Protein AF-0000000084851086 (afdb_homodimer)

Radius of gyration: 31.26 Å; Cα contacts (8 Å, |Δi|>4): 1502; chains: 2; bounding box: 83×79×75 Å

Secondary structure (DSSP, 8-state):
-EEESSSSS---B-HHHHHHHTTT-TT--EEEE-SSSEEEE-GGGGT--EE-SGGGSPPTT--PPPEEEEEEETTEEEEEEEE-SS-TGGGTEE-S-SSS--EEEEHHHHHHHHHHHHHH---HHHHHHHHHHHH-SS-GGGS---HHHHHHHHHHHHHHHHHHHHTGGGTHHHH-GGG-TTTTSPPPSSS--BTTTB-HHHHHT--GGGGGGGEEEEEEEEETTS-EE-----TT---TTTTSSSBPPHHHHHHHHHHHTT-----S-HHHHHHHHHHHHHTTTEEE-EEEEEEETTT-PEEEEEEEEESSS--HHHHHHHHHHHHTGGGGG-SEEEEEETTHHHHTTTHHHHHHHH-GGGGGGGGGEEEEB-HHHHTTS-HHHHHHTBTTTSTT-TT----HHHHHHHHHGGGHHHHTTS-HHHHHHHHHHHHHHHHHHHHHHHHHS-TTS----/-EEESSSSS---B-HHHHHHHTTT-TT--EEEE-SSSEEEE-GGGGT--EE-SGGGSPPTT--PPPEEEEEEETTEEEEEEEE-SS-TGGGTEE-S-SSS--EEEEHHHHHHHHHHHHHH---HHHHHHHHHHHH-SS-GGGS---HHHHHHHHHHHHHHHHHHHHTGGGTHHHH-GGG-TTTTSPPPSSS--BTTTB-HHHHHT--GGGGGGG-EEEEEEEETTS-EE-----TT---TTTTSSSBPPHHHHHHHHHHHTT-----S-HHHHHHHHHHHHHTTTEEE-EEEEEEETTT-PEEEEEEEEESSS--HHHHHHHHHHHHTGGGGG-S-EEEEETTHHHHTTTHHHHHHHH-GGGGGGGGGEEEEB-HHHHTTS-HHHHHHTBTTTSTT-TT----HHHHHHHHHGGGHHHHTTS-HHHHHHHHHHHHHHHHHHHHHHHHHS-TTS----

Structure (mmCIF, N/CA/C/O backbone):
data_AF-0000000084851086-model_v1
#
loop_
_entity.id
_entity.type
_entity.pdbx_description
1 polymer 'CxC2-like cysteine cluster KDZ transposase-associated domain-containing protein'
#
loop_
_atom_site.group_PDB
_atom_site.id
_atom_site.type_symbol
_atom_site.label_atom_id
_atom_site.label_alt_id
_atom_site.label_comp_id
_atom_site.label_asym_id
_atom_site.label_entity_id
_atom_site.label_seq_id
_atom_site.pdbx_PDB_ins_code
_atom_site.Cartn_x
_atom_site.Cartn_y
_atom_site.Cartn_z
_atom_site.occupancy
_atom_site.B_iso_or_equiv
_atom_site.auth_seq_id
_atom_site.auth_comp_id
_atom_site.auth_asym_id
_atom_site.auth_atom_id
_atom_site.pdbx_PDB_model_num
ATOM 1 N N . LEU A 1 1 ? -33.594 5.133 18.875 1 95.06 1 LEU A N 1
ATOM 2 C CA . LEU A 1 1 ? -33.5 5.367 17.453 1 95.06 1 LEU A CA 1
ATOM 3 C C . LEU A 1 1 ? -32.094 5.031 16.953 1 95.06 1 LEU A C 1
ATOM 5 O O . LEU A 1 1 ? -31.094 5.422 17.578 1 95.06 1 LEU A O 1
ATOM 9 N N . TYR A 1 2 ? -32.062 4.219 15.836 1 95.81 2 TYR A N 1
ATOM 10 C CA . TYR A 1 2 ? -30.797 3.732 15.297 1 95.81 2 TYR A CA 1
ATOM 11 C C . TYR A 1 2 ? -30.672 4.086 13.82 1 95.81 2 TYR A C 1
ATOM 13 O O . TYR A 1 2 ? -31.672 4.273 13.125 1 95.81 2 TYR A O 1
ATOM 21 N N . ARG A 1 3 ? -29.422 4.211 13.391 1 94.5 3 ARG A N 1
ATOM 22 C CA . ARG A 1 3 ? -29.156 4.391 11.969 1 94.5 3 ARG A CA 1
ATOM 23 C C . ARG A 1 3 ? -27.969 3.557 11.516 1 94.5 3 ARG A C 1
ATOM 25 O O . ARG A 1 3 ? -27.078 3.26 12.312 1 94.5 3 ARG A O 1
ATOM 32 N N . CYS A 1 4 ? -28.047 3.125 10.312 1 94.69 4 CYS A N 1
ATOM 33 C CA . CYS A 1 4 ? -26.953 2.369 9.711 1 94.69 4 CYS A CA 1
ATOM 34 C C . CYS A 1 4 ? -26.062 3.27 8.852 1 94.69 4 CYS A C 1
ATOM 36 O O . CYS A 1 4 ? -26.578 4.086 8.078 1 94.69 4 CYS A O 1
ATOM 38 N N . LEU A 1 5 ? -24.797 3.145 8.961 1 91.56 5 LEU A N 1
ATOM 39 C CA . LEU A 1 5 ? -23.859 3.998 8.25 1 91.56 5 LEU A CA 1
ATOM 40 C C . LEU A 1 5 ? -23.547 3.43 6.867 1 91.56 5 LEU A C 1
ATOM 42 O O . LEU A 1 5 ? -22.938 4.109 6.035 1 91.56 5 LEU A O 1
ATOM 46 N N . GLU A 1 6 ? -24.047 2.211 6.57 1 92.19 6 GLU A N 1
ATOM 47 C CA . GLU A 1 6 ? -23.625 1.535 5.348 1 92.19 6 GLU A CA 1
ATOM 48 C C . GLU A 1 6 ? -24.797 1.34 4.395 1 92.19 6 GLU A C 1
ATOM 50 O O . GLU A 1 6 ? -24.609 1.081 3.203 1 92.19 6 GLU A O 1
ATOM 55 N N . CYS A 1 7 ? -25.969 1.411 4.91 1 90.5 7 CYS A N 1
ATOM 56 C CA . CYS A 1 7 ? -27.141 1.343 4.035 1 90.5 7 CYS A CA 1
ATOM 57 C C . CYS A 1 7 ? -27.25 2.594 3.174 1 90.5 7 CYS A C 1
ATOM 59 O O . CYS A 1 7 ? -26.891 3.689 3.613 1 90.5 7 CYS A O 1
ATOM 61 N N . PHE A 1 8 ? -27.797 2.367 2.08 1 86.62 8 PHE A N 1
ATOM 62 C CA . PHE A 1 8 ? -27.859 3.459 1.114 1 86.62 8 PHE A CA 1
ATOM 63 C C . PHE A 1 8 ? -28.812 4.551 1.594 1 86.62 8 PHE A C 1
ATOM 65 O O . PHE A 1 8 ? -28.516 5.742 1.454 1 86.62 8 PHE A O 1
ATOM 72 N N . THR A 1 9 ? -29.984 4.016 2.109 1 80 9 THR A N 1
ATOM 73 C CA . THR A 1 9 ? -30.938 4.996 2.615 1 80 9 THR A CA 1
ATOM 74 C C . THR A 1 9 ? -30.781 5.18 4.121 1 80 9 THR A C 1
ATOM 76 O O . THR A 1 9 ? -30.5 4.219 4.844 1 80 9 THR A O 1
ATOM 79 N N . HIS A 1 10 ? -30.25 6.125 4.715 1 76.31 10 HIS A N 1
ATOM 80 C CA . HIS A 1 10 ? -29.984 6.445 6.109 1 76.31 10 HIS A CA 1
ATOM 81 C C . HIS A 1 10 ? -31.281 6.715 6.871 1 76.31 10 HIS A C 1
ATOM 83 O O . HIS A 1 10 ? -31.391 7.703 7.602 1 76.31 10 HIS A O 1
ATOM 89 N N . VAL A 1 11 ? -32.188 5.594 6.762 1 79.88 11 VAL A N 1
ATOM 90 C CA . VAL A 1 11 ? -33.438 5.801 7.445 1 79.88 11 VAL A CA 1
ATOM 91 C C . VAL A 1 11 ? -33.344 5.371 8.906 1 79.88 11 VAL A C 1
ATOM 93 O O . VAL A 1 11 ? -32.875 4.266 9.195 1 79.88 11 VAL A O 1
ATOM 96 N N . PRO A 1 12 ? -33.594 6.285 9.797 1 89.62 12 PRO A N 1
ATOM 97 C CA . PRO A 1 12 ? -33.594 5.879 11.203 1 89.62 12 PRO A CA 1
ATOM 98 C C . PRO A 1 12 ? -34.594 4.773 11.516 1 89.62 12 PRO A C 1
ATOM 100 O O . PRO A 1 12 ? -35.688 4.762 10.953 1 89.62 12 PRO A O 1
ATOM 103 N N . MET A 1 13 ? -34.188 3.869 12.367 1 93.75 13 MET A N 1
ATOM 104 C CA . MET A 1 13 ? -35 2.701 12.688 1 93.75 13 MET A CA 1
ATOM 105 C C . MET A 1 13 ? -35.062 2.469 14.195 1 93.75 13 MET A C 1
ATOM 107 O O . MET A 1 13 ? -34.156 2.908 14.922 1 93.75 13 MET A O 1
ATOM 111 N N . CYS A 1 14 ? -36.125 1.809 14.609 1 95.31 14 CYS A N 1
ATOM 112 C CA . CYS A 1 14 ? -36.188 1.35 15.992 1 95.31 14 CYS A CA 1
ATOM 113 C C . CYS A 1 14 ? -35.344 0.11 16.188 1 95.31 14 CYS A C 1
ATOM 115 O O . CYS A 1 14 ? -34.781 -0.434 15.227 1 95.31 14 CYS A O 1
ATOM 117 N N . SER A 1 15 ? -35.219 -0.323 17.375 1 94.81 15 SER A N 1
ATOM 118 C CA . SER A 1 15 ? -34.344 -1.437 17.734 1 94.81 15 SER A CA 1
ATOM 119 C C . SER A 1 15 ? -34.781 -2.719 17.031 1 94.81 15 SER A C 1
ATOM 121 O O . SER A 1 15 ? -33.938 -3.451 16.5 1 94.81 15 SER A O 1
ATOM 123 N N . ASP A 1 16 ? -36 -2.986 16.938 1 94.88 16 ASP A N 1
ATOM 124 C CA . ASP A 1 16 ? -36.5 -4.211 16.312 1 94.88 16 ASP A CA 1
ATOM 125 C C . ASP A 1 16 ? -36.312 -4.168 14.789 1 94.88 16 ASP A C 1
ATOM 127 O O . ASP A 1 16 ? -35.938 -5.164 14.18 1 94.88 16 ASP A O 1
ATOM 131 N N . CYS A 1 17 ? -36.531 -3.066 14.258 1 94.38 17 CYS A N 1
ATOM 132 C CA . CYS A 1 17 ? -36.469 -2.902 12.812 1 94.38 17 CYS A CA 1
ATOM 133 C C . CYS A 1 17 ? -35.031 -3.014 12.32 1 94.38 17 CYS A C 1
ATOM 135 O O . CYS A 1 17 ? -34.75 -3.615 11.273 1 94.38 17 CYS A O 1
ATOM 137 N N . ILE A 1 18 ? -34.125 -2.449 13.094 1 95.12 18 ILE A N 1
ATOM 138 C CA . ILE A 1 18 ? -32.75 -2.436 12.641 1 95.12 18 ILE A CA 1
ATOM 139 C C . ILE A 1 18 ? -32.188 -3.852 12.672 1 95.12 18 ILE A C 1
ATOM 141 O O . ILE A 1 18 ? -31.391 -4.23 11.805 1 95.12 18 ILE A O 1
ATOM 145 N N . ILE A 1 19 ? -32.562 -4.629 13.617 1 93.31 19 ILE A N 1
ATOM 146 C CA . ILE A 1 19 ? -32.156 -6.023 13.688 1 93.31 19 ILE A CA 1
ATOM 147 C C . ILE A 1 19 ? -32.719 -6.801 12.508 1 93.31 19 ILE A C 1
ATOM 149 O O . ILE A 1 19 ? -31.984 -7.52 11.82 1 93.31 19 ILE A O 1
ATOM 153 N N . LYS A 1 20 ? -33.938 -6.574 12.227 1 90 20 LYS A N 1
ATOM 154 C CA . LYS A 1 20 ? -34.625 -7.297 11.156 1 90 20 LYS A CA 1
ATOM 155 C C . LYS A 1 20 ? -34.031 -6.953 9.797 1 90 20 LYS A C 1
ATOM 157 O O . LYS A 1 20 ? -33.781 -7.84 8.969 1 90 20 LYS A O 1
ATOM 162 N N . CYS A 1 21 ? -33.719 -5.738 9.664 1 90.38 21 CYS A N 1
ATOM 163 C CA . CYS A 1 21 ? -33.219 -5.254 8.375 1 90.38 21 CYS A CA 1
ATOM 164 C C . CYS A 1 21 ? -31.781 -5.68 8.141 1 90.38 21 CYS A C 1
ATOM 166 O O . CYS A 1 21 ? -31.312 -5.688 7 1 90.38 21 CYS A O 1
ATOM 168 N N . HIS A 1 22 ? -31.094 -6.07 9.195 1 92.19 22 HIS A N 1
ATOM 169 C CA . HIS A 1 22 ? -29.656 -6.336 9.047 1 92.19 22 HIS A CA 1
ATOM 170 C C . HIS A 1 22 ? -29.328 -7.785 9.391 1 92.19 22 HIS A C 1
ATOM 172 O O . HIS A 1 22 ? -28.188 -8.102 9.727 1 92.19 22 HIS A O 1
ATOM 178 N N . ARG A 1 23 ? -30.297 -8.586 9.266 1 85.56 23 ARG A N 1
ATOM 179 C CA . ARG A 1 23 ? -30.078 -10.016 9.5 1 85.56 23 ARG A CA 1
ATOM 180 C C . ARG A 1 23 ? -29.031 -10.578 8.555 1 85.56 23 ARG A C 1
ATOM 182 O O . ARG A 1 23 ? -28.203 -11.391 8.961 1 85.56 23 ARG A O 1
ATOM 189 N N . ASP A 1 24 ? -29.062 -10.086 7.332 1 88.12 24 ASP A N 1
ATOM 190 C CA . ASP A 1 24 ? -28.125 -10.578 6.336 1 88.12 24 ASP A CA 1
ATOM 191 C C . ASP A 1 24 ? -26.922 -9.625 6.195 1 88.12 24 ASP A C 1
ATOM 193 O O . ASP A 1 24 ? -26.094 -9.805 5.309 1 88.12 24 ASP A O 1
ATOM 197 N N . GLN A 1 25 ? -26.922 -8.609 7.086 1 91.56 25 GLN A N 1
ATOM 198 C CA . GLN A 1 25 ? -25.812 -7.656 7.105 1 91.56 25 GLN A CA 1
ATOM 199 C C . GLN A 1 25 ? -25.328 -7.414 8.531 1 91.56 25 GLN A C 1
ATOM 201 O O . GLN A 1 25 ? -25.328 -6.281 9.008 1 91.56 25 GLN A O 1
ATOM 206 N N . PRO A 1 26 ? -24.859 -8.492 9.055 1 92.19 26 PRO A N 1
ATOM 207 C CA . PRO A 1 26 ? -24.531 -8.391 10.477 1 92.19 26 PRO A CA 1
ATOM 208 C C . PRO A 1 26 ? -23.312 -7.492 10.742 1 92.19 26 PRO A C 1
ATOM 210 O O . PRO A 1 26 ? -23.062 -7.102 11.883 1 92.19 26 PRO A O 1
ATOM 213 N N . PHE A 1 27 ? -22.609 -7.113 9.664 1 94.94 27 PHE A N 1
ATOM 214 C CA . PHE A 1 27 ? -21.375 -6.387 9.898 1 94.94 27 PHE A CA 1
ATOM 215 C C . PHE A 1 27 ? -21.516 -4.922 9.5 1 94.94 27 PHE A C 1
ATOM 217 O O . PHE A 1 27 ? -20.516 -4.219 9.328 1 94.94 27 PHE A O 1
ATOM 224 N N . HIS A 1 28 ? -22.703 -4.477 9.266 1 95.12 28 HIS A N 1
ATOM 225 C CA . HIS A 1 28 ? -22.922 -3.047 9.086 1 95.12 28 HIS A CA 1
ATOM 226 C C . HIS A 1 28 ? -22.703 -2.289 10.391 1 95.12 28 HIS A C 1
ATOM 228 O O . HIS A 1 28 ? -23.062 -2.779 11.469 1 95.12 28 HIS A O 1
ATOM 234 N N . ARG A 1 29 ? -22.172 -1.141 10.289 1 94.19 29 ARG A N 1
ATOM 235 C CA . ARG A 1 29 ? -21.984 -0.287 11.453 1 94.19 29 ARG A CA 1
ATOM 236 C C . ARG A 1 29 ? -23.219 0.562 11.727 1 94.19 29 ARG A C 1
ATOM 238 O O . ARG A 1 29 ? -23.734 1.229 10.828 1 94.19 29 ARG A O 1
ATOM 245 N N . ILE A 1 30 ? -23.609 0.5 13 1 95.19 30 ILE A N 1
ATOM 246 C CA . ILE A 1 30 ? -24.812 1.252 13.359 1 95.19 30 ILE A CA 1
ATOM 247 C C . ILE A 1 30 ? -24.484 2.229 14.484 1 95.19 30 ILE A C 1
ATOM 249 O O . ILE A 1 30 ? -23.438 2.121 15.133 1 95.19 30 ILE A O 1
ATOM 253 N N . GLN A 1 31 ? -25.328 3.215 14.609 1 95.19 31 GLN A N 1
ATOM 254 C CA . GLN A 1 31 ? -25.234 4.199 15.68 1 95.19 31 GLN A CA 1
ATOM 255 C C . GLN A 1 31 ? -26.578 4.379 16.375 1 95.19 31 GLN A C 1
ATOM 257 O O . GLN A 1 31 ? -27.641 4.137 15.789 1 95.19 31 GLN A O 1
ATOM 262 N N . ARG A 1 32 ? -26.516 4.754 17.609 1 96.5 32 ARG A N 1
ATOM 263 C CA . ARG A 1 32 ? -27.688 5.02 18.422 1 96.5 32 ARG A CA 1
ATOM 264 C C . ARG A 1 32 ? -27.797 6.5 18.766 1 96.5 32 ARG A C 1
ATOM 266 O O . ARG A 1 32 ? -26.812 7.133 19.141 1 96.5 32 ARG A O 1
ATOM 273 N N . TRP A 1 33 ? -28.984 7 18.594 1 95.81 33 TRP A N 1
ATOM 274 C CA . TRP A 1 33 ? -29.234 8.375 19 1 95.81 33 TRP A CA 1
ATOM 275 C C . TRP A 1 33 ? -29.375 8.484 20.516 1 95.81 33 TRP A C 1
ATOM 277 O O . TRP A 1 33 ? -30.219 7.82 21.109 1 95.81 33 TRP A O 1
ATOM 287 N N . THR A 1 34 ? -28.578 9.352 21.125 1 94.94 34 THR A N 1
ATOM 288 C CA . THR A 1 34 ? -28.594 9.492 22.562 1 94.94 34 THR A CA 1
ATOM 289 C C . THR A 1 34 ? -29.547 10.594 23 1 94.94 34 THR A C 1
ATOM 291 O O . THR A 1 34 ? -29.844 10.742 24.188 1 94.94 34 THR A O 1
ATOM 294 N N . GLY A 1 35 ? -30.062 11.258 22.125 1 93.88 35 GLY A N 1
ATOM 295 C CA . GLY A 1 35 ? -30.797 12.484 22.406 1 93.88 35 GLY A CA 1
ATOM 296 C C . GLY A 1 35 ? -30.016 13.734 22.047 1 93.88 35 GLY A C 1
ATOM 297 O O . GLY A 1 35 ? -30.625 14.797 21.812 1 93.88 35 GLY A O 1
ATOM 298 N N . ARG A 1 36 ? -28.703 13.68 21.922 1 93.81 36 ARG A N 1
ATOM 299 C CA . ARG A 1 36 ? -27.859 14.828 21.609 1 93.81 36 ARG A CA 1
ATOM 300 C C . ARG A 1 36 ? -26.969 14.539 20.406 1 93.81 36 ARG A C 1
ATOM 302 O O . ARG A 1 36 ? -26.719 15.422 19.578 1 93.81 36 ARG A O 1
ATOM 309 N N . PHE A 1 37 ? -26.422 13.359 20.344 1 93.12 37 PHE A N 1
ATOM 310 C CA . PHE A 1 37 ? -25.547 12.961 19.25 1 93.12 37 PHE A CA 1
ATOM 311 C C . PHE A 1 37 ? -25.641 11.461 19 1 93.12 37 PHE A C 1
ATOM 313 O O . PHE A 1 37 ? -26.266 10.734 19.781 1 93.12 37 PHE A O 1
ATOM 320 N N . PHE A 1 38 ? -25.047 11.031 17.875 1 93 38 PHE A N 1
ATOM 321 C CA . PHE A 1 38 ? -25.016 9.609 17.547 1 93 38 PHE A CA 1
ATOM 322 C C . PHE A 1 38 ? -23.766 8.961 18.141 1 93 38 PHE A C 1
ATOM 324 O O . PHE A 1 38 ? -22.672 9.531 18.094 1 93 38 PHE A O 1
ATOM 331 N N . GLU A 1 39 ? -24.016 7.809 18.734 1 93.62 39 GLU A N 1
ATOM 332 C CA . GLU A 1 39 ? -22.891 7.043 19.266 1 93.62 39 GLU A CA 1
ATOM 333 C C . GLU A 1 39 ? -22.828 5.652 18.641 1 93.62 39 GLU A C 1
ATOM 335 O O . GLU A 1 39 ? -23.828 5.137 18.156 1 93.62 39 GLU A O 1
ATOM 340 N N . LYS A 1 40 ? -21.688 5.141 18.766 1 91.62 40 LYS A N 1
ATOM 341 C CA . LYS A 1 40 ? -21.469 3.805 18.219 1 91.62 40 LYS A CA 1
ATOM 342 C C . LYS A 1 40 ? -22.312 2.77 18.953 1 91.62 40 LYS A C 1
ATOM 344 O O . LYS A 1 40 ? -22.453 2.83 20.172 1 91.62 40 LYS A O 1
ATOM 349 N N . ALA A 1 41 ? -22.875 1.83 18.172 1 93.38 41 ALA A N 1
ATOM 350 C CA . ALA A 1 41 ? -23.641 0.709 18.703 1 93.38 41 ALA A CA 1
ATOM 351 C C . ALA A 1 41 ? -23.375 -0.567 17.906 1 93.38 41 ALA A C 1
ATOM 353 O O . ALA A 1 41 ? -22.844 -0.516 16.797 1 93.38 41 ALA A O 1
ATOM 354 N N . ALA A 1 42 ? -23.609 -1.671 18.547 1 92.75 42 ALA A N 1
ATOM 355 C CA . ALA A 1 42 ? -23.469 -2.965 17.875 1 92.75 42 ALA A CA 1
ATOM 356 C C . ALA A 1 42 ? -24.812 -3.707 17.859 1 92.75 42 ALA A C 1
ATOM 358 O O . ALA A 1 42 ? -25.609 -3.588 18.797 1 92.75 42 ALA A O 1
ATOM 359 N N . LEU A 1 43 ? -24.984 -4.48 16.812 1 94.69 43 LEU A N 1
ATOM 360 C CA . LEU A 1 43 ? -26.203 -5.281 16.719 1 94.69 43 LEU A CA 1
ATOM 361 C C . LEU A 1 43 ? -26.266 -6.297 17.859 1 94.69 43 LEU A C 1
ATOM 363 O O . LEU A 1 43 ? -27.359 -6.602 18.359 1 94.69 43 LEU A O 1
ATOM 367 N N . SER A 1 44 ? -25.141 -6.727 18.297 1 92.38 44 SER A N 1
ATOM 368 C CA . SER A 1 44 ? -25.078 -7.707 19.375 1 92.38 44 SER A CA 1
ATOM 369 C C . SER A 1 44 ? -25.609 -7.125 20.672 1 92.38 44 SER A C 1
ATOM 371 O O . SER A 1 44 ? -26.188 -7.84 21.5 1 92.38 44 SER A O 1
ATOM 373 N N . ASP A 1 45 ? -25.375 -5.859 20.891 1 91.38 45 ASP A N 1
ATOM 374 C CA . ASP A 1 45 ? -25.875 -5.184 22.078 1 91.38 45 ASP A CA 1
ATOM 375 C C . ASP A 1 45 ? -27.406 -5.16 22.094 1 91.38 45 ASP A C 1
ATOM 377 O O . ASP A 1 45 ? -28.016 -5.039 23.156 1 91.38 45 ASP A O 1
ATOM 381 N N . LEU A 1 46 ? -28.016 -5.297 20.922 1 94 46 LEU A N 1
ATOM 382 C CA . LEU A 1 46 ? -29.453 -5.254 20.781 1 94 46 LEU A CA 1
ATOM 383 C C . LEU A 1 46 ? -30.047 -6.664 20.797 1 94 46 LEU A C 1
ATOM 385 O O . LEU A 1 46 ? -31.25 -6.84 20.594 1 94 46 LEU A O 1
ATOM 389 N N . GLY A 1 47 ? -29.141 -7.625 20.953 1 90.06 47 GLY A N 1
ATOM 390 C CA . GLY A 1 47 ? -29.625 -8.992 21.094 1 90.06 47 GLY A CA 1
ATOM 391 C C . GLY A 1 47 ? -29.5 -9.797 19.812 1 90.06 47 GLY A C 1
ATOM 392 O O . GLY A 1 47 ? -29.953 -10.945 19.766 1 90.06 47 GLY A O 1
ATOM 393 N N . HIS A 1 48 ? -28.875 -9.234 18.812 1 92.62 48 HIS A N 1
ATOM 394 C CA . HIS A 1 48 ? -28.719 -9.984 17.562 1 92.62 48 HIS A CA 1
ATOM 395 C C . HIS A 1 48 ? -27.734 -11.133 17.75 1 92.62 48 HIS A C 1
ATOM 397 O O . HIS A 1 48 ? -26.656 -10.953 18.312 1 92.62 48 HIS A O 1
ATOM 403 N N . VAL A 1 49 ? -28.094 -12.32 17.281 1 90.12 49 VAL A N 1
ATOM 404 C CA . VAL A 1 49 ? -27.266 -13.516 17.328 1 90.12 49 VAL A CA 1
ATOM 405 C C . VAL A 1 49 ? -27.156 -14.125 15.938 1 90.12 49 VAL A C 1
ATOM 407 O O . VAL A 1 49 ? -28.156 -14.242 15.219 1 90.12 49 VAL A O 1
ATOM 410 N N . LEU A 1 50 ? -25.953 -14.438 15.531 1 88.44 50 LEU A N 1
ATOM 411 C CA . LEU A 1 50 ? -25.734 -15.102 14.25 1 88.44 50 LEU A CA 1
ATOM 412 C C . LEU A 1 50 ? -25.922 -16.609 14.383 1 88.44 50 LEU A C 1
ATOM 414 O O . LEU A 1 50 ? -25.297 -17.25 15.227 1 88.44 50 LEU A O 1
ATOM 418 N N . PHE A 1 51 ? -26.734 -17.094 13.43 1 82.94 51 PHE A N 1
ATOM 419 C CA . PHE A 1 51 ? -27 -18.516 13.383 1 82.94 51 PHE A CA 1
ATOM 420 C C . PHE A 1 51 ? -26.484 -19.125 12.078 1 82.94 51 PHE A C 1
ATOM 422 O O . PHE A 1 51 ? -26.609 -18.516 11.016 1 82.94 51 PHE A O 1
ATOM 429 N N . PHE A 1 52 ? -25.781 -20.266 12 1 78.56 52 PHE A N 1
ATOM 430 C CA . PHE A 1 52 ? -25.203 -20.875 10.805 1 78.56 52 PHE A CA 1
ATOM 431 C C . PHE A 1 52 ? -26.078 -22.016 10.297 1 78.56 52 PHE A C 1
ATOM 433 O O . PHE A 1 52 ? -25.984 -22.406 9.133 1 78.56 52 PHE A O 1
ATOM 440 N N . GLY A 1 53 ? -27.078 -22.344 10.961 1 69.06 53 GLY A N 1
ATOM 441 C CA . GLY A 1 53 ? -27.969 -23.422 10.531 1 69.06 53 GLY A CA 1
ATOM 442 C C . GLY A 1 53 ? -29.375 -22.969 10.234 1 69.06 53 GLY A C 1
ATOM 443 O O . GLY A 1 53 ? -29.719 -21.812 10.492 1 69.06 53 GLY A O 1
ATOM 444 N N . HIS A 1 54 ? -29.969 -23.719 9.438 1 71.62 54 HIS A N 1
ATOM 445 C CA . HIS A 1 54 ? -31.391 -23.5 9.18 1 71.62 54 HIS A CA 1
ATOM 446 C C . HIS A 1 54 ? -31.609 -22.156 8.5 1 71.62 54 HIS A C 1
ATOM 448 O O . HIS A 1 54 ? -32.469 -21.359 8.938 1 71.62 54 HIS A O 1
ATOM 454 N N . GLN A 1 55 ? -30.797 -21.797 7.566 1 65.94 55 GLN A N 1
ATOM 455 C CA . GLN A 1 55 ? -30.906 -20.562 6.777 1 65.94 55 GLN A CA 1
ATOM 456 C C . GLN A 1 55 ? -30.797 -19.328 7.664 1 65.94 55 GLN A C 1
ATOM 458 O O . GLN A 1 55 ? -31.562 -18.375 7.496 1 65.94 55 GLN A O 1
ATOM 463 N N . GLY A 1 56 ? -30.031 -19.391 8.711 1 68.69 56 GLY A N 1
ATOM 464 C CA . GLY A 1 56 ? -29.781 -18.234 9.562 1 68.69 56 GLY A CA 1
ATOM 465 C C . GLY A 1 56 ? -30.719 -18.172 10.75 1 68.69 56 GLY A C 1
ATOM 466 O O . GLY A 1 56 ? -30.688 -17.219 11.523 1 68.69 56 GLY A O 1
ATOM 467 N N . HIS A 1 57 ? -31.516 -19.266 10.844 1 71.75 57 HIS A N 1
ATOM 468 C CA . HIS A 1 57 ? -32.438 -19.297 11.984 1 71.75 57 HIS A CA 1
ATOM 469 C C . HIS A 1 57 ? -31.906 -20.188 13.094 1 71.75 57 HIS A C 1
ATOM 471 O O . HIS A 1 57 ? -31.047 -21.047 12.844 1 71.75 57 HIS A O 1
ATOM 477 N N . ARG A 1 58 ? -32.469 -19.938 14.219 1 76.44 58 ARG A N 1
ATOM 478 C CA . ARG A 1 58 ? -32.062 -20.734 15.367 1 76.44 58 ARG A CA 1
ATOM 479 C C . ARG A 1 58 ? -32.562 -22.172 15.242 1 76.44 58 ARG A C 1
ATOM 481 O O . ARG A 1 58 ? -33.688 -22.422 14.836 1 76.44 58 ARG A O 1
ATOM 488 N N . CYS A 1 59 ? -31.578 -23.047 15.469 1 75.44 59 CYS A N 1
ATOM 489 C CA . CYS A 1 59 ? -32 -24.438 15.602 1 75.44 59 CYS A CA 1
ATOM 490 C C . CYS A 1 59 ? -32.875 -24.625 16.828 1 75.44 59 CYS A C 1
ATOM 492 O O . CYS A 1 59 ? -32.469 -24.281 17.953 1 75.44 59 CYS A O 1
ATOM 494 N N . PRO A 1 60 ? -34.031 -25.109 16.641 1 76.5 60 PRO A N 1
ATOM 495 C CA . PRO A 1 60 ? -34.938 -25.266 17.766 1 76.5 60 PRO A CA 1
ATOM 496 C C . PRO A 1 60 ? -34.406 -26.188 18.844 1 76.5 60 PRO A C 1
ATOM 498 O O . PRO A 1 60 ? -34.781 -26.062 20.016 1 76.5 60 PRO A O 1
ATOM 501 N N . ASN A 1 61 ? -33.469 -27.016 18.5 1 77.31 61 ASN A N 1
ATOM 502 C CA . ASN A 1 61 ? -32.969 -28.031 19.438 1 77.31 61 ASN A CA 1
ATOM 503 C C . ASN A 1 61 ? -31.703 -27.562 20.141 1 77.31 61 ASN A C 1
ATOM 505 O O . ASN A 1 61 ? -31.219 -28.219 21.062 1 77.31 61 ASN A O 1
ATOM 509 N N . ASN A 1 62 ? -31.219 -26.469 19.656 1 74.25 62 ASN A N 1
ATOM 510 C CA . ASN A 1 62 ? -29.984 -26 20.25 1 74.25 62 ASN A CA 1
ATOM 511 C C . ASN A 1 62 ? -30.234 -25.188 21.516 1 74.25 62 ASN A C 1
ATOM 513 O O . ASN A 1 62 ? -30.859 -24.109 21.453 1 74.25 62 ASN A O 1
ATOM 517 N N . LYS A 1 63 ? -29.812 -25.734 22.672 1 76.25 63 LYS A N 1
ATOM 518 C CA . LYS A 1 63 ? -30.031 -25.062 23.953 1 76.25 63 LYS A CA 1
ATOM 519 C C . LYS A 1 63 ? -28.781 -24.328 24.422 1 76.25 63 LYS A C 1
ATOM 521 O O . LYS A 1 63 ? -28.75 -23.75 25.5 1 76.25 63 LYS A O 1
ATOM 526 N N . ASP A 1 64 ? -27.797 -24.297 23.531 1 78.12 64 ASP A N 1
ATOM 527 C CA . ASP A 1 64 ? -26.547 -23.672 23.953 1 78.12 64 ASP A CA 1
ATOM 528 C C . ASP A 1 64 ? -26.641 -22.156 23.938 1 78.12 64 ASP A C 1
ATOM 530 O O . ASP A 1 64 ? -27.531 -21.594 23.312 1 78.12 64 ASP A O 1
ATOM 534 N N . SER A 1 65 ? -25.812 -21.578 24.812 1 84.5 65 SER A N 1
ATOM 535 C CA . SER A 1 65 ? -25.703 -20.125 24.812 1 84.5 65 SER A CA 1
ATOM 536 C C . SER A 1 65 ? -24.75 -19.641 23.734 1 84.5 65 SER A C 1
ATOM 538 O O . SER A 1 65 ? -23.766 -20.312 23.422 1 84.5 65 SER A O 1
ATOM 540 N N . PRO A 1 66 ? -25.109 -18.5 23.156 1 87.56 66 PRO A N 1
ATOM 541 C CA . PRO A 1 66 ? -24.203 -17.953 22.141 1 87.56 66 PRO A CA 1
ATOM 542 C C . PRO A 1 66 ? -22.844 -17.562 22.719 1 87.56 66 PRO A C 1
ATOM 544 O O . PRO A 1 66 ? -22.75 -17.156 23.875 1 87.56 66 PRO A O 1
ATOM 547 N N . ASN A 1 67 ? -21.812 -17.75 21.891 1 87.19 67 ASN A N 1
ATOM 548 C CA . ASN A 1 67 ? -20.453 -17.344 22.266 1 87.19 67 ASN A CA 1
ATOM 549 C C . ASN A 1 67 ? -20.109 -15.969 21.703 1 87.19 67 ASN A C 1
ATOM 551 O O . ASN A 1 67 ? -20.594 -15.586 20.641 1 87.19 67 ASN A O 1
ATOM 555 N N . ASN A 1 68 ? -19.266 -15.32 22.469 1 90 68 ASN A N 1
ATOM 556 C CA . ASN A 1 68 ? -18.781 -14.031 22 1 90 68 ASN A CA 1
ATOM 557 C C . ASN A 1 68 ? -17.609 -14.195 21.031 1 90 68 ASN A C 1
ATOM 559 O O . ASN A 1 68 ? -16.688 -14.969 21.297 1 90 68 ASN A O 1
ATOM 563 N N . PHE A 1 69 ? -17.75 -13.539 19.891 1 91.94 69 PHE A N 1
ATOM 564 C CA . PHE A 1 69 ? -16.703 -13.578 18.875 1 91.94 69 PHE A CA 1
ATOM 565 C C . PHE A 1 69 ? -16.281 -12.172 18.484 1 91.94 69 PHE A C 1
ATOM 567 O O . PHE A 1 69 ? -17.094 -11.25 18.469 1 91.94 69 PHE A O 1
ATOM 574 N N . VAL A 1 70 ? -15.047 -12.062 18.188 1 94.75 70 VAL A N 1
ATOM 575 C CA . VAL A 1 70 ? -14.562 -10.906 17.453 1 94.75 70 VAL A CA 1
ATOM 576 C C . VAL A 1 70 ? -14.477 -11.242 15.961 1 94.75 70 VAL A C 1
ATOM 578 O O . VAL A 1 70 ? -13.734 -12.141 15.562 1 94.75 70 VAL A O 1
ATOM 581 N N . VAL A 1 71 ? -15.289 -10.578 15.18 1 95.88 71 VAL A N 1
ATOM 582 C CA . VAL A 1 71 ? -15.281 -10.797 13.734 1 95.88 71 VAL A CA 1
ATOM 583 C C . VAL A 1 71 ? -14.562 -9.648 13.039 1 95.88 71 VAL A C 1
ATOM 585 O O . VAL A 1 71 ? -14.898 -8.477 13.25 1 95.88 71 VAL A O 1
ATOM 588 N N . VAL A 1 72 ? -13.562 -9.969 12.273 1 97.69 72 VAL A N 1
ATOM 589 C CA . VAL A 1 72 ? -12.836 -8.961 11.508 1 97.69 72 VAL A CA 1
ATOM 590 C C . VAL A 1 72 ? -13.375 -8.914 10.078 1 97.69 72 VAL A C 1
ATOM 592 O O . VAL A 1 72 ? -13.367 -9.93 9.367 1 97.69 72 VAL A O 1
ATOM 595 N N . HIS A 1 73 ? -13.883 -7.793 9.688 1 97.5 73 HIS A N 1
ATOM 596 C CA . HIS A 1 73 ? -14.422 -7.523 8.359 1 97.5 73 HIS A CA 1
ATOM 597 C C . HIS A 1 73 ? -13.742 -6.316 7.719 1 97.5 73 HIS A C 1
ATOM 599 O O . HIS A 1 73 ? -12.852 -5.711 8.32 1 97.5 73 HIS A O 1
ATOM 605 N N . THR A 1 74 ? -14.047 -5.996 6.496 1 96.62 74 THR A N 1
ATOM 606 C CA . THR A 1 74 ? -13.352 -4.965 5.738 1 96.62 74 THR A CA 1
ATOM 607 C C . THR A 1 74 ? -13.562 -3.594 6.379 1 96.62 74 THR A C 1
ATOM 609 O O . THR A 1 74 ? -12.742 -2.689 6.199 1 96.62 74 THR A O 1
ATOM 612 N N . ASN A 1 75 ? -14.664 -3.441 7.109 1 95.94 75 ASN A N 1
ATOM 613 C CA . ASN A 1 75 ? -14.938 -2.156 7.746 1 95.94 75 ASN A CA 1
ATOM 614 C C . ASN A 1 75 ? -14.523 -2.162 9.211 1 95.94 75 ASN A C 1
ATOM 616 O O . ASN A 1 75 ? -15.039 -1.376 10.008 1 95.94 75 ASN A O 1
ATOM 620 N N . GLY A 1 76 ? -13.672 -3.105 9.602 1 96.19 76 GLY A N 1
ATOM 621 C CA . GLY A 1 76 ? -13.117 -3.119 10.945 1 96.19 76 GLY A CA 1
ATOM 622 C C . GLY A 1 76 ? -13.516 -4.348 11.742 1 96.19 76 GLY A C 1
ATOM 623 O O . GLY A 1 76 ? -13.828 -5.391 11.172 1 96.19 76 GLY A O 1
ATOM 624 N N . THR A 1 77 ? -13.445 -4.23 13.07 1 96.5 77 THR A N 1
ATOM 625 C CA . THR A 1 77 ? -13.742 -5.344 13.969 1 96.5 77 THR A CA 1
ATOM 626 C C . THR A 1 77 ? -15.141 -5.195 14.57 1 96.5 77 THR A C 1
ATOM 628 O O . THR A 1 77 ? -15.578 -4.082 14.867 1 96.5 77 THR A O 1
ATOM 631 N N . HIS A 1 78 ? -15.789 -6.32 14.703 1 95.88 78 HIS A N 1
ATOM 632 C CA . HIS A 1 78 ? -17.141 -6.367 15.25 1 95.88 78 HIS A CA 1
ATOM 633 C C . HIS A 1 78 ? -17.25 -7.363 16.406 1 95.88 78 HIS A C 1
ATOM 635 O O . HIS A 1 78 ? -16.719 -8.477 16.312 1 95.88 78 HIS A O 1
ATOM 641 N N . ASP A 1 79 ? -17.891 -6.91 17.438 1 93.88 79 ASP A N 1
ATOM 642 C CA . ASP A 1 79 ? -18.297 -7.848 18.484 1 93.88 79 ASP A CA 1
ATOM 643 C C . ASP A 1 79 ? -19.609 -8.539 18.125 1 93.88 79 ASP A C 1
ATOM 645 O O . ASP A 1 79 ? -20.641 -7.879 17.938 1 93.88 79 ASP A O 1
ATOM 649 N N . CYS A 1 80 ? -19.547 -9.875 18.016 1 93.19 80 CYS A N 1
ATOM 650 C CA . CYS A 1 80 ? -20.719 -10.625 17.594 1 93.19 80 CYS A CA 1
ATOM 651 C C . CYS A 1 80 ? -20.984 -11.789 18.547 1 93.19 80 CYS A C 1
ATOM 653 O O . CYS A 1 80 ? -20.078 -12.25 19.234 1 93.19 80 CYS A O 1
ATOM 655 N N . LYS A 1 81 ? -22.219 -12.141 18.609 1 91.38 81 LYS A N 1
ATOM 656 C CA . LYS A 1 81 ? -22.625 -13.375 19.266 1 91.38 81 LYS A CA 1
ATOM 657 C C . LYS A 1 81 ? -22.984 -14.453 18.234 1 91.38 81 LYS A C 1
ATOM 659 O O . LYS A 1 81 ? -23.781 -14.219 17.328 1 91.38 81 LYS A O 1
ATOM 664 N N . ILE A 1 82 ? -22.266 -15.523 18.375 1 88 82 ILE A N 1
ATOM 665 C CA . ILE A 1 82 ? -22.453 -16.594 17.406 1 88 82 ILE A CA 1
ATOM 666 C C . ILE A 1 82 ? -22.844 -17.891 18.125 1 88 82 ILE A C 1
ATOM 668 O O . ILE A 1 82 ? -22.281 -18.219 19.156 1 88 82 ILE A O 1
ATOM 672 N N . LEU A 1 83 ? -23.875 -18.438 17.703 1 82.06 83 LEU A N 1
ATOM 673 C CA . LEU A 1 83 ? -24.219 -19.797 18.141 1 82.06 83 LEU A CA 1
ATOM 674 C C . LEU A 1 83 ? -23.859 -20.812 17.078 1 82.06 83 LEU A C 1
ATOM 676 O O . LEU A 1 83 ? -24.516 -20.891 16.031 1 82.06 83 LEU A O 1
ATOM 680 N N . TYR A 1 84 ? -22.422 -21.188 17.203 1 62.5 84 TYR A N 1
ATOM 681 C CA . TYR A 1 84 ? -21.922 -22 16.094 1 62.5 84 TYR A CA 1
ATOM 682 C C . TYR A 1 84 ? -21.656 -23.438 16.562 1 62.5 84 TYR A C 1
ATOM 684 O O . TYR A 1 84 ? -21.406 -23.672 17.75 1 62.5 84 TYR A O 1
ATOM 692 N N . SER A 1 85 ? -22.016 -24.453 15.945 1 58.53 85 SER A N 1
ATOM 693 C CA . SER A 1 85 ? -21.344 -25.734 16.141 1 58.53 85 SER A CA 1
ATOM 694 C C . SER A 1 85 ? -20.141 -25.859 15.234 1 58.53 85 SER A C 1
ATOM 696 O O . SER A 1 85 ? -19 -25.609 15.656 1 58.53 85 SER A O 1
ATOM 698 N N . LEU A 1 86 ? -20.078 -26.609 14.102 1 58.28 86 LEU A N 1
ATOM 699 C CA . LEU A 1 86 ? -19 -27.219 13.32 1 58.28 86 LEU A CA 1
ATOM 700 C C . LEU A 1 86 ? -18.875 -26.547 11.961 1 58.28 86 LEU A C 1
ATOM 702 O O . LEU A 1 86 ? -18.078 -26.984 11.117 1 58.28 86 LEU A O 1
ATOM 706 N N . GLN A 1 87 ? -19.234 -24.938 11.797 1 80.31 87 GLN A N 1
ATOM 707 C CA . GLN A 1 87 ? -19.312 -24.656 10.359 1 80.31 87 GLN A CA 1
ATOM 708 C C . GLN A 1 87 ? -18.875 -23.234 10.055 1 80.31 87 GLN A C 1
ATOM 710 O O . GLN A 1 87 ? -19.469 -22.578 9.195 1 80.31 87 GLN A O 1
ATOM 715 N N . LEU A 1 88 ? -17.797 -22.781 10.695 1 86.19 88 LEU A N 1
ATOM 716 C CA . LEU A 1 88 ? -17.391 -21.391 10.5 1 86.19 88 LEU A CA 1
ATOM 717 C C . LEU A 1 88 ? -16.938 -21.141 9.07 1 86.19 88 LEU A C 1
ATOM 719 O O . LEU A 1 88 ? -17.391 -20.203 8.422 1 86.19 88 LEU A O 1
ATOM 723 N N . ILE A 1 89 ? -16.219 -22.047 8.508 1 87.88 89 ILE A N 1
ATOM 724 C CA . ILE A 1 89 ? -15.625 -21.875 7.188 1 87.88 89 ILE A CA 1
ATOM 725 C C . ILE A 1 89 ? -16.719 -21.906 6.125 1 87.88 89 ILE A C 1
ATOM 727 O O . ILE A 1 89 ? -16.672 -21.188 5.133 1 87.88 89 ILE A O 1
ATOM 731 N N . ARG A 1 90 ? -17.703 -22.703 6.359 1 85.06 90 ARG A N 1
ATOM 732 C CA . ARG A 1 90 ? -18.828 -22.781 5.422 1 85.06 90 ARG A CA 1
ATOM 733 C C . ARG A 1 90 ? -19.562 -21.453 5.324 1 85.06 90 ARG A C 1
ATOM 735 O O . ARG A 1 90 ? -20.156 -21.141 4.293 1 85.06 90 ARG A O 1
ATOM 742 N N . HIS A 1 91 ? -19.469 -20.781 6.395 1 86.62 91 HIS A N 1
ATOM 743 C CA . HIS A 1 91 ? -20.141 -19.484 6.422 1 86.62 91 HIS A CA 1
ATOM 744 C C . HIS A 1 91 ? -19.156 -18.344 6.137 1 86.62 91 HIS A C 1
ATOM 746 O O . HIS A 1 91 ? -19.391 -17.203 6.512 1 86.62 91 HIS A O 1
ATOM 752 N N . GLN A 1 92 ? -18 -18.734 5.656 1 91.19 92 GLN A N 1
ATOM 753 C CA . GLN A 1 92 ? -16.984 -17.812 5.152 1 91.19 92 GLN A CA 1
ATOM 754 C C . GLN A 1 92 ? -16.344 -17.031 6.289 1 91.19 92 GLN A C 1
ATOM 756 O O . GLN A 1 92 ? -16.078 -15.836 6.148 1 91.19 92 GLN A O 1
ATOM 761 N N . LEU A 1 93 ? -16.297 -17.734 7.441 1 93.12 93 LEU A N 1
ATOM 762 C CA . LEU A 1 93 ? -15.562 -17.219 8.594 1 93.12 93 LEU A CA 1
ATOM 763 C C . LEU A 1 93 ? -14.336 -18.094 8.875 1 93.12 93 LEU A C 1
ATOM 765 O O . LEU A 1 93 ? -14.461 -19.297 9.117 1 93.12 93 LEU A O 1
ATOM 769 N N . PHE A 1 94 ? -13.188 -17.516 8.789 1 95.44 94 PHE A N 1
ATOM 770 C CA . PHE A 1 94 ? -11.922 -18.234 8.906 1 95.44 94 PHE A CA 1
ATOM 771 C C . PHE A 1 94 ? -11.305 -18.016 10.281 1 95.44 94 PHE A C 1
ATOM 773 O O . PHE A 1 94 ? -10.836 -16.922 10.594 1 95.44 94 PHE A O 1
ATOM 780 N N . PRO A 1 95 ? -11.258 -19.031 11.094 1 94 95 PRO A N 1
ATOM 781 C CA . PRO A 1 95 ? -10.609 -18.906 12.406 1 94 95 PRO A CA 1
ATOM 782 C C . PRO A 1 95 ? -9.117 -19.188 12.359 1 94 95 PRO A C 1
ATOM 784 O O . PRO A 1 95 ? -8.656 -19.953 11.5 1 94 95 PRO A O 1
ATOM 787 N N . PRO A 1 96 ? -8.305 -18.547 13.156 1 92.44 96 PRO A N 1
ATOM 788 C CA . PRO A 1 96 ? -6.875 -18.844 13.219 1 92.44 96 PRO A CA 1
ATOM 789 C C . PRO A 1 96 ? -6.582 -20.203 13.852 1 92.44 96 PRO A C 1
ATOM 791 O O . PRO A 1 96 ? -5.508 -20.781 13.633 1 92.44 96 PRO A O 1
ATOM 794 N N . SER A 1 97 ? -7.473 -20.562 14.727 1 85.81 97 SER A N 1
ATOM 795 C CA . SER A 1 97 ? -7.359 -21.875 15.375 1 85.81 97 SER A CA 1
ATOM 796 C C . SER A 1 97 ? -8.711 -22.578 15.445 1 85.81 97 SER A C 1
ATOM 798 O O . SER A 1 97 ? -9.758 -21.922 15.484 1 85.81 97 SER A O 1
ATOM 800 N N . LEU A 1 98 ? -8.555 -23.844 15.414 1 78.38 98 LEU A N 1
ATOM 801 C CA . LEU A 1 98 ? -9.789 -24.625 15.461 1 78.38 98 LEU A CA 1
ATOM 802 C C . LEU A 1 98 ? -10.164 -24.953 16.906 1 78.38 98 LEU A C 1
ATOM 804 O O . LEU A 1 98 ? -11.305 -25.328 17.188 1 78.38 98 LEU A O 1
ATOM 808 N N . ASP A 1 99 ? -9.094 -24.625 17.672 1 79.75 99 ASP A N 1
ATOM 809 C CA . ASP A 1 99 ? -9.336 -24.922 19.078 1 79.75 99 ASP A CA 1
ATOM 810 C C . ASP A 1 99 ? -10 -23.734 19.781 1 79.75 99 ASP A C 1
ATOM 812 O O . ASP A 1 99 ? -9.352 -22.734 20.062 1 79.75 99 ASP A O 1
ATOM 816 N N . LEU A 1 100 ? -11.289 -23.688 19.969 1 79 100 LEU A N 1
ATOM 817 C CA . LEU A 1 100 ? -12.102 -22.688 20.656 1 79 100 LEU A CA 1
ATOM 818 C C . LEU A 1 100 ? -11.914 -21.312 20.031 1 79 100 LEU A C 1
ATOM 820 O O . LEU A 1 100 ? -11.352 -20.406 20.656 1 79 100 LEU A O 1
ATOM 824 N N . PRO A 1 101 ? -12.281 -21.156 18.875 1 86.06 101 PRO A N 1
ATOM 825 C CA . PRO A 1 101 ? -12.086 -19.875 18.203 1 86.06 101 PRO A CA 1
ATOM 826 C C . PRO A 1 101 ? -12.852 -18.734 18.859 1 86.06 101 PRO A C 1
ATOM 828 O O . PRO A 1 101 ? -14 -18.922 19.281 1 86.06 101 PRO A O 1
ATOM 831 N N . GLN A 1 102 ? -12.156 -17.641 19.156 1 89.25 102 GLN A N 1
ATOM 832 C CA . GLN A 1 102 ? -12.789 -16.438 19.688 1 89.25 102 GLN A CA 1
ATOM 833 C C . GLN A 1 102 ? -12.672 -15.281 18.688 1 89.25 102 GLN A C 1
ATOM 835 O O . GLN A 1 102 ? -13.258 -14.219 18.906 1 89.25 102 GLN A O 1
ATOM 840 N N . THR A 1 103 ? -11.953 -15.5 17.656 1 93.44 103 THR A N 1
ATOM 841 C CA . THR A 1 103 ? -11.773 -14.531 16.578 1 93.44 103 THR A CA 1
ATOM 842 C C . THR A 1 103 ? -11.961 -15.195 15.219 1 93.44 103 THR A C 1
ATOM 844 O O . THR A 1 103 ? -11.523 -16.328 15.008 1 93.44 103 THR A O 1
ATOM 847 N N . VAL A 1 104 ? -12.664 -14.523 14.383 1 95.12 104 VAL A N 1
ATOM 848 C CA . VAL A 1 104 ? -12.797 -15.039 13.023 1 95.12 104 VAL A CA 1
ATOM 849 C C . VAL A 1 104 ? -12.633 -13.906 12.016 1 95.12 104 VAL A C 1
ATOM 851 O O . VAL A 1 104 ? -12.93 -12.75 12.32 1 95.12 104 VAL A O 1
ATOM 854 N N . PHE A 1 105 ? -12.141 -14.25 10.875 1 97 105 PHE A N 1
ATOM 855 C CA . PHE A 1 105 ? -11.984 -13.32 9.766 1 97 105 PHE A CA 1
ATOM 856 C C . PHE A 1 105 ? -12.93 -13.688 8.625 1 97 105 PHE A C 1
ATOM 858 O O . PHE A 1 105 ? -13.031 -14.852 8.242 1 97 105 PHE A O 1
ATOM 865 N N . THR A 1 106 ? -13.648 -12.711 8.148 1 96.44 106 THR A N 1
ATOM 866 C CA . THR A 1 106 ? -14.508 -13 7.008 1 96.44 106 THR A CA 1
ATOM 867 C C . THR A 1 106 ? -13.672 -13.289 5.762 1 96.44 106 THR A C 1
ATOM 869 O O . THR A 1 106 ? -12.578 -12.734 5.602 1 96.44 106 THR A O 1
ATOM 872 N N . PHE A 1 107 ? -14.148 -14.062 4.812 1 96.31 107 PHE A N 1
ATOM 873 C CA . PHE A 1 107 ? -13.477 -14.273 3.537 1 96.31 107 PHE A CA 1
ATOM 874 C C . PHE A 1 107 ? -13.305 -12.953 2.795 1 96.31 107 PHE A C 1
ATOM 876 O O . PHE A 1 107 ? -12.305 -12.75 2.102 1 96.31 107 PHE A O 1
ATOM 883 N N . THR A 1 108 ? -14.242 -12.078 3.057 1 96.56 108 THR A N 1
ATOM 884 C CA . THR A 1 108 ? -14.234 -10.789 2.367 1 96.56 108 THR A CA 1
ATOM 885 C C . THR A 1 108 ? -13 -9.984 2.752 1 96.56 108 THR A C 1
ATOM 887 O O . THR A 1 108 ? -12.344 -9.391 1.89 1 96.56 108 THR A O 1
ATOM 890 N N . VAL A 1 109 ? -12.656 -9.969 4.023 1 98.06 109 VAL A N 1
ATOM 891 C CA . VAL A 1 109 ? -11.508 -9.18 4.473 1 98.06 109 VAL A CA 1
ATOM 892 C C . VAL A 1 109 ? -10.211 -9.82 3.98 1 98.06 109 VAL A C 1
ATOM 894 O O . VAL A 1 109 ? -9.266 -9.125 3.629 1 98.06 109 VAL A O 1
ATOM 897 N N . LEU A 1 110 ? -10.188 -11.125 3.941 1 98.12 110 LEU A N 1
ATOM 898 C CA . LEU A 1 110 ? -8.992 -11.828 3.482 1 98.12 110 LEU A CA 1
ATOM 899 C C . LEU A 1 110 ? -8.766 -11.586 1.995 1 98.12 110 LEU A C 1
ATOM 901 O O . LEU A 1 110 ? -7.637 -11.328 1.572 1 98.12 110 LEU A O 1
ATOM 905 N N . LYS A 1 111 ? -9.82 -11.625 1.27 1 96.81 111 LYS A N 1
ATOM 906 C CA . LYS A 1 111 ? -9.742 -11.328 -0.159 1 96.81 111 LYS A CA 1
ATOM 907 C C . LYS A 1 111 ? -9.328 -9.883 -0.401 1 96.81 111 LYS A C 1
ATOM 909 O O . LYS A 1 111 ? -8.5 -9.602 -1.27 1 96.81 111 LYS A O 1
ATOM 914 N N . ASP A 1 112 ? -9.906 -9.039 0.36 1 97.31 112 ASP A N 1
ATOM 915 C CA . ASP A 1 112 ? -9.633 -7.617 0.217 1 97.31 112 ASP A CA 1
ATOM 916 C C . ASP A 1 112 ? -8.164 -7.305 0.498 1 97.31 112 ASP A C 1
ATOM 918 O O . ASP A 1 112 ? -7.504 -6.637 -0.299 1 97.31 112 ASP A O 1
ATOM 922 N N . PHE A 1 113 ? -7.656 -7.844 1.572 1 98.19 113 PHE A N 1
ATOM 923 C CA . PHE A 1 113 ? -6.254 -7.613 1.894 1 98.19 113 PHE A CA 1
ATOM 924 C C . PHE A 1 113 ? -5.348 -8.203 0.82 1 98.19 113 PHE A C 1
ATOM 926 O O . PHE A 1 113 ? -4.379 -7.57 0.4 1 98.19 113 PHE A O 1
ATOM 933 N N . ASP A 1 114 ? -5.645 -9.383 0.491 1 97.62 114 ASP A N 1
ATOM 934 C CA . ASP A 1 114 ? -4.801 -10.031 -0.508 1 97.62 114 ASP A CA 1
ATOM 935 C C . ASP A 1 114 ? -4.719 -9.195 -1.783 1 97.62 114 ASP A C 1
ATOM 937 O O . ASP A 1 114 ? -3.633 -8.984 -2.326 1 97.62 114 ASP A O 1
ATOM 941 N N . ARG A 1 115 ? -5.793 -8.656 -2.209 1 95.88 115 ARG A N 1
ATOM 942 C CA . ARG A 1 115 ? -5.816 -7.855 -3.43 1 95.88 115 ARG A CA 1
ATOM 943 C C . ARG A 1 115 ? -5.012 -6.574 -3.258 1 95.88 115 ARG A C 1
ATOM 945 O O . ARG A 1 115 ? -4.266 -6.176 -4.156 1 95.88 115 ARG A O 1
ATOM 952 N N . HIS A 1 116 ? -5.18 -5.961 -2.107 1 96.44 116 HIS A N 1
ATOM 953 C CA . HIS A 1 116 ? -4.41 -4.75 -1.842 1 96.44 116 HIS A CA 1
ATOM 954 C C . HIS A 1 116 ? -2.92 -5.059 -1.736 1 96.44 116 HIS A C 1
ATOM 956 O O . HIS A 1 116 ? -2.086 -4.281 -2.207 1 96.44 116 HIS A O 1
ATOM 962 N N . SER A 1 117 ? -2.641 -6.133 -1.146 1 96.88 117 SER A N 1
ATOM 963 C CA . SER A 1 117 ? -1.249 -6.551 -1.011 1 96.88 117 SER A CA 1
ATOM 964 C C . SER A 1 117 ? -0.638 -6.883 -2.367 1 96.88 117 SER A C 1
ATOM 966 O O . SER A 1 117 ? 0.516 -6.543 -2.635 1 96.88 117 SER A O 1
ATOM 968 N N . LEU A 1 118 ? -1.366 -7.508 -3.209 1 96.5 118 LEU A N 1
ATOM 969 C CA . LEU A 1 118 ? -0.884 -7.93 -4.52 1 96.5 118 LEU A CA 1
ATOM 970 C C . LEU A 1 118 ? -0.659 -6.723 -5.43 1 96.5 118 LEU A C 1
ATOM 972 O O . LEU A 1 118 ? 0.326 -6.676 -6.168 1 96.5 118 LEU A O 1
ATOM 976 N N . ASN A 1 119 ? -1.497 -5.77 -5.328 1 93.69 119 ASN A N 1
ATOM 977 C CA . ASN A 1 119 ? -1.452 -4.656 -6.27 1 93.69 119 ASN A CA 1
ATOM 978 C C . ASN A 1 119 ? -0.651 -3.484 -5.711 1 93.69 119 ASN A C 1
ATOM 980 O O . ASN A 1 119 ? 0.132 -2.863 -6.434 1 93.69 119 ASN A O 1
ATOM 984 N N . ALA A 1 120 ? -0.816 -3.217 -4.43 1 93.19 120 ALA A N 1
ATOM 985 C CA . ALA A 1 120 ? -0.173 -2.047 -3.84 1 93.19 120 ALA A CA 1
ATOM 986 C C . ALA A 1 120 ? 0.958 -2.459 -2.902 1 93.19 120 ALA A C 1
ATOM 988 O O . ALA A 1 120 ? 1.625 -1.604 -2.312 1 93.19 120 ALA A O 1
ATOM 989 N N . LYS A 1 121 ? 1.182 -3.732 -2.729 1 94.19 121 LYS A N 1
ATOM 990 C CA . LYS A 1 121 ? 2.203 -4.266 -1.831 1 94.19 121 LYS A CA 1
ATOM 991 C C . LYS A 1 121 ? 2.021 -3.73 -0.413 1 94.19 121 LYS A C 1
ATOM 993 O O . LYS A 1 121 ? 2.992 -3.334 0.236 1 94.19 121 LYS A O 1
ATOM 998 N N . SER A 1 122 ? 0.752 -3.744 -0.042 1 94.5 122 SER A N 1
ATOM 999 C CA . SER A 1 122 ? 0.426 -3.391 1.336 1 94.5 122 SER A CA 1
ATOM 1000 C C . SER A 1 122 ? 0.837 -4.496 2.303 1 94.5 122 SER A C 1
ATOM 1002 O O . SER A 1 122 ? 0.623 -5.68 2.027 1 94.5 122 SER A O 1
ATOM 1004 N N . SER A 1 123 ? 1.406 -4.07 3.385 1 95.31 123 SER A N 1
ATOM 1005 C CA . SER A 1 123 ? 1.805 -5.051 4.391 1 95.31 123 SER A CA 1
ATOM 1006 C C . SER A 1 123 ? 0.624 -5.457 5.266 1 95.31 123 SER A C 1
ATOM 1008 O O . SER A 1 123 ? -0.392 -4.758 5.309 1 95.31 123 SER A O 1
ATOM 1010 N N . ASN A 1 124 ? 0.824 -6.57 5.98 1 96.56 124 ASN A N 1
ATOM 1011 C CA . ASN A 1 124 ? -0.169 -7 6.961 1 96.56 124 ASN A CA 1
ATOM 1012 C C . ASN A 1 124 ? -0.397 -5.938 8.031 1 96.56 124 ASN A C 1
ATOM 1014 O O . ASN A 1 124 ? -1.535 -5.691 8.438 1 96.56 124 ASN A O 1
ATOM 1018 N N . TYR A 1 125 ? 0.642 -5.359 8.367 1 95.44 125 TYR A N 1
ATOM 1019 C CA . TYR A 1 125 ? 0.58 -4.387 9.445 1 95.44 125 TYR A CA 1
ATOM 1020 C C . TYR A 1 125 ? -0.195 -3.145 9.023 1 95.44 125 TYR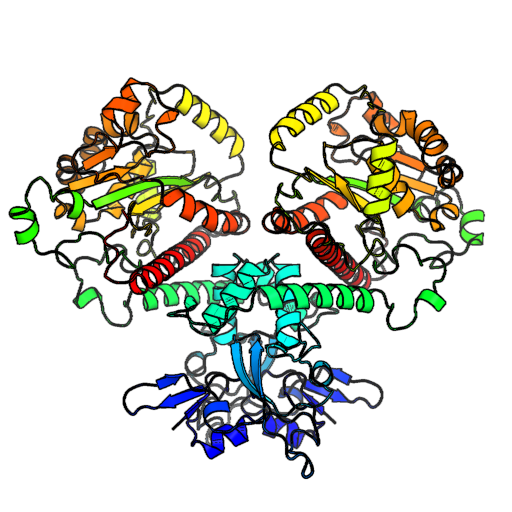 A C 1
ATOM 1022 O O . TYR A 1 125 ? -1.067 -2.67 9.75 1 95.44 125 TYR A O 1
ATOM 1030 N N . ASP A 1 126 ? 0.141 -2.645 7.879 1 95.25 126 ASP A N 1
ATOM 1031 C CA . ASP A 1 126 ? -0.529 -1.443 7.395 1 95.25 126 ASP A CA 1
ATOM 1032 C C . ASP A 1 126 ? -2.023 -1.688 7.199 1 95.25 126 ASP A C 1
ATOM 1034 O O . ASP A 1 126 ? -2.846 -0.822 7.508 1 95.25 126 ASP A O 1
ATOM 1038 N N . TYR A 1 127 ? -2.361 -2.832 6.652 1 97.5 127 TYR A N 1
ATOM 1039 C CA . TYR A 1 127 ? -3.771 -3.158 6.473 1 97.5 127 TYR A CA 1
ATOM 1040 C C . TYR A 1 127 ? -4.477 -3.289 7.816 1 97.5 127 TYR A C 1
ATOM 1042 O O . TYR A 1 127 ? -5.602 -2.809 7.984 1 97.5 127 TYR A O 1
ATOM 1050 N N . HIS A 1 128 ? -3.826 -3.949 8.742 1 97.38 128 HIS A N 1
ATOM 1051 C CA . HIS A 1 128 ? -4.395 -4.094 10.078 1 97.38 128 HIS A CA 1
ATOM 1052 C C . HIS A 1 128 ? -4.605 -2.734 10.742 1 97.38 128 HIS A C 1
ATOM 1054 O O . HIS A 1 128 ? -5.621 -2.514 11.398 1 97.38 128 HIS A O 1
ATOM 1060 N N . LYS A 1 129 ? -3.691 -1.878 10.539 1 95.12 129 LYS A N 1
ATOM 1061 C CA . LYS A 1 129 ? -3.83 -0.515 11.047 1 95.12 129 LYS A CA 1
ATOM 1062 C C . LYS A 1 129 ? -5.051 0.174 10.445 1 95.12 129 LYS A C 1
ATOM 1064 O O . LYS A 1 129 ? -5.777 0.887 11.141 1 95.12 129 LYS A O 1
ATOM 1069 N N . THR A 1 130 ? -5.23 -0.045 9.195 1 96.69 130 THR A N 1
ATOM 1070 C CA . THR A 1 130 ? -6.391 0.508 8.508 1 96.69 130 THR A CA 1
ATOM 1071 C C . THR A 1 130 ? -7.684 -0.021 9.117 1 96.69 130 THR A C 1
ATOM 1073 O O . THR A 1 130 ? -8.633 0.736 9.328 1 96.69 130 THR A O 1
ATOM 1076 N N . LEU A 1 131 ? -7.699 -1.282 9.461 1 97.06 131 LEU A N 1
ATOM 1077 C CA . LEU A 1 131 ? -8.875 -1.888 10.07 1 97.06 131 LEU A CA 1
ATOM 1078 C C . LEU A 1 131 ? -9.156 -1.274 11.438 1 97.06 131 LEU A C 1
ATOM 1080 O O . LEU A 1 131 ? -10.32 -1.047 11.789 1 97.06 131 LEU A O 1
ATOM 1084 N N . LYS A 1 132 ? -8.086 -1.015 12.133 1 95.88 132 LYS A N 1
ATOM 1085 C CA . LYS A 1 132 ? -8.25 -0.383 13.438 1 95.88 132 LYS A CA 1
ATOM 1086 C C . LYS A 1 132 ? -8.867 1.009 13.305 1 95.88 132 LYS A C 1
ATOM 1088 O O . LYS A 1 132 ? -9.742 1.385 14.078 1 95.88 132 LYS A O 1
ATOM 1093 N N . GLU A 1 133 ? -8.445 1.7 12.32 1 93.94 133 GLU A N 1
ATOM 1094 C CA . GLU A 1 133 ? -8.969 3.043 12.094 1 93.94 133 GLU A CA 1
ATOM 1095 C C . GLU A 1 133 ? -10.43 2.998 11.641 1 93.94 133 GLU A C 1
AT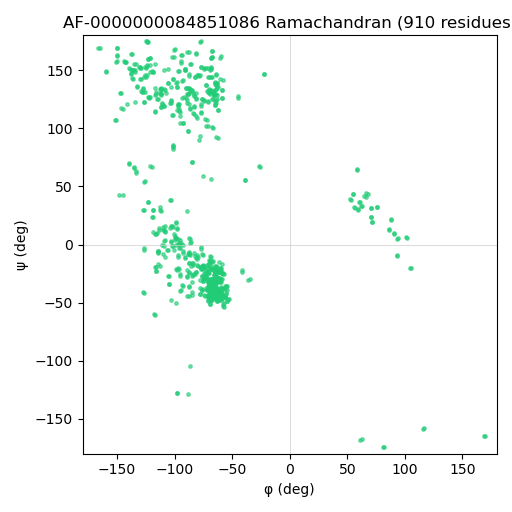OM 1097 O O . GLU A 1 133 ? -11.211 3.889 11.977 1 93.94 133 GLU A O 1
ATOM 1102 N N . TYR A 1 134 ? -10.773 1.949 10.891 1 94.44 134 TYR A N 1
ATOM 1103 C CA . TYR A 1 134 ? -12.172 1.759 10.523 1 94.44 134 TYR A CA 1
ATOM 1104 C C . TYR A 1 134 ? -13.031 1.513 11.75 1 94.44 134 TYR A C 1
ATOM 1106 O O . TYR A 1 134 ? -14.18 1.962 11.82 1 94.44 134 TYR A O 1
ATOM 1114 N N . THR A 1 135 ? -12.453 0.815 12.656 1 94.19 135 THR A N 1
ATOM 1115 C CA . THR A 1 135 ? -13.188 0.464 13.867 1 94.19 135 THR A CA 1
ATOM 1116 C C . THR A 1 135 ? -13.391 1.692 14.75 1 94.19 135 THR A C 1
ATOM 1118 O O . THR A 1 135 ?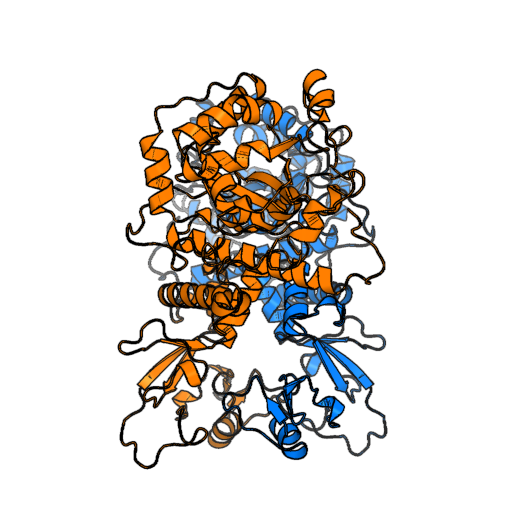 -14.5 1.935 15.234 1 94.19 135 THR A O 1
ATOM 1121 N N . ASP A 1 136 ? -12.289 2.395 14.93 1 92.06 136 ASP A N 1
ATOM 1122 C CA . ASP A 1 136 ? -12.297 3.633 15.703 1 92.06 136 ASP A CA 1
ATOM 1123 C C . ASP A 1 136 ? -11.203 4.586 15.227 1 92.06 136 ASP A C 1
ATOM 1125 O O . ASP A 1 136 ? -10.031 4.41 15.562 1 92.06 136 ASP A O 1
ATOM 1129 N N . ALA A 1 137 ? -11.641 5.621 14.555 1 87.19 137 ALA A N 1
ATOM 1130 C CA . ALA A 1 137 ? -10.68 6.555 13.977 1 87.19 137 ALA A CA 1
ATOM 1131 C C . ALA A 1 137 ? -10.07 7.449 15.055 1 87.19 137 ALA A C 1
ATOM 1133 O O . ALA A 1 137 ? -8.93 7.898 14.922 1 87.19 137 ALA A O 1
ATOM 1134 N N . ALA A 1 138 ? -10.82 7.746 16.078 1 86.38 138 ALA A N 1
ATOM 1135 C CA . ALA A 1 138 ? -10.375 8.648 17.141 1 86.38 138 ALA A CA 1
ATOM 1136 C C . ALA A 1 138 ? -9.398 7.949 18.078 1 86.38 138 ALA A C 1
ATOM 1138 O O . ALA A 1 138 ? -8.383 8.531 18.469 1 86.38 138 ALA A O 1
ATOM 1139 N N . PHE A 1 139 ? -9.727 6.629 18.328 1 88.19 139 PHE A N 1
ATOM 1140 C CA . PHE A 1 139 ? -8.891 5.902 19.266 1 88.19 139 PHE A CA 1
ATOM 1141 C C . PHE A 1 139 ? -8.633 4.48 18.797 1 88.19 139 PHE A C 1
ATOM 1143 O O . PHE A 1 139 ? -9.039 3.516 19.438 1 88.19 139 PHE A O 1
ATOM 1150 N N . PRO A 1 140 ? -7.879 4.359 17.781 1 88.81 140 PRO A N 1
ATOM 1151 C CA . PRO A 1 140 ? -7.609 3.027 17.234 1 88.81 140 PRO A CA 1
ATOM 1152 C C . PRO A 1 140 ? -6.91 2.109 18.234 1 88.81 140 PRO A C 1
ATOM 1154 O O . PRO A 1 140 ? -7.043 0.885 18.156 1 88.81 140 PRO A O 1
ATOM 1157 N N . GLY A 1 141 ? -6.254 2.693 19.188 1 85 141 GLY A N 1
ATOM 1158 C CA . GLY A 1 141 ? -5.543 1.915 20.188 1 85 141 GLY A CA 1
ATOM 1159 C C . GLY A 1 141 ? -6.465 1.166 21.141 1 85 141 GLY A C 1
ATOM 1160 O O . GLY A 1 141 ? -6.055 0.197 21.781 1 85 141 GLY A O 1
ATOM 1161 N N . LYS A 1 142 ? -7.668 1.54 21.172 1 86.25 142 LYS A N 1
ATOM 1162 C CA . LYS A 1 142 ? -8.617 0.938 22.109 1 86.25 142 LYS A CA 1
ATOM 1163 C C . LYS A 1 142 ? -9.383 -0.208 21.453 1 86.25 142 LYS A C 1
ATOM 1165 O O . LYS A 1 142 ? -10.211 -0.859 22.094 1 86.25 142 LYS A O 1
ATOM 1170 N N . THR A 1 143 ? -9.078 -0.472 20.234 1 91.19 143 THR A N 1
ATOM 1171 C CA . THR A 1 143 ? -9.766 -1.538 19.516 1 91.19 143 THR A CA 1
ATOM 1172 C C . THR A 1 143 ? -9.047 -2.871 19.703 1 91.19 143 THR A C 1
ATOM 1174 O O . THR A 1 143 ? -7.926 -2.91 20.203 1 91.19 143 THR A O 1
ATOM 1177 N N . HIS A 1 144 ? -9.719 -3.982 19.344 1 90.81 144 HIS A N 1
ATOM 1178 C CA . HIS A 1 144 ? -9.109 -5.309 19.438 1 90.81 144 HIS A CA 1
ATOM 1179 C C . HIS A 1 144 ? -7.848 -5.395 18.594 1 90.81 144 HIS A C 1
ATOM 1181 O O . HIS A 1 144 ? -7.836 -4.961 17.438 1 90.81 144 HIS A O 1
ATOM 1187 N N . HIS A 1 145 ? -6.82 -5.797 19.266 1 92.44 145 HIS A N 1
ATOM 1188 C CA . HIS A 1 145 ? -5.582 -6.039 18.531 1 92.44 145 HIS A CA 1
ATOM 1189 C C . HIS A 1 145 ? -5.477 -7.496 18.094 1 92.44 145 HIS A C 1
ATOM 1191 O O . HIS A 1 145 ? -5.176 -8.375 18.906 1 92.44 145 HIS A O 1
ATOM 1197 N N . ARG A 1 146 ? -5.699 -7.762 16.828 1 95.31 146 ARG A N 1
ATOM 1198 C CA . ARG A 1 146 ? -5.75 -9.125 16.312 1 95.31 146 ARG A CA 1
ATOM 1199 C C . ARG A 1 146 ? -4.738 -9.328 15.195 1 95.31 146 ARG A C 1
ATOM 1201 O O . ARG A 1 146 ? -5.012 -10.039 14.227 1 95.31 146 ARG A O 1
ATOM 1208 N N . TYR A 1 147 ? -3.6 -8.703 15.336 1 95.88 147 TYR A N 1
ATOM 1209 C CA . TYR A 1 147 ? -2.586 -8.742 14.289 1 95.88 147 TYR A CA 1
ATOM 1210 C C . TYR A 1 147 ? -1.967 -10.133 14.18 1 95.88 147 TYR A C 1
ATOM 1212 O O . TYR A 1 147 ? -1.743 -10.633 13.07 1 95.88 147 TYR A O 1
ATOM 1220 N N . LYS A 1 148 ? -1.675 -10.758 15.281 1 94.69 148 LYS A N 1
ATOM 1221 C CA . LYS A 1 148 ? -1.078 -12.094 15.266 1 94.69 148 LYS A CA 1
ATOM 1222 C C . LYS A 1 148 ? -1.998 -13.102 14.586 1 94.69 148 LYS A C 1
ATOM 1224 O O . LYS A 1 148 ? -1.556 -13.875 13.742 1 94.69 148 LYS A O 1
ATOM 1229 N N . GLU A 1 149 ? -3.246 -13.07 14.961 1 95.81 149 GLU A N 1
ATOM 1230 C CA . GLU A 1 149 ? -4.246 -13.945 14.352 1 95.81 149 GLU A CA 1
ATOM 1231 C C . GLU A 1 149 ? -4.383 -13.68 12.859 1 95.81 149 GLU A C 1
ATOM 1233 O O . GLU A 1 149 ? -4.508 -14.617 12.07 1 95.81 149 GLU A O 1
ATOM 1238 N N . PHE A 1 150 ? -4.305 -12.438 12.57 1 97.31 150 PHE A N 1
ATOM 1239 C CA . PHE A 1 150 ? -4.414 -12.031 11.172 1 97.31 150 PHE A CA 1
ATOM 1240 C C . PHE A 1 150 ? -3.277 -12.625 10.352 1 97.31 150 PHE A C 1
ATOM 1242 O O . PHE A 1 150 ? -3.502 -13.125 9.242 1 97.31 150 PHE A O 1
ATOM 1249 N N . ASN A 1 151 ? -2.127 -12.602 10.867 1 96 151 ASN A N 1
ATOM 1250 C CA . ASN A 1 151 ? -0.963 -13.148 10.188 1 96 151 ASN A CA 1
ATOM 1251 C C . ASN A 1 151 ? -1.113 -14.648 9.945 1 96 151 ASN A C 1
ATOM 1253 O O . ASN A 1 151 ? -0.819 -15.141 8.852 1 96 151 ASN A O 1
ATOM 1257 N N . ILE A 1 152 ? -1.592 -15.305 10.891 1 95.31 152 ILE A N 1
ATOM 1258 C CA . ILE A 1 152 ? -1.757 -16.75 10.797 1 95.31 152 ILE A CA 1
ATOM 1259 C C . ILE A 1 152 ? -2.748 -17.094 9.688 1 95.31 152 ILE A C 1
ATOM 1261 O O . ILE A 1 152 ? -2.457 -17.906 8.82 1 95.31 152 ILE A O 1
ATOM 1265 N N . VAL A 1 153 ? -3.846 -16.438 9.711 1 97.19 153 VAL A N 1
ATOM 1266 C CA . VAL A 1 153 ? -4.918 -16.75 8.766 1 97.19 153 VAL A CA 1
ATOM 1267 C C . VAL A 1 153 ? -4.488 -16.375 7.352 1 97.19 153 VAL A C 1
ATOM 1269 O O . VAL A 1 153 ? -4.785 -17.094 6.395 1 97.19 153 VAL A O 1
ATOM 1272 N N . MET A 1 154 ? -3.754 -15.297 7.215 1 97.44 154 MET A N 1
ATOM 1273 C CA . MET A 1 154 ? -3.344 -14.852 5.887 1 97.44 154 MET A CA 1
ATOM 1274 C C . MET A 1 154 ? -2.332 -15.812 5.277 1 97.44 154 MET A C 1
ATOM 1276 O O . MET A 1 154 ? -2.322 -16.031 4.062 1 97.44 154 MET A O 1
ATOM 1280 N N . ARG A 1 155 ? -1.471 -16.391 6.121 1 96.88 155 ARG A N 1
ATOM 1281 C CA . ARG A 1 155 ? -0.55 -17.391 5.617 1 96.88 155 ARG A CA 1
ATOM 1282 C C . ARG A 1 155 ? -1.309 -18.578 5.031 1 96.88 155 ARG A C 1
ATOM 1284 O O . ARG A 1 155 ? -1 -19.047 3.93 1 96.88 155 ARG A O 1
ATOM 1291 N N . LEU A 1 156 ? -2.301 -18.984 5.746 1 96.81 156 LEU A N 1
ATOM 1292 C CA . LEU A 1 156 ? -3.123 -20.094 5.277 1 96.81 156 LEU A CA 1
ATOM 1293 C C . LEU A 1 156 ? -3.898 -19.703 4.023 1 96.81 156 LEU A C 1
ATOM 1295 O O . LEU A 1 156 ? -3.975 -20.484 3.068 1 96.81 156 LEU A O 1
ATOM 1299 N N . TRP A 1 157 ? -4.414 -18.516 4.035 1 97.5 157 TRP A N 1
ATOM 1300 C CA . TRP A 1 157 ? -5.199 -18.016 2.908 1 97.5 157 TRP A CA 1
ATOM 1301 C C . TRP A 1 157 ? -4.371 -18 1.63 1 97.5 157 TRP A C 1
ATOM 1303 O O . TRP A 1 157 ? -4.832 -18.453 0.578 1 97.5 157 TRP A O 1
ATOM 1313 N N . ARG A 1 158 ? -3.158 -17.547 1.686 1 97.38 158 ARG A N 1
ATOM 1314 C CA . ARG A 1 158 ? -2.277 -17.453 0.525 1 97.38 158 ARG A CA 1
ATOM 1315 C C . ARG A 1 158 ? -1.893 -18.844 0.013 1 97.38 158 ARG A C 1
ATOM 1317 O O . ARG A 1 158 ? -1.818 -19.062 -1.197 1 97.38 158 ARG A O 1
ATOM 1324 N N . HIS A 1 159 ? -1.658 -19.719 0.957 1 97 159 HIS A N 1
ATOM 1325 C CA . HIS A 1 159 ? -1.386 -21.094 0.566 1 97 159 HIS A CA 1
ATOM 1326 C C . HIS A 1 159 ? -2.562 -21.688 -0.196 1 97 159 HIS A C 1
ATOM 1328 O O . HIS A 1 159 ? -2.381 -22.281 -1.262 1 97 159 HIS A O 1
ATOM 1334 N N . LEU A 1 160 ? -3.719 -21.469 0.323 1 95.31 160 LEU A N 1
ATOM 1335 C CA . LEU A 1 160 ? -4.922 -21.984 -0.312 1 95.31 160 LEU A CA 1
ATOM 1336 C C . LEU A 1 160 ? -5.148 -21.328 -1.673 1 95.31 160 LEU A C 1
ATOM 1338 O O . LEU A 1 160 ? -5.629 -21.984 -2.605 1 95.31 160 LEU A O 1
ATOM 1342 N N . THR A 1 161 ? -4.805 -20.109 -1.77 1 94.81 161 THR A N 1
ATOM 1343 C CA . THR A 1 161 ? -4.941 -19.391 -3.035 1 94.81 161 THR A CA 1
ATOM 1344 C C . THR A 1 161 ? -4.031 -20 -4.098 1 94.81 161 THR A C 1
ATOM 1346 O O . THR A 1 161 ? -4.449 -20.188 -5.246 1 94.81 161 THR A O 1
ATOM 1349 N N . LEU A 1 162 ? -2.822 -20.344 -3.738 1 95.69 162 LEU A N 1
ATOM 1350 C CA . LEU A 1 162 ? -1.906 -20.984 -4.676 1 95.69 162 LEU A CA 1
ATOM 1351 C C . LEU A 1 162 ? -2.439 -22.344 -5.105 1 95.69 162 LEU A C 1
ATOM 1353 O O . LEU A 1 162 ? -2.363 -22.703 -6.285 1 95.69 162 LEU A O 1
ATOM 1357 N N . ARG A 1 163 ? -3.023 -23.016 -4.164 1 94.38 163 ARG A N 1
ATOM 1358 C CA . ARG A 1 163 ? -3.59 -24.328 -4.469 1 94.38 163 ARG A CA 1
ATOM 1359 C C . ARG A 1 163 ? -4.75 -24.203 -5.449 1 94.38 163 ARG A C 1
ATOM 1361 O O . ARG A 1 163 ? -4.867 -25 -6.387 1 94.38 163 ARG A O 1
ATOM 1368 N N . ARG A 1 164 ? -5.5 -23.234 -5.223 1 92.38 164 ARG A N 1
ATOM 1369 C CA . ARG A 1 164 ? -6.648 -23.016 -6.094 1 92.38 164 ARG A CA 1
ATOM 1370 C C . ARG A 1 164 ? -6.199 -22.625 -7.5 1 92.38 164 ARG A C 1
ATOM 1372 O O . ARG A 1 164 ? -6.676 -23.188 -8.484 1 92.38 164 ARG A O 1
ATOM 1379 N N . ARG A 1 165 ? -5.27 -21.797 -7.648 1 90.56 165 ARG A N 1
ATOM 1380 C CA . ARG A 1 165 ? -4.824 -21.266 -8.938 1 90.56 165 ARG A CA 1
ATOM 1381 C C . ARG A 1 165 ? -4.094 -22.344 -9.734 1 90.56 165 ARG A C 1
ATOM 1383 O O . ARG A 1 165 ? -4.168 -22.359 -10.969 1 90.56 165 ARG A O 1
ATOM 1390 N N . SER A 1 166 ? -3.453 -23.219 -9.016 1 92.31 166 SER A N 1
ATOM 1391 C CA . SER A 1 166 ? -2.68 -24.25 -9.695 1 92.31 166 SER A CA 1
ATOM 1392 C C . SER A 1 166 ? -3.562 -25.422 -10.086 1 92.31 166 SER A C 1
ATOM 1394 O O . SER A 1 166 ? -3.133 -26.297 -10.844 1 92.31 166 SER A O 1
ATOM 1396 N N . GLY A 1 167 ? -4.75 -25.516 -9.508 1 90 167 GLY A N 1
ATOM 1397 C CA . GLY A 1 167 ? -5.668 -26.594 -9.828 1 90 167 GLY A CA 1
ATOM 1398 C C . GLY A 1 167 ? -5.496 -27.812 -8.945 1 90 167 GLY A C 1
ATOM 1399 O O . GLY A 1 167 ? -6.102 -28.859 -9.195 1 90 167 GLY A O 1
ATOM 1400 N N . GLN A 1 168 ? -4.73 -27.672 -7.926 1 88 168 GLN A N 1
ATOM 1401 C CA . GLN A 1 168 ? -4.449 -28.812 -7.055 1 88 168 GLN A CA 1
ATOM 1402 C C . GLN A 1 168 ? -5.73 -29.344 -6.41 1 88 168 GLN A C 1
ATOM 1404 O O . GLN A 1 168 ? -5.859 -30.547 -6.164 1 88 168 GLN A O 1
ATOM 1409 N N . ASP A 1 169 ? -6.621 -28.469 -6.23 1 83.88 169 ASP A N 1
ATOM 1410 C CA . ASP A 1 169 ? -7.863 -28.859 -5.574 1 83.88 169 ASP A CA 1
ATOM 1411 C C . ASP A 1 169 ? -8.766 -29.641 -6.531 1 83.88 169 ASP A C 1
ATOM 1413 O O . ASP A 1 169 ? -9.742 -30.25 -6.109 1 83.88 169 ASP A O 1
ATOM 1417 N N . PHE A 1 170 ? -8.398 -29.688 -7.723 1 85.5 170 PHE A N 1
ATOM 1418 C CA . PHE A 1 170 ? -9.156 -30.422 -8.727 1 85.5 170 PHE A CA 1
ATOM 1419 C C . PHE A 1 170 ? -8.359 -31.625 -9.234 1 85.5 170 PHE A C 1
ATOM 1421 O O . PHE A 1 170 ? -8.586 -32.094 -10.344 1 85.5 170 PHE A O 1
ATOM 1428 N N . ASN A 1 171 ? -7.34 -31.984 -8.617 1 82.94 171 ASN A N 1
ATOM 1429 C CA . ASN A 1 171 ? -6.52 -33.156 -8.883 1 82.94 171 ASN A CA 1
ATOM 1430 C C . ASN A 1 171 ? -5.785 -33.031 -10.219 1 82.94 171 ASN A C 1
ATOM 1432 O O . ASN A 1 171 ? -5.758 -33.969 -11.008 1 82.94 171 ASN A O 1
ATOM 1436 N N . ILE A 1 172 ? -5.277 -31.969 -10.461 1 84.25 172 ILE A N 1
ATOM 1437 C CA . ILE A 1 172 ? -4.574 -31.672 -11.703 1 84.25 172 ILE A CA 1
ATOM 1438 C C . ILE A 1 172 ? -3.367 -32.594 -11.844 1 84.25 172 ILE A C 1
ATOM 1440 O O . ILE A 1 172 ? -2.943 -32.906 -12.953 1 84.25 172 ILE A O 1
ATOM 1444 N N . ASP A 1 173 ? -2.885 -33.094 -10.773 1 80.88 173 ASP A N 1
ATOM 1445 C CA . ASP A 1 173 ? -1.709 -33.969 -10.773 1 80.88 173 ASP A CA 1
ATOM 1446 C C . ASP A 1 173 ? -1.995 -35.281 -11.508 1 80.88 173 ASP A C 1
ATOM 1448 O O . ASP A 1 173 ? -1.082 -35.906 -12.055 1 80.88 173 ASP A O 1
ATOM 1452 N N . SER A 1 174 ? -3.184 -35.656 -11.438 1 80.5 174 SER A N 1
ATOM 1453 C CA . SER A 1 174 ? -3.549 -36.875 -12.164 1 80.5 174 SER A CA 1
ATOM 1454 C C . SER A 1 174 ? -3.447 -36.656 -13.672 1 80.5 174 SER A C 1
ATOM 1456 O O . SER A 1 174 ? -3.119 -37.594 -14.414 1 80.5 174 SER A O 1
ATOM 1458 N N . LEU A 1 175 ? -3.691 -35.469 -14.07 1 80 175 LEU A N 1
ATOM 1459 C CA . LEU A 1 175 ? -3.633 -35.156 -15.492 1 80 175 LEU A CA 1
ATOM 1460 C C . LEU A 1 175 ? -2.211 -34.781 -15.906 1 80 175 LEU A C 1
ATOM 1462 O O . LEU A 1 175 ? -1.778 -35.125 -17.016 1 80 175 LEU A O 1
ATOM 1466 N N . LEU A 1 176 ? -1.539 -34.094 -15.016 1 81 176 LEU A N 1
ATOM 1467 C CA . LEU A 1 176 ? -0.185 -33.625 -15.305 1 81 176 LEU A CA 1
ATOM 1468 C C . LEU A 1 176 ? 0.812 -34.219 -14.305 1 81 176 LEU A C 1
ATOM 1470 O O . LEU A 1 176 ? 1.44 -33.469 -13.547 1 81 176 LEU A O 1
ATOM 1474 N N . SER A 1 177 ? 0.995 -35.469 -14.359 1 78.69 177 SER A N 1
ATOM 1475 C CA . SER A 1 177 ? 1.779 -36.219 -13.383 1 78.69 177 SER A CA 1
ATOM 1476 C C . SER A 1 177 ? 3.252 -35.812 -13.438 1 78.69 177 SER A C 1
ATOM 1478 O O . SER A 1 177 ? 3.98 -35.969 -12.461 1 78.69 177 SER A O 1
ATOM 1480 N N . HIS A 1 178 ? 3.67 -35.281 -14.492 1 75.06 178 HIS A N 1
ATOM 1481 C CA . HIS A 1 178 ? 5.074 -34.906 -14.648 1 75.06 178 HIS A CA 1
ATOM 1482 C C . HIS A 1 178 ? 5.383 -33.594 -13.953 1 75.06 178 HIS A C 1
ATOM 1484 O O . HIS A 1 178 ? 6.551 -33.219 -13.797 1 75.06 178 HIS A O 1
ATOM 1490 N N . ARG A 1 179 ? 4.348 -32.844 -13.492 1 78.44 179 ARG A N 1
ATOM 1491 C CA . ARG A 1 179 ? 4.516 -31.531 -12.883 1 78.44 179 ARG A CA 1
ATOM 1492 C C . ARG A 1 179 ? 4.383 -31.625 -11.367 1 78.44 179 ARG A C 1
ATOM 1494 O O . ARG A 1 179 ? 3.896 -30.688 -10.734 1 78.44 179 ARG A O 1
ATOM 1501 N N . ARG A 1 180 ? 4.844 -32.594 -10.773 1 78.25 180 ARG A N 1
ATOM 1502 C CA . ARG A 1 180 ? 4.641 -32.781 -9.336 1 78.25 180 ARG A CA 1
ATOM 1503 C C . ARG A 1 180 ? 5.535 -31.859 -8.531 1 78.25 180 ARG A C 1
ATOM 1505 O O . ARG A 1 180 ? 5.105 -31.297 -7.52 1 78.25 180 ARG A O 1
ATOM 1512 N N . SER A 1 181 ? 6.73 -31.688 -8.984 1 83.25 181 SER A N 1
ATOM 1513 C CA . SER A 1 181 ? 7.613 -30.719 -8.328 1 83.25 181 SER A CA 1
ATOM 1514 C C . SER A 1 181 ? 7.219 -29.297 -8.664 1 83.25 181 SER A C 1
ATOM 1516 O O . SER A 1 181 ? 7.035 -28.953 -9.836 1 83.25 181 SER A O 1
ATOM 1518 N N . GLY A 1 182 ? 6.977 -28.531 -7.648 1 91.69 182 GLY A N 1
ATOM 1519 C CA . GLY A 1 182 ? 6.551 -27.156 -7.895 1 91.69 182 GLY A CA 1
ATOM 1520 C C . GLY A 1 182 ? 5.102 -27.062 -8.336 1 91.69 182 GLY A C 1
ATOM 1521 O O . GLY A 1 182 ? 4.754 -26.188 -9.133 1 91.69 182 GLY A O 1
ATOM 1522 N N . CYS A 1 183 ? 4.289 -27.922 -7.875 1 93.06 183 CYS A N 1
ATOM 1523 C CA . CYS A 1 183 ? 2.938 -28.109 -8.383 1 93.06 183 CYS A CA 1
ATOM 1524 C C . CYS A 1 183 ? 2.053 -26.922 -8.031 1 93.06 183 CYS A C 1
ATOM 1526 O O . CYS A 1 183 ? 0.985 -26.75 -8.625 1 93.06 183 CYS A O 1
ATOM 1528 N N . LEU A 1 184 ? 2.494 -26.094 -7.141 1 95.75 184 LEU A N 1
ATOM 1529 C CA . LEU A 1 184 ? 1.679 -24.953 -6.746 1 95.75 184 LEU A CA 1
ATOM 1530 C C . LEU A 1 184 ? 1.924 -23.766 -7.672 1 95.75 184 LEU A C 1
ATOM 1532 O O . LEU A 1 184 ? 1.181 -22.781 -7.637 1 95.75 184 LEU A O 1
ATOM 1536 N N . ALA A 1 185 ? 2.883 -23.875 -8.5 1 95.94 185 ALA A N 1
ATOM 1537 C CA . ALA A 1 185 ? 3.236 -22.75 -9.375 1 95.94 185 ALA A CA 1
ATOM 1538 C C . ALA A 1 185 ? 2.428 -22.797 -10.672 1 95.94 185 ALA A C 1
ATOM 1540 O O . ALA A 1 185 ? 2.197 -23.859 -11.234 1 95.94 185 ALA A O 1
ATOM 1541 N N . LEU A 1 186 ? 1.927 -21.672 -11.023 1 94.56 186 LEU A N 1
ATOM 1542 C CA . LEU A 1 186 ? 1.306 -21.516 -12.336 1 94.56 186 LEU A CA 1
ATOM 1543 C C . LEU A 1 186 ? 2.365 -21.391 -13.422 1 94.56 186 LEU A C 1
ATOM 1545 O O . LEU A 1 186 ? 3.164 -20.438 -13.414 1 94.56 186 LEU A O 1
ATOM 1549 N N . ARG A 1 187 ? 2.344 -22.281 -14.359 1 92.5 187 ARG A N 1
ATOM 1550 C CA . ARG A 1 187 ? 3.367 -22.328 -15.398 1 92.5 187 ARG A CA 1
ATOM 1551 C C . ARG A 1 187 ? 2.926 -21.562 -16.641 1 92.5 187 ARG A C 1
ATOM 1553 O O . ARG A 1 187 ? 1.73 -21.344 -16.844 1 92.5 187 ARG A O 1
ATOM 1560 N N . CYS A 1 188 ? 3.934 -21.188 -17.375 1 93.88 188 CYS A N 1
ATOM 1561 C CA . CYS A 1 188 ? 3.658 -20.531 -18.656 1 93.88 188 CYS A CA 1
ATOM 1562 C C . CYS A 1 188 ? 3.023 -21.516 -19.625 1 93.88 188 CYS A C 1
ATOM 1564 O O . CYS A 1 188 ? 3.602 -22.562 -19.938 1 93.88 188 CYS A O 1
ATOM 1566 N N . PRO A 1 189 ? 1.898 -21.172 -20.156 1 91.31 189 PRO A N 1
ATOM 1567 C CA . PRO A 1 189 ? 1.258 -22.094 -21.109 1 91.31 189 PRO A CA 1
ATOM 1568 C C . PRO A 1 189 ? 1.852 -21.984 -22.516 1 91.31 189 PRO A C 1
ATOM 1570 O O . PRO A 1 189 ? 1.605 -22.859 -23.359 1 91.31 189 PRO A O 1
ATOM 1573 N N . ALA A 1 190 ? 2.613 -20.984 -22.719 1 92 190 ALA A N 1
ATOM 1574 C CA . ALA A 1 190 ? 3.084 -20.719 -24.062 1 92 190 ALA A CA 1
ATOM 1575 C C . ALA A 1 190 ? 4.477 -21.297 -24.297 1 92 190 ALA A C 1
ATOM 1577 O O . ALA A 1 190 ? 4.898 -21.484 -25.438 1 92 190 ALA A O 1
ATOM 1578 N N . CYS A 1 191 ? 5.234 -21.562 -23.266 1 91.69 191 CYS A N 1
ATOM 1579 C CA . CYS A 1 191 ? 6.562 -22.141 -23.422 1 91.69 191 CYS A CA 1
ATOM 1580 C C . CYS A 1 191 ? 6.477 -23.594 -23.891 1 91.69 191 CYS A C 1
ATOM 1582 O O . CYS A 1 191 ? 5.59 -24.344 -23.453 1 91.69 191 CYS A O 1
ATOM 1584 N N . PRO A 1 192 ? 7.414 -23.953 -24.703 1 89.56 192 PRO A N 1
ATOM 1585 C CA . PRO A 1 192 ? 7.371 -25.328 -25.188 1 89.56 192 PRO A CA 1
ATOM 1586 C C . PRO A 1 192 ? 7.598 -26.359 -24.078 1 89.56 192 PRO A C 1
ATOM 1588 O O . PRO A 1 192 ? 8.586 -26.266 -23.344 1 89.56 192 PRO A O 1
ATOM 1591 N N . GLU A 1 193 ? 6.688 -27.297 -24.016 1 87.81 193 GLU A N 1
ATOM 1592 C CA . GLU A 1 193 ? 6.754 -28.375 -23.031 1 87.81 193 GLU A CA 1
ATOM 1593 C C . GLU A 1 193 ? 6.215 -29.688 -23.609 1 87.81 193 GLU A C 1
ATOM 1595 O O . GLU A 1 193 ? 5.023 -29.797 -23.906 1 87.81 193 GLU A O 1
ATOM 1600 N N . VAL A 1 194 ? 7.141 -30.547 -23.641 1 83.31 194 VAL A N 1
ATOM 1601 C CA . VAL A 1 194 ? 6.75 -31.859 -24.156 1 83.31 194 VAL A CA 1
ATOM 1602 C C . VAL A 1 194 ? 5.746 -32.5 -23.203 1 83.31 194 VAL A C 1
ATOM 1604 O O . VAL A 1 194 ? 5.953 -32.5 -21.984 1 83.31 194 VAL A O 1
ATOM 1607 N N . GLY A 1 195 ? 4.621 -33.031 -23.75 1 77.44 195 GLY A N 1
ATOM 1608 C CA . GLY A 1 195 ? 3.604 -33.688 -22.938 1 77.44 195 GLY A CA 1
ATOM 1609 C C . GLY A 1 195 ? 2.494 -32.719 -22.516 1 77.44 195 GLY A C 1
ATOM 1610 O O . GLY A 1 195 ? 1.48 -33.156 -21.969 1 77.44 195 GLY A O 1
ATOM 1611 N N . PHE A 1 196 ? 2.734 -31.484 -22.781 1 86.12 196 PHE A N 1
ATOM 1612 C CA . PHE A 1 196 ? 1.708 -30.5 -22.453 1 86.12 196 PHE A CA 1
ATOM 1613 C C . PHE A 1 196 ? 1.204 -29.797 -23.719 1 86.12 196 PHE A C 1
ATOM 1615 O O . PHE A 1 196 ? 0.144 -30.156 -24.234 1 86.12 196 PHE A O 1
ATOM 1622 N N . ASN A 1 197 ? 2.129 -29.125 -24.422 1 86.56 197 ASN A N 1
ATOM 1623 C CA . ASN A 1 197 ? 1.634 -28.406 -25.578 1 86.56 197 ASN A CA 1
ATOM 1624 C C . ASN A 1 197 ? 2.408 -28.797 -26.844 1 86.56 197 ASN A C 1
ATOM 1626 O O . ASN A 1 197 ? 2.096 -28.312 -27.938 1 86.56 197 ASN A O 1
ATOM 1630 N N . ILE A 1 198 ? 3.438 -29.641 -26.625 1 86.38 198 ILE A N 1
ATOM 1631 C CA . ILE A 1 198 ? 4.188 -30.125 -27.781 1 86.38 198 ILE A CA 1
ATOM 1632 C C . ILE A 1 198 ? 4.305 -31.656 -27.719 1 86.38 198 ILE A C 1
ATOM 1634 O O . ILE A 1 198 ? 4.52 -32.219 -26.641 1 86.38 198 ILE A O 1
ATOM 1638 N N . GLU A 1 199 ? 4.219 -32.188 -28.875 1 86.69 199 GLU A N 1
ATOM 1639 C CA . GLU A 1 199 ? 4.461 -33.625 -28.984 1 86.69 199 GLU A CA 1
ATOM 1640 C C . GLU A 1 199 ? 5.93 -33.906 -29.266 1 86.69 199 GLU A C 1
ATOM 1642 O O . GLU A 1 199 ? 6.609 -33.125 -29.922 1 86.69 199 GLU A O 1
ATOM 1647 N N . GLU A 1 200 ? 6.367 -35 -28.812 1 82.94 200 GLU A N 1
ATOM 1648 C CA . GLU A 1 200 ? 7.77 -35.375 -28.953 1 82.94 200 GLU A CA 1
ATOM 1649 C C . GLU A 1 200 ? 8.188 -35.438 -30.422 1 82.94 200 GLU A C 1
ATOM 1651 O O . GLU A 1 200 ? 9.281 -35 -30.781 1 82.94 200 GLU A O 1
ATOM 1656 N N . TRP A 1 201 ? 7.332 -35.906 -31.266 1 86.19 201 TRP A N 1
ATOM 1657 C CA . TRP A 1 201 ? 7.672 -36.125 -32.656 1 86.19 201 TRP A CA 1
ATOM 1658 C C . TRP A 1 201 ? 7.816 -34.781 -33.375 1 86.19 201 TRP A C 1
ATOM 1660 O O . TRP A 1 201 ? 8.547 -34.656 -34.375 1 86.19 201 TRP A O 1
ATOM 1670 N N . VAL A 1 202 ? 7.215 -33.75 -32.906 1 85.69 202 VAL A N 1
ATOM 1671 C CA . VAL A 1 202 ? 7.285 -32.438 -33.5 1 85.69 202 VAL A CA 1
ATOM 1672 C C . VAL A 1 202 ? 8.695 -31.875 -33.344 1 85.69 202 VAL A C 1
ATOM 1674 O O . VAL A 1 202 ? 9.219 -31.234 -34.281 1 85.69 202 VAL A O 1
ATOM 1677 N N . ILE A 1 203 ? 9.297 -32.125 -32.25 1 80.19 203 ILE A N 1
ATOM 1678 C CA . ILE A 1 203 ? 10.648 -31.641 -31.984 1 80.19 203 ILE A CA 1
ATOM 1679 C C . ILE A 1 203 ? 11.656 -32.406 -32.844 1 80.19 203 ILE A C 1
ATOM 1681 O O . ILE A 1 203 ? 12.602 -31.812 -33.375 1 80.19 203 ILE A O 1
ATOM 1685 N N . GLU A 1 204 ? 11.406 -33.625 -33.125 1 81.06 204 GLU A N 1
ATOM 1686 C CA . GLU A 1 204 ? 12.305 -34.469 -33.906 1 81.06 204 GLU A CA 1
ATOM 1687 C C . GLU A 1 204 ? 12.305 -34.094 -35.375 1 81.06 204 GLU A C 1
ATOM 1689 O O . GLU A 1 204 ? 13.336 -34.156 -36.062 1 81.06 204 GLU A O 1
ATOM 1694 N N . LEU A 1 205 ? 11.203 -33.562 -35.781 1 84.69 205 LEU A N 1
ATOM 1695 C CA . LEU A 1 205 ? 11.055 -33.281 -37.188 1 84.69 205 LEU A CA 1
ATOM 1696 C C . LEU A 1 205 ? 11.242 -31.781 -37.469 1 84.69 205 LEU A C 1
ATOM 1698 O O . LEU A 1 205 ? 11.156 -31.344 -38.625 1 84.69 205 LEU A O 1
ATOM 1702 N N . ALA A 1 206 ? 11.547 -31.094 -36.375 1 84.25 206 ALA A N 1
ATOM 1703 C CA . ALA A 1 206 ? 11.602 -29.641 -36.531 1 84.25 206 ALA A CA 1
ATOM 1704 C C . ALA A 1 206 ? 12.773 -29.234 -37.406 1 84.25 206 ALA A C 1
ATOM 1706 O O . ALA A 1 206 ? 13.875 -29.766 -37.281 1 84.25 206 ALA A O 1
ATOM 1707 N N . ARG A 1 207 ? 12.445 -28.281 -38.438 1 84.38 207 ARG A N 1
ATOM 1708 C CA . ARG A 1 207 ? 13.477 -27.703 -39.312 1 84.38 207 ARG A CA 1
ATOM 1709 C C . ARG A 1 207 ? 14.352 -26.734 -38.531 1 84.38 207 ARG A C 1
ATOM 1711 O O . ARG A 1 207 ? 13.898 -26.125 -37.562 1 84.38 207 ARG A O 1
ATOM 1718 N N . ASP A 1 208 ? 15.516 -26.594 -38.938 1 80.81 208 ASP A N 1
ATOM 1719 C CA . ASP A 1 208 ? 16.5 -25.766 -38.25 1 80.81 208 ASP A CA 1
ATOM 1720 C C . ASP A 1 208 ? 15.984 -24.344 -38.094 1 80.81 208 ASP A C 1
ATOM 1722 O O . ASP A 1 208 ? 16.188 -23.734 -37.031 1 80.81 208 ASP A O 1
ATOM 1726 N N . ASN A 1 209 ? 15.32 -23.875 -39.062 1 81.44 209 ASN A N 1
ATOM 1727 C CA . ASN A 1 209 ? 14.875 -22.484 -39.031 1 81.44 209 ASN A CA 1
ATOM 1728 C C . ASN A 1 209 ? 13.672 -22.297 -38.125 1 81.44 209 ASN A C 1
ATOM 1730 O O . ASN A 1 209 ? 13.25 -21.172 -37.875 1 81.44 209 ASN A O 1
ATOM 1734 N N . HIS A 1 210 ? 13.172 -23.406 -37.531 1 83.81 210 HIS A N 1
ATOM 1735 C CA . HIS A 1 210 ? 12.016 -23.297 -36.656 1 83.81 210 HIS A CA 1
ATOM 1736 C C . HIS A 1 210 ? 12.375 -23.688 -35.219 1 83.81 210 HIS A C 1
ATOM 1738 O O . HIS A 1 210 ? 11.508 -23.703 -34.344 1 83.81 210 HIS A O 1
ATOM 1744 N N . LEU A 1 211 ? 13.609 -23.859 -34.969 1 83.62 211 LEU A N 1
ATOM 1745 C CA . LEU A 1 211 ? 14.031 -24.375 -33.688 1 83.62 211 LEU A CA 1
ATOM 1746 C C . LEU A 1 211 ? 13.805 -23.344 -32.594 1 83.62 211 LEU A C 1
ATOM 1748 O O . LEU A 1 211 ? 13.609 -23.703 -31.422 1 83.62 211 LEU A O 1
ATOM 1752 N N . HIS A 1 212 ? 13.773 -22.109 -32.969 1 84.81 212 HIS A N 1
ATOM 1753 C CA . HIS A 1 212 ? 13.531 -21.047 -32 1 84.81 212 HIS A CA 1
ATOM 1754 C C . HIS A 1 212 ? 12.141 -21.172 -31.391 1 84.81 212 HIS A C 1
ATOM 1756 O O . HIS A 1 212 ? 11.914 -20.719 -30.266 1 84.81 212 HIS A O 1
ATOM 1762 N N . LYS A 1 213 ? 11.219 -21.891 -32.031 1 85.88 213 LYS A N 1
ATOM 1763 C CA . LYS A 1 213 ? 9.852 -22.062 -31.562 1 85.88 213 LYS A CA 1
ATOM 1764 C C . LYS A 1 213 ? 9.773 -23.141 -30.484 1 85.88 213 LYS A C 1
ATOM 1766 O O . LYS A 1 213 ? 8.844 -23.156 -29.688 1 85.88 213 LYS A O 1
ATOM 1771 N N . TYR A 1 214 ? 10.867 -23.891 -30.516 1 87.88 214 TYR A N 1
ATOM 1772 C CA . TYR A 1 214 ? 10.828 -25.031 -29.609 1 87.88 214 TYR A CA 1
ATOM 1773 C C . TYR A 1 214 ? 11.93 -24.953 -28.578 1 87.88 214 TYR A C 1
ATOM 1775 O O . TYR A 1 214 ? 12.188 -25.906 -27.844 1 87.88 214 TYR A O 1
ATOM 1783 N N . THR A 1 215 ? 12.555 -23.781 -28.562 1 89.88 215 THR A N 1
ATOM 1784 C CA . THR A 1 215 ? 13.586 -23.531 -27.562 1 89.88 215 THR A CA 1
ATOM 1785 C C . THR A 1 215 ? 12.969 -22.938 -26.297 1 89.88 215 THR A C 1
ATOM 1787 O O . THR A 1 215 ? 12.133 -22.031 -26.375 1 89.88 215 THR A O 1
ATOM 1790 N N . LEU A 1 216 ? 13.336 -23.562 -25.172 1 92 216 LEU A N 1
ATOM 1791 C CA . LEU A 1 216 ? 12.961 -22.969 -23.906 1 92 216 LEU A CA 1
ATOM 1792 C C . LEU A 1 216 ? 13.93 -21.844 -23.516 1 92 216 LEU A C 1
ATOM 1794 O O . LEU A 1 216 ? 15.109 -22.094 -23.266 1 92 216 LEU A O 1
ATOM 1798 N N . PHE A 1 217 ? 13.445 -20.641 -23.547 1 93.38 217 PHE A N 1
ATOM 1799 C CA . PHE A 1 217 ? 14.258 -19.5 -23.172 1 93.38 217 PHE A CA 1
ATOM 1800 C C . PHE A 1 217 ? 14.055 -19.156 -21.688 1 93.38 217 PHE A C 1
ATOM 1802 O O . PHE A 1 217 ? 12.922 -18.984 -21.234 1 93.38 217 PHE A O 1
ATOM 1809 N N . LEU A 1 218 ? 15.141 -19.094 -20.984 1 94.75 218 LEU A N 1
ATOM 1810 C CA . LEU A 1 218 ? 15.109 -18.781 -19.562 1 94.75 218 LEU A CA 1
ATOM 1811 C C . LEU A 1 218 ? 15.898 -17.5 -19.266 1 94.75 218 LEU A C 1
ATOM 1813 O O . LEU A 1 218 ? 16.797 -17.141 -20.031 1 94.75 218 LEU A O 1
ATOM 1817 N N . SER A 1 219 ? 15.445 -16.828 -18.266 1 96.06 219 SER A N 1
ATOM 1818 C CA . SER A 1 219 ? 16.188 -15.672 -17.75 1 96.06 219 SER A CA 1
ATOM 1819 C C . SER A 1 219 ? 16.531 -15.852 -16.281 1 96.06 219 SER A C 1
ATOM 1821 O O . SER A 1 219 ? 15.664 -16.172 -15.469 1 96.06 219 SER A O 1
ATOM 1823 N N . ALA A 1 220 ? 17.781 -15.711 -16.016 1 95.31 220 ALA A N 1
ATOM 1824 C CA . ALA A 1 220 ? 18.281 -15.766 -14.633 1 95.31 220 ALA A CA 1
ATOM 1825 C C . ALA A 1 220 ? 18.781 -14.398 -14.18 1 95.31 220 ALA A C 1
ATOM 1827 O O . ALA A 1 220 ? 19.438 -13.688 -14.945 1 95.31 220 ALA A O 1
ATOM 1828 N N . ASP A 1 221 ? 18.375 -14.039 -12.984 1 94.06 221 ASP A N 1
ATOM 1829 C CA . ASP A 1 221 ? 18.844 -12.766 -12.445 1 94.06 221 ASP A CA 1
ATOM 1830 C C . ASP A 1 221 ? 18.719 -12.727 -10.93 1 94.06 221 ASP A C 1
ATOM 1832 O O . ASP A 1 221 ? 17.859 -13.414 -10.352 1 94.06 221 ASP A O 1
ATOM 1836 N N . GLY A 1 222 ? 19.656 -11.992 -10.352 1 92.62 222 GLY A N 1
ATOM 1837 C CA . GLY A 1 222 ? 19.578 -11.742 -8.922 1 92.62 222 GLY A CA 1
ATOM 1838 C C . GLY A 1 222 ? 18.969 -10.391 -8.586 1 92.62 222 GLY A C 1
ATOM 1839 O O . GLY A 1 222 ? 19.172 -9.414 -9.305 1 92.62 222 GLY A O 1
ATOM 1840 N N . ASN A 1 223 ? 18.156 -10.391 -7.555 1 93.31 223 ASN A N 1
ATOM 1841 C CA . ASN A 1 223 ? 17.562 -9.156 -7.031 1 93.31 223 ASN A CA 1
ATOM 1842 C C . ASN A 1 223 ? 18.016 -8.891 -5.598 1 93.31 223 ASN A C 1
ATOM 1844 O O . ASN A 1 223 ? 17.547 -9.539 -4.664 1 93.31 223 ASN A O 1
ATOM 1848 N N . PHE A 1 224 ? 18.75 -7.848 -5.402 1 91.44 224 PHE A N 1
ATOM 1849 C CA . PHE A 1 224 ? 19.359 -7.602 -4.105 1 91.44 224 PHE A CA 1
ATOM 1850 C C . PHE A 1 224 ? 18.562 -6.59 -3.303 1 91.44 224 PHE A C 1
ATOM 1852 O O . PHE A 1 224 ? 18.969 -6.188 -2.211 1 91.44 224 PHE A O 1
ATOM 1859 N N . ARG A 1 225 ? 17.438 -6.219 -3.854 1 91.19 225 ARG A N 1
ATOM 1860 C CA . ARG A 1 225 ? 16.531 -5.379 -3.092 1 91.19 225 ARG A CA 1
ATOM 1861 C C . ARG A 1 225 ? 15.648 -6.215 -2.168 1 91.19 225 ARG A C 1
ATOM 1863 O O . ARG A 1 225 ? 15.227 -5.746 -1.108 1 91.19 225 ARG A O 1
ATOM 1870 N N . LEU A 1 226 ? 15.461 -7.41 -2.525 1 94.75 226 LEU A N 1
ATOM 1871 C CA . LEU A 1 226 ? 14.633 -8.312 -1.729 1 94.75 226 LEU A CA 1
ATOM 1872 C C . LEU A 1 226 ? 15.453 -8.961 -0.619 1 94.75 226 LEU A C 1
ATOM 1874 O O . LEU A 1 226 ? 15.633 -10.18 -0.605 1 94.75 226 LEU A O 1
ATOM 1878 N N . GLN A 1 227 ? 15.781 -8.156 0.327 1 94.06 227 GLN A N 1
ATOM 1879 C CA . GLN A 1 227 ? 16.594 -8.578 1.46 1 94.06 227 GLN A CA 1
ATOM 1880 C C . GLN A 1 227 ? 15.727 -9 2.641 1 94.06 227 GLN A C 1
ATOM 1882 O O . GLN A 1 227 ? 14.523 -8.727 2.656 1 94.06 227 GLN A O 1
ATOM 1887 N N . ARG A 1 228 ? 16.359 -9.703 3.523 1 95.06 228 ARG A N 1
ATOM 1888 C CA . ARG A 1 228 ? 15.758 -9.977 4.824 1 95.06 228 ARG A CA 1
ATOM 1889 C C . ARG A 1 228 ? 16.703 -9.609 5.957 1 95.06 228 ARG A C 1
ATOM 1891 O O . ARG A 1 228 ? 17.875 -10.031 5.969 1 95.06 228 ARG A O 1
ATOM 1898 N N . LYS A 1 229 ? 16.234 -8.906 6.895 1 93.56 229 LYS A N 1
ATOM 1899 C CA . LYS A 1 229 ? 17.047 -8.461 8.023 1 93.56 229 LYS A CA 1
ATOM 1900 C C . LYS A 1 229 ? 17.328 -9.617 8.984 1 93.56 229 LYS A C 1
ATOM 1902 O O . LYS A 1 229 ? 16.516 -10.531 9.117 1 93.56 229 LYS A O 1
ATOM 1907 N N . ARG A 1 230 ? 18.453 -9.398 9.586 1 91.12 230 ARG A N 1
ATOM 1908 C CA . ARG A 1 230 ? 18.797 -10.352 10.641 1 91.12 230 ARG A CA 1
ATOM 1909 C C . ARG A 1 230 ? 18 -10.078 11.906 1 91.12 230 ARG A C 1
ATOM 1911 O O . ARG A 1 230 ? 18.094 -8.992 12.484 1 91.12 230 ARG A O 1
ATOM 1918 N N . LYS A 1 231 ? 17.172 -11.016 12.203 1 87.75 231 LYS A N 1
ATOM 1919 C CA . LYS A 1 231 ? 16.375 -10.906 13.414 1 87.75 231 LYS A CA 1
ATOM 1920 C C . LYS A 1 231 ? 16.172 -12.273 14.07 1 87.75 231 LYS A C 1
ATOM 1922 O O . LYS A 1 231 ? 16.312 -13.305 13.414 1 87.75 231 LYS A O 1
ATOM 1927 N N . ILE A 1 232 ? 15.898 -12.094 15.305 1 86.19 232 ILE A N 1
ATOM 1928 C CA . ILE A 1 232 ? 15.523 -13.312 16 1 86.19 232 ILE A CA 1
ATOM 1929 C C . ILE A 1 232 ? 14.148 -13.781 15.531 1 86.19 232 ILE A C 1
ATOM 1931 O O . ILE A 1 232 ? 13.219 -12.977 15.43 1 86.19 232 ILE A O 1
ATOM 1935 N N . HIS A 1 233 ? 14.203 -15.055 15.055 1 84.94 233 HIS A N 1
ATOM 1936 C CA . HIS A 1 233 ? 12.93 -15.57 14.57 1 84.94 233 HIS A CA 1
ATOM 1937 C C . HIS A 1 233 ? 12.711 -17.016 15.016 1 84.94 233 HIS A C 1
ATOM 1939 O O . HIS A 1 233 ? 13.633 -17.656 15.531 1 84.94 233 HIS A O 1
ATOM 1945 N N . ASP A 1 234 ? 11.516 -17.344 14.883 1 82.44 234 ASP A N 1
ATOM 1946 C CA . ASP A 1 234 ? 11.156 -18.734 15.18 1 82.44 234 ASP A CA 1
ATOM 1947 C C . ASP A 1 234 ? 11.82 -19.703 14.203 1 82.44 234 ASP A C 1
ATOM 1949 O O . ASP A 1 234 ? 11.539 -19.656 13 1 82.44 234 ASP A O 1
ATOM 1953 N N . ARG A 1 235 ? 12.609 -20.578 14.742 1 80.81 235 ARG A N 1
ATOM 1954 C CA . ARG A 1 235 ? 13.352 -21.531 13.922 1 80.81 235 ARG A CA 1
ATOM 1955 C C . ARG A 1 235 ? 12.406 -22.516 13.242 1 80.81 235 ARG A C 1
ATOM 1957 O O . ARG A 1 235 ? 12.773 -23.141 12.242 1 80.81 235 ARG A O 1
ATOM 1964 N N . LEU A 1 236 ? 11.219 -22.5 13.773 1 84.44 236 LEU A N 1
ATOM 1965 C CA . LEU A 1 236 ? 10.258 -23.453 13.234 1 84.44 236 LEU A CA 1
ATOM 1966 C C . LEU A 1 236 ? 9.383 -22.812 12.164 1 84.44 236 LEU A C 1
ATOM 1968 O O . LEU A 1 236 ? 8.531 -23.469 11.57 1 84.44 236 LEU A O 1
ATOM 1972 N N . ASP A 1 237 ? 9.68 -21.609 11.875 1 91.31 237 ASP A N 1
ATOM 1973 C CA . ASP A 1 237 ? 8.891 -20.938 10.844 1 91.31 237 ASP A CA 1
ATOM 1974 C C . ASP A 1 237 ? 9.32 -21.391 9.453 1 91.31 237 ASP A C 1
ATOM 1976 O O . ASP A 1 237 ? 10.227 -20.797 8.859 1 91.31 237 ASP A O 1
ATOM 1980 N N . LYS A 1 238 ? 8.617 -22.406 8.969 1 92.38 238 LYS A N 1
ATOM 1981 C CA . LYS A 1 238 ? 8.836 -22.938 7.629 1 92.38 238 LYS A CA 1
ATOM 1982 C C . LYS A 1 238 ? 7.676 -22.594 6.703 1 92.38 238 LYS A C 1
ATOM 1984 O O . LYS A 1 238 ? 6.547 -22.406 7.16 1 92.38 238 LYS A O 1
ATOM 1989 N N . SER A 1 239 ? 8.055 -22.484 5.496 1 95.62 239 SER A N 1
ATOM 1990 C CA . SER A 1 239 ? 7.02 -22.172 4.523 1 95.62 239 SER A CA 1
ATOM 1991 C C . SER A 1 239 ? 5.992 -23.297 4.418 1 95.62 239 SER A C 1
ATOM 1993 O O . SER A 1 239 ? 6.352 -24.469 4.367 1 95.62 239 SER A O 1
ATOM 1995 N N . LEU A 1 240 ? 4.738 -22.969 4.352 1 95.44 240 LEU A N 1
ATOM 1996 C CA . LEU A 1 240 ? 3.66 -23.922 4.145 1 95.44 240 LEU A CA 1
ATOM 1997 C C . LEU A 1 240 ? 3.75 -24.547 2.76 1 95.44 240 LEU A C 1
ATOM 1999 O O . LEU A 1 240 ? 3.215 -25.641 2.529 1 95.44 240 LEU A O 1
ATOM 2003 N N . ASN A 1 241 ? 4.434 -23.891 1.84 1 96.25 241 ASN A N 1
ATOM 2004 C CA . ASN A 1 241 ? 4.531 -2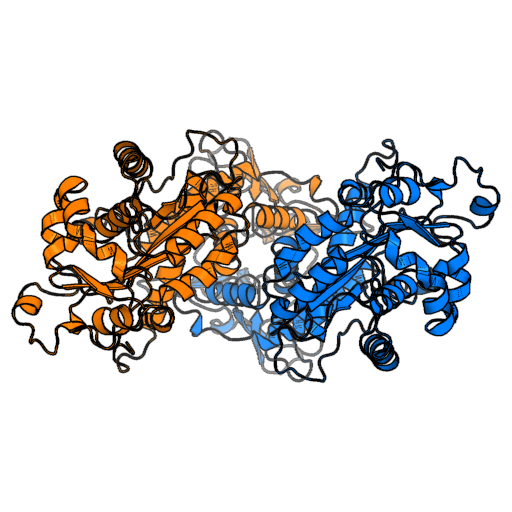4.375 0.469 1 96.25 241 ASN A CA 1
ATOM 2005 C C . ASN A 1 241 ? 5.613 -25.453 0.332 1 96.25 241 ASN A C 1
ATOM 2007 O O . ASN A 1 241 ? 5.633 -26.203 -0.648 1 96.25 241 ASN A O 1
ATOM 2011 N N . ALA A 1 242 ? 6.539 -25.5 1.157 1 93.62 242 ALA A N 1
ATOM 2012 C CA . ALA A 1 242 ? 7.531 -26.562 1.303 1 93.62 242 ALA A CA 1
ATOM 2013 C C . ALA A 1 242 ? 8.219 -26.844 -0.028 1 93.62 242 ALA A C 1
ATOM 2015 O O . ALA A 1 242 ? 8.336 -28.016 -0.43 1 93.62 242 ALA A O 1
ATOM 2016 N N . GLY A 1 243 ? 8.477 -25.828 -0.763 1 95.06 243 GLY A N 1
ATOM 2017 C CA . GLY A 1 243 ? 9.219 -25.984 -1.999 1 95.06 243 GLY A CA 1
ATOM 2018 C C . GLY A 1 243 ? 8.344 -26.344 -3.186 1 95.06 243 GLY A C 1
ATOM 2019 O O . GLY A 1 243 ? 8.844 -26.672 -4.262 1 95.06 243 GLY A O 1
ATOM 2020 N N . ASN A 1 244 ? 7.102 -26.219 -3.076 1 95.12 244 ASN A N 1
ATOM 2021 C CA . ASN A 1 244 ? 6.207 -26.594 -4.168 1 95.12 244 ASN A CA 1
ATOM 2022 C C . ASN A 1 244 ? 5.711 -25.375 -4.93 1 95.12 244 ASN A C 1
ATOM 2024 O O . ASN A 1 244 ? 4.969 -25.5 -5.906 1 95.12 244 ASN A O 1
ATOM 2028 N N . GLY A 1 245 ? 6.137 -24.219 -4.473 1 96.88 245 GLY A N 1
ATOM 2029 C CA . GLY A 1 245 ? 5.832 -23 -5.188 1 96.88 245 GLY A CA 1
ATOM 2030 C C . GLY A 1 245 ? 6.957 -22.531 -6.094 1 96.88 245 GLY A C 1
ATOM 2031 O O . GLY A 1 245 ? 7.461 -23.312 -6.91 1 96.88 245 GLY A O 1
ATOM 2032 N N . TYR A 1 246 ? 7.301 -21.359 -5.918 1 98 246 TYR A N 1
ATOM 2033 C CA . TYR A 1 246 ? 8.336 -20.781 -6.77 1 98 246 TYR A CA 1
ATOM 2034 C C . TYR A 1 246 ? 9.703 -20.891 -6.102 1 98 246 TYR A C 1
ATOM 2036 O O . TYR A 1 246 ? 10.727 -20.969 -6.781 1 98 246 TYR A O 1
ATOM 2044 N N . PHE A 1 247 ? 9.68 -20.922 -4.793 1 98.19 247 PHE A N 1
ATOM 2045 C CA . PHE A 1 247 ? 10.922 -21.141 -4.066 1 98.19 247 PHE A CA 1
ATOM 2046 C C . PHE A 1 247 ? 11.297 -22.609 -4.055 1 98.19 247 PHE A C 1
ATOM 2048 O O . PHE A 1 247 ? 10.43 -23.484 -3.975 1 98.19 247 PHE A O 1
ATOM 2055 N N . VAL A 1 248 ? 12.562 -22.797 -4.094 1 97.31 248 VAL A N 1
ATOM 2056 C CA . VAL A 1 248 ? 13.062 -24.141 -3.844 1 97.31 248 VAL A CA 1
ATOM 2057 C C . VAL A 1 248 ? 12.82 -24.531 -2.385 1 97.31 248 VAL A C 1
ATOM 2059 O O . VAL A 1 248 ? 12.539 -23.656 -1.549 1 97.31 248 VAL A O 1
ATOM 2062 N N . GLU A 1 249 ? 12.852 -25.859 -2.125 1 95.69 249 GLU A N 1
ATOM 2063 C CA . GLU A 1 249 ? 12.758 -26.312 -0.739 1 95.69 249 GLU A CA 1
ATOM 2064 C C . GLU A 1 249 ? 13.945 -25.812 0.083 1 95.69 249 GLU A C 1
ATOM 2066 O O . GLU A 1 249 ? 15.094 -26.141 -0.23 1 95.69 249 GLU A O 1
ATOM 2071 N N . ASP A 1 250 ? 13.664 -25.172 1.11 1 93.19 250 ASP A N 1
ATOM 2072 C CA . ASP A 1 250 ? 14.672 -24.391 1.841 1 93.19 250 ASP A CA 1
ATOM 2073 C C . ASP A 1 250 ? 15.695 -25.312 2.5 1 93.19 250 ASP A C 1
ATOM 2075 O O . ASP A 1 250 ? 16.891 -25.062 2.424 1 93.19 250 ASP A O 1
ATOM 207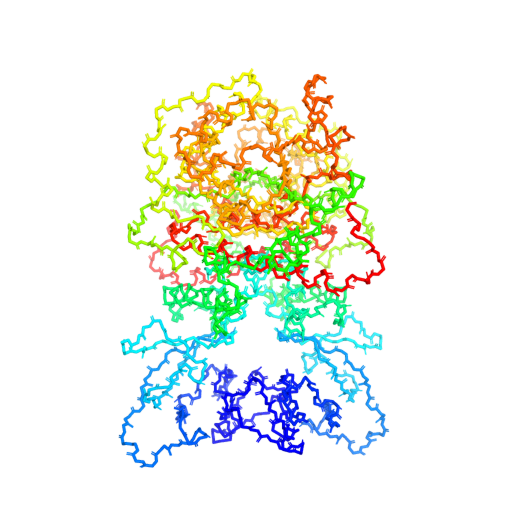9 N N . SER A 1 251 ? 15.266 -26.312 3.166 1 92.12 251 SER A N 1
ATOM 2080 C CA . SER A 1 251 ? 16.172 -27.188 3.906 1 92.12 251 SER A CA 1
ATOM 2081 C C . SER A 1 251 ? 17.141 -27.891 2.973 1 92.12 251 SER A C 1
ATOM 2083 O O . SER A 1 251 ? 18.344 -27.984 3.271 1 92.12 251 SER A O 1
ATOM 2085 N N . LYS A 1 252 ? 16.703 -28.375 1.85 1 94.5 252 LYS A N 1
ATOM 2086 C CA . LYS A 1 252 ? 17.562 -29.031 0.876 1 94.5 252 LYS A CA 1
ATOM 2087 C C . LYS A 1 252 ? 18.547 -28.047 0.245 1 94.5 252 LYS A C 1
ATOM 2089 O O . LYS A 1 252 ? 19.719 -28.375 0.032 1 94.5 252 LYS A O 1
ATOM 2094 N N . TYR A 1 253 ? 18.094 -26.922 0.016 1 95.38 253 TYR A N 1
ATOM 2095 C CA . TYR A 1 253 ? 18.922 -25.875 -0.568 1 95.38 253 TYR A CA 1
ATOM 2096 C C . TYR A 1 253 ? 20.047 -25.484 0.381 1 95.38 253 TYR A C 1
ATOM 2098 O O . TYR A 1 253 ? 21.203 -25.406 -0.024 1 95.38 253 TYR A O 1
ATOM 2106 N N . ARG A 1 254 ? 19.656 -25.312 1.599 1 91.69 254 ARG A N 1
ATOM 2107 C CA . ARG A 1 254 ? 20.656 -24.938 2.592 1 91.69 254 ARG A CA 1
ATOM 2108 C C . ARG A 1 254 ? 21.688 -26.047 2.775 1 91.69 254 ARG A C 1
ATOM 2110 O O . ARG A 1 254 ? 22.875 -25.766 2.938 1 91.69 254 ARG A O 1
ATOM 2117 N N . HIS A 1 255 ? 21.25 -27.188 2.764 1 93.94 255 HIS A N 1
ATOM 2118 C CA . HIS A 1 255 ? 22.156 -28.328 2.873 1 93.94 255 HIS A CA 1
ATOM 2119 C C . HIS A 1 255 ? 23.125 -28.375 1.692 1 93.94 255 HIS A C 1
ATOM 2121 O O . HIS A 1 255 ? 24.328 -28.625 1.871 1 93.94 255 HIS A O 1
ATOM 2127 N N . TYR A 1 256 ? 22.594 -28.109 0.569 1 94.19 256 TYR A N 1
ATOM 2128 C CA . TYR A 1 256 ? 23.406 -28.078 -0.645 1 94.19 256 TYR A CA 1
ATOM 2129 C C . TYR A 1 256 ? 24.484 -27.016 -0.553 1 94.19 256 TYR A C 1
ATOM 2131 O O . TYR A 1 256 ? 25.656 -27.281 -0.828 1 94.19 256 TYR A O 1
ATOM 2139 N N . ILE A 1 257 ? 24.125 -25.859 -0.158 1 91.88 257 ILE A N 1
ATOM 2140 C CA . ILE A 1 257 ? 25.047 -24.75 -0.076 1 91.88 257 ILE A CA 1
ATOM 2141 C C . ILE A 1 257 ? 26.109 -25.031 0.984 1 91.88 257 ILE A C 1
ATOM 2143 O O . ILE A 1 257 ? 27.297 -24.766 0.776 1 91.88 257 ILE A O 1
ATOM 2147 N N . LYS A 1 258 ? 25.719 -25.562 2.07 1 89.06 258 LYS A N 1
ATOM 2148 C CA . LYS A 1 258 ? 26.641 -25.875 3.16 1 89.06 258 LYS A CA 1
ATOM 2149 C C . LYS A 1 258 ? 27.641 -26.938 2.744 1 89.06 258 LYS A C 1
ATOM 2151 O O . LYS A 1 258 ? 28.812 -26.891 3.162 1 89.06 258 LYS A O 1
ATOM 2156 N N . SER A 1 259 ? 27.234 -27.75 1.986 1 89.88 259 SER A N 1
ATOM 2157 C CA . SER A 1 259 ? 28.094 -28.859 1.573 1 89.88 259 SER A CA 1
ATOM 2158 C C . SER A 1 259 ? 29.156 -28.391 0.594 1 89.88 259 SER A C 1
ATOM 2160 O O . SER A 1 259 ? 30.203 -29.031 0.433 1 89.88 259 SER A O 1
ATOM 2162 N N . LEU A 1 260 ? 28.953 -27.25 -0.016 1 85.31 260 LEU A N 1
ATOM 2163 C CA . LEU A 1 260 ? 29.875 -26.797 -1.067 1 85.31 260 LEU A CA 1
ATOM 2164 C C . LEU A 1 260 ? 30.625 -25.547 -0.645 1 85.31 260 LEU A C 1
ATOM 2166 O O . LEU A 1 260 ? 31.312 -24.922 -1.455 1 85.31 260 LEU A O 1
ATOM 2170 N N . ARG A 1 261 ? 30.375 -24.922 0.447 1 65.94 261 ARG A N 1
ATOM 2171 C CA . ARG A 1 261 ? 30.859 -23.641 0.937 1 65.94 261 ARG A CA 1
ATOM 2172 C C . ARG A 1 261 ? 32.344 -23.469 0.653 1 65.94 261 ARG A C 1
ATOM 2174 O O . ARG A 1 261 ? 32.812 -22.344 0.427 1 65.94 261 ARG A O 1
ATOM 2181 N N . ASN A 1 262 ? 33.031 -24.422 0.493 1 59.22 262 ASN A N 1
ATOM 2182 C CA . ASN A 1 262 ? 34.469 -24.25 0.323 1 59.22 262 ASN A CA 1
ATOM 2183 C C . ASN A 1 262 ? 34.844 -24 -1.139 1 59.22 262 ASN A C 1
ATOM 2185 O O . ASN A 1 262 ? 36 -23.812 -1.465 1 59.22 262 ASN A O 1
ATOM 2189 N N . GLU A 1 263 ? 33.906 -23.891 -1.913 1 55.25 263 GLU A N 1
ATOM 2190 C CA . GLU A 1 263 ? 34.281 -23.75 -3.316 1 55.25 263 GLU A CA 1
ATOM 2191 C C . GLU A 1 263 ? 34.188 -22.297 -3.758 1 55.25 263 GLU A C 1
ATOM 2193 O O . GLU A 1 263 ? 33.125 -21.688 -3.719 1 55.25 263 GLU A O 1
ATOM 2198 N N . VAL A 1 264 ? 35.281 -21.5 -3.531 1 54.59 264 VAL A N 1
ATOM 2199 C CA . VAL A 1 264 ? 35.406 -20.094 -3.887 1 54.59 264 VAL A CA 1
ATOM 2200 C C . VAL A 1 264 ? 35.438 -19.938 -5.406 1 54.59 264 VAL A C 1
ATOM 2202 O O . VAL A 1 264 ? 36.312 -20.516 -6.074 1 54.59 264 VAL A O 1
ATOM 2205 N N . ASP A 1 265 ? 34.281 -19.547 -6.031 1 56.31 265 ASP A N 1
ATOM 2206 C CA . ASP A 1 265 ? 34.312 -19.297 -7.469 1 56.31 265 ASP A CA 1
ATOM 2207 C C . ASP A 1 265 ? 35.094 -18 -7.781 1 56.31 265 ASP A C 1
ATOM 2209 O O . ASP A 1 265 ? 34.781 -16.953 -7.223 1 56.31 265 ASP A O 1
ATOM 2213 N N . THR A 1 266 ? 36.25 -18.125 -8.203 1 57.12 266 THR A N 1
ATOM 2214 C CA . THR A 1 266 ? 37.062 -16.984 -8.594 1 57.12 266 THR A CA 1
ATOM 2215 C C . THR A 1 266 ? 36.594 -16.406 -9.93 1 57.12 266 THR A C 1
ATOM 2217 O O . THR A 1 266 ? 36.438 -17.156 -10.906 1 57.12 266 THR A O 1
ATOM 2220 N N . SER A 1 267 ? 36 -15.305 -9.875 1 60.38 267 SER A N 1
ATOM 2221 C CA . SER A 1 267 ? 35.625 -14.625 -11.109 1 60.38 267 SER A CA 1
ATOM 2222 C C . SER A 1 267 ? 36.844 -14.086 -11.844 1 60.38 267 SER A C 1
ATOM 2224 O O . SER A 1 267 ? 37.781 -13.617 -11.211 1 60.38 267 SER A O 1
ATOM 2226 N N . LEU A 1 268 ? 36.781 -14.367 -13.086 1 60.81 268 LEU A N 1
ATOM 2227 C CA . LEU A 1 268 ? 37.844 -13.805 -13.93 1 60.81 268 LEU A CA 1
ATOM 2228 C C . LEU A 1 268 ? 37.5 -12.367 -14.328 1 60.81 268 LEU A C 1
ATOM 2230 O O . LEU A 1 268 ? 38.375 -11.656 -14.852 1 60.81 268 LEU A O 1
ATOM 2234 N N . CYS A 1 269 ? 36.344 -11.938 -14.023 1 62 269 CYS A N 1
ATOM 2235 C CA . CYS A 1 269 ? 35.938 -10.586 -14.391 1 62 269 CYS A CA 1
ATOM 2236 C C . CYS A 1 269 ? 36.125 -9.625 -13.219 1 62 269 CYS A C 1
ATOM 2238 O O . CYS A 1 269 ? 35.5 -9.797 -12.164 1 62 269 CYS A O 1
ATOM 2240 N N . ALA A 1 270 ? 37.031 -8.633 -13.391 1 55.47 270 ALA A N 1
ATOM 2241 C CA . ALA A 1 270 ? 37.406 -7.668 -12.352 1 55.47 270 ALA A CA 1
ATOM 2242 C C . ALA A 1 270 ? 36.188 -6.859 -11.891 1 55.47 270 ALA A C 1
ATOM 2244 O O . ALA A 1 270 ? 36.031 -6.59 -10.695 1 55.47 270 ALA A O 1
ATOM 2245 N N . LYS A 1 271 ? 35.406 -6.523 -12.836 1 58.03 271 LYS A N 1
ATOM 2246 C CA . LYS A 1 271 ? 34.281 -5.68 -12.516 1 58.03 271 LYS A CA 1
ATOM 2247 C C . LYS A 1 271 ? 33.281 -6.418 -11.633 1 58.03 271 LYS A C 1
ATOM 2249 O O . LYS A 1 271 ? 32.75 -5.848 -10.68 1 58.03 271 LYS A O 1
ATOM 2254 N N . LEU A 1 272 ? 33.156 -7.621 -11.992 1 62.72 272 LEU A N 1
ATOM 2255 C CA . LEU A 1 272 ? 32.25 -8.43 -11.203 1 62.72 272 LEU A CA 1
ATOM 2256 C C . LEU A 1 272 ? 32.75 -8.617 -9.781 1 62.72 272 LEU A C 1
ATOM 2258 O O . LEU A 1 272 ? 31.969 -8.609 -8.828 1 62.72 272 LEU A O 1
ATOM 2262 N N . LYS A 1 273 ? 34 -8.727 -9.688 1 59.75 273 LYS A N 1
ATOM 2263 C CA . LYS A 1 273 ? 34.625 -8.875 -8.375 1 59.75 273 LYS A CA 1
ATOM 2264 C C . LYS A 1 273 ? 34.406 -7.629 -7.52 1 59.75 273 LYS A C 1
ATOM 2266 O O . LYS A 1 273 ? 34.125 -7.73 -6.324 1 59.75 273 LYS A O 1
ATOM 2271 N N . ALA A 1 274 ? 34.531 -6.543 -8.18 1 56.72 274 ALA A N 1
ATOM 2272 C CA . ALA A 1 274 ? 34.375 -5.277 -7.473 1 56.72 274 ALA A CA 1
ATOM 2273 C C . ALA A 1 274 ? 32.938 -5.094 -6.98 1 56.72 274 ALA A C 1
ATOM 2275 O O . ALA A 1 274 ? 32.719 -4.652 -5.848 1 56.72 274 ALA A O 1
ATOM 2276 N N . VAL A 1 275 ? 32.062 -5.465 -7.777 1 58.62 275 VAL A N 1
ATOM 2277 C CA . VAL A 1 275 ? 30.641 -5.336 -7.426 1 58.62 275 VAL A CA 1
ATOM 2278 C C . VAL A 1 275 ? 30.312 -6.262 -6.258 1 58.62 275 VAL A C 1
ATOM 2280 O O . VAL A 1 275 ? 29.625 -5.863 -5.316 1 58.62 275 VAL A O 1
ATOM 2283 N N . ARG A 1 276 ? 30.938 -7.305 -6.199 1 62.47 276 ARG A N 1
ATOM 2284 C CA . ARG A 1 276 ? 30.688 -8.289 -5.148 1 62.47 276 ARG A CA 1
ATOM 2285 C C . ARG A 1 276 ? 31.234 -7.793 -3.807 1 62.47 276 ARG A C 1
ATOM 2287 O O . ARG A 1 276 ? 30.609 -8.016 -2.764 1 62.47 276 ARG A O 1
ATOM 2294 N N . GLN A 1 277 ? 32.281 -7.184 -3.924 1 59.94 277 GLN A N 1
ATOM 2295 C CA . GLN A 1 277 ? 32.906 -6.664 -2.703 1 59.94 277 GLN A CA 1
ATOM 2296 C C . GLN A 1 277 ? 32.062 -5.531 -2.111 1 59.94 277 GLN A C 1
ATOM 2298 O O . GLN A 1 277 ? 31.891 -5.445 -0.893 1 59.94 277 GLN A O 1
ATOM 2303 N N . GLN A 1 278 ? 31.641 -4.742 -2.918 1 57.28 278 GLN A N 1
ATOM 2304 C CA . GLN A 1 278 ? 30.812 -3.629 -2.473 1 57.28 278 GLN A CA 1
ATOM 2305 C C . GLN A 1 278 ? 29.5 -4.133 -1.866 1 57.28 278 GLN A C 1
ATOM 2307 O O . GLN A 1 278 ? 29.031 -3.582 -0.874 1 57.28 278 GLN A O 1
ATOM 2312 N N . ASP A 1 279 ? 29.062 -5.129 -2.32 1 61.88 279 ASP A N 1
ATOM 2313 C CA . ASP A 1 279 ? 27.797 -5.691 -1.867 1 61.88 279 ASP A CA 1
ATOM 2314 C C . ASP A 1 279 ? 27.922 -6.289 -0.469 1 61.88 279 ASP A C 1
ATOM 2316 O O . ASP A 1 279 ? 26.984 -6.242 0.323 1 61.88 279 ASP A O 1
ATOM 2320 N N . ARG A 1 280 ? 29.062 -6.727 -0.182 1 60.53 280 ARG A N 1
ATOM 2321 C CA . ARG A 1 280 ? 29.281 -7.348 1.12 1 60.53 280 ARG A CA 1
ATOM 2322 C C . ARG A 1 280 ? 29.125 -6.332 2.246 1 60.53 280 ARG A C 1
ATOM 2324 O O . ARG A 1 280 ? 28.547 -6.641 3.295 1 60.53 280 ARG A O 1
ATOM 2331 N N . SER A 1 281 ? 29.594 -5.199 2.031 1 63.31 281 SER A N 1
ATOM 2332 C CA . SER A 1 281 ? 29.5 -4.168 3.061 1 63.31 281 SER A CA 1
ATOM 2333 C C . SER A 1 281 ? 28.078 -3.627 3.168 1 63.31 281 SER A C 1
ATOM 2335 O O . SER A 1 281 ? 27.594 -3.346 4.27 1 63.31 281 SER A O 1
ATOM 2337 N N . LYS A 1 282 ? 27.469 -3.67 2.189 1 68.06 282 LYS A N 1
ATOM 2338 C CA . LYS A 1 282 ? 26.141 -3.092 2.119 1 68.06 282 LYS A CA 1
ATOM 2339 C C . LYS A 1 282 ? 25.109 -3.975 2.838 1 68.06 282 LYS A C 1
ATOM 2341 O O . LYS A 1 282 ? 24.094 -3.484 3.336 1 68.06 282 LYS A O 1
ATOM 2346 N N . PHE A 1 283 ? 25.531 -5.27 2.996 1 78.25 283 PHE A N 1
ATOM 2347 C CA . PHE A 1 283 ? 24.531 -6.207 3.482 1 78.25 283 PHE A CA 1
ATOM 2348 C C . PHE A 1 283 ? 24.875 -6.695 4.883 1 78.25 283 PHE A C 1
ATOM 2350 O O . PHE A 1 283 ? 24.484 -7.797 5.277 1 78.25 283 PHE A O 1
ATOM 2357 N N . LYS A 1 284 ? 25.531 -5.891 5.625 1 76.56 284 LYS A N 1
ATOM 2358 C CA . LYS A 1 284 ? 26.016 -6.309 6.938 1 76.56 284 LYS A CA 1
ATOM 2359 C C . LYS A 1 284 ? 24.859 -6.68 7.859 1 76.56 284 LYS A C 1
ATOM 2361 O O . LYS A 1 284 ? 24.953 -7.652 8.617 1 76.56 284 LYS A O 1
ATOM 2366 N N . ASP A 1 285 ? 23.797 -6.113 7.719 1 82.56 285 ASP A N 1
ATOM 2367 C CA . ASP A 1 285 ? 22.688 -6.324 8.641 1 82.56 285 ASP A CA 1
ATOM 2368 C C . ASP A 1 285 ? 21.625 -7.242 8.023 1 82.56 285 ASP A C 1
ATOM 2370 O O . ASP A 1 285 ? 20.578 -7.48 8.625 1 82.56 285 ASP A O 1
ATOM 2374 N N . ALA A 1 286 ? 22.062 -7.941 6.91 1 89.62 286 ALA A N 1
ATOM 2375 C CA . ALA A 1 286 ? 21.094 -8.773 6.211 1 89.62 286 ALA A CA 1
ATOM 2376 C C . ALA A 1 286 ? 21.422 -10.25 6.355 1 89.62 286 ALA A C 1
ATOM 2378 O O . ALA A 1 286 ? 22.578 -10.648 6.254 1 89.62 286 ALA A O 1
ATOM 2379 N N . GLU A 1 287 ? 20.453 -11.055 6.762 1 91.5 287 GLU A N 1
ATOM 2380 C CA . GLU A 1 287 ? 20.594 -12.508 6.715 1 91.5 287 GLU A CA 1
ATOM 2381 C C . GLU A 1 287 ? 20.484 -13.023 5.285 1 91.5 287 GLU A C 1
ATOM 2383 O O . GLU A 1 287 ? 21.188 -13.953 4.898 1 91.5 287 GLU A O 1
ATOM 2388 N N . VAL A 1 288 ? 19.516 -12.5 4.59 1 93.5 288 VAL A N 1
ATOM 2389 C CA . VAL A 1 288 ? 19.344 -12.734 3.162 1 93.5 288 VAL A CA 1
ATOM 2390 C C . VAL A 1 288 ? 19.641 -11.461 2.385 1 93.5 288 VAL A C 1
ATOM 2392 O O . VAL A 1 288 ? 19.031 -10.414 2.629 1 93.5 288 VAL A O 1
ATOM 2395 N N . SER A 1 289 ? 20.562 -11.516 1.519 1 92.62 289 SER A N 1
ATOM 2396 C CA . SER A 1 289 ? 21 -10.328 0.798 1 92.62 289 SER A CA 1
ATOM 2397 C C . SER A 1 289 ? 20.156 -10.094 -0.451 1 92.62 289 SER A C 1
ATOM 2399 O O . SER A 1 289 ? 20.203 -9.016 -1.042 1 92.62 289 SER A O 1
ATOM 2401 N N . GLY A 1 290 ? 19.422 -11.07 -0.876 1 94.25 290 GLY A N 1
ATOM 2402 C CA . GLY A 1 290 ? 18.578 -10.992 -2.059 1 94.25 290 GLY A CA 1
ATOM 2403 C C . GLY A 1 290 ? 18.031 -12.336 -2.49 1 94.25 290 GLY A C 1
ATOM 2404 O O . GLY A 1 290 ? 18 -13.289 -1.702 1 94.25 290 GLY A O 1
ATOM 2405 N N . VAL A 1 291 ? 17.531 -12.352 -3.729 1 96.44 291 VAL A N 1
ATOM 2406 C CA . VAL A 1 291 ? 17.016 -13.594 -4.277 1 96.44 291 VAL A CA 1
ATOM 2407 C C . VAL A 1 291 ? 17.531 -13.789 -5.703 1 96.44 291 VAL A C 1
ATOM 2409 O O . VAL A 1 291 ? 17.891 -12.82 -6.375 1 96.44 291 VAL A O 1
ATOM 2412 N N . ILE A 1 292 ? 17.672 -14.984 -6.055 1 96.25 292 ILE A N 1
ATOM 2413 C CA . ILE A 1 292 ? 17.875 -15.359 -7.453 1 96.25 292 ILE A CA 1
ATOM 2414 C C . ILE A 1 292 ? 16.609 -15.984 -8.016 1 96.25 292 ILE A C 1
ATOM 2416 O O . ILE A 1 292 ? 15.891 -16.703 -7.305 1 96.25 292 ILE A O 1
ATOM 2420 N N . ALA A 1 293 ? 16.281 -15.641 -9.219 1 97.38 293 ALA A N 1
ATOM 2421 C CA . ALA A 1 293 ? 15.062 -16.188 -9.82 1 97.38 293 ALA A CA 1
ATOM 2422 C C . ALA A 1 293 ? 15.281 -16.547 -11.281 1 97.38 293 ALA A C 1
ATOM 2424 O O . ALA A 1 293 ? 16.172 -16 -11.938 1 97.38 293 ALA A O 1
ATOM 2425 N N . ILE A 1 294 ? 14.555 -17.484 -11.719 1 97.19 294 ILE A N 1
ATOM 2426 C CA . ILE A 1 294 ? 14.508 -17.906 -13.109 1 97.19 294 ILE A CA 1
ATOM 2427 C C . ILE A 1 294 ? 13.102 -17.672 -13.672 1 97.19 294 ILE A C 1
ATOM 2429 O O . ILE A 1 294 ? 12.109 -18.078 -13.055 1 97.19 294 ILE A O 1
ATOM 2433 N N . GLN A 1 295 ? 13.023 -17.031 -14.773 1 96.81 295 GLN A N 1
ATOM 2434 C CA . GLN A 1 295 ? 11.781 -16.812 -15.5 1 96.81 295 GLN A CA 1
ATOM 2435 C C . GLN A 1 295 ? 11.875 -17.328 -16.938 1 96.81 295 GLN A C 1
ATOM 2437 O O . GLN A 1 295 ? 12.977 -17.547 -17.438 1 96.81 295 GLN A O 1
ATOM 2442 N N . CYS A 1 296 ? 10.766 -17.641 -17.438 1 94 296 CYS A N 1
ATOM 2443 C CA . CYS A 1 296 ? 10.828 -17.766 -18.891 1 94 296 CYS A CA 1
ATOM 2444 C C . CYS A 1 296 ? 11.125 -16.422 -19.547 1 94 296 CYS A C 1
ATOM 2446 O O . CYS A 1 296 ? 10.438 -15.438 -19.281 1 94 296 CYS A O 1
ATOM 2448 N N . ALA A 1 297 ? 12.023 -16.344 -20.359 1 92.19 297 ALA A N 1
ATOM 2449 C CA . ALA A 1 297 ? 12.586 -15.109 -20.875 1 92.19 297 ALA A CA 1
ATOM 2450 C C . ALA A 1 297 ? 11.641 -14.445 -21.875 1 92.19 297 ALA A C 1
ATOM 2452 O O . ALA A 1 297 ? 11.648 -13.219 -22.031 1 92.19 297 ALA A O 1
ATOM 2453 N N . ARG A 1 298 ? 10.828 -15.164 -22.469 1 89.5 298 ARG A N 1
ATOM 2454 C CA . ARG A 1 298 ? 10.008 -14.625 -23.562 1 89.5 298 ARG A CA 1
ATOM 2455 C C . ARG A 1 298 ? 8.664 -14.133 -23.031 1 89.5 298 ARG A C 1
ATOM 2457 O O . ARG A 1 298 ? 8.109 -13.164 -23.547 1 89.5 298 ARG A O 1
ATOM 2464 N N . HIS A 1 299 ? 8.188 -14.859 -22.031 1 92.25 299 HIS A N 1
ATOM 2465 C CA . HIS A 1 299 ? 6.836 -14.531 -21.609 1 92.25 299 HIS A CA 1
ATOM 2466 C C . HIS A 1 299 ? 6.828 -13.961 -20.188 1 92.25 299 HIS A C 1
ATOM 2468 O O . HIS A 1 299 ? 5.816 -13.414 -19.75 1 92.25 299 HIS A O 1
ATOM 2474 N N . GLY A 1 300 ? 7.867 -14.141 -19.438 1 94.25 300 GLY A N 1
ATOM 2475 C CA . GLY A 1 300 ? 8.055 -13.445 -18.188 1 94.25 300 GLY A CA 1
ATOM 2476 C C . GLY A 1 300 ? 7.418 -14.164 -17 1 94.25 300 GLY A C 1
ATOM 2477 O O . GLY A 1 300 ? 7.109 -13.547 -15.984 1 94.25 300 GLY A O 1
ATOM 2478 N N . PHE A 1 301 ? 7.164 -15.492 -17.125 1 96.44 301 PHE A N 1
ATOM 2479 C CA . PHE A 1 301 ? 6.609 -16.266 -16.016 1 96.44 301 PHE A CA 1
ATOM 2480 C C . PHE A 1 301 ? 7.715 -16.734 -15.078 1 96.44 301 PHE A C 1
ATOM 2482 O O . PHE A 1 301 ? 8.742 -17.25 -15.531 1 96.44 301 PHE A O 1
ATOM 2489 N N . TYR A 1 302 ? 7.477 -16.516 -13.797 1 97.5 302 TYR A N 1
ATOM 2490 C CA . TYR A 1 302 ? 8.344 -17.188 -12.844 1 97.5 302 TYR A CA 1
ATOM 2491 C C . TYR A 1 302 ? 8.203 -18.703 -12.953 1 97.5 302 TYR A C 1
ATOM 2493 O O . TYR A 1 302 ? 7.094 -19.219 -13.117 1 97.5 302 TYR A O 1
ATOM 2501 N N . LEU A 1 303 ? 9.273 -19.375 -12.875 1 96.88 303 LEU A N 1
ATOM 2502 C CA . LEU A 1 303 ? 9.227 -20.828 -12.992 1 96.88 303 LEU A CA 1
ATOM 2503 C C . LEU A 1 303 ? 9.062 -21.484 -11.625 1 96.88 303 LEU A C 1
ATOM 2505 O O . LEU A 1 303 ? 9.492 -20.922 -10.609 1 96.88 303 LEU A O 1
ATOM 2509 N N . PRO A 1 304 ? 8.398 -22.703 -11.609 1 96.5 304 PRO A N 1
ATOM 2510 C CA . PRO A 1 304 ? 8.359 -23.453 -10.359 1 96.5 304 PRO A CA 1
ATOM 2511 C C . PRO A 1 304 ? 9.75 -23.797 -9.828 1 96.5 304 PRO A C 1
ATOM 2513 O O . PRO A 1 304 ? 10.633 -24.172 -10.609 1 96.5 304 PRO A O 1
ATOM 2516 N N . GLN A 1 305 ? 10 -23.562 -8.539 1 97.19 305 GLN A N 1
ATOM 2517 C CA . GLN A 1 305 ? 11.273 -23.828 -7.887 1 97.19 305 GLN A CA 1
ATOM 2518 C C . GLN A 1 305 ? 12.406 -23.047 -8.539 1 97.19 305 GLN A C 1
ATOM 2520 O O . GLN A 1 305 ? 13.539 -23.516 -8.609 1 97.19 305 GLN A O 1
ATOM 2525 N N . GLY A 1 306 ? 12.062 -21.922 -9.055 1 97.44 306 GLY A N 1
ATOM 2526 C CA . GLY A 1 306 ? 13.016 -21.078 -9.766 1 97.44 306 GLY A CA 1
ATOM 2527 C C . GLY A 1 306 ? 13.508 -19.906 -8.938 1 97.44 306 GLY A C 1
ATOM 2528 O O . GLY A 1 306 ? 14.016 -18.922 -9.484 1 97.44 306 GLY A O 1
ATOM 2529 N N . MET A 1 307 ? 13.281 -20 -7.648 1 97.88 307 MET A N 1
ATOM 2530 C CA . MET A 1 307 ? 13.711 -18.891 -6.793 1 97.88 307 MET A CA 1
ATOM 2531 C C . MET A 1 307 ? 14.375 -19.422 -5.523 1 97.88 307 MET A C 1
ATOM 2533 O O . MET A 1 307 ? 13.945 -20.438 -4.973 1 97.88 307 MET A O 1
ATOM 2537 N N . ALA A 1 308 ? 15.43 -18.688 -5.074 1 97.5 308 ALA A N 1
ATOM 2538 C CA . ALA A 1 308 ? 16.109 -19.031 -3.822 1 97.5 308 ALA A CA 1
ATOM 2539 C C . ALA A 1 308 ? 16.703 -17.781 -3.174 1 97.5 308 ALA A C 1
ATOM 2541 O O . ALA A 1 308 ? 16.969 -16.781 -3.854 1 97.5 308 ALA A O 1
ATOM 2542 N N . ASP A 1 309 ? 16.891 -17.891 -1.883 1 95.5 309 ASP A N 1
ATOM 2543 C CA . ASP A 1 309 ? 17.516 -16.812 -1.124 1 95.5 309 ASP A CA 1
ATOM 2544 C C . ASP A 1 309 ? 19.031 -16.812 -1.318 1 95.5 309 ASP A C 1
ATOM 2546 O O . ASP A 1 309 ? 19.641 -17.891 -1.425 1 95.5 309 ASP A O 1
ATOM 2550 N N . LEU A 1 310 ? 19.531 -15.578 -1.311 1 92.81 310 LEU A N 1
ATOM 2551 C CA . LEU A 1 310 ? 20.984 -15.391 -1.365 1 92.81 310 LEU A CA 1
ATOM 2552 C C . LEU A 1 310 ? 21.516 -14.914 -0.02 1 92.81 310 LEU A C 1
ATOM 2554 O O . LEU A 1 310 ? 20.906 -14.078 0.638 1 92.81 310 LEU A O 1
ATOM 2558 N N . ASP A 1 311 ? 22.531 -15.344 0.644 1 83.25 311 ASP A N 1
ATOM 2559 C CA . ASP A 1 311 ? 23.078 -14.906 1.925 1 83.25 311 ASP A CA 1
ATOM 2560 C C . ASP A 1 311 ? 24.328 -14.055 1.726 1 83.25 311 ASP A C 1
ATOM 2562 O O . ASP A 1 311 ? 24.656 -13.203 2.557 1 83.25 311 ASP A O 1
ATOM 2566 N N . LYS A 1 312 ? 25.219 -14.398 0.996 1 73.69 312 LYS A N 1
ATOM 2567 C CA . LYS A 1 312 ? 26.469 -13.656 0.824 1 73.69 312 LYS A CA 1
ATOM 2568 C C . LYS A 1 312 ? 26.734 -13.359 -0.65 1 73.69 312 LYS A C 1
ATOM 2570 O O . LYS A 1 312 ? 27.828 -13.625 -1.154 1 73.69 312 LYS A O 1
ATOM 2575 N N . GLY A 1 313 ? 25.719 -12.773 -1.172 1 66.19 313 GLY A N 1
ATOM 2576 C CA . GLY A 1 313 ? 25.922 -12.383 -2.561 1 66.19 313 GLY A CA 1
ATOM 2577 C C . GLY A 1 313 ? 25.703 -13.523 -3.535 1 66.19 313 GLY A C 1
ATOM 2578 O O . GLY A 1 313 ? 25.375 -14.641 -3.131 1 66.19 313 GLY A O 1
ATOM 2579 N N . GLU A 1 314 ? 25.984 -13.258 -4.75 1 66.5 314 GLU A N 1
ATOM 2580 C CA . GLU A 1 314 ? 25.766 -14.219 -5.824 1 66.5 314 GLU A CA 1
ATOM 2581 C C . GLU A 1 314 ? 26.906 -15.227 -5.906 1 66.5 314 GLU A C 1
ATOM 2583 O O . GLU A 1 314 ? 28.078 -14.859 -5.75 1 66.5 314 GLU A O 1
ATOM 2588 N N . ALA A 1 315 ? 26.594 -16.453 -5.848 1 81.19 315 ALA A N 1
ATOM 2589 C CA . ALA A 1 315 ? 27.5 -17.562 -6.102 1 81.19 315 ALA A CA 1
ATOM 2590 C C . ALA A 1 315 ? 26.953 -18.484 -7.188 1 81.19 315 ALA A C 1
ATOM 2592 O O . ALA A 1 315 ? 25.75 -18.75 -7.234 1 81.19 315 ALA A O 1
ATOM 2593 N N . TYR A 1 316 ? 27.844 -19.031 -8.008 1 89.75 316 TYR A N 1
ATOM 2594 C CA . TYR A 1 316 ? 27.438 -19.844 -9.141 1 89.75 316 TYR A CA 1
ATOM 2595 C C . TYR A 1 316 ? 26.672 -21.078 -8.672 1 89.75 316 TYR A C 1
ATOM 2597 O O . TYR A 1 316 ? 25.719 -21.5 -9.328 1 89.75 316 TYR A O 1
ATOM 2605 N N . ILE A 1 317 ? 27.016 -21.547 -7.535 1 92.19 317 ILE A N 1
ATOM 2606 C CA . ILE A 1 317 ? 26.422 -22.781 -7.059 1 92.19 317 ILE A CA 1
ATOM 2607 C C . ILE A 1 317 ? 24.953 -22.562 -6.73 1 92.19 317 ILE A C 1
ATOM 2609 O O . ILE A 1 317 ? 24.125 -23.469 -6.859 1 92.19 317 ILE A O 1
ATOM 2613 N N . LYS A 1 318 ? 24.625 -21.391 -6.312 1 93.81 318 LYS A N 1
ATOM 2614 C CA . LYS A 1 318 ? 23.234 -21.078 -6.008 1 93.81 318 LYS A CA 1
ATOM 2615 C C . LYS A 1 318 ? 22.391 -20.984 -7.277 1 93.81 318 LYS A C 1
ATOM 2617 O O . LYS A 1 318 ? 21.297 -21.531 -7.336 1 93.81 318 LYS A O 1
ATOM 2622 N N . THR A 1 319 ? 22.984 -20.328 -8.242 1 94.75 319 THR A N 1
ATOM 2623 C CA . THR A 1 319 ? 22.312 -20.25 -9.531 1 94.75 319 THR A CA 1
ATOM 2624 C C . THR A 1 319 ? 22.172 -21.641 -10.148 1 94.75 319 THR A C 1
ATOM 2626 O O . THR A 1 319 ? 21.125 -21.953 -10.734 1 94.75 319 THR A O 1
ATOM 2629 N N . ASP A 1 320 ? 23.266 -22.484 -10 1 95.88 320 ASP A N 1
ATOM 2630 C CA . ASP A 1 320 ? 23.203 -23.859 -10.484 1 95.88 320 ASP A CA 1
ATOM 2631 C C . ASP A 1 320 ? 21.984 -24.594 -9.922 1 95.88 320 ASP A C 1
ATOM 2633 O O . ASP A 1 320 ? 21.234 -25.203 -10.672 1 95.88 320 ASP A O 1
ATOM 2637 N N . TYR A 1 321 ? 21.859 -24.406 -8.656 1 96.25 321 TYR A N 1
ATOM 2638 C CA . TYR A 1 321 ? 20.797 -25.125 -7.957 1 96.25 321 TYR A CA 1
ATOM 2639 C C . TYR A 1 321 ? 19.422 -24.703 -8.453 1 96.25 321 TYR A C 1
ATOM 2641 O O . TYR A 1 321 ? 18.578 -25.531 -8.766 1 96.25 321 TYR A O 1
ATOM 2649 N N . VAL A 1 322 ? 19.203 -23.469 -8.562 1 96.75 322 VAL A N 1
ATOM 2650 C CA . VAL A 1 322 ? 17.906 -22.906 -8.922 1 96.75 322 VAL A CA 1
ATOM 2651 C C . VAL A 1 322 ? 17.609 -23.219 -10.391 1 96.75 322 VAL A C 1
ATOM 2653 O O . VAL A 1 322 ? 16.484 -23.578 -10.734 1 96.75 322 VAL A O 1
ATOM 2656 N N . LEU A 1 323 ? 18.562 -23.047 -11.219 1 96.31 323 LEU A N 1
ATOM 2657 C CA . LEU A 1 323 ? 18.391 -23.312 -12.648 1 96.31 323 LEU A CA 1
ATOM 2658 C C . LEU A 1 323 ? 17.984 -24.766 -12.883 1 96.31 323 LEU A C 1
ATOM 2660 O O . LEU A 1 323 ? 17.016 -25.031 -13.609 1 96.31 323 LEU A O 1
ATOM 2664 N N . MET A 1 324 ? 18.688 -25.703 -12.219 1 95.56 324 MET A N 1
ATOM 2665 C CA . MET A 1 324 ? 18.422 -27.125 -12.406 1 95.56 324 MET A CA 1
ATOM 2666 C C . MET A 1 324 ? 17.062 -27.484 -11.852 1 95.56 324 MET A C 1
ATOM 2668 O O . MET A 1 324 ? 16.312 -28.25 -12.477 1 95.56 324 MET A O 1
ATOM 2672 N N . HIS A 1 325 ? 16.719 -26.922 -10.773 1 95.38 325 HIS A N 1
ATOM 2673 C CA . HIS A 1 325 ? 15.43 -27.25 -10.172 1 95.38 325 HIS A CA 1
ATOM 2674 C C . HIS A 1 325 ? 14.281 -26.578 -10.93 1 95.38 325 HIS A C 1
ATOM 2676 O O . HIS A 1 325 ? 13.172 -27.125 -10.992 1 95.38 325 HIS A O 1
ATOM 2682 N N . ALA A 1 326 ? 14.531 -25.438 -11.477 1 95.06 326 ALA A N 1
ATOM 2683 C CA . ALA A 1 326 ? 13.531 -24.797 -12.328 1 95.06 326 ALA A CA 1
ATOM 2684 C C . ALA A 1 326 ? 13.227 -25.641 -13.555 1 95.06 326 ALA A C 1
ATOM 2686 O O . ALA A 1 326 ? 12.07 -25.719 -13.992 1 95.06 326 ALA A O 1
ATOM 2687 N N . LEU A 1 327 ? 14.227 -26.234 -14.102 1 92 327 LEU A N 1
ATOM 2688 C CA . LEU A 1 327 ? 14.039 -27.125 -15.242 1 92 327 LEU A CA 1
ATOM 2689 C C . LEU A 1 327 ? 13.32 -28.406 -14.828 1 92 327 LEU A C 1
ATOM 2691 O O . LEU A 1 327 ? 12.453 -28.906 -15.547 1 92 327 LEU A O 1
ATOM 2695 N N . GLY A 1 328 ? 13.664 -28.859 -13.664 1 87.12 328 GLY A N 1
ATOM 2696 C CA . GLY A 1 328 ? 13.008 -30.047 -13.141 1 87.12 328 GLY A CA 1
ATOM 2697 C C . GLY A 1 328 ? 13.219 -31.266 -14 1 87.12 328 GLY A C 1
ATOM 2698 O O . GLY A 1 328 ? 14.07 -31.281 -14.891 1 87.12 328 GLY A O 1
ATOM 2699 N N . PRO A 1 329 ? 12.461 -32.25 -13.688 1 77.81 329 PRO A N 1
ATOM 2700 C CA . PRO A 1 329 ? 12.578 -33.5 -14.477 1 77.81 329 PRO A CA 1
ATOM 2701 C C . PRO A 1 329 ? 12.141 -33.312 -15.93 1 77.81 329 PRO A C 1
ATOM 2703 O O . PRO A 1 329 ? 12.617 -34.031 -16.812 1 77.81 329 PRO A O 1
ATOM 2706 N N . GLU A 1 330 ? 11.391 -32.344 -16.141 1 75.38 330 GLU A N 1
ATOM 2707 C CA . GLU A 1 330 ? 10.891 -32.062 -17.484 1 75.38 330 GLU A CA 1
ATOM 2708 C C . GLU A 1 330 ? 12 -31.516 -18.391 1 75.38 330 GLU A C 1
ATOM 2710 O O . GLU A 1 330 ? 11.891 -31.578 -19.609 1 75.38 330 GLU A O 1
ATOM 2715 N N . GLY A 1 331 ? 12.977 -31.031 -17.719 1 73.62 331 GLY A N 1
ATOM 2716 C CA . GLY A 1 331 ? 14.094 -30.5 -18.484 1 73.62 331 GLY A CA 1
ATOM 2717 C C . GLY A 1 331 ? 14.773 -31.547 -19.359 1 73.62 331 GLY A C 1
ATOM 2718 O O . GLY A 1 331 ? 15.344 -31.219 -20.391 1 73.62 331 GLY A O 1
ATOM 2719 N N . ALA A 1 332 ? 14.578 -32.719 -18.922 1 68.38 332 ALA A N 1
ATOM 2720 C CA . ALA A 1 332 ? 15.195 -33.812 -19.672 1 68.38 332 ALA A CA 1
ATOM 2721 C C . ALA A 1 332 ? 14.555 -33.969 -21.031 1 68.38 332 ALA A C 1
ATOM 2723 O O . ALA A 1 332 ? 15.188 -34.438 -21.984 1 68.38 332 ALA A O 1
ATOM 2724 N N . ASN A 1 333 ? 13.398 -33.469 -21.109 1 73.69 333 ASN A N 1
ATOM 2725 C CA . ASN A 1 333 ? 12.664 -33.625 -22.359 1 73.69 333 ASN A CA 1
ATOM 2726 C C . ASN A 1 333 ? 12.812 -32.406 -23.25 1 73.69 333 ASN A C 1
ATOM 2728 O O . ASN A 1 333 ? 12.305 -32.375 -24.375 1 73.69 333 ASN A O 1
ATOM 2732 N N . GLN A 1 334 ? 13.578 -31.484 -22.703 1 79.88 334 GLN A N 1
ATOM 2733 C CA . GLN A 1 334 ? 13.789 -30.266 -23.484 1 79.88 334 GLN A CA 1
ATOM 2734 C C . GLN A 1 334 ? 15.008 -30.406 -24.391 1 79.88 334 GLN A C 1
ATOM 2736 O O . GLN A 1 334 ? 16.078 -30.844 -23.953 1 79.88 334 GLN A O 1
ATOM 2741 N N . ARG A 1 335 ? 14.844 -30.203 -25.641 1 75.69 335 ARG A N 1
ATOM 2742 C CA . ARG A 1 335 ? 15.953 -30.391 -26.562 1 75.69 335 ARG A CA 1
ATOM 2743 C C . ARG A 1 335 ? 16.812 -29.125 -26.641 1 75.69 335 ARG A C 1
ATOM 2745 O O . ARG A 1 335 ? 18.031 -29.219 -26.812 1 75.69 335 ARG A O 1
ATOM 2752 N N . TRP A 1 336 ? 16.156 -27.984 -26.484 1 85.44 336 TRP A N 1
ATOM 2753 C CA . TRP A 1 336 ? 16.922 -26.734 -26.594 1 85.44 336 TRP A CA 1
ATOM 2754 C C . TRP A 1 336 ? 16.562 -25.781 -25.469 1 85.44 336 TRP A C 1
ATOM 2756 O O . TRP A 1 336 ? 15.391 -25.422 -25.297 1 85.44 336 TRP A O 1
ATOM 2766 N N . ILE A 1 337 ? 17.625 -25.406 -24.719 1 91.94 337 ILE A N 1
ATOM 2767 C CA . ILE A 1 337 ? 17.453 -24.469 -23.609 1 91.94 337 ILE A CA 1
ATOM 2768 C C . ILE A 1 337 ? 18.438 -23.312 -23.781 1 91.94 337 ILE A C 1
ATOM 2770 O O . ILE A 1 337 ? 19.625 -23.516 -24 1 91.94 337 ILE A O 1
ATOM 2774 N N . SER A 1 338 ? 17.906 -22.125 -23.828 1 93.38 338 SER A N 1
ATOM 2775 C CA . SER A 1 338 ? 18.75 -20.922 -23.875 1 93.38 338 SER A CA 1
ATOM 2776 C C . SER A 1 338 ? 18.562 -20.062 -22.625 1 93.38 338 SER A C 1
ATOM 2778 O O . SER A 1 338 ? 17.453 -19.656 -22.297 1 93.38 338 SER A O 1
ATOM 2780 N N . VAL A 1 339 ? 19.672 -19.781 -21.969 1 94.69 339 VAL A N 1
ATOM 2781 C CA . VAL A 1 339 ? 19.625 -19.047 -20.703 1 94.69 339 VAL A CA 1
ATOM 2782 C C . VAL A 1 339 ? 20.172 -17.641 -20.906 1 94.69 339 VAL A C 1
ATOM 2784 O O . VAL A 1 339 ? 21.297 -17.453 -21.359 1 94.69 339 VAL A O 1
ATOM 2787 N N . SER A 1 340 ? 19.297 -16.703 -20.641 1 94.56 340 SER A N 1
ATOM 2788 C CA . SER A 1 340 ? 19.719 -15.297 -20.547 1 94.56 340 SER A CA 1
ATOM 2789 C C . SER A 1 340 ? 20.203 -14.961 -19.141 1 94.56 340 SER A C 1
ATOM 2791 O O . SER A 1 340 ? 19.453 -15.07 -18.172 1 94.56 340 SER A O 1
ATOM 2793 N N . TYR A 1 341 ? 21.453 -14.609 -19.047 1 93.56 341 TYR A N 1
ATOM 2794 C CA . TYR A 1 341 ? 22.078 -14.297 -17.766 1 93.56 341 TYR A CA 1
ATOM 2795 C C . TYR A 1 341 ? 23.141 -13.219 -17.938 1 93.56 341 TYR A C 1
ATOM 2797 O O . TYR A 1 341 ? 24.016 -13.32 -18.797 1 93.56 341 TYR A O 1
ATOM 2805 N N . ASP A 1 342 ? 23.062 -12.164 -17.078 1 89 342 ASP A N 1
ATOM 2806 C CA . ASP A 1 342 ? 23.922 -10.984 -17.25 1 89 342 ASP A CA 1
ATOM 2807 C C . ASP A 1 342 ? 25.391 -11.367 -17.188 1 89 342 ASP A C 1
ATOM 2809 O O . ASP A 1 342 ? 26.234 -10.68 -17.766 1 89 342 ASP A O 1
ATOM 2813 N N . ILE A 1 343 ? 25.734 -12.461 -16.531 1 88.75 343 ILE A N 1
ATOM 2814 C CA . ILE A 1 343 ? 27.141 -12.852 -16.422 1 88.75 343 ILE A CA 1
ATOM 2815 C C . ILE A 1 343 ? 27.359 -14.211 -17.078 1 88.75 343 ILE A C 1
ATOM 2817 O O . ILE A 1 343 ? 28.156 -15.016 -16.609 1 88.75 343 ILE A O 1
ATOM 2821 N N . TRP A 1 344 ? 26.562 -14.5 -18.078 1 91.56 344 TRP A N 1
ATOM 2822 C CA . TRP A 1 344 ? 26.656 -15.797 -18.75 1 91.56 344 TRP A CA 1
ATOM 2823 C C . TRP A 1 344 ? 28.078 -16.047 -19.25 1 91.56 344 TRP A C 1
ATOM 2825 O O . TRP A 1 344 ? 28.562 -17.188 -19.219 1 91.56 344 TRP A O 1
ATOM 2835 N N . CYS A 1 345 ? 28.797 -14.969 -19.734 1 89.06 345 CYS A N 1
ATOM 2836 C CA . CYS A 1 345 ? 30.125 -15.086 -20.328 1 89.06 345 CYS A CA 1
ATOM 2837 C C . CYS A 1 345 ? 31.094 -15.734 -19.359 1 89.06 345 CYS A C 1
ATOM 2839 O O . CYS A 1 345 ? 32.062 -16.375 -19.766 1 89.06 345 CYS A O 1
ATOM 2841 N N . GLN A 1 346 ? 30.828 -15.625 -18.062 1 87.81 346 GLN A N 1
ATOM 2842 C CA . GLN A 1 346 ? 31.672 -16.219 -17.047 1 87.81 346 GLN A CA 1
ATOM 2843 C C . GLN A 1 346 ? 31.031 -17.469 -16.453 1 87.81 346 GLN A C 1
ATOM 2845 O O . GLN A 1 346 ? 31.719 -18.453 -16.172 1 87.81 346 GLN A O 1
ATOM 2850 N N . TYR A 1 347 ? 29.812 -17.453 -16.359 1 91.56 347 TYR A N 1
ATOM 2851 C CA . TYR A 1 347 ? 29.047 -18.484 -15.672 1 91.56 347 TYR A CA 1
ATOM 2852 C C . TYR A 1 347 ? 29.141 -19.812 -16.391 1 91.56 347 TYR A C 1
ATOM 2854 O O . TYR A 1 347 ? 29.297 -20.859 -15.758 1 91.56 347 TYR A O 1
ATOM 2862 N N . HIS A 1 348 ? 29.156 -19.812 -17.703 1 92.69 348 HIS A N 1
ATOM 2863 C CA . HIS A 1 348 ? 29.031 -21.031 -18.484 1 92.69 348 HIS A CA 1
ATOM 2864 C C . HIS A 1 348 ? 30.344 -21.812 -18.5 1 92.69 348 HIS A C 1
ATOM 2866 O O . HIS A 1 348 ? 30.359 -23.016 -18.781 1 92.69 348 HIS A O 1
ATOM 2872 N N . ILE A 1 349 ? 31.391 -21.156 -18.234 1 91.25 349 ILE A N 1
ATOM 2873 C CA . ILE A 1 349 ? 32.719 -21.719 -18.422 1 91.25 349 ILE A CA 1
ATOM 2874 C C . ILE A 1 349 ? 32.844 -23 -17.594 1 91.25 349 ILE A C 1
ATOM 2876 O O . ILE A 1 349 ? 33.25 -24.047 -18.125 1 91.25 349 ILE A O 1
ATOM 2880 N N . ASN A 1 350 ? 32.531 -22.984 -16.375 1 91.81 350 ASN A N 1
ATOM 2881 C CA . ASN A 1 350 ? 32.688 -24.156 -15.516 1 91.81 350 ASN A CA 1
ATOM 2882 C C . ASN A 1 350 ? 31.344 -24.781 -15.141 1 91.81 350 ASN A C 1
ATOM 2884 O O . ASN A 1 350 ? 31.266 -25.547 -14.18 1 91.81 350 ASN A O 1
ATOM 2888 N N . LEU A 1 351 ? 30.344 -24.422 -15.859 1 94.25 351 LEU A N 1
ATOM 2889 C CA . LEU A 1 351 ? 29.016 -24.922 -15.57 1 94.25 351 LEU A CA 1
ATOM 2890 C C . LEU A 1 351 ? 28.953 -26.438 -15.695 1 94.25 351 LEU A C 1
ATOM 2892 O O . LEU A 1 351 ? 28.484 -27.125 -14.789 1 94.25 351 LEU A O 1
ATOM 2896 N N . PRO A 1 352 ? 29.547 -27.016 -16.781 1 95.06 352 PRO A N 1
ATOM 2897 C CA . PRO A 1 352 ? 29.469 -28.469 -16.906 1 95.06 352 PRO A CA 1
ATOM 2898 C C . PRO A 1 352 ? 30.172 -29.203 -15.75 1 95.06 352 PRO A C 1
ATOM 2900 O O . PRO A 1 352 ? 29.656 -30.188 -15.234 1 95.06 352 PRO A O 1
ATOM 2903 N N . LYS A 1 353 ? 31.25 -28.672 -15.375 1 94.25 353 LYS A N 1
ATOM 2904 C CA . LYS A 1 353 ? 32 -29.281 -14.281 1 94.25 353 LYS A CA 1
ATOM 2905 C C . LYS A 1 353 ? 31.25 -29.188 -12.969 1 94.25 353 LYS A C 1
ATOM 2907 O O . LYS A 1 353 ? 31.156 -30.156 -12.219 1 94.25 353 LYS A O 1
ATOM 2912 N N . ARG A 1 354 ? 30.672 -28.078 -12.664 1 93.88 354 ARG A N 1
ATOM 2913 C CA . ARG A 1 354 ? 29.953 -27.859 -11.414 1 93.88 354 ARG A CA 1
ATOM 2914 C C . ARG A 1 354 ? 28.719 -28.75 -11.328 1 93.88 354 ARG A C 1
ATOM 2916 O O . ARG A 1 354 ? 28.484 -29.391 -10.305 1 93.88 354 ARG A O 1
ATOM 2923 N N . ILE A 1 355 ? 28 -28.859 -12.406 1 95.06 355 ILE A N 1
ATOM 2924 C CA . ILE A 1 355 ? 26.766 -29.625 -12.406 1 95.06 355 ILE A CA 1
ATOM 2925 C C . ILE A 1 355 ? 27.078 -31.109 -12.297 1 95.06 355 ILE A C 1
ATOM 2927 O O . ILE A 1 355 ? 26.438 -31.828 -11.516 1 95.06 355 ILE A O 1
ATOM 2931 N N . THR A 1 356 ? 28.031 -31.547 -13.055 1 95.75 356 THR A N 1
ATOM 2932 C CA . THR A 1 356 ? 28.391 -32.969 -13.031 1 95.75 356 THR A CA 1
ATOM 2933 C C . THR A 1 356 ? 28.859 -33.375 -11.633 1 95.75 356 THR A C 1
ATOM 2935 O O . THR A 1 356 ? 28.547 -34.469 -11.18 1 95.75 356 THR A O 1
ATOM 2938 N N . ALA A 1 357 ? 29.453 -32.5 -10.945 1 94.62 357 ALA A N 1
ATOM 2939 C CA . ALA A 1 357 ? 30.016 -32.812 -9.633 1 94.62 357 ALA A CA 1
ATOM 2940 C C . ALA A 1 357 ? 28.969 -32.688 -8.539 1 94.62 357 ALA A C 1
ATOM 2942 O O . ALA A 1 357 ? 28.891 -33.531 -7.645 1 94.62 357 ALA A O 1
ATOM 2943 N N . ASN A 1 358 ? 28.156 -31.688 -8.609 1 93.81 358 ASN A N 1
ATOM 2944 C CA . ASN A 1 358 ? 27.328 -31.328 -7.461 1 93.81 358 ASN A CA 1
ATOM 2945 C C . ASN A 1 358 ? 25.875 -31.734 -7.66 1 93.81 358 ASN A C 1
ATOM 2947 O O . ASN A 1 358 ? 25.141 -31.906 -6.691 1 93.81 358 ASN A O 1
ATOM 2951 N N . LEU A 1 359 ? 25.453 -31.797 -8.914 1 94.62 359 LEU A N 1
ATOM 2952 C CA . LEU A 1 359 ? 24.078 -32.156 -9.266 1 94.62 359 LEU A CA 1
ATOM 2953 C C . LEU A 1 359 ? 24.047 -33.156 -10.406 1 94.62 359 LEU A C 1
ATOM 2955 O O . LEU A 1 359 ? 23.453 -32.906 -11.453 1 94.62 359 LEU A O 1
ATOM 2959 N N . PRO A 1 360 ? 24.516 -34.281 -10.156 1 94.06 360 PRO A N 1
ATOM 2960 C CA . PRO A 1 360 ? 24.766 -35.25 -11.242 1 94.06 360 PRO A CA 1
ATOM 2961 C C . PRO A 1 360 ? 23.484 -35.656 -11.961 1 94.06 360 PRO A C 1
ATOM 2963 O O . PRO A 1 360 ? 23.516 -35.969 -13.156 1 94.06 360 PRO A O 1
ATOM 2966 N N . ASP A 1 361 ? 22.391 -35.688 -11.297 1 90.81 361 ASP A N 1
ATOM 2967 C CA . ASP A 1 361 ? 21.125 -36.062 -11.898 1 90.81 361 ASP A CA 1
ATOM 2968 C C . ASP A 1 361 ? 20.75 -35.156 -13.062 1 90.81 361 ASP A C 1
ATOM 2970 O O . ASP A 1 361 ? 19.969 -35.531 -13.938 1 90.81 361 ASP A O 1
ATOM 2974 N N . PHE A 1 362 ? 21.438 -33.969 -13.109 1 92.19 362 PHE A N 1
ATOM 2975 C CA . PHE A 1 362 ? 21.078 -33 -14.125 1 92.19 362 PHE A CA 1
ATOM 2976 C C . PHE A 1 362 ? 22.156 -32.906 -15.203 1 92.19 362 PHE A C 1
ATOM 2978 O O . PHE A 1 362 ? 22.031 -32.156 -16.156 1 92.19 362 PHE A O 1
ATOM 2985 N N . ALA A 1 363 ? 23.125 -33.656 -15.156 1 91.69 363 ALA A N 1
ATOM 2986 C CA . ALA A 1 363 ? 24.25 -33.625 -16.094 1 91.69 363 ALA A CA 1
ATOM 2987 C C . ALA A 1 363 ? 23.781 -33.844 -17.516 1 91.69 363 ALA A C 1
ATOM 2989 O O . ALA A 1 363 ? 24.297 -33.219 -18.453 1 91.69 363 ALA A O 1
ATOM 2990 N N . PRO A 1 364 ? 22.844 -34.688 -17.734 1 87.75 364 PRO A N 1
ATOM 2991 C CA . PRO A 1 364 ? 22.391 -34.938 -19.094 1 87.75 364 PRO A CA 1
ATOM 2992 C C . PRO A 1 364 ? 21.781 -33.688 -19.75 1 87.75 364 PRO A C 1
ATOM 2994 O O . PRO A 1 364 ? 21.688 -33.594 -20.969 1 87.75 364 PRO A O 1
ATOM 2997 N N . TYR A 1 365 ? 21.375 -32.688 -18.969 1 87.12 365 TYR A N 1
ATOM 2998 C CA . TYR A 1 365 ? 20.75 -31.484 -19.484 1 87.12 365 TYR A CA 1
ATOM 2999 C C . TYR A 1 365 ? 21.766 -30.562 -20.125 1 87.12 365 TYR A C 1
ATOM 3001 O O . TYR A 1 365 ? 21.422 -29.688 -20.922 1 87.12 365 TYR A O 1
ATOM 3009 N N . LEU A 1 366 ? 22.969 -30.75 -19.797 1 90 366 LEU A N 1
ATOM 3010 C CA . LEU A 1 366 ? 24.016 -29.781 -20.109 1 90 366 LEU A CA 1
ATOM 3011 C C . LEU A 1 366 ? 24.219 -29.656 -21.609 1 90 366 LEU A C 1
ATOM 3013 O O . LEU A 1 366 ? 24.516 -28.578 -22.125 1 90 366 LEU A O 1
ATOM 3017 N N . LYS A 1 367 ? 24.016 -30.734 -22.281 1 86.56 367 LYS A N 1
ATOM 3018 C CA . LYS A 1 367 ? 24.25 -30.734 -23.719 1 86.56 367 LYS A CA 1
ATOM 3019 C C . LYS A 1 367 ? 23.234 -29.859 -24.453 1 86.56 367 LYS A C 1
ATOM 3021 O O . LYS A 1 367 ? 23.469 -29.453 -25.594 1 86.56 367 LYS A O 1
ATOM 3026 N N . TYR A 1 368 ? 22.25 -29.547 -23.766 1 86.06 368 TYR A N 1
ATOM 3027 C CA . TYR A 1 368 ? 21.172 -28.781 -24.406 1 86.06 368 TYR A CA 1
ATOM 3028 C C . TYR A 1 368 ? 21.188 -27.328 -23.969 1 86.06 368 TYR A C 1
ATOM 3030 O O . TYR A 1 368 ? 20.406 -26.516 -24.453 1 86.06 368 TYR A O 1
ATOM 3038 N N . ILE A 1 369 ? 22.062 -26.969 -23.047 1 91.62 369 ILE A N 1
ATOM 3039 C CA . ILE A 1 369 ? 22.031 -25.641 -22.438 1 91.62 369 ILE A CA 1
ATOM 3040 C C . ILE A 1 369 ? 23.016 -24.719 -23.141 1 91.62 369 ILE A C 1
ATOM 3042 O O . ILE A 1 369 ? 24.203 -25.062 -23.266 1 91.62 369 ILE A O 1
ATOM 3046 N N . ARG A 1 370 ? 22.5 -23.672 -23.672 1 91.5 370 ARG A N 1
ATOM 3047 C CA . ARG A 1 370 ? 23.281 -22.531 -24.172 1 91.5 370 ARG A CA 1
ATOM 3048 C C . ARG A 1 370 ? 22.844 -21.234 -23.5 1 91.5 370 ARG A C 1
ATOM 3050 O O . ARG A 1 370 ? 21.922 -21.234 -22.672 1 91.5 370 ARG A O 1
ATOM 3057 N N . GLY A 1 371 ? 23.578 -20.172 -23.812 1 93 371 GLY A N 1
ATOM 3058 C CA . GLY A 1 371 ? 23.141 -18.938 -23.172 1 93 371 GLY A CA 1
ATOM 3059 C C . GLY A 1 371 ? 23.766 -17.688 -23.781 1 93 371 GLY A C 1
ATOM 3060 O O . GLY A 1 371 ? 24.578 -17.797 -24.703 1 93 371 GLY A O 1
ATOM 3061 N N . SER A 1 372 ? 23.188 -16.578 -23.344 1 92.75 372 SER A N 1
ATOM 3062 C CA . SER A 1 372 ? 23.625 -15.273 -23.828 1 92.75 372 SER A CA 1
ATOM 3063 C C . SER A 1 372 ? 23.422 -14.203 -22.75 1 92.75 372 SER A C 1
ATOM 3065 O O . SER A 1 372 ? 22.719 -14.438 -21.766 1 92.75 372 SER A O 1
ATOM 3067 N N . VAL A 1 373 ? 24.094 -13.141 -22.984 1 91.5 373 VAL A N 1
ATOM 3068 C CA . VAL A 1 373 ? 23.891 -11.953 -22.172 1 91.5 373 VAL A CA 1
ATOM 3069 C C . VAL A 1 373 ? 22.75 -11.109 -22.734 1 91.5 373 VAL A C 1
ATOM 3071 O O . VAL A 1 373 ? 22.688 -10.898 -23.953 1 91.5 373 VAL A O 1
ATOM 3074 N N . PRO A 1 374 ? 21.875 -10.672 -21.875 1 90.12 374 PRO A N 1
ATOM 3075 C CA . PRO A 1 374 ? 20.719 -9.906 -22.375 1 90.12 374 PRO A CA 1
ATOM 3076 C C . PRO A 1 374 ? 21.141 -8.633 -23.109 1 90.12 374 PRO A C 1
ATOM 3078 O O . PRO A 1 374 ? 22.188 -8.07 -22.828 1 90.12 374 PRO A O 1
ATOM 3081 N N . LYS A 1 375 ? 20.297 -8.086 -23.906 1 84.75 375 LYS A N 1
ATOM 3082 C CA . LYS A 1 375 ? 20.594 -7.047 -24.891 1 84.75 375 LYS A CA 1
ATOM 3083 C C . LYS A 1 375 ? 20.969 -5.738 -24.203 1 84.75 375 LYS A C 1
ATOM 3085 O O . LYS A 1 375 ? 21.859 -5.016 -24.672 1 84.75 375 LYS A O 1
ATOM 3090 N N . MET A 1 376 ? 20.328 -5.418 -23.125 1 82.88 376 MET A N 1
ATOM 3091 C CA . MET A 1 376 ? 20.594 -4.133 -22.5 1 82.88 376 MET A CA 1
ATOM 3092 C C . MET A 1 376 ? 21.891 -4.176 -21.703 1 82.88 376 MET A C 1
ATOM 3094 O O . MET A 1 376 ? 22.5 -3.135 -21.422 1 82.88 376 MET A O 1
ATOM 3098 N N . HIS A 1 377 ? 22.344 -5.344 -21.375 1 83.56 377 HIS A N 1
ATOM 3099 C CA . HIS A 1 377 ? 23.531 -5.488 -20.531 1 83.56 377 HIS A CA 1
ATOM 3100 C C . HIS A 1 377 ? 24.781 -5.758 -21.359 1 83.56 377 HIS A C 1
ATOM 3102 O O . HIS A 1 377 ? 25.891 -5.445 -20.938 1 83.56 377 HIS A O 1
ATOM 3108 N N . ILE A 1 378 ? 24.609 -6.219 -22.516 1 85.12 378 ILE A N 1
ATOM 3109 C CA . ILE A 1 378 ? 25.719 -6.727 -23.328 1 85.12 378 ILE A CA 1
ATOM 3110 C C . ILE A 1 378 ? 26.625 -5.574 -23.719 1 85.12 378 ILE A C 1
ATOM 3112 O O . ILE A 1 378 ? 27.844 -5.758 -23.875 1 85.12 378 ILE A O 1
ATOM 3116 N N . HIS A 1 379 ? 26.062 -4.434 -23.844 1 82.12 379 HIS A N 1
ATOM 3117 C CA . HIS A 1 379 ? 26.844 -3.279 -24.297 1 82.12 379 HIS A CA 1
ATOM 3118 C C . HIS A 1 379 ? 27.875 -2.865 -23.25 1 82.12 379 HIS A C 1
ATOM 3120 O O . HIS A 1 379 ? 28.859 -2.209 -23.578 1 82.12 379 HIS A O 1
ATOM 3126 N N . GLY A 1 380 ? 27.641 -3.281 -22 1 78.38 380 GLY A N 1
ATOM 3127 C CA . GLY A 1 380 ? 28.594 -2.977 -20.953 1 78.38 380 GLY A CA 1
ATOM 3128 C C . GLY A 1 380 ? 29.719 -3.986 -20.844 1 78.38 380 GLY A C 1
ATOM 3129 O O . GLY A 1 380 ? 30.672 -3.799 -20.078 1 78.38 380 GLY A O 1
ATOM 3130 N N . HIS A 1 381 ? 29.734 -4.973 -21.703 1 85 381 HIS A N 1
ATOM 3131 C CA . HIS A 1 381 ? 30.75 -6.027 -21.688 1 85 381 HIS A CA 1
ATOM 3132 C C . HIS A 1 381 ? 31.828 -5.773 -22.734 1 85 381 HIS A C 1
ATOM 3134 O O . HIS A 1 381 ? 31.703 -4.867 -23.547 1 85 381 HIS A O 1
ATOM 3140 N N . ASN A 1 382 ? 32.906 -6.527 -22.625 1 83.12 382 ASN A N 1
ATOM 3141 C CA . ASN A 1 382 ? 34 -6.398 -23.609 1 83.12 382 ASN A CA 1
ATOM 3142 C C . ASN A 1 382 ? 33.562 -6.891 -24.984 1 83.12 382 ASN A C 1
ATOM 3144 O O . ASN A 1 382 ? 32.531 -7.539 -25.125 1 83.12 382 ASN A O 1
ATOM 3148 N N . VAL A 1 383 ? 34.312 -6.578 -25.938 1 85.06 383 VAL A N 1
ATOM 3149 C CA . VAL A 1 383 ? 33.969 -6.816 -27.328 1 85.06 383 VAL A CA 1
ATOM 3150 C C . VAL A 1 383 ? 33.844 -8.32 -27.578 1 85.06 383 VAL A C 1
ATOM 3152 O O . VAL A 1 383 ? 32.969 -8.758 -28.312 1 85.06 383 VAL A O 1
ATOM 3155 N N . ASP A 1 384 ? 34.688 -9.07 -27.094 1 85.25 384 ASP A N 1
ATOM 3156 C CA . ASP A 1 384 ? 34.656 -10.523 -27.266 1 85.25 384 ASP A CA 1
ATOM 3157 C C . ASP A 1 384 ? 33.312 -11.094 -26.766 1 85.25 384 ASP A C 1
ATOM 3159 O O . ASP A 1 384 ? 32.719 -11.938 -27.438 1 85.25 384 ASP A O 1
ATOM 3163 N N . CYS A 1 385 ? 32.938 -10.633 -25.656 1 87 385 CYS A N 1
ATOM 3164 C CA . CYS A 1 385 ? 31.672 -11.07 -25.094 1 87 385 CYS A CA 1
ATOM 3165 C C . CYS A 1 385 ? 30.5 -10.609 -25.953 1 87 385 CYS A C 1
ATOM 3167 O O . CYS A 1 385 ? 29.547 -11.352 -26.172 1 87 385 CYS A O 1
ATOM 3169 N N . GLN A 1 386 ? 30.578 -9.414 -26.484 1 87.25 386 GLN A N 1
ATOM 3170 C CA . GLN A 1 386 ? 29.516 -8.852 -27.312 1 87.25 386 GLN A CA 1
ATOM 3171 C C . GLN A 1 386 ? 29.312 -9.68 -28.578 1 87.25 386 GLN A C 1
ATOM 3173 O O . GLN A 1 386 ? 28.203 -9.797 -29.094 1 87.25 386 GLN A O 1
ATOM 3178 N N . ILE A 1 387 ? 30.312 -10.281 -28.984 1 86.69 387 ILE A N 1
ATOM 3179 C CA . ILE A 1 387 ? 30.234 -11.062 -30.219 1 86.69 387 ILE A CA 1
ATOM 3180 C C . ILE A 1 387 ? 29.797 -12.492 -29.891 1 86.69 387 ILE A C 1
ATOM 3182 O O . ILE A 1 387 ? 28.875 -13.016 -30.531 1 86.69 387 ILE A O 1
ATOM 3186 N N . ASN A 1 388 ? 30.297 -13.07 -28.938 1 88.75 388 ASN A N 1
ATOM 3187 C CA . ASN A 1 388 ? 30.141 -14.5 -28.688 1 88.75 388 ASN A CA 1
ATOM 3188 C C . ASN A 1 388 ? 28.875 -14.805 -27.875 1 88.75 388 ASN A C 1
ATOM 3190 O O . ASN A 1 388 ? 28.359 -15.922 -27.922 1 88.75 388 ASN A O 1
ATOM 3194 N N . HIS A 1 389 ? 28.453 -13.82 -27.141 1 90.94 389 HIS A N 1
ATOM 3195 C CA . HIS A 1 389 ? 27.375 -14.109 -26.219 1 90.94 389 HIS A CA 1
ATOM 3196 C C . HIS A 1 389 ? 26.203 -13.141 -26.406 1 90.94 389 HIS A C 1
ATOM 3198 O O . HIS A 1 389 ? 25.531 -12.781 -25.438 1 90.94 389 HIS A O 1
ATOM 3204 N N . SER A 1 390 ? 26.031 -12.672 -27.594 1 88.38 390 SER A N 1
ATOM 3205 C CA . SER A 1 390 ? 24.891 -11.828 -27.938 1 88.38 390 SER A CA 1
ATOM 3206 C C . SER A 1 390 ? 23.734 -12.664 -28.5 1 88.38 390 SER A C 1
ATOM 3208 O O . SER A 1 390 ? 23.969 -13.609 -29.25 1 88.38 390 SER A O 1
ATOM 3210 N N . PHE A 1 391 ? 22.547 -12.289 -28.109 1 87.12 391 PHE A N 1
ATOM 3211 C CA . PHE A 1 391 ? 21.359 -12.938 -28.641 1 87.12 391 PHE A CA 1
ATOM 3212 C C . PHE A 1 391 ? 21.219 -12.664 -30.141 1 87.12 391 PHE A C 1
ATOM 3214 O O . PHE A 1 391 ? 20.547 -13.414 -30.859 1 87.12 391 PHE A O 1
ATOM 3221 N N . VAL A 1 392 ? 21.828 -11.625 -30.578 1 81.69 392 VAL A N 1
ATOM 3222 C CA . VAL A 1 392 ? 21.766 -11.25 -31.984 1 81.69 392 VAL A CA 1
ATOM 3223 C C . VAL A 1 392 ? 22.453 -12.32 -32.844 1 81.69 392 VAL A C 1
ATOM 3225 O O . VAL A 1 392 ? 22 -12.648 -33.938 1 81.69 392 VAL A O 1
ATOM 3228 N N . TYR A 1 393 ? 23.453 -12.922 -32.281 1 82.75 393 TYR A N 1
ATOM 3229 C CA . TYR A 1 393 ? 24.266 -13.844 -33.062 1 82.75 393 TYR A CA 1
ATOM 3230 C C . TYR A 1 393 ? 24.031 -15.281 -32.656 1 82.75 393 TYR A C 1
ATOM 3232 O O . TYR A 1 393 ? 24.5 -16.219 -33.312 1 82.75 393 TYR A O 1
ATOM 3240 N N . GLU A 1 394 ? 23.344 -15.438 -31.578 1 82.94 394 GLU A N 1
ATOM 3241 C CA . GLU A 1 394 ? 23.094 -16.797 -31.109 1 82.94 394 GLU A CA 1
ATOM 3242 C C . GLU A 1 394 ? 22.109 -17.531 -32 1 82.94 394 GLU A C 1
ATOM 3244 O O . GLU A 1 394 ? 21.016 -17.031 -32.281 1 82.94 394 GLU A O 1
ATOM 3249 N N . ARG A 1 395 ? 22.516 -18.641 -32.312 1 79.62 395 ARG A N 1
ATOM 3250 C CA . ARG A 1 395 ? 21.672 -19.453 -33.188 1 79.62 395 ARG A CA 1
ATOM 3251 C C . ARG A 1 395 ? 20.359 -19.797 -32.5 1 79.62 395 ARG A C 1
ATOM 3253 O O . ARG A 1 395 ? 20.312 -20.094 -31.297 1 79.62 395 ARG A O 1
ATOM 3260 N N . HIS A 1 396 ? 19.297 -19.641 -33.219 1 77.38 396 HIS A N 1
ATOM 3261 C CA . HIS A 1 396 ? 17.953 -20.062 -32.812 1 77.38 396 HIS A CA 1
ATOM 3262 C C . HIS A 1 396 ? 17.422 -19.188 -31.688 1 77.38 396 HIS A C 1
ATOM 3264 O O . HIS A 1 396 ? 16.578 -19.625 -30.906 1 77.38 396 HIS A O 1
ATOM 3270 N N . SER A 1 397 ? 17.938 -17.984 -31.578 1 83.25 397 SER A N 1
ATOM 3271 C CA . SER A 1 397 ? 17.5 -17.109 -30.484 1 83.25 397 SER A CA 1
ATOM 3272 C C . SER A 1 397 ? 16.234 -16.344 -30.859 1 83.25 397 SER A C 1
ATOM 3274 O O . SER A 1 397 ? 15.539 -15.828 -29.984 1 83.25 397 SER A O 1
ATOM 3276 N N . GLY A 1 398 ? 15.859 -16.219 -32.156 1 73.62 398 GLY A N 1
ATOM 3277 C CA . GLY A 1 398 ? 14.68 -15.484 -32.594 1 73.62 398 GLY A CA 1
ATOM 3278 C C . GLY A 1 398 ? 14.68 -14.039 -32.125 1 73.62 398 GLY A C 1
ATOM 3279 O O . GLY A 1 398 ? 13.633 -13.5 -31.75 1 73.62 398 GLY A O 1
ATOM 3280 N N . MET A 1 399 ? 15.734 -13.422 -31.984 1 75.75 399 MET A N 1
ATOM 3281 C CA . MET A 1 399 ? 15.906 -12.031 -31.578 1 75.75 399 MET A CA 1
ATOM 3282 C C . MET A 1 399 ? 15.32 -11.789 -30.188 1 75.75 399 MET A C 1
ATOM 3284 O O . MET A 1 399 ? 14.703 -10.75 -29.953 1 75.75 399 MET A O 1
ATOM 3288 N N . THR A 1 400 ? 15.453 -12.719 -29.359 1 82.5 400 THR A N 1
ATOM 3289 C CA . THR A 1 400 ? 15.023 -12.602 -27.969 1 82.5 400 THR A CA 1
ATOM 3290 C C . THR A 1 400 ? 15.797 -11.508 -27.25 1 82.5 400 THR A C 1
ATOM 3292 O O . THR A 1 400 ? 17.016 -11.367 -27.438 1 82.5 400 THR A O 1
ATOM 3295 N N . HIS A 1 401 ? 15.078 -10.656 -26.453 1 81.31 401 HIS A N 1
ATOM 3296 C CA . HIS A 1 401 ? 15.766 -9.57 -25.781 1 81.31 401 HIS A CA 1
ATOM 3297 C C . HIS A 1 401 ? 16.281 -10.016 -24.422 1 81.31 401 HIS A C 1
ATOM 3299 O O . HIS A 1 401 ? 17.297 -9.492 -23.922 1 81.31 401 HIS A O 1
ATOM 3305 N N . GLY A 1 402 ? 15.672 -10.938 -23.812 1 79.81 402 GLY A N 1
ATOM 3306 C CA . GLY A 1 402 ? 16.156 -11.539 -22.578 1 79.81 402 GLY A CA 1
ATOM 3307 C C . GLY A 1 402 ? 16.047 -10.625 -21.375 1 79.81 402 GLY A C 1
ATOM 3308 O O . GLY A 1 402 ? 16.766 -10.797 -20.391 1 79.81 402 GLY A O 1
ATOM 3309 N N . GLU A 1 403 ? 15.172 -9.5 -21.391 1 80.38 403 GLU A N 1
ATOM 3310 C CA . GLU A 1 403 ? 15.109 -8.5 -20.344 1 80.38 403 GLU A CA 1
ATOM 3311 C C . GLU A 1 403 ? 13.82 -8.625 -19.531 1 80.38 403 GLU A C 1
ATOM 3313 O O . GLU A 1 403 ? 13.516 -7.766 -18.703 1 80.38 403 GLU A O 1
ATOM 3318 N N . ALA A 1 404 ? 13.039 -9.617 -19.625 1 82.88 404 ALA A N 1
ATOM 3319 C CA . ALA A 1 404 ? 11.711 -9.734 -19.031 1 82.88 404 ALA A CA 1
ATOM 3320 C C . ALA A 1 404 ? 11.789 -9.695 -17.516 1 82.88 404 ALA A C 1
ATOM 3322 O O . ALA A 1 404 ? 10.922 -9.117 -16.859 1 82.88 404 ALA A O 1
ATOM 3323 N N . ILE A 1 405 ? 12.82 -10.172 -16.984 1 89.5 405 ILE A N 1
ATOM 3324 C CA . ILE A 1 405 ? 12.898 -10.344 -15.547 1 89.5 405 ILE A CA 1
ATOM 3325 C C . ILE A 1 405 ? 13.047 -8.977 -14.875 1 89.5 405 ILE A C 1
ATOM 3327 O O . ILE A 1 405 ? 12.633 -8.797 -13.727 1 89.5 405 ILE A O 1
ATOM 3331 N N . GLU A 1 406 ? 13.562 -7.977 -15.539 1 86.56 406 GLU A N 1
ATOM 3332 C CA . GLU A 1 406 ? 13.711 -6.629 -14.992 1 86.56 406 GLU A CA 1
ATOM 3333 C C . GLU A 1 406 ? 12.352 -6 -14.703 1 86.56 406 GLU A C 1
ATOM 3335 O O . GLU A 1 406 ? 12.188 -5.293 -13.711 1 86.56 406 GLU A O 1
ATOM 3340 N N . SER A 1 407 ? 11.438 -6.27 -15.57 1 85.81 407 SER A N 1
ATOM 3341 C CA . SER A 1 407 ? 10.086 -5.766 -15.352 1 85.81 407 SER A CA 1
ATOM 3342 C C . SER A 1 407 ? 9.438 -6.414 -14.133 1 85.81 407 SER A C 1
ATOM 3344 O O . SER A 1 407 ? 8.758 -5.742 -13.359 1 85.81 407 SER A O 1
ATOM 3346 N N . ALA A 1 408 ? 9.68 -7.633 -13.984 1 91.75 408 ALA A N 1
ATOM 3347 C CA . ALA A 1 408 ? 9.133 -8.352 -12.836 1 91.75 408 ALA A CA 1
ATOM 3348 C C . ALA A 1 408 ? 9.734 -7.828 -11.531 1 91.75 408 ALA A C 1
ATOM 3350 O O . ALA A 1 408 ? 9.023 -7.656 -10.539 1 91.75 408 ALA A O 1
ATOM 3351 N N . TRP A 1 409 ? 11.031 -7.535 -11.609 1 92.31 409 TRP A N 1
ATOM 3352 C CA . TRP A 1 409 ? 11.703 -7.012 -10.43 1 92.31 409 TRP A CA 1
ATOM 3353 C C . TRP A 1 409 ? 11.141 -5.645 -10.047 1 92.31 409 TRP A C 1
ATOM 3355 O O . TRP A 1 409 ? 10.961 -5.355 -8.859 1 92.31 409 TRP A O 1
ATOM 3365 N N . SER A 1 410 ? 10.906 -4.824 -11.016 1 87.69 410 SER A N 1
ATOM 3366 C CA . SER A 1 410 ? 10.383 -3.488 -10.75 1 87.69 410 SER A CA 1
ATOM 3367 C C . SER A 1 410 ? 9.094 -3.555 -9.93 1 87.69 410 SER A C 1
ATOM 3369 O O . SER A 1 410 ? 8.898 -2.752 -9.016 1 87.69 410 SER A O 1
ATOM 3371 N N . GLU A 1 411 ? 8.344 -4.504 -10.164 1 88.5 411 GLU A N 1
ATOM 3372 C CA . GLU A 1 411 ? 7.098 -4.684 -9.43 1 88.5 411 GLU A CA 1
ATOM 3373 C C . GLU A 1 411 ? 7.352 -5.27 -8.047 1 88.5 411 GLU A C 1
ATOM 3375 O O . GLU A 1 411 ? 6.789 -4.801 -7.055 1 88.5 411 GLU A O 1
ATOM 3380 N N . GLN A 1 412 ? 8.195 -6.184 -8.016 1 92.56 412 GLN A N 1
ATOM 3381 C CA . GLN A 1 412 ? 8.414 -6.922 -6.781 1 92.56 412 GLN A CA 1
ATOM 3382 C C . GLN A 1 412 ? 9.195 -6.082 -5.77 1 92.56 412 GLN A C 1
ATOM 3384 O O . GLN A 1 412 ? 9.055 -6.273 -4.559 1 92.56 412 GLN A O 1
ATOM 3389 N N . ASN A 1 413 ? 9.977 -5.215 -6.285 1 91.94 413 ASN A N 1
ATOM 3390 C CA . ASN A 1 413 ? 10.82 -4.391 -5.422 1 91.94 413 ASN A CA 1
ATOM 3391 C C . ASN A 1 413 ? 9.984 -3.557 -4.457 1 91.94 413 ASN A C 1
ATOM 3393 O O . ASN A 1 413 ? 10.453 -3.199 -3.375 1 91.94 413 ASN A O 1
ATOM 3397 N N . HIS A 1 414 ? 8.797 -3.355 -4.781 1 89.31 414 HIS A N 1
ATOM 3398 C CA . HIS A 1 414 ? 7.922 -2.576 -3.91 1 89.31 414 HIS A CA 1
ATOM 3399 C C . HIS A 1 414 ? 7.574 -3.354 -2.645 1 89.31 414 HIS A C 1
ATOM 3401 O O . HIS A 1 414 ? 7.16 -2.764 -1.645 1 89.31 414 HIS A O 1
ATOM 3407 N N . ALA A 1 415 ? 7.77 -4.621 -2.654 1 92.75 415 ALA A N 1
ATOM 3408 C CA . ALA A 1 415 ? 7.453 -5.461 -1.503 1 92.75 415 ALA A CA 1
ATOM 3409 C C . ALA A 1 415 ? 8.625 -5.527 -0.533 1 92.75 415 ALA A C 1
ATOM 3411 O O . ALA A 1 415 ? 8.484 -6.016 0.59 1 92.75 415 ALA A O 1
ATOM 3412 N N . ALA A 1 416 ? 9.734 -4.984 -0.962 1 92.44 416 ALA A N 1
ATOM 3413 C CA . ALA A 1 416 ? 10.969 -5.133 -0.196 1 92.44 416 ALA A CA 1
ATOM 3414 C C . ALA A 1 416 ? 10.836 -4.492 1.185 1 92.44 416 ALA A C 1
ATOM 3416 O O . ALA A 1 416 ? 11.367 -5.016 2.17 1 92.44 416 ALA A O 1
ATOM 3417 N N . SER A 1 417 ? 10.078 -3.461 1.27 1 87.5 417 SER A N 1
ATOM 3418 C CA . SER A 1 417 ? 10.008 -2.678 2.498 1 87.5 417 SER A CA 1
ATOM 3419 C C . SER A 1 417 ? 9.391 -3.486 3.635 1 87.5 417 SER A C 1
ATOM 3421 O O . SER A 1 417 ? 9.742 -3.297 4.801 1 87.5 417 SER A O 1
ATOM 3423 N N . PHE A 1 418 ? 8.578 -4.453 3.283 1 91.38 418 PHE A N 1
ATOM 3424 C CA . PHE A 1 418 ? 7.938 -5.148 4.395 1 91.38 418 PHE A CA 1
ATOM 3425 C C . PHE A 1 418 ? 8.367 -6.609 4.438 1 91.38 418 PHE A C 1
ATOM 3427 O O . PHE A 1 418 ? 8.344 -7.238 5.496 1 91.38 418 PHE A O 1
ATOM 3434 N N . THR A 1 419 ? 8.812 -7.16 3.336 1 95.12 419 THR A N 1
ATOM 3435 C CA . THR A 1 419 ? 9.25 -8.555 3.355 1 95.12 419 THR A CA 1
ATOM 3436 C C . THR A 1 419 ? 10.57 -8.688 4.109 1 95.12 419 THR A C 1
ATOM 3438 O O . THR A 1 419 ? 10.867 -9.75 4.66 1 95.12 419 THR A O 1
ATOM 3441 N N . LYS A 1 420 ? 11.297 -7.613 4.164 1 94.31 420 LYS A N 1
ATOM 3442 C CA . LYS A 1 420 ? 12.594 -7.637 4.84 1 94.31 420 LYS A CA 1
ATOM 3443 C C . LYS A 1 420 ? 12.43 -7.902 6.336 1 94.31 420 LYS A C 1
ATOM 3445 O O . LYS A 1 420 ? 13.352 -8.391 6.992 1 94.31 420 LYS A O 1
ATOM 3450 N N . GLU A 1 421 ? 11.211 -7.574 6.863 1 92.62 421 GLU A N 1
ATOM 3451 C CA . GLU A 1 421 ? 10.961 -7.699 8.297 1 92.62 421 GLU A CA 1
ATOM 3452 C C . GLU A 1 421 ? 10.289 -9.031 8.625 1 92.62 421 GLU A C 1
ATOM 3454 O O . GLU A 1 421 ? 10.133 -9.375 9.797 1 92.62 421 GLU A O 1
ATOM 3459 N N . GLN A 1 422 ? 9.961 -9.844 7.645 1 94.19 422 GLN A N 1
ATOM 3460 C CA . GLN A 1 422 ? 9.203 -11.07 7.863 1 94.19 422 GLN A CA 1
ATOM 3461 C C . GLN A 1 422 ? 10.125 -12.227 8.242 1 94.19 422 GLN A C 1
ATOM 3463 O O . GLN A 1 422 ? 11.305 -12.227 7.891 1 94.19 422 GLN A O 1
ATOM 3468 N N . ASN A 1 423 ? 9.508 -13.18 8.945 1 94.5 423 ASN A N 1
ATOM 3469 C CA . ASN A 1 423 ? 10.219 -14.43 9.195 1 94.5 423 ASN A CA 1
ATOM 3470 C C . ASN A 1 423 ? 10.43 -15.227 7.914 1 94.5 423 ASN A C 1
ATOM 3472 O O . ASN A 1 423 ? 9.758 -14.984 6.91 1 94.5 423 ASN A O 1
ATOM 3476 N N . PRO A 1 424 ? 11.367 -16.172 7.914 1 93.94 424 PRO A N 1
ATOM 3477 C CA . PRO A 1 424 ? 11.773 -16.844 6.672 1 93.94 424 PRO A CA 1
ATOM 3478 C C . PRO A 1 424 ? 10.602 -17.516 5.969 1 93.94 424 PRO A C 1
ATOM 3480 O O . PRO A 1 424 ? 10.391 -17.312 4.77 1 93.94 424 PRO A O 1
ATOM 3483 N N . GLY A 1 425 ? 9.898 -18.344 6.688 1 95.62 425 GLY A N 1
ATOM 3484 C CA . GLY A 1 425 ? 8.789 -19.047 6.066 1 95.62 425 GLY A CA 1
ATOM 3485 C C . GLY A 1 425 ? 7.711 -18.109 5.547 1 95.62 425 GLY A C 1
ATOM 3486 O O . GLY A 1 425 ? 7.246 -18.25 4.414 1 95.62 425 GLY A O 1
ATOM 3487 N N . HIS A 1 426 ? 7.352 -17.156 6.324 1 95.69 426 HIS A N 1
ATOM 3488 C CA . HIS A 1 426 ? 6.34 -16.172 5.961 1 95.69 426 HIS A CA 1
ATOM 3489 C C . HIS A 1 426 ? 6.766 -15.367 4.738 1 95.69 426 HIS A C 1
ATOM 3491 O O . HIS A 1 426 ? 5.953 -15.102 3.848 1 95.69 426 HIS A O 1
ATOM 3497 N N . ARG A 1 427 ? 8 -15.008 4.707 1 96.38 427 ARG A N 1
ATOM 3498 C CA . ARG A 1 427 ? 8.547 -14.227 3.602 1 96.38 427 ARG A CA 1
ATOM 3499 C C . ARG A 1 427 ? 8.453 -14.992 2.287 1 96.38 427 ARG A C 1
ATOM 3501 O O . ARG A 1 427 ? 8.023 -14.445 1.271 1 96.38 427 ARG A O 1
ATOM 3508 N N . GLN A 1 428 ? 8.781 -16.25 2.342 1 96.69 428 GLN A N 1
ATOM 3509 C CA . GLN A 1 428 ? 8.719 -17.078 1.141 1 96.69 428 GLN A CA 1
ATOM 3510 C C . GLN A 1 428 ? 7.277 -17.219 0.654 1 96.69 428 GLN A C 1
ATOM 3512 O O . GLN A 1 428 ? 7.012 -17.156 -0.548 1 96.69 428 GLN A O 1
ATOM 3517 N N . GLU A 1 429 ? 6.438 -17.406 1.593 1 97.69 429 GLU A N 1
ATOM 3518 C CA . GLU A 1 429 ? 5.027 -17.531 1.243 1 97.69 429 GLU A CA 1
ATOM 3519 C C . GLU A 1 429 ? 4.492 -16.266 0.595 1 97.69 429 GLU A C 1
ATOM 3521 O O . GLU A 1 429 ? 3.738 -16.328 -0.377 1 97.69 429 GLU A O 1
ATOM 3526 N N . THR A 1 430 ? 4.871 -15.156 1.139 1 97.62 430 THR A N 1
ATOM 3527 C CA . THR A 1 430 ? 4.453 -13.867 0.596 1 97.62 430 THR A CA 1
ATOM 3528 C C . THR A 1 430 ? 4.973 -13.688 -0.827 1 97.62 430 THR A C 1
ATOM 3530 O O . THR A 1 430 ? 4.211 -13.344 -1.732 1 97.62 430 THR A O 1
ATOM 3533 N N . LEU A 1 431 ? 6.203 -14 -1.031 1 97.75 431 LEU A N 1
ATOM 3534 C CA . LEU A 1 431 ? 6.809 -13.844 -2.348 1 97.75 431 LEU A CA 1
ATOM 3535 C C . LEU A 1 431 ? 6.234 -14.852 -3.336 1 97.75 431 LEU A C 1
ATOM 3537 O O . LEU A 1 431 ? 6.02 -14.531 -4.508 1 97.75 431 LEU A O 1
ATOM 3541 N N . ASP A 1 432 ? 5.992 -16.031 -2.824 1 98.19 432 ASP A N 1
ATOM 3542 C CA . ASP A 1 432 ? 5.324 -17.016 -3.664 1 98.19 432 ASP A CA 1
ATOM 3543 C C . ASP A 1 432 ? 3.959 -16.516 -4.125 1 98.19 432 ASP A C 1
ATOM 3545 O O . ASP A 1 432 ? 3.57 -16.719 -5.277 1 98.19 432 ASP A O 1
ATOM 3549 N N . ASN A 1 433 ? 3.277 -15.93 -3.215 1 98.12 433 ASN A N 1
ATOM 3550 C CA . ASN A 1 433 ? 1.97 -15.383 -3.553 1 98.12 433 ASN A CA 1
ATOM 3551 C C . ASN A 1 433 ? 2.08 -14.289 -4.609 1 98.12 433 ASN A C 1
ATOM 3553 O O . ASN A 1 433 ? 1.281 -14.242 -5.547 1 98.12 433 ASN A O 1
ATOM 3557 N N . PHE A 1 434 ? 3.049 -13.438 -4.484 1 97.81 434 PHE A N 1
ATOM 3558 C CA . PHE A 1 434 ? 3.277 -12.367 -5.453 1 97.81 434 PHE A CA 1
ATOM 3559 C C . PHE A 1 434 ? 3.643 -12.945 -6.816 1 97.81 434 PHE A C 1
ATOM 3561 O O . PHE A 1 434 ? 3.107 -12.516 -7.84 1 97.81 434 PHE A O 1
ATOM 3568 N N . ASN A 1 435 ? 4.492 -13.914 -6.805 1 97.62 435 ASN A N 1
ATOM 3569 C CA . ASN A 1 435 ? 4.895 -14.555 -8.055 1 97.62 435 ASN A CA 1
ATOM 3570 C C . ASN A 1 435 ? 3.717 -15.25 -8.734 1 97.62 435 ASN A C 1
ATOM 3572 O O . ASN A 1 435 ? 3.553 -15.148 -9.953 1 97.62 435 ASN A O 1
ATOM 3576 N N . GLY A 1 436 ? 2.973 -15.938 -7.902 1 97.06 436 GLY A N 1
ATOM 3577 C CA . GLY A 1 436 ? 1.788 -16.578 -8.438 1 97.06 436 GLY A CA 1
ATOM 3578 C C . GLY A 1 436 ? 0.808 -15.617 -9.07 1 97.06 436 GLY A C 1
ATOM 3579 O O . GLY A 1 436 ? 0.255 -15.891 -10.141 1 97.06 436 GLY A O 1
ATOM 3580 N N . HIS A 1 437 ? 0.627 -14.547 -8.422 1 96.44 437 HIS A N 1
ATOM 3581 C CA . HIS A 1 437 ? -0.271 -13.539 -8.961 1 96.44 437 HIS A CA 1
ATOM 3582 C C . HIS A 1 437 ? 0.302 -12.914 -10.227 1 96.44 437 HIS A C 1
ATOM 3584 O O . HIS A 1 437 ? -0.432 -12.656 -11.188 1 96.44 437 HIS A O 1
ATOM 3590 N N . TYR A 1 438 ? 1.553 -12.625 -10.211 1 96.19 438 TYR A N 1
ATOM 3591 C CA . TYR A 1 438 ? 2.215 -12.102 -11.398 1 96.19 438 TYR A CA 1
ATOM 3592 C C . TYR A 1 438 ? 2.004 -13.023 -12.594 1 96.19 438 TYR A C 1
ATOM 3594 O O . TYR A 1 438 ? 1.61 -12.57 -13.672 1 96.19 438 TYR A O 1
ATOM 3602 N N . ASN A 1 439 ? 2.244 -14.32 -12.375 1 96.62 439 ASN A N 1
ATOM 3603 C CA . ASN A 1 439 ? 2.023 -15.312 -13.414 1 96.62 439 ASN A CA 1
ATOM 3604 C C . ASN A 1 439 ? 0.567 -15.336 -13.875 1 96.62 439 ASN A C 1
ATOM 3606 O O . ASN A 1 439 ? 0.287 -15.461 -15.07 1 96.62 439 ASN A O 1
ATOM 3610 N N . PHE A 1 440 ? -0.301 -15.195 -12.93 1 95.19 440 PHE A N 1
ATOM 3611 C CA . PHE A 1 440 ? -1.724 -15.203 -13.25 1 95.19 440 PHE A CA 1
ATOM 3612 C C . PHE A 1 440 ? -2.084 -14.016 -14.133 1 95.19 440 PHE A C 1
ATOM 3614 O O . PHE A 1 440 ? -2.844 -14.156 -15.094 1 95.19 440 PHE A O 1
ATOM 3621 N N . CYS A 1 441 ? -1.588 -12.867 -13.797 1 93.12 441 CYS A N 1
ATOM 3622 C CA . CYS A 1 441 ? -1.826 -11.68 -14.609 1 93.12 441 CYS A CA 1
ATOM 3623 C C . CYS A 1 441 ? -1.273 -11.867 -16.016 1 93.12 441 CYS A C 1
ATOM 3625 O O . CYS A 1 441 ? -1.921 -11.484 -17 1 93.12 441 CYS A O 1
ATOM 3627 N N . LYS A 1 442 ? -0.153 -12.453 -16.109 1 92.56 442 LYS A N 1
ATOM 3628 C CA . LYS A 1 442 ? 0.44 -12.727 -17.422 1 92.56 442 LYS A CA 1
ATOM 3629 C C . LYS A 1 442 ? -0.418 -13.703 -18.219 1 92.56 442 LYS A C 1
ATOM 3631 O O . LYS A 1 442 ? -0.585 -13.547 -19.438 1 92.56 442 LYS A O 1
ATOM 3636 N N . LEU A 1 443 ? -0.842 -14.664 -17.562 1 93 443 LEU A N 1
ATOM 3637 C CA . LEU A 1 443 ? -1.717 -15.641 -18.203 1 93 443 LEU A CA 1
ATOM 3638 C C . LEU A 1 443 ? -2.947 -14.961 -18.797 1 93 443 LEU A C 1
ATOM 3640 O O . LEU A 1 443 ? -3.311 -15.211 -19.938 1 93 443 LEU A O 1
ATOM 3644 N N . ARG A 1 444 ? -3.51 -14.125 -18.062 1 90.06 444 ARG A N 1
ATOM 3645 C CA . ARG A 1 444 ? -4.688 -13.391 -18.516 1 90.06 444 ARG A CA 1
ATOM 3646 C C . ARG A 1 444 ? -4.371 -12.539 -19.734 1 90.06 444 ARG A C 1
ATOM 3648 O O . ARG A 1 444 ? -5.164 -12.477 -20.672 1 90.06 444 ARG A O 1
ATOM 3655 N N . GLN A 1 445 ? -3.287 -11.914 -19.688 1 87.19 445 GLN A N 1
ATOM 3656 C CA . GLN A 1 445 ? -2.871 -11.039 -20.781 1 87.19 445 GLN A CA 1
ATOM 3657 C C . GLN A 1 445 ? -2.629 -11.844 -22.062 1 87.19 445 GLN A C 1
ATOM 3659 O O . GLN A 1 445 ? -2.951 -11.383 -23.156 1 87.19 445 GLN A O 1
ATOM 3664 N N . LEU A 1 446 ? -2.062 -13 -21.906 1 87.25 446 LEU A N 1
ATOM 3665 C CA . LEU A 1 446 ? -1.82 -13.875 -23.047 1 87.25 446 LEU A CA 1
ATOM 3666 C C . LEU A 1 446 ? -3.135 -14.297 -23.703 1 87.25 446 LEU A C 1
ATOM 3668 O O . LEU A 1 446 ? -3.209 -14.43 -24.922 1 87.25 446 LEU A O 1
ATOM 3672 N N . CYS A 1 447 ? -4.141 -14.398 -22.938 1 80.69 447 CYS A N 1
ATOM 3673 C CA . CYS A 1 447 ? -5.445 -14.82 -23.438 1 80.69 447 CYS A CA 1
ATOM 3674 C C . CYS A 1 447 ? -6.141 -13.688 -24.188 1 80.69 447 CYS A C 1
ATOM 3676 O O . CYS A 1 447 ? -7.004 -13.922 -25.031 1 80.69 447 CYS A O 1
ATOM 3678 N N . GLU A 1 448 ? -5.848 -12.477 -23.875 1 76.75 448 GLU A N 1
ATOM 3679 C CA . GLU A 1 448 ? -6.484 -11.32 -24.5 1 76.75 448 GLU A CA 1
ATOM 3680 C C . GLU A 1 448 ? -5.789 -10.953 -25.797 1 76.75 448 GLU A C 1
ATOM 3682 O O . GLU A 1 448 ? -6.352 -10.227 -26.625 1 76.75 448 GLU A O 1
ATOM 3687 N N . LEU A 1 449 ? -4.547 -11.242 -25.953 1 63.59 449 LEU A N 1
ATOM 3688 C CA . LEU A 1 449 ? -3.836 -10.93 -27.188 1 63.59 449 LEU A CA 1
ATOM 3689 C C . LEU A 1 449 ? -4.449 -11.672 -28.375 1 63.59 449 LEU A C 1
ATOM 3691 O O . LEU A 1 449 ? -4.777 -12.852 -28.266 1 63.59 449 LEU A O 1
ATOM 3695 N N . PRO A 1 450 ? -5.043 -10.75 -29.375 1 53.5 450 PRO A N 1
ATOM 3696 C CA . PRO A 1 450 ? -5.574 -11.398 -30.578 1 53.5 450 PRO A CA 1
ATOM 3697 C C . PRO A 1 450 ? -4.629 -12.461 -31.141 1 53.5 450 PRO A C 1
ATOM 3699 O O . PRO A 1 450 ? -3.41 -12.352 -30.984 1 53.5 450 PRO A O 1
ATOM 3702 N N . HIS A 1 451 ? -5.246 -13.648 -31.328 1 46.91 451 HIS A N 1
ATOM 3703 C CA . HIS A 1 451 ? -4.551 -14.773 -31.938 1 46.91 451 HIS A CA 1
ATOM 3704 C C . HIS A 1 451 ? -3.596 -14.297 -33.031 1 46.91 451 HIS A C 1
ATOM 3706 O O . HIS A 1 451 ? -2.814 -15.086 -33.562 1 46.91 451 HIS A O 1
ATOM 3712 N N . HIS A 1 452 ? -3.951 -13.188 -33.688 1 39.75 452 HIS A N 1
ATOM 3713 C CA . HIS A 1 452 ? -3.156 -12.93 -34.875 1 39.75 452 HIS A CA 1
ATOM 3714 C C . HIS A 1 452 ? -1.729 -12.539 -34.5 1 39.75 452 HIS A C 1
ATOM 3716 O O . HIS A 1 452 ? -0.873 -12.414 -35.375 1 39.75 452 HIS A O 1
ATOM 3722 N N . HIS A 1 453 ? -1.652 -11.555 -33.594 1 38.25 453 HIS A N 1
ATOM 3723 C CA . HIS A 1 453 ? -0.262 -11.125 -33.5 1 38.25 453 HIS A CA 1
ATOM 3724 C C . HIS A 1 453 ? 0.626 -12.25 -32.969 1 38.25 453 HIS A C 1
ATOM 3726 O O . HIS A 1 453 ? 0.299 -12.891 -31.969 1 38.25 453 HIS A O 1
ATOM 3732 N N . GLY A 1 454 ? 1.184 -13.008 -33.719 1 33.12 454 GLY A N 1
ATOM 3733 C CA . GLY A 1 454 ? 2.316 -13.867 -33.406 1 33.12 454 GLY A CA 1
ATOM 3734 C C . GLY A 1 454 ? 3.105 -13.383 -32.219 1 33.12 454 GLY A C 1
ATOM 3735 O O . GLY A 1 454 ? 2.943 -12.25 -31.766 1 33.12 454 GLY A O 1
ATOM 3736 N N . PRO A 1 455 ? 3.709 -14.211 -31.359 1 33.47 455 PRO A N 1
ATOM 3737 C CA . PRO A 1 455 ? 4.598 -13.859 -30.25 1 33.47 455 PRO A CA 1
ATOM 3738 C C . PRO A 1 455 ? 5.328 -12.539 -30.469 1 33.47 455 PRO A C 1
ATOM 3740 O O . PRO A 1 455 ? 6.023 -12.375 -31.484 1 33.47 455 PRO A O 1
ATOM 3743 N N . SER A 1 456 ? 4.648 -11.383 -30.484 1 31.67 456 SER A N 1
ATOM 3744 C CA . SER A 1 456 ? 5.629 -10.297 -30.469 1 31.67 456 SER A CA 1
ATOM 3745 C C . SER A 1 456 ? 6.805 -10.625 -29.562 1 31.67 456 SER A C 1
ATOM 3747 O O . SER A 1 456 ? 6.672 -10.609 -28.328 1 31.67 456 SER A O 1
ATOM 3749 N N . TYR A 1 457 ? 7.488 -11.641 -29.688 1 26.67 457 TYR A N 1
ATOM 3750 C CA . TYR A 1 457 ? 8.828 -11.898 -29.172 1 26.67 457 TYR A CA 1
ATOM 3751 C C . TYR A 1 457 ? 9.742 -10.695 -29.391 1 26.67 457 TYR A C 1
ATOM 3753 O O . TYR A 1 457 ? 9.664 -10.039 -30.438 1 26.67 457 TYR A O 1
ATOM 3761 N N . LEU B 1 1 ? -33.25 -17.562 -11.109 1 94.94 1 LEU B N 1
ATOM 3762 C CA . LEU B 1 1 ? -32.719 -17.672 -9.758 1 94.94 1 LEU B CA 1
ATOM 3763 C C . LEU B 1 1 ? -31.453 -16.859 -9.594 1 94.94 1 LEU B C 1
ATOM 3765 O O . LEU B 1 1 ? -30.562 -16.906 -10.453 1 94.94 1 LEU B O 1
ATOM 3769 N N . TYR B 1 2 ? -31.453 -16.031 -8.477 1 95.88 2 TYR B N 1
ATOM 3770 C CA . TYR B 1 2 ? -30.344 -15.109 -8.234 1 95.88 2 TYR B CA 1
ATOM 3771 C C . TYR B 1 2 ? -29.75 -15.328 -6.855 1 95.88 2 TYR B C 1
ATOM 3773 O O . TYR B 1 2 ? -30.422 -15.805 -5.945 1 95.88 2 TYR B O 1
ATOM 3781 N N . ARG B 1 3 ? -28.453 -15 -6.75 1 94.5 3 ARG B N 1
ATOM 3782 C CA . ARG B 1 3 ? -27.812 -15.016 -5.438 1 94.5 3 ARG B CA 1
ATOM 3783 C C . ARG B 1 3 ? -26.906 -13.805 -5.25 1 94.5 3 ARG B C 1
ATOM 3785 O O . ARG B 1 3 ? -26.391 -13.25 -6.223 1 94.5 3 ARG B O 1
ATOM 3792 N N . CYS B 1 4 ? -26.844 -13.375 -4.043 1 94.62 4 CYS B N 1
ATOM 3793 C CA . CYS B 1 4 ? -25.984 -12.258 -3.684 1 94.62 4 CYS B CA 1
ATOM 3794 C C . CYS B 1 4 ? -24.656 -12.758 -3.104 1 94.62 4 CYS B C 1
ATOM 3796 O O . CYS B 1 4 ? -24.656 -13.664 -2.27 1 94.62 4 CYS B O 1
ATOM 3798 N N . LEU B 1 5 ? -23.594 -12.211 -3.504 1 91.5 5 LEU B N 1
ATOM 3799 C CA . LEU B 1 5 ? -22.266 -12.648 -3.078 1 91.5 5 LEU B CA 1
ATOM 3800 C C . LEU B 1 5 ? -21.844 -11.953 -1.787 1 91.5 5 LEU B C 1
ATOM 3802 O O . LEU B 1 5 ? -20.859 -12.344 -1.155 1 91.5 5 LEU B O 1
ATOM 3806 N N . GLU B 1 6 ? -22.656 -10.969 -1.327 1 92.19 6 GLU B N 1
ATOM 3807 C CA . GLU B 1 6 ? -22.203 -10.141 -0.211 1 92.19 6 GLU B CA 1
ATOM 3808 C C . GLU B 1 6 ? -23.109 -10.312 1.002 1 92.19 6 GLU B C 1
ATOM 3810 O O . GLU B 1 6 ? -22.75 -9.953 2.119 1 92.19 6 GLU B O 1
ATOM 3815 N N . CYS B 1 7 ? -24.266 -10.797 0.779 1 90.56 7 CYS B N 1
ATOM 3816 C CA . CYS B 1 7 ? -25.141 -11.094 1.91 1 90.56 7 CYS B CA 1
ATOM 3817 C C . CYS B 1 7 ? -24.594 -12.266 2.721 1 90.56 7 CYS B C 1
ATOM 3819 O O . CYS B 1 7 ? -24 -13.188 2.166 1 90.56 7 CYS B O 1
ATOM 3821 N N . PHE B 1 8 ? -24.906 -12.211 3.926 1 86.75 8 PHE B N 1
ATOM 3822 C CA . PHE B 1 8 ? -24.359 -13.211 4.832 1 86.75 8 PHE B CA 1
ATOM 3823 C C . PHE B 1 8 ? -24.953 -14.586 4.543 1 86.75 8 PHE B C 1
ATOM 3825 O O . PHE B 1 8 ? -24.25 -15.594 4.559 1 86.75 8 PHE B O 1
ATOM 3832 N N . THR B 1 9 ? -26.312 -14.508 4.352 1 80.19 9 THR B N 1
ATOM 3833 C CA . THR B 1 9 ? -26.953 -15.781 4.031 1 80.19 9 THR B CA 1
ATOM 3834 C C . THR B 1 9 ? -27.109 -15.945 2.521 1 80.19 9 THR B C 1
ATOM 3836 O O . THR B 1 9 ? -27.391 -14.969 1.812 1 80.19 9 THR B O 1
ATOM 3839 N N . HIS B 1 10 ? -26.516 -16.734 1.814 1 76.25 10 HIS B N 1
ATOM 3840 C CA . HIS B 1 10 ? -26.516 -16.984 0.378 1 76.25 10 HIS B CA 1
ATOM 3841 C C . HIS B 1 10 ? -27.781 -17.719 -0.059 1 76.25 10 HIS B C 1
ATOM 3843 O O . HIS B 1 10 ? -27.703 -18.719 -0.786 1 76.25 10 HIS B O 1
ATOM 3849 N N . VAL B 1 11 ? -28.922 -16.969 0.277 1 80.06 11 VAL B N 1
ATOM 3850 C CA . VAL B 1 11 ? -30.172 -17.625 -0.093 1 80.06 11 VAL B CA 1
ATOM 3851 C C . VAL B 1 11 ? -30.562 -17.234 -1.521 1 80.06 11 VAL B C 1
ATOM 3853 O O . VAL B 1 11 ? -30.578 -16.062 -1.868 1 80.06 11 VAL B O 1
ATOM 3856 N N . PRO B 1 12 ? -30.703 -18.234 -2.363 1 89.69 12 PRO B N 1
ATOM 3857 C CA . PRO B 1 12 ? -31.156 -17.906 -3.715 1 89.69 12 PRO B CA 1
ATOM 3858 C C . PRO B 1 12 ? -32.531 -17.234 -3.723 1 89.69 12 PRO B C 1
ATOM 3860 O O . PRO B 1 12 ? -33.406 -17.578 -2.914 1 89.69 12 PRO B O 1
ATOM 3863 N N . MET B 1 13 ? -32.688 -16.281 -4.617 1 93.81 13 MET B N 1
ATOM 3864 C CA . MET B 1 13 ? -33.906 -15.477 -4.676 1 93.81 13 MET B CA 1
ATOM 3865 C C . MET B 1 13 ? -34.375 -15.328 -6.113 1 93.81 13 MET B C 1
ATOM 3867 O O . MET B 1 13 ? -33.594 -15.477 -7.055 1 93.81 13 MET B O 1
ATOM 3871 N N . CYS B 1 14 ? -35.688 -15.094 -6.227 1 95.31 14 CYS B N 1
ATOM 3872 C CA . CYS B 1 14 ? -36.219 -14.742 -7.531 1 95.31 14 CYS B CA 1
ATOM 3873 C C . CYS B 1 14 ? -35.906 -13.289 -7.875 1 95.31 14 CYS B C 1
ATOM 3875 O O . CYS B 1 14 ? -35.375 -12.555 -7.043 1 95.31 14 CYS B O 1
ATOM 3877 N N . SER B 1 15 ? -36.25 -12.906 -9.039 1 94.81 15 SER B N 1
ATOM 3878 C CA . SER B 1 15 ? -35.938 -11.57 -9.539 1 94.81 15 SER B CA 1
ATOM 3879 C C . SER B 1 15 ? -36.594 -10.484 -8.695 1 94.81 15 SER B C 1
ATOM 3881 O O . SER B 1 15 ? -35.938 -9.492 -8.344 1 94.81 15 SER B O 1
ATOM 3883 N N . ASP B 1 16 ? -37.781 -10.656 -8.289 1 94.88 16 ASP B N 1
ATOM 3884 C CA . ASP B 1 16 ? -38.5 -9.656 -7.508 1 94.88 16 ASP B CA 1
ATOM 3885 C C . ASP B 1 16 ? -37.938 -9.57 -6.086 1 94.88 16 ASP B C 1
ATOM 3887 O O . ASP B 1 16 ? -37.781 -8.477 -5.539 1 94.88 16 ASP B O 1
ATOM 3891 N N . CYS B 1 17 ? -37.625 -10.656 -5.578 1 94.38 17 CYS B N 1
ATOM 3892 C CA . CYS B 1 17 ? -37.156 -10.719 -4.199 1 94.38 17 CYS B CA 1
ATOM 3893 C C . CYS B 1 17 ? -35.781 -10.102 -4.062 1 94.38 17 CYS B C 1
ATOM 3895 O O . CYS B 1 17 ? -35.5 -9.406 -3.082 1 94.38 17 CYS B O 1
ATOM 3897 N N . ILE B 1 18 ? -34.969 -10.359 -5.035 1 95 18 ILE B N 1
ATOM 3898 C CA . ILE B 1 18 ? -33.594 -9.875 -4.93 1 95 18 ILE B CA 1
ATOM 3899 C C . ILE B 1 18 ? -33.562 -8.352 -5.035 1 95 18 ILE B C 1
ATOM 3901 O O . ILE B 1 18 ? -32.781 -7.684 -4.355 1 95 18 ILE B O 1
ATOM 3905 N N . ILE B 1 19 ? -34.406 -7.797 -5.832 1 93.25 19 ILE B N 1
ATOM 3906 C CA . ILE B 1 19 ? -34.531 -6.344 -5.945 1 93.25 19 ILE B CA 1
ATOM 3907 C C . ILE B 1 19 ? -35.031 -5.762 -4.625 1 93.25 19 ILE B C 1
ATOM 3909 O O . ILE B 1 19 ? -34.438 -4.805 -4.105 1 93.25 19 ILE B O 1
ATOM 3913 N N . LYS B 1 20 ? -36 -6.371 -4.062 1 89.94 20 LYS B N 1
ATOM 3914 C CA . LYS B 1 20 ? -36.594 -5.887 -2.83 1 89.94 20 LYS B CA 1
ATOM 3915 C C . LYS B 1 20 ? -35.625 -5.949 -1.667 1 89.94 20 LYS B C 1
ATOM 3917 O O . LYS B 1 20 ? -35.5 -5.004 -0.882 1 89.94 20 LYS B O 1
ATOM 3922 N N . CYS B 1 21 ? -34.875 -6.98 -1.669 1 90.31 21 CYS B N 1
ATOM 3923 C CA . CYS B 1 21 ? -33.969 -7.219 -0.56 1 90.31 21 CYS B CA 1
ATOM 3924 C C . CYS B 1 21 ? -32.75 -6.305 -0.653 1 90.31 21 CYS B C 1
ATOM 3926 O O . CYS B 1 21 ? -32.062 -6.082 0.343 1 90.31 21 CYS B O 1
ATOM 3928 N N . HIS B 1 22 ? -32.5 -5.75 -1.83 1 92.12 22 HIS B N 1
ATOM 3929 C CA . HIS B 1 22 ? -31.281 -4.996 -2.018 1 92.12 22 HIS B CA 1
ATOM 3930 C C . HIS B 1 22 ? -31.562 -3.541 -2.371 1 92.12 22 HIS B C 1
ATOM 3932 O O . HIS B 1 22 ? -30.719 -2.861 -2.959 1 92.12 22 HIS B O 1
ATOM 3938 N N . ARG B 1 23 ? -32.688 -3.117 -1.989 1 85.5 23 ARG B N 1
ATOM 3939 C CA . ARG B 1 23 ? -33.062 -1.722 -2.211 1 85.5 23 ARG B CA 1
ATOM 3940 C C . ARG B 1 23 ? -32.062 -0.781 -1.528 1 85.5 23 ARG B C 1
ATOM 3942 O O . ARG B 1 23 ? -31.688 0.249 -2.092 1 85.5 23 ARG B O 1
ATOM 3949 N N . ASP B 1 24 ? -31.625 -1.198 -0.349 1 87.94 24 ASP B N 1
ATOM 3950 C CA . ASP B 1 24 ? -30.703 -0.36 0.409 1 87.94 24 ASP B CA 1
ATOM 3951 C C . ASP B 1 24 ? -29.266 -0.824 0.224 1 87.94 24 ASP B C 1
ATOM 3953 O O . ASP B 1 24 ? -28.359 -0.324 0.89 1 87.94 24 ASP B O 1
ATOM 3957 N N . GLN B 1 25 ? -29.109 -1.817 -0.674 1 91.44 25 GLN B N 1
ATOM 3958 C CA . GLN B 1 25 ? -27.781 -2.328 -0.996 1 91.44 25 GLN B CA 1
ATOM 3959 C C . GLN B 1 25 ? -27.594 -2.451 -2.506 1 91.44 25 GLN B C 1
ATOM 3961 O O . GLN B 1 25 ? -27.312 -3.539 -3.014 1 91.44 25 GLN B O 1
ATOM 3966 N N . PRO B 1 26 ? -27.688 -1.3 -3.092 1 92.19 26 PRO B N 1
ATOM 3967 C CA . PRO B 1 26 ? -27.688 -1.353 -4.555 1 92.19 26 PRO B CA 1
ATOM 3968 C C . PRO B 1 26 ? -26.344 -1.783 -5.133 1 92.19 26 PRO B C 1
ATOM 3970 O O . PRO B 1 26 ? -26.25 -2.115 -6.316 1 92.19 26 PRO B O 1
ATOM 3973 N N . PHE B 1 27 ? -25.312 -1.842 -4.281 1 94.81 27 PHE B N 1
ATOM 3974 C CA . PHE B 1 27 ? -23.984 -2.1 -4.836 1 94.81 27 PHE B CA 1
ATOM 3975 C C . PHE B 1 27 ? -23.516 -3.508 -4.484 1 94.81 27 PHE B C 1
ATOM 3977 O O . PHE B 1 27 ? -22.328 -3.824 -4.613 1 94.81 27 PHE B O 1
ATOM 3984 N N . HIS B 1 28 ? -24.375 -4.324 -3.971 1 95.12 28 HIS B N 1
ATOM 3985 C CA . HIS B 1 28 ? -24.047 -5.734 -3.807 1 95.12 28 HIS B CA 1
ATOM 3986 C C . HIS B 1 28 ? -23.906 -6.43 -5.16 1 95.12 28 HIS B C 1
ATOM 3988 O O . HIS B 1 28 ? -24.656 -6.137 -6.09 1 95.12 28 HIS B O 1
ATOM 3994 N N . ARG B 1 29 ? -23.016 -7.32 -5.242 1 94.19 29 ARG B N 1
ATOM 3995 C CA . ARG B 1 29 ? -22.812 -8.102 -6.457 1 94.19 29 ARG B CA 1
ATOM 3996 C C . ARG B 1 29 ? -23.703 -9.344 -6.461 1 94.19 29 ARG B C 1
ATOM 3998 O O . ARG B 1 29 ? -23.719 -10.102 -5.492 1 94.19 29 ARG B O 1
ATOM 4005 N N . ILE B 1 30 ? -24.391 -9.477 -7.598 1 95.19 30 ILE B N 1
ATOM 4006 C CA . ILE B 1 30 ? -25.297 -10.617 -7.691 1 95.19 30 ILE B CA 1
ATOM 4007 C C . ILE B 1 30 ? -24.938 -11.469 -8.906 1 95.19 30 ILE B C 1
ATOM 4009 O O . ILE B 1 30 ? -24.172 -11.031 -9.773 1 95.19 30 ILE B O 1
ATOM 4013 N N . GLN B 1 31 ? -25.391 -12.703 -8.859 1 95.19 31 GLN B N 1
ATOM 4014 C CA . GLN B 1 31 ? -25.219 -13.633 -9.969 1 95.19 31 GLN B CA 1
ATOM 4015 C C . GLN B 1 31 ? -26.547 -14.305 -10.328 1 95.19 31 GLN B C 1
ATOM 4017 O O . GLN B 1 31 ? -27.438 -14.422 -9.492 1 95.19 31 GLN B O 1
ATOM 4022 N N . ARG B 1 32 ? -26.641 -14.672 -11.562 1 96.5 32 ARG B N 1
ATOM 4023 C CA . ARG B 1 32 ? -27.812 -15.367 -12.078 1 96.5 32 ARG B CA 1
ATOM 4024 C C . ARG B 1 32 ? -27.484 -16.812 -12.445 1 96.5 32 ARG B C 1
ATOM 4026 O O . ARG B 1 32 ? -26.469 -17.078 -13.078 1 96.5 32 ARG B O 1
ATOM 4033 N N . TRP B 1 33 ? -28.344 -17.672 -12.016 1 95.88 33 TRP B N 1
ATOM 4034 C CA . TRP B 1 33 ? -28.188 -19.078 -12.406 1 95.88 33 TRP B CA 1
ATOM 4035 C C . TRP B 1 33 ? -28.641 -19.297 -13.852 1 95.88 33 TRP B C 1
ATOM 4037 O O . TRP B 1 33 ? -29.781 -18.984 -14.211 1 95.88 33 TRP B O 1
ATOM 4047 N N . THR B 1 34 ? -27.766 -19.859 -14.656 1 94.75 34 THR B N 1
ATOM 4048 C CA . THR B 1 34 ? -28.062 -20.062 -16.062 1 94.75 34 THR B CA 1
ATOM 4049 C C . THR B 1 34 ? -28.656 -21.438 -16.297 1 94.75 34 THR B C 1
ATOM 4051 O O . THR B 1 34 ? -29.141 -21.734 -17.391 1 94.75 34 THR B O 1
ATOM 4054 N N . GLY B 1 35 ? -28.672 -22.203 -15.359 1 93.75 35 GLY B N 1
ATOM 4055 C CA . GLY B 1 35 ? -28.984 -23.625 -15.5 1 93.75 35 GLY B CA 1
ATOM 4056 C C . GLY B 1 35 ? -27.766 -24.516 -15.383 1 93.75 35 GLY B C 1
ATOM 4057 O O . GLY B 1 35 ? -27.875 -25.703 -15.078 1 93.75 35 GLY B O 1
ATOM 4058 N N . ARG B 1 36 ? -26.547 -23.984 -15.578 1 93.69 36 ARG B N 1
ATOM 4059 C CA . ARG B 1 36 ? -25.312 -24.766 -15.523 1 93.69 36 ARG B CA 1
ATOM 4060 C C . ARG B 1 36 ? -24.312 -24.125 -14.555 1 93.69 36 ARG B C 1
ATOM 4062 O O . ARG B 1 36 ? -23.594 -24.844 -13.852 1 93.69 36 ARG B O 1
ATOM 4069 N N . PHE B 1 37 ? -24.219 -22.844 -14.586 1 93.12 37 PHE B N 1
ATOM 4070 C CA . PHE B 1 37 ? -23.297 -22.109 -13.719 1 93.12 37 PHE B CA 1
ATOM 4071 C C . PHE B 1 37 ? -23.844 -20.719 -13.391 1 93.12 37 PHE B C 1
ATOM 4073 O O . PHE B 1 37 ? -24.859 -20.297 -13.969 1 93.12 37 PHE B O 1
ATOM 4080 N N . PHE B 1 38 ? -23.203 -20.062 -12.438 1 93 38 PHE B N 1
ATOM 4081 C CA . PHE B 1 38 ? -23.594 -18.703 -12.07 1 93 38 PHE B CA 1
ATOM 4082 C C . PHE B 1 38 ? -22.828 -17.688 -12.906 1 93 38 PHE B C 1
ATOM 4084 O O . PHE B 1 38 ? -21.625 -17.844 -13.133 1 93 38 PHE B O 1
ATOM 4091 N N . GLU B 1 39 ? -23.578 -16.734 -13.375 1 93.62 39 GLU B N 1
ATOM 4092 C CA . GLU B 1 39 ? -22.953 -15.641 -14.125 1 93.62 39 GLU B CA 1
ATOM 4093 C C . GLU B 1 39 ? -23.234 -14.289 -13.477 1 93.62 39 GLU B C 1
ATOM 4095 O O . GLU B 1 39 ? -24.203 -14.133 -12.75 1 93.62 39 GLU B O 1
ATOM 4100 N N . LYS B 1 40 ? -22.406 -13.406 -13.844 1 91.69 40 LYS B N 1
ATOM 4101 C CA . LYS B 1 40 ? -22.547 -12.062 -13.305 1 91.69 40 LYS B CA 1
ATOM 4102 C C . LYS B 1 40 ? -23.844 -11.414 -13.773 1 91.69 40 LYS B C 1
ATOM 4104 O O . LYS B 1 40 ? -24.234 -11.57 -14.922 1 91.69 40 LYS B O 1
ATOM 4109 N N . ALA B 1 41 ? -24.484 -10.688 -12.844 1 93.19 41 ALA B N 1
ATOM 4110 C CA . ALA B 1 41 ? -25.688 -9.93 -13.133 1 93.19 41 ALA B CA 1
ATOM 4111 C C . ALA B 1 41 ? -25.703 -8.609 -12.367 1 93.19 41 ALA B C 1
ATOM 4113 O O . ALA B 1 41 ? -24.953 -8.43 -11.406 1 93.19 41 ALA B O 1
ATOM 4114 N N . ALA B 1 42 ? -26.453 -7.684 -12.875 1 92.5 42 ALA B N 1
ATOM 4115 C CA . ALA B 1 42 ? -26.625 -6.402 -12.203 1 92.5 42 ALA B CA 1
ATOM 4116 C C . ALA B 1 42 ? -28.078 -6.164 -11.828 1 92.5 42 ALA B C 1
ATOM 4118 O O . ALA B 1 42 ? -28.984 -6.594 -12.547 1 92.5 42 ALA B O 1
ATOM 4119 N N . LEU B 1 43 ? -28.266 -5.453 -10.727 1 94.44 43 LEU B N 1
ATOM 4120 C CA . LEU B 1 43 ? -29.625 -5.121 -10.312 1 94.44 43 LEU B CA 1
ATOM 4121 C C . LEU B 1 43 ? -30.312 -4.242 -11.352 1 94.44 43 LEU B C 1
ATOM 4123 O O . LEU B 1 43 ? -31.516 -4.352 -11.555 1 94.44 43 LEU B O 1
ATOM 4127 N N . SER B 1 44 ? -29.531 -3.467 -12.031 1 91.94 44 SER B N 1
ATOM 4128 C CA . SER B 1 44 ? -30.078 -2.572 -13.047 1 91.94 44 SER B CA 1
ATOM 4129 C C . SER B 1 44 ? -30.672 -3.357 -14.211 1 91.94 44 SER B C 1
ATOM 4131 O O . SER B 1 44 ? -31.641 -2.92 -14.828 1 91.94 44 SER B O 1
ATOM 4133 N N . ASP B 1 45 ? -30.078 -4.473 -14.523 1 91.12 45 ASP B N 1
ATOM 4134 C CA . ASP B 1 45 ? -30.594 -5.328 -15.594 1 91.12 45 ASP B CA 1
ATOM 4135 C C . ASP B 1 45 ? -31.969 -5.879 -15.242 1 91.12 45 ASP B C 1
ATOM 4137 O O . ASP B 1 45 ? -32.75 -6.246 -16.125 1 91.12 45 ASP B O 1
ATOM 4141 N N . LEU B 1 46 ? -32.281 -5.906 -13.969 1 93.88 46 LEU B N 1
ATOM 4142 C CA . LEU B 1 46 ? -33.531 -6.445 -13.484 1 93.88 46 LEU B CA 1
ATOM 4143 C C . LEU B 1 46 ? -34.562 -5.332 -13.281 1 93.88 46 LEU B C 1
ATOM 4145 O O . LEU B 1 46 ? -35.656 -5.578 -12.789 1 93.88 46 LEU B O 1
ATOM 4149 N N . GLY B 1 47 ? -34.125 -4.105 -13.609 1 89.81 47 GLY B N 1
ATOM 4150 C CA . GLY B 1 47 ? -35.062 -2.996 -13.562 1 89.81 47 GLY B CA 1
ATOM 4151 C C . GLY B 1 47 ? -34.906 -2.143 -12.32 1 89.81 47 GLY B C 1
ATOM 4152 O O . GLY B 1 47 ? -35.719 -1.226 -12.094 1 89.81 47 GLY B O 1
ATOM 4153 N N . HIS B 1 48 ? -33.906 -2.424 -11.516 1 92.38 48 HIS B N 1
ATOM 4154 C CA . HIS B 1 48 ? -33.719 -1.614 -10.32 1 92.38 48 HIS B CA 1
ATOM 4155 C C . HIS B 1 48 ? -33.25 -0.2 -10.68 1 92.38 48 HIS B C 1
ATOM 4157 O O . HIS B 1 48 ? -32.375 -0.019 -11.5 1 92.38 48 HIS B O 1
ATOM 4163 N N . VAL B 1 49 ? -33.906 0.818 -10.102 1 89.88 49 VAL B N 1
ATOM 4164 C CA . VAL B 1 49 ? -33.562 2.227 -10.305 1 89.88 49 VAL B CA 1
ATOM 4165 C C . VAL B 1 49 ? -33.344 2.9 -8.953 1 89.88 49 VAL B C 1
ATOM 4167 O O . VAL B 1 49 ? -34.125 2.693 -8.008 1 89.88 49 VAL B O 1
ATOM 4170 N N . LEU B 1 50 ? -32.25 3.609 -8.82 1 88.19 50 LEU B N 1
ATOM 4171 C CA . LEU B 1 50 ? -31.984 4.371 -7.609 1 88.19 50 LEU B CA 1
ATOM 4172 C C . LEU B 1 50 ? -32.719 5.711 -7.629 1 88.19 50 LEU B C 1
ATOM 4174 O O . LEU B 1 50 ? -32.562 6.488 -8.578 1 88.19 50 LEU B O 1
ATOM 4178 N N . PHE B 1 51 ? -33.406 5.926 -6.496 1 82.69 51 PHE B N 1
ATOM 4179 C CA . PHE B 1 51 ? -34.156 7.176 -6.336 1 82.69 51 PHE B CA 1
ATOM 4180 C C . PHE B 1 51 ? -33.594 7.992 -5.184 1 82.69 51 PHE B C 1
ATOM 4182 O O . PHE B 1 51 ? -33.25 7.441 -4.133 1 82.69 51 PHE B O 1
ATOM 4189 N N . PHE B 1 52 ? -33.281 9.328 -5.25 1 78.06 52 PHE B N 1
ATOM 4190 C CA . PHE B 1 52 ? -32.688 10.156 -4.211 1 78.06 52 PHE B CA 1
ATOM 4191 C C . PHE B 1 52 ? -33.75 10.961 -3.479 1 78.06 52 PHE B C 1
ATOM 4193 O O . PHE B 1 52 ? -33.531 11.453 -2.375 1 78.06 52 PHE B O 1
ATOM 4200 N N . GLY B 1 53 ? -34.969 10.828 -3.84 1 68.06 53 GLY B N 1
ATOM 4201 C CA . GLY B 1 53 ? -36.031 11.555 -3.176 1 68.06 53 GLY B CA 1
ATOM 4202 C C . GLY B 1 53 ? -37.094 10.648 -2.559 1 68.06 53 GLY B C 1
ATOM 4203 O O . GLY B 1 53 ? -37.062 9.43 -2.762 1 68.06 53 GLY B O 1
ATOM 4204 N N . HIS B 1 54 ? -37.656 11.195 -1.621 1 70.81 54 HIS B N 1
ATOM 4205 C CA . HIS B 1 54 ? -38.812 10.508 -1.042 1 70.81 54 HIS B CA 1
ATOM 4206 C C . HIS B 1 54 ? -38.406 9.203 -0.374 1 70.81 54 HIS B C 1
ATOM 4208 O O . HIS B 1 54 ? -39 8.156 -0.622 1 70.81 54 HIS B O 1
ATOM 4214 N N . GLN B 1 55 ? -37.312 9.203 0.317 1 65.31 55 GLN B N 1
ATOM 4215 C CA . GLN B 1 55 ? -36.812 8.055 1.066 1 65.31 55 GLN B CA 1
ATOM 4216 C C . GLN B 1 55 ? -36.5 6.887 0.14 1 65.31 55 GLN B C 1
ATOM 4218 O O . GLN B 1 55 ? -36.812 5.738 0.451 1 65.31 55 GLN B O 1
ATOM 4223 N N . GLY B 1 56 ? -36.062 7.148 -1.046 1 67.56 56 GLY B N 1
ATOM 4224 C CA . GLY B 1 56 ? -35.656 6.105 -1.969 1 67.56 56 GLY B CA 1
ATOM 4225 C C . GLY B 1 56 ? -36.75 5.656 -2.902 1 67.56 56 GLY B C 1
ATOM 4226 O O . GLY B 1 56 ? -36.594 4.711 -3.672 1 67.56 56 GLY B O 1
ATOM 4227 N N . HIS B 1 57 ? -37.875 6.402 -2.758 1 71 57 HIS B N 1
ATOM 4228 C CA . HIS B 1 57 ? -38.969 6.062 -3.637 1 71 57 HIS B CA 1
ATOM 4229 C C . HIS B 1 57 ? -39.094 7.047 -4.797 1 71 57 HIS B C 1
ATOM 4231 O O . HIS B 1 57 ? -38.531 8.156 -4.727 1 71 57 HIS B O 1
ATOM 4237 N N . ARG B 1 58 ? -39.781 6.543 -5.754 1 75.38 58 ARG B N 1
ATOM 4238 C CA . ARG B 1 58 ? -39.969 7.379 -6.934 1 75.38 58 ARG B CA 1
ATOM 4239 C C . ARG B 1 58 ? -40.875 8.562 -6.629 1 75.38 58 ARG B C 1
ATOM 4241 O O . ARG B 1 58 ? -41.906 8.406 -5.949 1 75.38 58 ARG B O 1
ATOM 4248 N N . CYS B 1 59 ? -40.344 9.734 -7.027 1 74.88 59 CYS B N 1
ATOM 4249 C CA . CYS B 1 59 ? -41.25 10.875 -6.988 1 74.88 59 CYS B CA 1
ATOM 4250 C C . CYS B 1 59 ? -42.406 10.703 -7.969 1 74.88 59 CYS B C 1
ATOM 4252 O O . CYS B 1 59 ? -42.188 10.484 -9.164 1 74.88 59 CYS B O 1
ATOM 4254 N N . PRO B 1 60 ? -43.562 10.742 -7.469 1 75.81 60 PRO B N 1
ATOM 4255 C CA . PRO B 1 60 ? -44.719 10.523 -8.344 1 75.81 60 PRO B CA 1
ATOM 4256 C C . PRO B 1 60 ? -44.812 11.547 -9.477 1 75.81 60 PRO B C 1
ATOM 4258 O O . PRO B 1 60 ? -45.375 11.258 -10.531 1 75.81 60 PRO B O 1
ATOM 4261 N N . ASN B 1 61 ? -44.156 12.664 -9.312 1 76.38 61 ASN B N 1
ATOM 4262 C CA . ASN B 1 61 ? -44.281 13.75 -10.289 1 76.38 61 ASN B CA 1
ATOM 4263 C C . ASN B 1 61 ? -43.125 13.727 -11.289 1 76.38 61 ASN B C 1
ATOM 4265 O O . ASN B 1 61 ? -43.156 14.469 -12.273 1 76.38 61 ASN B O 1
ATOM 4269 N N . ASN B 1 62 ? -42.188 12.938 -10.977 1 72.62 62 ASN B N 1
ATOM 4270 C CA . ASN B 1 62 ? -41.031 12.898 -11.883 1 72.62 62 ASN B CA 1
ATOM 4271 C C . ASN B 1 62 ? -41.281 11.969 -13.062 1 72.62 62 ASN B C 1
ATOM 4273 O O . ASN B 1 62 ? -41.438 10.758 -12.891 1 72.62 62 ASN B O 1
ATOM 4277 N N . LYS B 1 63 ? -41.375 12.594 -14.266 1 73.94 63 LYS B N 1
ATOM 4278 C CA . LYS B 1 63 ? -41.656 11.812 -15.469 1 73.94 63 LYS B CA 1
ATOM 4279 C C . LYS B 1 63 ? -40.375 11.547 -16.266 1 73.94 63 LYS B C 1
ATOM 4281 O O . LYS B 1 63 ? -40.438 10.969 -17.344 1 73.94 63 LYS B O 1
ATOM 4286 N N . ASP B 1 64 ? -39.281 11.883 -15.648 1 77.25 64 ASP B N 1
ATOM 4287 C CA . ASP B 1 64 ? -38.031 11.727 -16.391 1 77.25 64 ASP B CA 1
ATOM 4288 C C . ASP B 1 64 ? -37.594 10.266 -16.438 1 77.25 64 ASP B C 1
ATOM 4290 O O . ASP B 1 64 ? -38.062 9.445 -15.641 1 77.25 64 ASP B O 1
ATOM 4294 N N . SER B 1 65 ? -36.844 9.977 -17.531 1 84.06 65 SER B N 1
ATOM 4295 C CA . SER B 1 65 ? -36.25 8.648 -17.625 1 84.06 65 SER B CA 1
ATOM 4296 C C . SER B 1 65 ? -34.969 8.57 -16.828 1 84.06 65 SER B C 1
ATOM 4298 O O . SER B 1 65 ? -34.219 9.547 -16.719 1 84.06 65 SER B O 1
ATOM 4300 N N . PRO B 1 66 ? -34.75 7.406 -16.234 1 87.12 66 PRO B N 1
ATOM 4301 C CA . PRO B 1 66 ? -33.5 7.246 -15.492 1 87.12 66 PRO B CA 1
ATOM 4302 C C . PRO B 1 66 ? -32.281 7.332 -16.391 1 87.12 66 PRO B C 1
ATOM 4304 O O . PRO B 1 66 ? -32.312 6.93 -17.562 1 87.12 66 PRO B O 1
ATOM 4307 N N . ASN B 1 67 ? -31.203 7.875 -15.828 1 86.88 67 ASN B N 1
ATOM 4308 C CA . ASN B 1 67 ? -29.922 7.957 -16.531 1 86.88 67 ASN B CA 1
ATOM 4309 C C . ASN B 1 67 ? -29 6.809 -16.141 1 86.88 67 ASN B C 1
ATOM 4311 O O . ASN B 1 67 ? -29.047 6.316 -15.016 1 86.88 67 ASN B O 1
ATOM 4315 N N . ASN B 1 68 ? -28.188 6.461 -17.125 1 89.88 68 ASN B N 1
ATOM 4316 C CA . ASN B 1 68 ? -27.188 5.445 -16.844 1 89.88 68 ASN B CA 1
ATOM 4317 C C . ASN B 1 68 ? -25.953 6.043 -16.188 1 89.88 68 ASN B C 1
ATOM 4319 O O . ASN B 1 68 ? -25.438 7.07 -16.625 1 89.88 68 ASN B O 1
ATOM 4323 N N . PHE B 1 69 ? -25.578 5.438 -15.062 1 91.94 69 PHE B N 1
ATOM 4324 C CA . PHE B 1 69 ? -24.406 5.879 -14.328 1 91.94 69 PHE B CA 1
ATOM 4325 C C . PHE B 1 69 ? -23.422 4.727 -14.125 1 91.94 69 PHE B C 1
ATOM 4327 O O . PHE B 1 69 ? -23.844 3.576 -13.961 1 91.94 69 PHE B O 1
ATOM 4334 N N . VAL B 1 70 ? -22.203 5.066 -14.148 1 94.81 70 VAL B N 1
ATOM 4335 C CA . VAL B 1 70 ? -21.188 4.188 -13.594 1 94.81 70 VAL B CA 1
ATOM 4336 C C . VAL B 1 70 ? -20.875 4.594 -12.156 1 94.81 70 VAL B C 1
ATOM 4338 O O . VAL B 1 70 ? -20.422 5.711 -11.906 1 94.81 70 VAL B O 1
ATOM 4341 N N . VAL B 1 71 ? -21.203 3.723 -11.227 1 95.94 71 VAL B N 1
ATOM 4342 C CA . VAL B 1 71 ? -20.938 3.994 -9.82 1 95.94 71 VAL B CA 1
ATOM 4343 C C . VAL B 1 71 ? -19.719 3.197 -9.359 1 95.94 71 VAL B C 1
ATOM 4345 O O . VAL B 1 71 ? -19.656 1.977 -9.531 1 95.94 71 VAL B O 1
ATOM 4348 N N . VAL B 1 72 ? -18.734 3.883 -8.844 1 97.81 72 VAL B N 1
ATOM 4349 C CA . VAL B 1 72 ? -17.547 3.225 -8.32 1 97.81 72 VAL B CA 1
ATOM 4350 C C . VAL B 1 72 ? -17.672 3.055 -6.805 1 97.81 72 VAL B C 1
ATOM 4352 O O . VAL B 1 72 ? -17.859 4.031 -6.078 1 97.81 72 VAL B O 1
ATOM 4355 N N . HIS B 1 73 ? -17.641 1.838 -6.359 1 97.5 73 HIS B N 1
ATOM 4356 C CA . HIS B 1 73 ? -17.734 1.451 -4.953 1 97.5 73 HIS B CA 1
ATOM 4357 C C . HIS B 1 73 ? -16.531 0.593 -4.551 1 97.5 73 HIS B C 1
ATOM 4359 O O . HIS B 1 73 ? -15.664 0.306 -5.375 1 97.5 73 HIS B O 1
ATOM 4365 N N . THR B 1 74 ? -16.406 0.24 -3.309 1 96.62 74 THR B N 1
ATOM 4366 C CA . THR B 1 74 ? -15.234 -0.454 -2.787 1 96.62 74 THR B CA 1
ATOM 4367 C C . THR B 1 74 ? -15.102 -1.837 -3.418 1 96.62 74 THR B C 1
ATOM 4369 O O . THR B 1 74 ? -14 -2.396 -3.471 1 96.62 74 THR B O 1
ATOM 4372 N N . ASN B 1 75 ? -16.219 -2.398 -3.869 1 95.94 75 ASN B N 1
ATOM 4373 C CA . ASN B 1 75 ? -16.172 -3.723 -4.48 1 95.94 75 ASN B CA 1
ATOM 4374 C C . ASN B 1 75 ? -16.156 -3.637 -6.004 1 95.94 75 ASN B C 1
ATOM 4376 O O . ASN B 1 75 ? -16.531 -4.586 -6.688 1 95.94 75 ASN B O 1
ATOM 4380 N N . GLY B 1 76 ? -15.797 -2.471 -6.539 1 96.19 76 GLY B N 1
ATOM 4381 C CA . GLY B 1 76 ? -15.625 -2.32 -7.977 1 96.19 76 GLY B CA 1
ATOM 4382 C C . GLY B 1 76 ? -16.609 -1.349 -8.602 1 96.19 76 GLY B C 1
ATOM 4383 O O . GLY B 1 76 ? -17.125 -0.456 -7.922 1 96.19 76 GLY B O 1
ATOM 4384 N N . THR B 1 77 ? -16.812 -1.49 -9.906 1 96.5 77 THR B N 1
ATOM 4385 C CA . THR B 1 77 ? -17.688 -0.59 -10.656 1 96.5 77 THR B CA 1
ATOM 4386 C C . THR B 1 77 ? -19.031 -1.241 -10.914 1 96.5 77 THR B C 1
ATOM 4388 O O . THR B 1 77 ? -19.125 -2.449 -11.148 1 96.5 77 THR B O 1
ATOM 4391 N N . HIS B 1 78 ? -20.062 -0.416 -10.844 1 95.75 78 HIS B N 1
ATOM 4392 C CA . HIS B 1 78 ? -21.422 -0.867 -11.047 1 95.75 78 HIS B CA 1
ATOM 4393 C C . HIS B 1 78 ? -22.141 -0.019 -12.094 1 95.75 78 HIS B C 1
ATOM 4395 O O . HIS B 1 78 ? -22.031 1.209 -12.086 1 95.75 78 HIS B O 1
ATOM 4401 N N . ASP B 1 79 ? -22.812 -0.716 -12.977 1 93.75 79 ASP B N 1
ATOM 4402 C CA . ASP B 1 79 ? -23.75 -0.021 -13.852 1 93.75 79 ASP B CA 1
ATOM 4403 C C . ASP B 1 79 ? -25.094 0.184 -13.156 1 93.75 79 ASP B C 1
ATOM 4405 O O . ASP B 1 79 ? -25.75 -0.783 -12.758 1 93.75 79 ASP B O 1
ATOM 4409 N N . CYS B 1 80 ? -25.469 1.46 -12.984 1 93.06 80 CYS B N 1
ATOM 4410 C CA . CYS B 1 80 ? -26.703 1.769 -12.266 1 93.06 80 CYS B CA 1
ATOM 4411 C C . CYS B 1 80 ? -27.578 2.734 -13.062 1 93.06 80 CYS B C 1
ATOM 4413 O O . CYS B 1 80 ? -27.078 3.461 -13.922 1 93.06 80 CYS B O 1
ATOM 4415 N N . LYS B 1 81 ? -28.828 2.619 -12.82 1 91.12 81 LYS B N 1
ATOM 4416 C CA . LYS B 1 81 ? -29.797 3.609 -13.305 1 91.12 81 LYS B CA 1
ATOM 4417 C C . LYS B 1 81 ? -30.234 4.543 -12.18 1 91.12 81 LYS B C 1
ATOM 4419 O O . LYS B 1 81 ? -30.641 4.09 -11.109 1 91.12 81 LYS B O 1
ATOM 4424 N N . ILE B 1 82 ? -30 5.785 -12.43 1 87.75 82 ILE B N 1
ATOM 4425 C CA . ILE B 1 82 ? -30.312 6.762 -11.391 1 87.75 82 ILE B CA 1
ATOM 4426 C C . ILE B 1 82 ? -31.281 7.805 -11.93 1 87.75 82 ILE B C 1
ATOM 4428 O O . ILE B 1 82 ? -31.109 8.297 -13.047 1 87.75 82 ILE B O 1
ATOM 4432 N N . LEU B 1 83 ? -32.281 7.965 -11.25 1 81.5 83 LEU B N 1
ATOM 4433 C CA . LEU B 1 83 ? -33.156 9.102 -11.516 1 81.5 83 LEU B CA 1
ATOM 4434 C C . LEU B 1 83 ? -32.938 10.227 -10.523 1 81.5 83 LEU B C 1
ATOM 4436 O O . LEU B 1 83 ? -33.281 10.102 -9.344 1 81.5 83 LEU B O 1
ATOM 4440 N N . TYR B 1 84 ? -31.797 11 -10.938 1 62.47 84 TYR B N 1
ATOM 4441 C CA . TYR B 1 84 ? -31.359 11.992 -9.961 1 62.47 84 TYR B CA 1
ATOM 4442 C C . TYR B 1 84 ? -31.797 13.391 -10.367 1 62.47 84 TYR B C 1
ATOM 4444 O O . TYR B 1 84 ? -32.031 13.656 -11.547 1 62.47 84 TYR B O 1
ATOM 4452 N N . SER B 1 85 ? -32.281 14.141 -9.5 1 59.69 85 SER B N 1
ATOM 4453 C CA . SER B 1 85 ? -32.188 15.586 -9.688 1 59.69 85 SER B CA 1
ATOM 4454 C C . SER B 1 85 ? -30.891 16.141 -9.117 1 59.69 85 SER B C 1
ATOM 4456 O O . SER B 1 85 ? -29.859 15.469 -9.148 1 59.69 85 SER B O 1
ATOM 4458 N N . LEU B 1 86 ? -30.812 17.203 -8.25 1 58.28 86 LEU B N 1
ATOM 4459 C CA . LEU B 1 86 ? -29.812 18.141 -7.758 1 58.28 86 LEU B CA 1
ATOM 4460 C C . LEU B 1 86 ? -29.109 17.609 -6.52 1 58.28 86 LEU B C 1
ATOM 4462 O O . LEU B 1 86 ? -28.297 18.312 -5.906 1 58.28 86 LEU B O 1
ATOM 4466 N N . GLN B 1 87 ? -28.969 15.977 -6.324 1 80.25 87 GLN B N 1
ATOM 4467 C CA . GLN B 1 87 ? -28.562 15.773 -4.938 1 80.25 87 GLN B CA 1
ATOM 4468 C C . GLN B 1 87 ? -27.609 14.586 -4.805 1 80.25 87 GLN B C 1
ATOM 4470 O O . GLN B 1 87 ? -27.719 13.812 -3.854 1 80.25 87 GLN B O 1
ATOM 4475 N N . LEU B 1 88 ? -26.656 14.469 -5.723 1 86.25 88 LEU B N 1
ATOM 4476 C CA . LEU B 1 88 ? -25.766 13.312 -5.691 1 86.25 88 LEU B CA 1
ATOM 4477 C C . LEU B 1 88 ? -24.922 13.305 -4.418 1 86.25 88 LEU B C 1
ATOM 4479 O O . LEU B 1 88 ? -24.844 12.289 -3.725 1 86.25 88 LEU B O 1
ATOM 4483 N N . ILE B 1 89 ? -24.438 14.414 -4.012 1 88 89 ILE B N 1
ATOM 4484 C CA . ILE B 1 89 ? -23.531 14.516 -2.873 1 88 89 ILE B CA 1
ATOM 4485 C C . ILE B 1 89 ? -24.281 14.219 -1.582 1 88 89 ILE B C 1
ATOM 4487 O O . ILE B 1 89 ? -23.734 13.594 -0.665 1 88 89 ILE B O 1
ATOM 4491 N N . ARG B 1 90 ? -25.5 14.602 -1.548 1 85.06 90 ARG B N 1
ATOM 4492 C CA . ARG B 1 90 ? -26.312 14.328 -0.37 1 85.06 90 ARG B CA 1
ATOM 4493 C C . ARG B 1 90 ? -26.5 12.836 -0.16 1 85.06 90 ARG B C 1
ATOM 4495 O O . ARG B 1 90 ? -26.703 12.375 0.969 1 85.06 90 ARG B O 1
ATOM 4502 N N . HIS B 1 91 ? -26.438 12.188 -1.256 1 86.62 91 HIS B N 1
ATOM 4503 C CA . HIS B 1 91 ? -26.594 10.742 -1.179 1 86.62 91 HIS B CA 1
ATOM 4504 C C . HIS B 1 91 ? -25.25 10.039 -1.19 1 86.62 91 HIS B C 1
ATOM 4506 O O . HIS B 1 91 ? -25.156 8.859 -1.547 1 86.62 91 HIS B O 1
ATOM 4512 N N . GLN B 1 92 ? -24.234 10.812 -0.975 1 91.19 92 GLN B N 1
ATOM 4513 C CA . GLN B 1 92 ? -22.875 10.328 -0.772 1 91.19 92 GLN B CA 1
ATOM 4514 C C . GLN B 1 92 ? -22.281 9.766 -2.066 1 91.19 92 GLN B C 1
ATOM 4516 O O . GLN B 1 92 ? -21.594 8.742 -2.049 1 91.19 92 GLN B O 1
ATOM 4521 N N . LEU B 1 93 ? -22.766 10.398 -3.152 1 93.19 93 LEU B N 1
ATOM 4522 C CA . LEU B 1 93 ? -22.188 10.133 -4.469 1 93.19 93 LEU B CA 1
ATOM 4523 C C . LEU B 1 93 ? -21.453 11.359 -4.996 1 93.19 93 LEU B C 1
ATOM 4525 O O . LEU B 1 93 ? -22.047 12.43 -5.156 1 93.19 93 LEU B O 1
ATOM 4529 N N . PHE B 1 94 ? -20.172 11.219 -5.203 1 95.56 94 PHE B N 1
ATOM 4530 C CA . PHE B 1 94 ? -19.312 12.328 -5.582 1 95.56 94 PHE B CA 1
ATOM 4531 C C . PHE B 1 94 ? -19.016 12.297 -7.074 1 95.56 94 PHE B C 1
ATOM 4533 O O . PHE B 1 94 ? -18.281 11.414 -7.543 1 95.56 94 PHE B O 1
ATOM 4540 N N . PRO B 1 95 ? -19.516 13.219 -7.824 1 94.06 95 PRO B N 1
ATOM 4541 C CA . PRO B 1 95 ? -19.203 13.281 -9.25 1 94.06 95 PRO B CA 1
ATOM 4542 C C . PRO B 1 95 ? -17.938 14.07 -9.555 1 94.06 95 PRO B C 1
ATOM 4544 O O . PRO B 1 95 ? -17.578 14.977 -8.797 1 94.06 95 PRO B O 1
ATOM 4547 N N . PRO B 1 96 ? -17.172 13.703 -10.539 1 92.31 96 PRO B N 1
ATOM 4548 C CA . PRO B 1 96 ? -15.984 14.477 -10.93 1 92.31 96 PRO B CA 1
ATOM 4549 C C . PRO B 1 96 ? -16.344 15.828 -11.547 1 92.31 96 PRO B C 1
ATOM 4551 O O . PRO B 1 96 ? -15.508 16.75 -11.555 1 92.31 96 PRO B O 1
ATOM 4554 N N . SER B 1 97 ? -17.484 15.828 -12.172 1 85.62 97 SER B N 1
ATOM 4555 C CA . SER B 1 97 ? -17.984 17.062 -12.766 1 85.62 97 SER B CA 1
ATOM 4556 C C . SER B 1 97 ? -19.469 17.25 -12.492 1 85.62 97 SER B C 1
ATOM 4558 O O . SER B 1 97 ? -20.203 16.266 -12.32 1 85.62 97 SER B O 1
ATOM 4560 N N . LEU B 1 98 ? -19.766 18.484 -12.445 1 78.5 98 LEU B N 1
ATOM 4561 C CA . LEU B 1 98 ? -21.172 18.781 -12.164 1 78.5 98 LEU B CA 1
ATOM 4562 C C . LEU B 1 98 ? -21.969 18.906 -13.461 1 78.5 98 LEU B C 1
ATOM 4564 O O . LEU B 1 98 ? -23.203 18.844 -13.445 1 78.5 98 LEU B O 1
ATOM 4568 N N . ASP B 1 99 ? -21.062 18.938 -14.461 1 80.06 99 ASP B N 1
ATOM 4569 C CA . ASP B 1 99 ? -21.734 19.078 -15.75 1 80.06 99 ASP B CA 1
ATOM 4570 C C . ASP B 1 99 ? -22.109 17.703 -16.328 1 80.06 99 ASP B C 1
ATOM 4572 O O . ASP B 1 99 ? -21.25 16.984 -16.828 1 80.06 99 ASP B O 1
ATOM 4576 N N . LEU B 1 100 ? -23.297 17.188 -16.203 1 79.25 100 LEU B N 1
ATOM 4577 C CA . LEU B 1 100 ? -23.859 15.945 -16.719 1 79.25 100 LEU B CA 1
ATOM 4578 C C . LEU B 1 100 ? -23.047 14.75 -16.234 1 79.25 100 LEU B C 1
ATOM 4580 O O . LEU B 1 100 ? -22.406 14.07 -17.031 1 79.25 100 LEU B O 1
ATOM 4584 N N . PRO B 1 101 ? -23.047 14.523 -15.031 1 86.12 101 PRO B N 1
ATOM 4585 C CA . PRO B 1 101 ? -22.25 13.414 -14.492 1 86.12 101 PRO B CA 1
ATOM 4586 C C . PRO B 1 101 ? -22.719 12.055 -15 1 86.12 101 PRO B C 1
ATOM 4588 O O . PRO B 1 101 ? -23.922 11.805 -15.109 1 86.12 101 PRO B O 1
ATOM 4591 N N . GLN B 1 102 ? -21.781 11.258 -15.5 1 89.25 102 GLN B N 1
ATOM 4592 C CA . GLN B 1 102 ? -22.047 9.891 -15.914 1 89.25 102 GLN B CA 1
ATOM 4593 C C . GLN B 1 102 ? -21.312 8.883 -15.039 1 89.25 102 GLN B C 1
ATOM 4595 O O . GLN B 1 102 ? -21.5 7.676 -15.164 1 89.25 102 GLN B O 1
ATOM 4600 N N . THR B 1 103 ? -20.484 9.398 -14.195 1 93.56 103 THR B N 1
ATOM 4601 C CA . THR B 1 103 ? -19.719 8.602 -13.242 1 93.56 103 THR B CA 1
ATOM 4602 C C . THR B 1 103 ? -19.797 9.211 -11.844 1 93.56 103 THR B C 1
ATOM 4604 O O . THR B 1 103 ? -19.766 10.43 -11.688 1 93.56 103 THR B O 1
ATOM 4607 N N . VAL B 1 104 ? -20 8.367 -10.898 1 95.25 104 VAL B N 1
ATOM 4608 C CA . VAL B 1 104 ? -19.984 8.859 -9.523 1 95.25 104 VAL B CA 1
ATOM 4609 C C . VAL B 1 104 ? -19.188 7.895 -8.641 1 95.25 104 VAL B C 1
ATOM 4611 O O . VAL B 1 104 ? -19.141 6.695 -8.914 1 95.25 104 VAL B O 1
ATOM 4614 N N . PHE B 1 105 ? -18.594 8.438 -7.637 1 97.06 105 PHE B N 1
ATOM 4615 C CA . PHE B 1 105 ? -17.859 7.676 -6.633 1 97.06 105 PHE B CA 1
ATOM 4616 C C . PHE B 1 105 ? -18.578 7.73 -5.289 1 97.06 105 PHE B C 1
ATOM 4618 O O . PHE B 1 105 ? -18.984 8.805 -4.84 1 97.06 105 PHE B O 1
ATOM 4625 N N . THR B 1 106 ? -18.766 6.586 -4.703 1 96.5 106 THR B N 1
ATOM 4626 C CA . THR B 1 106 ? -19.375 6.605 -3.377 1 96.5 106 THR B CA 1
ATOM 4627 C C . THR B 1 106 ? -18.422 7.215 -2.354 1 96.5 106 THR B C 1
ATOM 4629 O O . THR B 1 106 ? -17.203 7.09 -2.482 1 96.5 106 THR B O 1
ATOM 4632 N N . PHE B 1 107 ? -18.906 7.824 -1.286 1 96.25 107 PHE B N 1
ATOM 4633 C CA . PHE B 1 107 ? -18.062 8.305 -0.199 1 96.25 107 PHE B CA 1
ATOM 4634 C C . PHE B 1 107 ? -17.266 7.16 0.419 1 96.25 107 PHE B C 1
ATOM 4636 O O . PHE B 1 107 ? -16.125 7.348 0.84 1 96.25 107 PHE B O 1
ATOM 4643 N N . THR B 1 108 ? -17.875 6.008 0.351 1 96.56 108 THR B N 1
ATOM 4644 C CA . THR B 1 108 ? -17.266 4.832 0.957 1 96.56 108 THR B CA 1
ATOM 4645 C C . THR B 1 108 ? -15.945 4.492 0.256 1 96.56 108 THR B C 1
ATOM 4647 O O . THR B 1 108 ? -14.945 4.203 0.912 1 96.56 108 THR B O 1
ATOM 4650 N N . VAL B 1 109 ? -15.93 4.543 -1.056 1 98.06 109 VAL B N 1
ATOM 4651 C CA . VAL B 1 109 ? -14.727 4.191 -1.798 1 98.06 109 VAL B CA 1
ATOM 4652 C C . VAL B 1 109 ? -13.656 5.266 -1.596 1 98.06 109 VAL B C 1
ATOM 4654 O O . VAL B 1 109 ? -12.469 4.957 -1.508 1 98.06 109 VAL B O 1
ATOM 4657 N N . LEU B 1 110 ? -14.078 6.492 -1.512 1 98.19 110 LEU B N 1
ATOM 4658 C CA . LEU B 1 110 ? -13.141 7.59 -1.316 1 98.19 110 LEU B CA 1
ATOM 4659 C C . LEU B 1 110 ? -12.492 7.516 0.064 1 98.19 110 LEU B C 1
ATOM 4661 O O . LEU B 1 110 ? -11.281 7.684 0.197 1 98.19 110 LEU B O 1
ATOM 4665 N N . LYS B 1 111 ? -13.289 7.199 1.01 1 96.94 111 LYS B N 1
ATOM 4666 C CA . LYS B 1 111 ? -12.781 7.016 2.365 1 96.94 111 LYS B CA 1
ATOM 4667 C C . LYS B 1 111 ? -11.844 5.816 2.441 1 96.94 111 LYS B C 1
ATOM 4669 O O . LYS B 1 111 ? -10.789 5.883 3.082 1 96.94 111 LYS B O 1
ATOM 4674 N N . ASP B 1 112 ? -12.258 4.793 1.807 1 97.38 112 ASP B N 1
ATOM 4675 C CA . ASP B 1 112 ? -11.477 3.559 1.82 1 97.38 112 ASP B CA 1
ATOM 4676 C C . ASP B 1 112 ? -10.109 3.77 1.184 1 97.38 112 ASP B C 1
ATOM 4678 O O . ASP B 1 112 ? -9.086 3.41 1.77 1 97.38 112 ASP B O 1
ATOM 4682 N N . PHE B 1 113 ? -10.078 4.402 0.034 1 98.19 113 PHE B N 1
ATOM 4683 C CA . PHE B 1 113 ? -8.805 4.664 -0.621 1 98.19 113 PHE B CA 1
ATOM 4684 C C . PHE B 1 113 ? -7.934 5.578 0.231 1 98.19 113 PHE B C 1
ATOM 4686 O O . PHE B 1 113 ? -6.734 5.348 0.375 1 98.19 113 PHE B O 1
ATOM 4693 N N . ASP B 1 114 ? -8.539 6.598 0.679 1 97.62 114 ASP B N 1
ATOM 4694 C CA . ASP B 1 114 ? -7.77 7.543 1.479 1 97.62 114 ASP B CA 1
ATOM 4695 C C . ASP B 1 114 ? -7.098 6.848 2.658 1 97.62 114 ASP B C 1
ATOM 4697 O O . ASP B 1 114 ? -5.91 7.055 2.916 1 97.62 114 ASP B O 1
ATOM 4701 N N . ARG B 1 115 ? -7.785 5.984 3.309 1 95.88 115 ARG B N 1
ATOM 4702 C CA . ARG B 1 115 ? -7.234 5.285 4.461 1 95.88 115 ARG B CA 1
ATOM 4703 C C . ARG B 1 115 ? -6.102 4.352 4.047 1 95.88 115 ARG B C 1
ATOM 4705 O O . ARG B 1 115 ? -5.07 4.281 4.719 1 95.88 115 ARG B O 1
ATOM 4712 N N . HIS B 1 116 ? -6.32 3.676 2.941 1 96.56 116 HIS B N 1
ATOM 4713 C CA . HIS B 1 116 ? -5.266 2.801 2.445 1 96.56 116 HIS B CA 1
ATOM 4714 C C . HIS B 1 116 ? -4.043 3.604 2.006 1 96.56 116 HIS B C 1
ATOM 4716 O O . HIS B 1 116 ? -2.906 3.184 2.23 1 96.56 116 HIS B O 1
ATOM 4722 N N . SER B 1 117 ? -4.305 4.68 1.409 1 96.94 117 SER B N 1
ATOM 4723 C CA . SER B 1 117 ? -3.219 5.547 0.964 1 96.94 117 SER B CA 1
ATOM 4724 C C . SER B 1 117 ? -2.459 6.133 2.15 1 96.94 117 SER B C 1
ATOM 4726 O O . SER B 1 117 ? -1.23 6.23 2.117 1 96.94 117 SER B O 1
ATOM 4728 N N . LEU B 1 118 ? -3.137 6.5 3.166 1 96.44 118 LEU B N 1
ATOM 4729 C CA . LEU B 1 118 ? -2.533 7.117 4.344 1 96.44 118 LEU B CA 1
ATOM 4730 C C . LEU B 1 118 ? -1.694 6.105 5.117 1 96.44 118 LEU B C 1
ATOM 4732 O O . LEU B 1 118 ? -0.602 6.43 5.586 1 96.44 118 LEU B O 1
ATOM 4736 N N . ASN B 1 119 ? -2.16 4.922 5.188 1 93.81 119 ASN B N 1
ATOM 4737 C CA . ASN B 1 119 ? -1.511 3.936 6.043 1 93.81 119 ASN B CA 1
ATOM 4738 C C . ASN B 1 119 ? -0.511 3.088 5.262 1 93.81 119 ASN B C 1
ATOM 4740 O O . ASN B 1 119 ? 0.579 2.793 5.754 1 93.81 119 ASN B O 1
ATOM 4744 N N . ALA B 1 120 ? -0.865 2.74 4.035 1 93.38 120 ALA B N 1
ATOM 4745 C CA . ALA B 1 120 ? -0.019 1.836 3.262 1 93.38 120 ALA B CA 1
ATOM 4746 C C . ALA B 1 120 ? 0.641 2.564 2.096 1 93.38 120 ALA B C 1
ATOM 4748 O O . ALA B 1 120 ? 1.396 1.965 1.326 1 93.38 120 ALA B O 1
ATOM 4749 N N . LYS B 1 121 ? 0.369 3.836 1.931 1 94.31 121 LYS B N 1
ATOM 4750 C CA . LYS B 1 121 ? 0.899 4.648 0.839 1 94.31 121 LYS B CA 1
ATOM 4751 C C . LYS B 1 121 ? 0.583 4.02 -0.516 1 94.31 121 LYS B C 1
ATOM 4753 O O . LYS B 1 121 ? 1.447 3.955 -1.393 1 94.31 121 LYS B O 1
ATOM 4758 N N . SER B 1 122 ? -0.659 3.572 -0.572 1 94.5 122 SER B N 1
ATOM 4759 C CA . SER B 1 122 ? -1.156 3.07 -1.85 1 94.5 122 SER B CA 1
ATOM 4760 C C . SER B 1 122 ? -1.396 4.211 -2.834 1 94.5 122 SER B C 1
ATOM 4762 O O . SER B 1 122 ? -1.94 5.25 -2.467 1 94.5 122 SER B O 1
ATOM 4764 N N . SER B 1 123 ? -0.986 3.98 -4.043 1 95.38 123 SER B N 1
ATOM 4765 C CA . SER B 1 123 ? -1.205 4.992 -5.07 1 95.38 123 SER B CA 1
ATOM 4766 C C . SER B 1 123 ? -2.625 4.922 -5.621 1 95.38 123 SER B C 1
ATOM 4768 O O . SER B 1 123 ? -3.312 3.912 -5.453 1 95.38 123 SER B O 1
ATOM 4770 N N . ASN B 1 124 ? -3.012 6 -6.309 1 96.62 124 ASN B N 1
ATOM 4771 C CA . ASN B 1 124 ? -4.297 6.008 -7 1 96.62 124 ASN B CA 1
ATOM 4772 C C . ASN B 1 124 ? -4.383 4.887 -8.031 1 96.62 124 ASN B C 1
ATOM 4774 O O . ASN B 1 124 ? -5.422 4.238 -8.164 1 96.62 124 ASN B O 1
ATOM 4778 N N . TYR B 1 125 ? -3.311 4.703 -8.633 1 95.44 125 TYR B N 1
ATOM 4779 C CA . TYR B 1 125 ? -3.281 3.721 -9.711 1 95.44 125 TYR B CA 1
ATOM 4780 C C . TYR B 1 125 ? -3.445 2.307 -9.172 1 95.44 125 TYR B C 1
ATOM 4782 O O . TYR B 1 125 ? -4.246 1.523 -9.688 1 95.44 125 TYR B O 1
ATOM 4790 N N . ASP B 1 126 ? -2.697 1.996 -8.164 1 95.31 126 ASP B N 1
ATOM 4791 C CA . ASP B 1 126 ? -2.768 0.658 -7.582 1 95.31 126 ASP B CA 1
ATOM 4792 C C . ASP B 1 126 ? -4.16 0.375 -7.027 1 95.31 126 ASP B C 1
ATOM 4794 O O . ASP B 1 126 ? -4.676 -0.736 -7.164 1 95.31 126 ASP B O 1
ATOM 4798 N N . TYR B 1 127 ? -4.738 1.353 -6.367 1 97.5 127 TYR B N 1
ATOM 4799 C CA . TYR B 1 127 ? -6.086 1.173 -5.84 1 97.5 127 TYR B CA 1
ATOM 4800 C C . TYR B 1 127 ? -7.094 0.988 -6.965 1 97.5 127 TYR B C 1
ATOM 4802 O O . TYR B 1 127 ? -7.984 0.139 -6.879 1 97.5 127 TYR B O 1
ATOM 4810 N N . HIS B 1 128 ? -6.953 1.797 -7.996 1 97.5 128 HIS B N 1
ATOM 4811 C CA . HIS B 1 128 ? -7.836 1.676 -9.148 1 97.5 128 HIS B CA 1
ATOM 4812 C C . HIS B 1 128 ? -7.711 0.301 -9.797 1 97.5 128 HIS B C 1
ATOM 4814 O O . HIS B 1 128 ? -8.711 -0.292 -10.203 1 97.5 128 HIS B O 1
ATOM 4820 N N . LYS B 1 129 ? -6.531 -0.165 -9.875 1 95.12 129 LYS B N 1
ATOM 4821 C CA . LYS B 1 129 ? -6.301 -1.511 -10.391 1 95.12 129 LYS B CA 1
ATOM 4822 C C . LYS B 1 129 ? -7.02 -2.557 -9.547 1 95.12 129 LYS B C 1
ATOM 4824 O O . LYS B 1 129 ? -7.598 -3.506 -10.078 1 95.12 129 LYS B O 1
ATOM 4829 N N . THR B 1 130 ? -6.957 -2.369 -8.273 1 96.69 130 THR B N 1
ATOM 4830 C CA . THR B 1 130 ? -7.652 -3.264 -7.355 1 96.69 130 THR B CA 1
ATOM 4831 C C . THR B 1 130 ? -9.156 -3.246 -7.617 1 96.69 130 THR B C 1
ATOM 4833 O O . THR B 1 130 ? -9.805 -4.297 -7.625 1 96.69 130 THR B O 1
ATOM 4836 N N . LEU B 1 131 ? -9.695 -2.086 -7.887 1 97.12 131 LEU B N 1
ATOM 4837 C CA . LEU B 1 131 ? -11.125 -1.958 -8.164 1 97.12 131 LEU B CA 1
ATOM 4838 C C . LEU B 1 131 ? -11.492 -2.688 -9.453 1 97.12 131 LEU B C 1
ATOM 4840 O O . LEU B 1 131 ? -12.547 -3.322 -9.531 1 97.12 131 LEU B O 1
ATOM 4844 N N . LYS B 1 132 ? -10.602 -2.578 -10.398 1 95.88 132 LYS B N 1
ATOM 4845 C CA . LYS B 1 132 ? -10.836 -3.283 -11.656 1 95.88 132 LYS B CA 1
ATOM 4846 C C . LYS B 1 132 ? -10.875 -4.793 -11.438 1 95.88 132 LYS B C 1
ATOM 4848 O O . LYS B 1 132 ? -11.727 -5.484 -12 1 95.88 132 LYS B O 1
ATOM 4853 N N . GLU B 1 133 ? -10.016 -5.254 -10.617 1 93.94 133 GLU B N 1
ATOM 4854 C CA . GLU B 1 133 ? -9.969 -6.684 -10.328 1 93.94 133 GLU B CA 1
ATOM 4855 C C . GLU B 1 133 ? -11.195 -7.133 -9.539 1 93.94 133 GLU B C 1
ATOM 4857 O O . GLU B 1 133 ? -11.68 -8.258 -9.719 1 93.94 133 GLU B O 1
ATOM 4862 N N . TYR B 1 134 ? -11.703 -6.242 -8.68 1 94.38 134 TYR B N 1
ATOM 4863 C CA . TYR B 1 134 ? -12.945 -6.535 -7.977 1 94.38 134 TYR B CA 1
ATOM 4864 C C . TYR B 1 134 ? -14.109 -6.66 -8.953 1 94.38 134 TYR B C 1
ATOM 4866 O O . TYR B 1 134 ? -15.008 -7.48 -8.758 1 94.38 134 TYR B O 1
ATOM 4874 N N . THR B 1 135 ? -14.039 -5.84 -9.938 1 94.25 135 THR B N 1
ATOM 4875 C CA . THR B 1 135 ? -15.117 -5.82 -10.922 1 94.25 135 THR B CA 1
ATOM 4876 C C . THR B 1 135 ? -15.094 -7.082 -11.781 1 94.25 135 THR B C 1
ATOM 4878 O O . THR B 1 135 ? -16.125 -7.719 -12 1 94.25 135 THR B O 1
ATOM 4881 N N . ASP B 1 136 ? -13.891 -7.363 -12.258 1 92.12 136 ASP B N 1
ATOM 4882 C CA . ASP B 1 136 ? -13.656 -8.562 -13.055 1 92.12 136 ASP B CA 1
ATOM 4883 C C . ASP B 1 136 ? -12.219 -9.055 -12.898 1 92.12 136 ASP B C 1
ATOM 4885 O O . ASP B 1 136 ? -11.297 -8.492 -13.484 1 92.12 136 ASP B O 1
ATOM 4889 N N . ALA B 1 137 ? -12.086 -10.148 -12.188 1 87.19 137 ALA B N 1
ATOM 4890 C CA . ALA B 1 137 ? -10.75 -10.664 -11.898 1 87.19 137 ALA B CA 1
ATOM 4891 C C . ALA B 1 137 ? -10.133 -11.336 -13.117 1 87.19 137 ALA B C 1
ATOM 4893 O O . ALA B 1 137 ? -8.914 -11.344 -13.281 1 87.19 137 ALA B O 1
ATOM 4894 N N . ALA B 1 138 ? -10.953 -11.906 -13.945 1 86.31 138 ALA B N 1
ATOM 4895 C CA . ALA B 1 138 ? -10.477 -12.641 -15.125 1 86.31 138 ALA B CA 1
ATOM 4896 C C . ALA B 1 138 ? -10.07 -11.688 -16.234 1 86.31 138 ALA B C 1
ATOM 4898 O O . ALA B 1 138 ? -9.039 -11.883 -16.891 1 86.31 138 ALA B O 1
ATOM 4899 N N . PHE B 1 139 ? -10.891 -10.57 -16.344 1 88.31 139 PHE B N 1
ATOM 4900 C CA . PHE B 1 139 ? -10.617 -9.641 -17.438 1 88.31 139 PHE B CA 1
ATOM 4901 C C . PHE B 1 139 ? -10.766 -8.203 -16.969 1 88.31 139 PHE B C 1
ATOM 4903 O O . PHE B 1 139 ? -11.641 -7.473 -17.438 1 88.31 139 PHE B O 1
ATOM 4910 N N . PRO B 1 140 ? -9.891 -7.773 -16.156 1 89 140 PRO B N 1
ATOM 4911 C CA . PRO B 1 140 ? -9.984 -6.41 -15.641 1 89 140 PRO B CA 1
ATOM 4912 C C . PRO B 1 140 ? -9.922 -5.352 -16.734 1 89 140 PRO B C 1
ATOM 4914 O O . PRO B 1 140 ? -10.461 -4.254 -16.578 1 89 140 PRO B O 1
ATOM 4917 N N . GLY B 1 141 ? -9.344 -5.699 -17.844 1 85.06 141 GLY B N 1
ATOM 4918 C CA . GLY B 1 141 ? -9.219 -4.766 -18.953 1 85.06 141 GLY B CA 1
ATOM 4919 C C . GLY B 1 141 ? -10.547 -4.43 -19.609 1 85.06 141 GLY B C 1
ATOM 4920 O O . GLY B 1 141 ? -10.664 -3.406 -20.297 1 85.06 141 GLY B O 1
ATOM 4921 N N . LYS B 1 142 ? -11.5 -5.207 -19.391 1 86.19 142 LYS B N 1
ATOM 4922 C CA . LYS B 1 142 ? -12.805 -5.02 -20.031 1 86.19 142 LYS B CA 1
ATOM 4923 C C . LYS B 1 142 ? -13.734 -4.188 -19.156 1 86.19 142 LYS B C 1
ATOM 4925 O O . LYS B 1 142 ? -14.859 -3.893 -19.547 1 86.19 142 LYS B O 1
ATOM 4930 N N . THR B 1 143 ? -13.258 -3.797 -18.031 1 91.25 143 THR B N 1
ATOM 4931 C CA . THR B 1 143 ? -14.07 -3.004 -17.109 1 91.25 143 THR B CA 1
ATOM 4932 C C . THR B 1 143 ? -13.938 -1.515 -17.422 1 91.25 143 THR B C 1
ATOM 4934 O O . THR B 1 143 ? -13.055 -1.11 -18.188 1 91.25 143 THR B O 1
ATOM 4937 N N . HIS B 1 144 ? -14.844 -0.682 -16.859 1 90.88 144 HIS B N 1
ATOM 4938 C CA . HIS B 1 144 ? -14.781 0.764 -17.031 1 90.88 144 HIS B CA 1
ATOM 4939 C C . HIS B 1 144 ? -13.461 1.325 -16.516 1 90.88 144 HIS B C 1
ATOM 4941 O O . HIS B 1 144 ? -13.023 0.979 -15.414 1 90.88 144 HIS B O 1
ATOM 4947 N N . HIS B 1 145 ? -12.836 2.029 -17.406 1 92.44 145 HIS B N 1
ATOM 4948 C CA . HIS B 1 145 ? -11.617 2.723 -16.984 1 92.44 145 HIS B CA 1
ATOM 4949 C C . HIS B 1 145 ? -11.93 4.141 -16.531 1 92.44 145 HIS B C 1
ATOM 4951 O O . HIS B 1 145 ? -12.148 5.035 -17.344 1 92.44 145 HIS B O 1
ATOM 4957 N N . ARG B 1 146 ? -11.93 4.375 -15.234 1 95.38 146 ARG B N 1
ATOM 4958 C CA . ARG B 1 146 ? -12.328 5.656 -14.664 1 95.38 146 ARG B CA 1
ATOM 4959 C C . ARG B 1 146 ? -11.211 6.25 -13.805 1 95.38 146 ARG B C 1
ATOM 4961 O O . ARG B 1 146 ? -11.477 6.863 -12.773 1 95.38 146 ARG B O 1
ATOM 4968 N N . TYR B 1 147 ? -9.984 6.051 -14.242 1 95.88 147 TYR B N 1
ATOM 4969 C CA . TYR B 1 147 ? -8.828 6.484 -13.469 1 95.88 147 TYR B CA 1
ATOM 4970 C C . TYR B 1 147 ? -8.727 8.008 -13.445 1 95.88 147 TYR B C 1
ATOM 4972 O O . TYR B 1 147 ? -8.43 8.602 -12.406 1 95.88 147 TYR B O 1
ATOM 4980 N N . LYS B 1 148 ? -8.953 8.656 -14.555 1 94.75 148 LYS B N 1
ATOM 4981 C CA . LYS B 1 148 ? -8.875 10.109 -14.625 1 94.75 148 LYS B CA 1
ATOM 4982 C C . LYS B 1 148 ? -9.898 10.758 -13.703 1 94.75 148 LYS B C 1
ATOM 4984 O O . LYS B 1 148 ? -9.57 11.68 -12.945 1 94.75 148 LYS B O 1
ATOM 4989 N N . GLU B 1 149 ? -11.094 10.266 -13.758 1 95.88 149 GLU B N 1
ATOM 4990 C CA . GLU B 1 149 ? -12.164 10.758 -12.898 1 95.88 149 GLU B CA 1
ATOM 4991 C C . GLU B 1 149 ? -11.836 10.523 -11.43 1 95.88 149 GLU B C 1
ATOM 4993 O O . GLU B 1 149 ? -12.094 11.391 -10.586 1 95.88 149 GLU B O 1
ATOM 4998 N N . PHE B 1 150 ? -11.258 9.414 -11.219 1 97.38 150 PHE B N 1
ATOM 4999 C CA . PHE B 1 150 ? -10.883 9.055 -9.859 1 97.38 150 PHE B CA 1
ATOM 5000 C C . PHE B 1 150 ? -9.867 10.039 -9.297 1 97.38 150 PHE B C 1
ATOM 5002 O O . PHE B 1 150 ? -9.977 10.477 -8.156 1 97.38 150 PHE B O 1
ATOM 5009 N N . ASN B 1 151 ? -8.93 10.383 -10.086 1 96 151 ASN B N 1
ATOM 5010 C CA . ASN B 1 151 ? -7.906 11.336 -9.672 1 96 151 ASN B CA 1
ATOM 5011 C C . ASN B 1 151 ? -8.508 12.695 -9.336 1 96 151 ASN B C 1
ATOM 5013 O O . ASN B 1 151 ? -8.148 13.305 -8.32 1 96 151 ASN B O 1
ATOM 5017 N N . ILE B 1 152 ? -9.398 13.109 -10.109 1 95.31 152 ILE B N 1
ATOM 5018 C CA . ILE B 1 152 ? -10.031 14.406 -9.914 1 95.31 152 ILE B CA 1
ATOM 5019 C C . ILE B 1 152 ? -10.789 14.422 -8.586 1 95.31 152 ILE B C 1
ATOM 5021 O O . ILE B 1 152 ? -10.602 15.328 -7.77 1 95.31 152 ILE B O 1
ATOM 5025 N N . VAL B 1 153 ? -11.562 13.43 -8.375 1 97.25 153 VAL B N 1
ATOM 5026 C CA . VAL B 1 153 ? -12.422 13.383 -7.195 1 97.25 153 VAL B CA 1
ATOM 5027 C C . VAL B 1 153 ? -11.562 13.242 -5.938 1 97.25 153 VAL B C 1
ATOM 5029 O O . VAL B 1 153 ? -11.859 13.844 -4.906 1 97.25 153 VAL B O 1
ATOM 5032 N N . MET B 1 154 ? -10.492 12.484 -6.027 1 97.5 154 MET B N 1
ATOM 5033 C CA . MET B 1 154 ? -9.648 12.266 -4.855 1 97.5 154 MET B CA 1
ATOM 5034 C C . MET B 1 154 ? -8.922 13.555 -4.461 1 97.5 154 MET B C 1
ATOM 5036 O O . MET B 1 154 ? -8.695 13.805 -3.275 1 97.5 154 MET B O 1
ATOM 5040 N N . ARG B 1 155 ? -8.547 14.359 -5.457 1 96.88 155 ARG B N 1
ATOM 5041 C CA . ARG B 1 155 ? -7.945 15.648 -5.141 1 96.88 155 ARG B CA 1
ATOM 5042 C C . ARG B 1 155 ? -8.914 16.516 -4.344 1 96.88 155 ARG B C 1
ATOM 5044 O O . ARG B 1 155 ? -8.531 17.109 -3.33 1 96.88 155 ARG B O 1
ATOM 5051 N N . LEU B 1 156 ? -10.117 16.516 -4.789 1 96.81 156 LEU B N 1
ATOM 5052 C CA . LEU B 1 156 ? -11.148 17.281 -4.094 1 96.81 156 LEU B CA 1
ATOM 5053 C C . LEU B 1 156 ? -11.422 16.703 -2.711 1 96.81 156 LEU B C 1
ATOM 5055 O O . LEU B 1 156 ? -11.539 17.453 -1.733 1 96.81 156 LEU B O 1
ATOM 5059 N N . TRP B 1 157 ? -11.477 15.406 -2.652 1 97.56 157 TRP B N 1
ATOM 5060 C CA . TRP B 1 157 ? -11.742 14.719 -1.394 1 97.56 157 TRP B CA 1
ATOM 5061 C C . TRP B 1 157 ? -10.68 15.055 -0.351 1 97.56 157 TRP B C 1
ATOM 5063 O O . TRP B 1 157 ? -11.008 15.352 0.8 1 97.56 157 TRP B O 1
ATOM 5073 N N . ARG B 1 158 ? -9.43 15.055 -0.711 1 97.44 158 ARG B N 1
ATOM 5074 C CA . ARG B 1 158 ? -8.328 15.328 0.201 1 97.44 158 ARG B CA 1
ATOM 5075 C C . ARG B 1 158 ? -8.344 16.781 0.664 1 97.44 158 ARG B C 1
ATOM 5077 O O . ARG B 1 158 ? -8.07 17.078 1.83 1 97.44 158 ARG B O 1
ATOM 5084 N N . HIS B 1 159 ? -8.664 17.641 -0.27 1 97 159 HIS B N 1
ATOM 5085 C CA . HIS B 1 159 ? -8.812 19.047 0.102 1 97 159 HIS B CA 1
ATOM 5086 C C . HIS B 1 159 ? -9.906 19.234 1.146 1 97 159 HIS B C 1
ATOM 5088 O O . HIS B 1 159 ? -9.703 19.906 2.158 1 97 159 HIS B O 1
ATOM 5094 N N . LEU B 1 160 ? -10.992 18.578 0.909 1 95.44 160 LEU B N 1
ATOM 5095 C CA . LEU B 1 160 ? -12.117 18.688 1.832 1 95.44 160 LEU B CA 1
ATOM 5096 C C . LEU B 1 160 ? -11.773 18.047 3.18 1 95.44 160 LEU B C 1
ATOM 5098 O O . LEU B 1 160 ? -12.219 18.531 4.223 1 95.44 160 LEU B O 1
ATOM 5102 N N . THR B 1 161 ? -11.008 17.016 3.137 1 95 161 THR B N 1
ATOM 5103 C CA . THR B 1 161 ? -10.586 16.359 4.367 1 95 161 THR B CA 1
ATOM 5104 C C . THR B 1 161 ? -9.727 17.297 5.211 1 95 161 THR B C 1
ATOM 5106 O O . THR B 1 161 ? -9.898 17.391 6.43 1 95 161 THR B O 1
ATOM 5109 N N . LEU B 1 162 ? -8.836 18.031 4.582 1 95.88 162 LEU B N 1
ATOM 5110 C CA . LEU B 1 162 ? -8.008 19 5.297 1 95.88 162 LEU B CA 1
ATOM 5111 C C . LEU B 1 162 ? -8.867 20.109 5.902 1 95.88 162 LEU B C 1
ATOM 5113 O O . LEU B 1 162 ? -8.641 20.516 7.039 1 95.88 162 LEU B O 1
ATOM 5117 N N . ARG B 1 163 ? -9.852 20.484 5.156 1 94.62 163 ARG B N 1
ATOM 5118 C CA . ARG B 1 163 ? -10.75 21.531 5.641 1 94.62 163 ARG B CA 1
ATOM 5119 C C . ARG B 1 163 ? -11.523 21.047 6.867 1 94.62 163 ARG B C 1
ATOM 5121 O O . ARG B 1 163 ? -11.68 21.797 7.836 1 94.62 163 ARG B O 1
ATOM 5128 N N . ARG B 1 164 ? -11.914 19.859 6.789 1 92.56 164 ARG B N 1
ATOM 5129 C CA . ARG B 1 164 ? -12.664 19.281 7.898 1 92.56 164 ARG B CA 1
ATOM 5130 C C . ARG B 1 164 ? -11.789 19.141 9.141 1 92.56 164 ARG B C 1
ATOM 5132 O O . ARG B 1 164 ? -12.188 19.547 10.234 1 92.56 164 ARG B O 1
ATOM 5139 N N . ARG B 1 165 ? -10.625 18.688 9.023 1 90.75 165 ARG B N 1
ATOM 5140 C CA . ARG B 1 165 ? -9.734 18.422 10.141 1 90.75 165 ARG B CA 1
ATOM 5141 C C . ARG B 1 165 ? -9.258 19.703 10.797 1 90.75 165 ARG B C 1
ATOM 5143 O O . ARG B 1 165 ? -9.039 19.75 12.008 1 90.75 165 ARG B O 1
ATOM 5150 N N . SER B 1 166 ? -9.156 20.734 9.977 1 92.44 166 SER B N 1
ATOM 5151 C CA . SER B 1 166 ? -8.656 22 10.5 1 92.44 166 SER B CA 1
ATOM 5152 C C . SER B 1 166 ? -9.773 22.812 11.133 1 92.44 166 SER B C 1
ATOM 5154 O O . SER B 1 166 ? -9.523 23.828 11.781 1 92.44 166 SER B O 1
ATOM 5156 N N . GLY B 1 167 ? -11.016 22.453 10.852 1 90.25 167 GLY B N 1
ATOM 5157 C CA . GLY B 1 167 ? -12.148 23.156 11.43 1 90.25 167 GLY B CA 1
ATOM 5158 C C . GLY B 1 167 ? -12.633 24.312 10.578 1 90.25 167 GLY B C 1
ATOM 5159 O O . GLY B 1 167 ? -13.484 25.094 11.008 1 90.25 167 GLY B O 1
ATOM 5160 N N . GLN B 1 168 ? -12.125 24.406 9.406 1 88.44 168 GLN B N 1
ATOM 5161 C CA . GLN B 1 168 ? -12.484 25.516 8.547 1 88.44 168 GLN B CA 1
ATOM 5162 C C . GLN B 1 168 ? -13.977 25.531 8.242 1 88.44 168 GLN B C 1
ATOM 5164 O O . GLN B 1 168 ? -14.578 26.594 8.078 1 88.44 168 GLN B O 1
ATOM 5169 N N . ASP B 1 169 ? -14.531 24.391 8.25 1 84.69 169 ASP B N 1
ATOM 5170 C CA . ASP B 1 169 ? -15.945 24.281 7.934 1 84.69 169 ASP B CA 1
ATOM 5171 C C . ASP B 1 169 ? -16.812 24.75 9.102 1 84.69 169 ASP B C 1
ATOM 5173 O O . ASP B 1 169 ? -18.016 24.969 8.945 1 84.69 169 ASP B O 1
ATOM 5177 N N . PHE B 1 170 ? -16.203 24.984 10.172 1 85.81 170 PHE B N 1
ATOM 5178 C CA . PHE B 1 170 ? -16.906 25.469 11.359 1 85.81 170 PHE B CA 1
ATOM 5179 C C . PHE B 1 170 ? -16.484 26.891 11.703 1 85.81 170 PHE B C 1
ATOM 5181 O O . PHE B 1 170 ? -16.609 27.312 12.852 1 85.81 170 PHE B O 1
ATOM 5188 N N . ASN B 1 171 ? -15.852 27.562 10.875 1 83.06 171 ASN B N 1
ATOM 5189 C CA . ASN B 1 171 ? -15.453 28.953 10.984 1 83.06 171 ASN B CA 1
ATOM 5190 C C . ASN B 1 171 ? -14.43 29.156 12.094 1 83.06 171 ASN B C 1
ATOM 5192 O O . ASN B 1 171 ? -14.555 30.094 12.898 1 83.06 171 ASN B O 1
ATOM 5196 N N . ILE B 1 172 ? -13.531 28.344 12.156 1 84.62 172 ILE B N 1
ATOM 5197 C CA . ILE B 1 172 ? -12.5 28.375 13.188 1 84.62 172 ILE B CA 1
ATOM 5198 C C . ILE B 1 172 ? -11.695 29.672 13.07 1 84.62 172 ILE B C 1
ATOM 5200 O O . ILE B 1 172 ? -11.156 30.156 14.062 1 84.62 172 ILE B O 1
ATOM 5204 N N . ASP B 1 173 ? -11.695 30.25 11.945 1 80.88 173 ASP B N 1
ATOM 5205 C CA . ASP B 1 173 ? -10.93 31.469 11.703 1 80.88 173 ASP B CA 1
ATOM 5206 C C . ASP B 1 173 ? -11.469 32.625 12.531 1 80.88 173 ASP B C 1
ATOM 5208 O O . ASP B 1 173 ? -10.727 33.562 12.875 1 80.88 173 ASP B O 1
ATOM 5212 N N . SER B 1 174 ? -12.68 32.562 12.766 1 80.56 174 SER B N 1
ATOM 5213 C CA . SER B 1 174 ? -13.266 33.625 13.609 1 80.56 174 SER B CA 1
ATOM 5214 C C . SER B 1 174 ? -12.75 33.531 15.039 1 80.56 174 SER B C 1
ATOM 5216 O O . SER B 1 174 ? -12.602 34.531 15.719 1 80.56 174 SER B O 1
ATOM 5218 N N . LEU B 1 175 ? -12.461 32.344 15.445 1 80 175 LEU B N 1
ATOM 5219 C CA . LEU B 1 175 ? -11.969 32.125 16.797 1 80 175 LEU B CA 1
ATOM 5220 C C . LEU B 1 175 ? -10.453 32.281 16.859 1 80 175 LEU B C 1
ATOM 5222 O O . LEU B 1 175 ? -9.922 32.781 17.844 1 80 175 LEU B O 1
ATOM 5226 N N . LEU B 1 176 ? -9.812 31.859 15.812 1 81.44 176 LEU B N 1
ATOM 5227 C CA . LEU B 1 176 ? -8.352 31.906 15.758 1 81.44 176 LEU B CA 1
ATOM 5228 C C . LEU B 1 176 ? -7.887 32.75 14.578 1 81.44 176 LEU B C 1
ATOM 5230 O O . LEU B 1 176 ? -7.242 32.219 13.656 1 81.44 176 LEU B O 1
ATOM 5234 N N . SER B 1 177 ? -8.133 34 14.641 1 78.88 177 SER B N 1
ATOM 5235 C CA . SER B 1 177 ? -7.91 34.938 13.531 1 78.88 177 SER B CA 1
ATOM 5236 C C . SER B 1 177 ? -6.426 35.062 13.219 1 78.88 177 SER B C 1
ATOM 5238 O O . SER B 1 177 ? -6.055 35.438 12.109 1 78.88 177 SER B O 1
ATOM 5240 N N . HIS B 1 178 ? -5.613 34.75 14.125 1 75.5 178 HIS B N 1
ATOM 5241 C CA . HIS B 1 178 ? -4.176 34.906 13.922 1 75.5 178 HIS B CA 1
ATOM 5242 C C . HIS B 1 178 ? -3.6 33.75 13.125 1 75.5 178 HIS B C 1
ATOM 5244 O O . HIS B 1 178 ? -2.447 33.781 12.688 1 75.5 178 HIS B O 1
ATOM 5250 N N . ARG B 1 179 ? -4.406 32.656 12.875 1 78.62 179 ARG B N 1
ATOM 5251 C CA . ARG B 1 179 ? -3.941 31.469 12.188 1 78.62 179 ARG B CA 1
ATOM 5252 C C . ARG B 1 179 ? -4.453 31.438 10.75 1 78.62 179 ARG B C 1
ATOM 5254 O O . ARG B 1 179 ? -4.738 30.359 10.219 1 78.62 179 ARG B O 1
ATOM 5261 N N . ARG B 1 180 ? -4.504 32.5 10.109 1 78.19 180 ARG B N 1
ATOM 5262 C CA . ARG B 1 180 ? -5.094 32.531 8.773 1 78.19 180 ARG B CA 1
ATOM 5263 C C . ARG B 1 180 ? -4.145 31.938 7.738 1 78.19 180 ARG B C 1
ATOM 5265 O O . ARG B 1 180 ? -4.578 31.219 6.832 1 78.19 180 ARG B O 1
ATOM 5272 N N . SER B 1 181 ? -2.893 32.219 7.891 1 83.31 181 SER B N 1
ATOM 5273 C CA . SER B 1 181 ? -1.908 31.609 7.004 1 83.31 181 SER B CA 1
ATOM 5274 C C . SER B 1 181 ? -1.675 30.141 7.359 1 83.31 181 SER B C 1
ATOM 5276 O O . SER B 1 181 ? -1.432 29.812 8.523 1 83.31 181 SER B O 1
ATOM 5278 N N . GLY B 1 182 ? -1.876 29.297 6.406 1 91.94 182 GLY B N 1
ATOM 5279 C CA . GLY B 1 182 ? -1.725 27.875 6.684 1 91.94 182 GLY B CA 1
ATOM 5280 C C . GLY B 1 182 ? -2.893 27.297 7.453 1 91.94 182 GLY B C 1
ATOM 5281 O O . GLY B 1 182 ? -2.713 26.375 8.266 1 91.94 182 GLY B O 1
ATOM 5282 N N . CYS B 1 183 ? -4.055 27.812 7.234 1 93.12 183 CYS B N 1
ATOM 5283 C CA . CYS B 1 183 ? -5.223 27.531 8.062 1 93.12 183 CYS B CA 1
ATOM 5284 C C . CYS B 1 183 ? -5.691 26.094 7.887 1 93.12 183 CYS B C 1
ATOM 5286 O O . CYS B 1 183 ? -6.449 25.578 8.703 1 93.12 183 CYS B O 1
ATOM 5288 N N . LEU B 1 184 ? -5.215 25.422 6.875 1 95.81 184 LEU B N 1
ATOM 5289 C CA . LEU B 1 184 ? -5.652 24.047 6.637 1 95.81 184 LEU B CA 1
ATOM 5290 C C . LEU B 1 184 ? -4.793 23.062 7.422 1 95.81 184 LEU B C 1
ATOM 5292 O O . LEU B 1 184 ? -5.133 21.891 7.52 1 95.81 184 LEU B O 1
ATOM 5296 N N . ALA B 1 185 ? -3.764 23.516 8.008 1 96.12 185 ALA B N 1
ATOM 5297 C CA . ALA B 1 185 ? -2.848 22.641 8.727 1 96.12 185 ALA B CA 1
ATOM 5298 C C . ALA B 1 185 ? -3.291 22.453 10.172 1 96.12 185 ALA B C 1
ATOM 5300 O O . ALA B 1 185 ? -3.748 23.391 10.82 1 96.12 185 ALA B O 1
ATOM 5301 N N . LEU B 1 186 ? -3.264 21.25 10.594 1 94.75 186 LEU B N 1
ATOM 5302 C CA . LEU B 1 186 ? -3.461 20.938 12.008 1 94.75 186 LEU B CA 1
ATOM 5303 C C . LEU B 1 186 ? -2.197 21.234 12.812 1 94.75 186 LEU B C 1
ATOM 5305 O O . LEU B 1 186 ? -1.148 20.641 12.57 1 94.75 186 LEU B O 1
ATOM 5309 N N . ARG B 1 187 ? -2.311 22.109 13.75 1 92.56 187 ARG B N 1
ATOM 5310 C CA . ARG B 1 187 ? -1.156 22.562 14.523 1 92.56 187 ARG B CA 1
ATOM 5311 C C . ARG B 1 187 ? -0.997 21.766 15.805 1 92.56 187 ARG B C 1
ATOM 5313 O O . ARG B 1 187 ? -1.956 21.156 16.281 1 92.56 187 ARG B O 1
ATOM 5320 N N . CYS B 1 188 ? 0.223 21.781 16.25 1 93.94 188 CYS B N 1
ATOM 5321 C CA . CYS B 1 188 ? 0.503 21.125 17.531 1 93.94 188 CYS B CA 1
ATOM 5322 C C . CYS B 1 188 ? -0.187 21.859 18.672 1 93.94 188 CYS B C 1
ATOM 5324 O O . CYS B 1 188 ? 0.035 23.062 18.875 1 93.94 188 CYS B O 1
ATOM 5326 N N . PRO B 1 189 ? -0.961 21.172 19.438 1 91.38 189 PRO B N 1
ATOM 5327 C CA . PRO B 1 189 ? -1.644 21.828 20.547 1 91.38 189 PRO B CA 1
ATOM 5328 C C . PRO B 1 189 ? -0.743 22.016 21.766 1 91.38 189 PRO B C 1
ATOM 5330 O O . PRO B 1 189 ? -1.072 22.781 22.672 1 91.38 189 PRO B O 1
ATOM 5333 N N . ALA B 1 190 ? 0.349 21.359 21.719 1 92 190 ALA B N 1
ATOM 5334 C CA . ALA B 1 190 ? 1.188 21.328 22.922 1 92 190 ALA B CA 1
ATOM 5335 C C . ALA B 1 190 ? 2.299 22.375 22.844 1 92 190 ALA B C 1
ATOM 5337 O O . ALA B 1 190 ? 2.877 22.75 23.859 1 92 190 ALA B O 1
ATOM 5338 N N . CYS B 1 191 ? 2.641 22.844 21.672 1 91.62 191 CYS B N 1
ATOM 5339 C CA . CYS B 1 191 ? 3.678 23.859 21.531 1 91.62 191 CYS B CA 1
ATOM 5340 C C . CYS B 1 191 ? 3.197 25.203 22.062 1 91.62 191 CYS B C 1
ATOM 5342 O O . CYS B 1 191 ? 2.033 25.562 21.891 1 91.62 191 CYS B O 1
ATOM 5344 N N . PRO B 1 192 ? 4.117 25.922 22.656 1 89.5 192 PRO B N 1
ATOM 5345 C CA . PRO B 1 192 ? 3.709 27.219 23.188 1 89.5 192 PRO B CA 1
ATOM 5346 C C . PRO B 1 192 ? 3.297 28.203 22.094 1 89.5 192 PRO B C 1
ATOM 5348 O O . PRO B 1 192 ? 4.055 28.422 21.156 1 89.5 192 PRO B O 1
ATOM 5351 N N . GLU B 1 193 ? 2.125 28.766 22.297 1 87.88 193 GLU B N 1
ATOM 5352 C CA . GLU B 1 193 ? 1.575 29.734 21.359 1 87.88 193 GLU B CA 1
ATOM 5353 C C . GLU B 1 193 ? 0.754 30.797 22.094 1 87.88 193 GLU B C 1
ATOM 5355 O O . GLU B 1 193 ? -0.292 30.484 22.672 1 87.88 193 GLU B O 1
ATOM 5360 N N . VAL B 1 194 ? 1.291 31.938 21.922 1 83.38 194 VAL B N 1
ATOM 5361 C CA . VAL B 1 194 ? 0.588 33.031 22.562 1 83.38 194 VAL B CA 1
ATOM 5362 C C . VAL B 1 194 ? -0.77 33.25 21.891 1 83.38 194 VAL B C 1
ATOM 5364 O O . VAL B 1 194 ? -0.867 33.281 20.656 1 83.38 194 VAL B O 1
ATOM 5367 N N . GLY B 1 195 ? -1.847 33.375 22.719 1 77.75 195 GLY B N 1
ATOM 5368 C CA . GLY B 1 195 ? -3.186 33.562 22.188 1 77.75 195 GLY B CA 1
ATOM 5369 C C . GLY B 1 195 ? -3.949 32.25 22.016 1 77.75 195 GLY B C 1
ATOM 5370 O O . GLY B 1 195 ? -5.148 32.281 21.719 1 77.75 195 GLY B O 1
ATOM 5371 N N . PHE B 1 196 ? -3.23 31.203 22.172 1 86.19 196 PHE B N 1
ATOM 5372 C CA . PHE B 1 196 ? -3.885 29.891 22.062 1 86.19 196 PHE B CA 1
ATOM 5373 C C . PHE B 1 196 ? -3.799 29.125 23.375 1 86.19 196 PHE B C 1
ATOM 5375 O O . PHE B 1 196 ? -4.762 29.094 24.141 1 86.19 196 PHE B O 1
ATOM 5382 N N . ASN B 1 197 ? -2.557 28.859 23.812 1 86.5 197 ASN B N 1
ATOM 5383 C CA . ASN B 1 197 ? -2.475 28.078 25.031 1 86.5 197 ASN B CA 1
ATOM 5384 C C . ASN B 1 197 ? -1.615 28.766 26.094 1 86.5 197 ASN B C 1
ATOM 5386 O O . ASN B 1 197 ? -1.475 28.281 27.203 1 86.5 197 ASN B O 1
ATOM 5390 N N . ILE B 1 198 ? -1.045 29.938 25.672 1 86.38 198 ILE B N 1
ATOM 5391 C CA . ILE B 1 198 ? -0.272 30.719 26.625 1 86.38 198 ILE B CA 1
ATOM 5392 C C . ILE B 1 198 ? -0.733 32.156 26.594 1 86.38 198 ILE B C 1
ATOM 5394 O O . ILE B 1 198 ? -0.993 32.719 25.516 1 86.38 198 ILE B O 1
ATOM 5398 N N . GLU B 1 199 ? -0.738 32.688 27.766 1 86.56 199 GLU B N 1
ATOM 5399 C CA . GLU B 1 199 ? -1.017 34.125 27.859 1 86.56 199 GLU B CA 1
ATOM 5400 C C . GLU B 1 199 ? 0.27 34.938 27.797 1 86.56 199 GLU B C 1
ATOM 5402 O O . GLU B 1 199 ? 1.331 34.469 28.219 1 86.56 199 GLU B O 1
ATOM 5407 N N . GLU B 1 200 ? 0.143 36.094 27.297 1 82.62 200 GLU B N 1
ATOM 5408 C CA . GLU B 1 200 ? 1.301 36.938 27.094 1 82.62 200 GLU B CA 1
ATOM 5409 C C . GLU B 1 200 ? 2.021 37.219 28.422 1 82.62 200 GLU B C 1
ATOM 5411 O O . GLU B 1 200 ? 3.252 37.219 28.469 1 82.62 200 GLU B O 1
ATOM 5416 N N . TRP B 1 201 ? 1.294 37.375 29.453 1 85.56 201 TRP B N 1
ATOM 5417 C CA . TRP B 1 201 ? 1.878 37.75 30.734 1 85.56 201 TRP B CA 1
ATOM 5418 C C . TRP B 1 201 ? 2.672 36.594 31.344 1 85.56 201 TRP B C 1
ATOM 5420 O O . TRP B 1 201 ? 3.613 36.812 32.094 1 85.56 201 TRP B O 1
ATOM 5430 N N . VAL B 1 202 ? 2.379 35.406 30.984 1 84.94 202 VAL B N 1
ATOM 5431 C CA . VAL B 1 202 ? 3.074 34.25 31.484 1 84.94 202 VAL B CA 1
ATOM 5432 C C . VAL B 1 202 ? 4.512 34.219 30.969 1 84.94 202 VAL B C 1
ATOM 5434 O O . VAL B 1 202 ? 5.438 33.875 31.703 1 84.94 202 VAL B O 1
ATOM 5437 N N . ILE B 1 203 ? 4.684 34.625 29.766 1 78.81 203 ILE B N 1
ATOM 5438 C CA . ILE B 1 203 ? 6.004 34.656 29.141 1 78.81 203 ILE B CA 1
ATOM 5439 C C . ILE B 1 203 ? 6.848 35.75 29.766 1 78.81 203 ILE B C 1
ATOM 5441 O O . ILE B 1 203 ? 8.047 35.594 30.016 1 78.81 203 ILE B O 1
ATOM 5445 N N . GLU B 1 204 ? 6.234 36.844 30.188 1 80.06 204 GLU B N 1
ATOM 5446 C CA . GLU B 1 204 ? 6.93 37.969 30.766 1 80.06 204 GLU B CA 1
ATOM 5447 C C . GLU B 1 204 ? 7.43 37.688 32.156 1 80.06 204 GLU B C 1
ATOM 5449 O O . GLU B 1 204 ? 8.484 38.156 32.562 1 80.06 204 GLU B O 1
ATOM 5454 N N . LEU B 1 205 ? 6.734 36.812 32.812 1 83.81 205 LEU B N 1
ATOM 5455 C CA . LEU B 1 205 ? 7.051 36.562 34.188 1 83.81 205 LEU B CA 1
ATOM 5456 C C . LEU B 1 205 ? 7.816 35.25 34.344 1 83.81 205 LEU B C 1
ATOM 5458 O O . LEU B 1 205 ? 8.148 34.812 35.469 1 83.81 205 LEU B O 1
ATOM 5462 N N . ALA B 1 206 ? 8.078 34.656 33.188 1 82.94 206 ALA B N 1
ATOM 5463 C CA . ALA B 1 206 ? 8.688 33.344 33.25 1 82.94 206 ALA B CA 1
ATOM 5464 C C . ALA B 1 206 ? 10.102 33.406 33.812 1 82.94 206 ALA B C 1
ATOM 5466 O O . ALA B 1 206 ? 10.875 34.281 33.469 1 82.94 206 ALA B O 1
ATOM 5467 N N . ARG B 1 207 ? 10.375 32.438 34.875 1 82.12 207 ARG B N 1
ATOM 5468 C CA . ARG B 1 207 ? 11.703 32.312 35.438 1 82.12 207 ARG B CA 1
ATOM 5469 C C . ARG B 1 207 ? 12.664 31.641 34.469 1 82.12 207 ARG B C 1
ATOM 5471 O O . ARG B 1 207 ? 12.242 30.844 33.625 1 82.12 207 ARG B O 1
ATOM 5478 N N . ASP B 1 208 ? 13.875 31.953 34.594 1 80.12 208 ASP B N 1
ATOM 5479 C CA . ASP B 1 208 ? 14.914 31.469 33.688 1 80.12 208 ASP B CA 1
ATOM 5480 C C . ASP B 1 208 ? 14.906 29.953 33.594 1 80.12 208 ASP B C 1
ATOM 5482 O O . ASP B 1 208 ? 15.07 29.391 32.5 1 80.12 208 ASP B O 1
ATOM 5486 N N . ASN B 1 209 ? 14.672 29.359 34.719 1 80.56 209 ASN B N 1
ATOM 5487 C CA . ASN B 1 209 ? 14.758 27.891 34.75 1 80.56 209 ASN B CA 1
ATOM 5488 C C . ASN B 1 209 ? 13.523 27.25 34.125 1 80.56 209 ASN B C 1
ATOM 5490 O O . ASN B 1 209 ? 13.492 26.031 33.938 1 80.56 209 ASN B O 1
ATOM 5494 N N . HIS B 1 210 ? 12.539 28.062 33.719 1 82.5 210 HIS B N 1
ATOM 5495 C CA . HIS B 1 210 ? 11.32 27.516 33.125 1 82.5 210 HIS B CA 1
ATOM 5496 C C . HIS B 1 210 ? 11.172 27.938 31.656 1 82.5 210 HIS B C 1
ATOM 5498 O O . HIS B 1 210 ? 10.172 27.609 31.016 1 82.5 210 HIS B O 1
ATOM 5504 N N . LEU B 1 211 ? 12.18 28.5 31.125 1 83.06 211 LEU B N 1
ATOM 5505 C CA . LEU B 1 211 ? 12.07 29.062 29.781 1 83.06 211 LEU B CA 1
ATOM 5506 C C . LEU B 1 211 ? 11.961 27.953 28.734 1 83.06 211 LEU B C 1
ATOM 5508 O O . LEU B 1 211 ? 11.391 28.172 27.672 1 83.06 211 LEU B O 1
ATOM 5512 N N . HIS B 1 212 ? 12.469 26.812 29.094 1 83.94 212 HIS B N 1
ATOM 5513 C CA . HIS B 1 212 ? 12.391 25.688 28.156 1 83.94 212 HIS B CA 1
ATOM 5514 C C . HIS B 1 212 ? 10.945 25.281 27.906 1 83.94 212 HIS B C 1
ATOM 5516 O O . HIS B 1 212 ? 10.625 24.719 26.844 1 83.94 212 HIS B O 1
ATOM 5522 N N . LYS B 1 213 ? 10.008 25.672 28.797 1 85.44 213 LYS B N 1
ATOM 5523 C CA . LYS B 1 213 ? 8.594 25.344 28.672 1 85.44 213 LYS B CA 1
ATOM 5524 C C . LYS B 1 213 ? 7.895 26.266 27.672 1 85.44 213 LYS B C 1
ATOM 5526 O O . LYS B 1 213 ? 6.855 25.906 27.109 1 85.44 213 LYS B O 1
ATOM 5531 N N . TYR B 1 214 ? 8.625 27.359 27.469 1 87.69 214 TYR B N 1
ATOM 5532 C CA . TYR B 1 214 ? 7.977 28.375 26.641 1 87.69 214 TYR B CA 1
ATOM 5533 C C . TYR B 1 214 ? 8.766 28.609 25.359 1 87.69 214 TYR B C 1
ATOM 5535 O O . TYR B 1 214 ? 8.492 29.578 24.641 1 87.69 214 TYR B O 1
ATOM 5543 N N . THR B 1 215 ? 9.75 27.734 25.156 1 89.75 215 THR B N 1
ATOM 5544 C CA . THR B 1 215 ? 10.539 27.797 23.922 1 89.75 215 THR B CA 1
ATOM 5545 C C . THR B 1 215 ? 9.891 26.969 22.812 1 89.75 215 THR B C 1
ATOM 5547 O O . THR B 1 215 ? 9.453 25.844 23.047 1 89.75 215 THR B O 1
ATOM 5550 N N . LEU B 1 216 ? 9.758 27.625 21.688 1 91.88 216 LEU B N 1
ATOM 5551 C CA . LEU B 1 216 ? 9.328 26.891 20.5 1 91.88 216 LEU B CA 1
ATOM 5552 C C . LEU B 1 216 ? 10.5 26.156 19.859 1 91.88 216 LEU B C 1
ATOM 5554 O O . LEU B 1 216 ? 11.414 26.797 19.328 1 91.88 216 LEU B O 1
ATOM 5558 N N . PHE B 1 217 ? 10.492 24.875 19.969 1 93.25 217 PHE B N 1
ATOM 5559 C CA . PHE B 1 217 ? 11.539 24.062 19.344 1 93.25 217 PHE B CA 1
ATOM 5560 C C . PHE B 1 217 ? 11.133 23.625 17.953 1 93.25 217 PHE B C 1
ATOM 5562 O O . PHE B 1 217 ? 10.062 23.031 17.781 1 93.25 217 PHE B O 1
ATOM 5569 N N . LEU B 1 218 ? 11.977 23.891 17.016 1 94.75 218 LEU B N 1
ATOM 5570 C CA . LEU B 1 218 ? 11.719 23.531 15.625 1 94.75 218 LEU B CA 1
ATOM 5571 C C . LEU B 1 218 ? 12.82 22.609 15.094 1 94.75 218 LEU B C 1
ATOM 5573 O O . LEU B 1 218 ? 13.938 22.609 15.609 1 94.75 218 LEU B O 1
ATOM 5577 N N . SER B 1 219 ? 12.414 21.766 14.203 1 95.94 219 SER B N 1
ATOM 5578 C CA . SER B 1 219 ? 13.367 20.938 13.477 1 95.94 219 SER B CA 1
ATOM 5579 C C . SER B 1 219 ? 13.266 21.156 11.969 1 95.94 219 SER B C 1
ATOM 5581 O O . SER B 1 219 ? 12.172 21.125 11.406 1 95.94 219 SER B O 1
ATOM 5583 N N . ALA B 1 220 ? 14.391 21.453 11.398 1 95.19 220 ALA B N 1
ATOM 5584 C CA . ALA B 1 220 ? 14.492 21.609 9.945 1 95.19 220 ALA B CA 1
ATOM 5585 C C . ALA B 1 220 ? 15.32 20.484 9.328 1 95.19 220 ALA B C 1
ATOM 5587 O O . ALA B 1 220 ? 16.344 20.078 9.891 1 95.19 220 ALA B O 1
ATOM 5588 N N . ASP B 1 221 ? 14.781 19.969 8.258 1 93.94 221 ASP B N 1
ATOM 5589 C CA . ASP B 1 221 ? 15.531 18.922 7.574 1 93.94 221 ASP B CA 1
ATOM 5590 C C . ASP B 1 221 ? 15.07 18.766 6.125 1 93.94 221 ASP B C 1
ATOM 5592 O O . ASP B 1 221 ? 13.93 19.109 5.797 1 93.94 221 ASP B O 1
ATOM 5596 N N . GLY B 1 222 ? 16.031 18.375 5.305 1 92.56 222 GLY B N 1
ATOM 5597 C CA . GLY B 1 222 ? 15.719 18.047 3.922 1 92.56 222 GLY B CA 1
ATOM 5598 C C . GLY B 1 222 ? 15.562 16.562 3.678 1 92.56 222 GLY B C 1
ATOM 5599 O O . GLY B 1 222 ? 16.266 15.742 4.277 1 92.56 222 GLY B O 1
ATOM 5600 N N . ASN B 1 223 ? 14.57 16.219 2.877 1 93.44 223 ASN B N 1
ATOM 5601 C CA . ASN B 1 223 ? 14.352 14.844 2.457 1 93.44 223 ASN B CA 1
ATOM 5602 C C . ASN B 1 223 ? 14.5 14.688 0.946 1 93.44 223 ASN B C 1
ATOM 5604 O O . ASN B 1 223 ? 13.625 15.086 0.183 1 93.44 223 ASN B O 1
ATOM 5608 N N . PHE B 1 224 ? 15.484 13.953 0.526 1 91.5 224 PHE B N 1
ATOM 5609 C CA . PHE B 1 224 ? 15.82 13.891 -0.893 1 91.5 224 PHE B CA 1
ATOM 5610 C C . PHE B 1 224 ? 15.242 12.625 -1.521 1 91.5 224 PHE B C 1
ATOM 5612 O O . PHE B 1 224 ? 15.469 12.352 -2.703 1 91.5 224 PHE B O 1
ATOM 5619 N N . ARG B 1 225 ? 14.508 11.898 -0.73 1 91.12 225 ARG B N 1
ATOM 5620 C CA . ARG B 1 225 ? 13.789 10.766 -1.288 1 91.12 225 ARG B CA 1
ATOM 5621 C C . ARG B 1 225 ? 12.477 11.203 -1.939 1 91.12 225 ARG B C 1
ATOM 5623 O O . ARG B 1 225 ? 12.008 10.57 -2.887 1 91.12 225 ARG B O 1
ATOM 5630 N N . LEU B 1 226 ? 11.977 12.266 -1.493 1 94.88 226 LEU B N 1
ATOM 5631 C CA . LEU B 1 226 ? 10.727 12.797 -2.031 1 94.88 226 LEU B CA 1
ATOM 5632 C C . LEU B 1 226 ? 10.977 13.641 -3.271 1 94.88 226 LEU B C 1
ATOM 5634 O O . LEU B 1 226 ? 10.711 14.844 -3.27 1 94.88 226 LEU B O 1
ATOM 5638 N N . GLN B 1 227 ? 11.336 12.977 -4.305 1 94.12 227 GLN B N 1
ATOM 5639 C CA . GLN B 1 227 ? 11.656 13.609 -5.578 1 94.12 227 GLN B CA 1
ATOM 5640 C C . GLN B 1 227 ? 10.438 13.648 -6.496 1 94.12 227 GLN B C 1
ATOM 5642 O O . GLN B 1 227 ? 9.438 12.977 -6.238 1 94.12 227 GLN B O 1
ATOM 5647 N N . ARG B 1 228 ? 10.562 14.477 -7.473 1 95.06 228 ARG B N 1
ATOM 5648 C CA . ARG B 1 228 ? 9.609 14.469 -8.578 1 95.06 228 ARG B CA 1
ATOM 5649 C C . ARG B 1 228 ? 10.328 14.414 -9.922 1 95.06 228 ARG B C 1
ATOM 5651 O O . ARG B 1 228 ? 11.219 15.211 -10.188 1 95.06 228 ARG B O 1
ATOM 5658 N N . LYS B 1 229 ? 9.906 13.57 -10.75 1 93.44 229 LYS B N 1
ATOM 5659 C CA . LYS B 1 229 ? 10.523 13.391 -12.062 1 93.44 229 LYS B CA 1
ATOM 5660 C C . LYS B 1 229 ? 10.156 14.531 -13.008 1 93.44 229 LYS B C 1
ATOM 5662 O O . LYS B 1 229 ? 9.07 15.102 -12.898 1 93.44 229 LYS B O 1
ATOM 5667 N N . ARG B 1 230 ? 11.102 14.695 -13.859 1 90.88 230 ARG B N 1
ATOM 5668 C CA . ARG B 1 230 ? 10.828 15.664 -14.914 1 90.88 230 ARG B CA 1
ATOM 5669 C C . ARG B 1 230 ? 9.898 15.078 -15.969 1 90.88 230 ARG B C 1
ATOM 5671 O O . ARG B 1 230 ? 10.234 14.07 -16.609 1 90.88 230 ARG B O 1
ATOM 5678 N N . LYS B 1 231 ? 8.75 15.633 -16.016 1 87.31 231 LYS B N 1
ATOM 5679 C CA . LYS B 1 231 ? 7.773 15.203 -17 1 87.31 231 LYS B CA 1
ATOM 5680 C C . LYS B 1 231 ? 6.957 16.375 -17.531 1 87.31 231 LYS B C 1
ATOM 5682 O O . LYS B 1 231 ? 6.883 17.422 -16.875 1 87.31 231 LYS B O 1
ATOM 5687 N N . ILE B 1 232 ? 6.484 16.062 -18.672 1 85.81 232 ILE B N 1
ATOM 5688 C CA . ILE B 1 232 ? 5.559 17.047 -19.203 1 85.81 232 ILE B CA 1
ATOM 5689 C C . ILE B 1 232 ? 4.258 17.031 -18.406 1 85.81 232 ILE B C 1
ATOM 5691 O O . ILE B 1 232 ? 3.715 15.953 -18.125 1 85.81 232 ILE B O 1
ATOM 5695 N N . HIS B 1 233 ? 3.98 18.234 -17.891 1 84.38 233 HIS B N 1
ATOM 5696 C CA . HIS B 1 233 ? 2.754 18.297 -17.094 1 84.38 233 HIS B CA 1
ATOM 5697 C C . HIS B 1 233 ? 1.952 19.562 -17.422 1 84.38 233 HIS B C 1
ATOM 5699 O O . HIS B 1 233 ? 2.445 20.453 -18.109 1 84.38 233 HIS B O 1
ATOM 5705 N N . ASP B 1 234 ? 0.781 19.453 -17 1 81.38 234 ASP B N 1
ATOM 5706 C CA . ASP B 1 234 ? -0.103 20.609 -17.141 1 81.38 234 ASP B CA 1
ATOM 5707 C C . ASP B 1 234 ? 0.389 21.781 -16.297 1 81.38 234 ASP B C 1
ATOM 5709 O O . ASP B 1 234 ? 0.429 21.703 -15.07 1 81.38 234 ASP B O 1
ATOM 5713 N N . ARG B 1 235 ? 0.682 22.875 -16.969 1 79.44 235 ARG B N 1
ATOM 5714 C CA . ARG B 1 235 ? 1.214 24.062 -16.297 1 79.44 235 ARG B CA 1
ATOM 5715 C C . ARG B 1 235 ? 0.175 24.672 -15.375 1 79.44 235 ARG B C 1
ATOM 5717 O O . ARG B 1 235 ? 0.521 25.422 -14.461 1 79.44 235 ARG B O 1
ATOM 5724 N N . LEU B 1 236 ? -1.021 24.203 -15.609 1 83.69 236 LEU B N 1
ATOM 5725 C CA . LEU B 1 236 ? -2.098 24.797 -14.82 1 83.69 236 LEU B CA 1
ATOM 5726 C C . LEU B 1 236 ? -2.41 23.922 -13.602 1 83.69 236 LEU B C 1
ATOM 5728 O O . LEU B 1 236 ? -3.281 24.266 -12.797 1 83.69 236 LEU B O 1
ATOM 5732 N N . ASP B 1 237 ? -1.652 22.922 -13.438 1 90.94 237 ASP B N 1
ATOM 5733 C CA . ASP B 1 237 ? -1.895 22.062 -12.289 1 90.94 237 ASP B CA 1
ATOM 5734 C C . ASP B 1 237 ? -1.337 22.688 -11.008 1 90.94 237 ASP B C 1
ATOM 5736 O O . ASP B 1 237 ? -0.185 22.438 -10.648 1 90.94 237 ASP B O 1
ATOM 5740 N N . LYS B 1 238 ? -2.189 23.453 -10.367 1 92.06 238 LYS B N 1
ATOM 5741 C CA . LYS B 1 238 ? -1.862 24.078 -9.086 1 92.06 238 LYS B CA 1
ATOM 5742 C C . LYS B 1 238 ? -2.576 23.375 -7.934 1 92.06 238 LYS B C 1
ATOM 5744 O O . LYS B 1 238 ? -3.643 22.797 -8.117 1 92.06 238 LYS B O 1
ATOM 5749 N N . SER B 1 239 ? -1.918 23.469 -6.855 1 95.56 239 SER B N 1
ATOM 5750 C CA . SER B 1 239 ? -2.516 22.844 -5.68 1 95.56 239 SER B CA 1
ATOM 5751 C C . SER B 1 239 ? -3.816 23.531 -5.289 1 95.56 239 SER B C 1
ATOM 5753 O O . SER B 1 239 ? -3.895 24.766 -5.285 1 95.56 239 SER B O 1
ATOM 5755 N N . LEU B 1 240 ? -4.812 22.781 -4.941 1 95.38 240 LEU B N 1
ATOM 5756 C CA . LEU B 1 240 ? -6.078 23.312 -4.441 1 95.38 240 LEU B CA 1
ATOM 5757 C C . LEU B 1 240 ? -5.887 24 -3.09 1 95.38 240 LEU B C 1
ATOM 5759 O O . LEU B 1 240 ? -6.703 24.828 -2.689 1 95.38 240 LEU B O 1
ATOM 5763 N N . ASN B 1 241 ? -4.828 23.656 -2.398 1 96.19 241 ASN B N 1
ATOM 5764 C CA . ASN B 1 241 ? -4.586 24.203 -1.068 1 96.19 241 ASN B CA 1
ATOM 5765 C C . ASN B 1 241 ? -3.945 25.594 -1.145 1 96.19 241 ASN B C 1
ATOM 5767 O O . ASN B 1 241 ? -3.963 26.344 -0.167 1 96.19 241 ASN B O 1
ATOM 5771 N N . ALA B 1 242 ? -3.309 25.922 -2.164 1 93.69 242 ALA B N 1
ATOM 5772 C CA . ALA B 1 242 ? -2.809 27.25 -2.494 1 93.69 242 ALA B CA 1
ATOM 5773 C C . ALA B 1 242 ? -1.978 27.828 -1.35 1 93.69 242 ALA B C 1
ATOM 5775 O O . ALA B 1 242 ? -2.18 28.969 -0.938 1 93.69 242 ALA B O 1
ATOM 5776 N N . GLY B 1 243 ? -1.215 26.984 -0.74 1 95 243 GLY B N 1
ATOM 5777 C CA . GLY B 1 243 ? -0.306 27.453 0.292 1 95 243 GLY B CA 1
ATOM 5778 C C . GLY B 1 243 ? -0.947 27.531 1.665 1 95 243 GLY B C 1
ATOM 5779 O O . GLY B 1 243 ? -0.356 28.062 2.605 1 95 243 GLY B O 1
ATOM 5780 N N . ASN B 1 244 ? -2.062 26.984 1.851 1 95.19 244 ASN B N 1
ATOM 5781 C CA . ASN B 1 244 ? -2.75 27.062 3.135 1 95.19 244 ASN B CA 1
ATOM 5782 C C . ASN B 1 244 ? -2.588 25.766 3.938 1 95.19 244 ASN B C 1
ATOM 5784 O O . ASN B 1 244 ? -3.084 25.672 5.062 1 95.19 244 ASN B O 1
ATOM 5788 N N . GLY B 1 245 ? -1.899 24.828 3.354 1 96.94 245 GLY B N 1
ATOM 5789 C CA . GLY B 1 245 ? -1.576 23.609 4.062 1 96.94 245 GLY B CA 1
ATOM 5790 C C . GLY B 1 245 ? -0.181 23.609 4.66 1 96.94 245 GLY B C 1
ATOM 5791 O O . GLY B 1 245 ? 0.191 24.547 5.371 1 96.94 245 GLY B O 1
ATOM 5792 N N . TYR B 1 246 ? 0.508 22.609 4.344 1 98.06 246 TYR B N 1
ATOM 5793 C CA . TYR B 1 246 ? 1.85 22.484 4.898 1 98.06 246 TYR B CA 1
ATOM 5794 C C . TYR B 1 246 ? 2.895 23.031 3.934 1 98.06 246 TYR B C 1
ATOM 5796 O O . TYR B 1 246 ? 3.951 2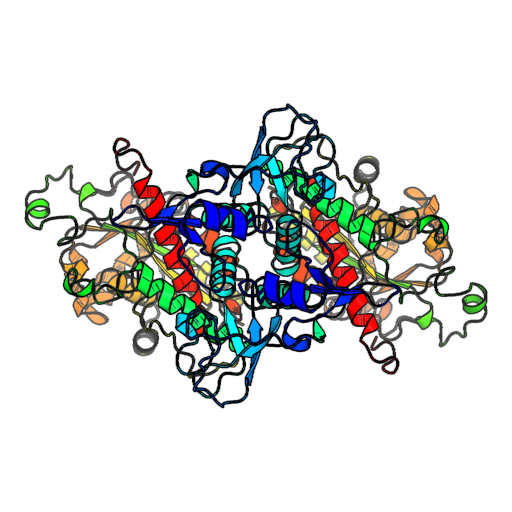3.516 4.355 1 98.06 246 TYR B O 1
ATOM 5804 N N . PHE B 1 247 ? 2.549 23.016 2.668 1 98.19 247 PHE B N 1
ATOM 5805 C CA . PHE B 1 247 ? 3.43 23.609 1.677 1 98.19 247 PHE B CA 1
ATOM 5806 C C . PHE B 1 247 ? 3.248 25.125 1.643 1 98.19 247 PHE B C 1
ATOM 5808 O O . PHE B 1 247 ? 2.135 25.625 1.811 1 98.19 247 PHE B O 1
ATOM 5815 N N . VAL B 1 248 ? 4.336 25.734 1.39 1 97.25 248 VAL B N 1
ATOM 5816 C CA . VAL B 1 248 ? 4.258 27.156 1.087 1 97.25 248 VAL B CA 1
ATOM 5817 C C . VAL B 1 248 ? 3.555 27.375 -0.252 1 97.25 248 VAL B C 1
ATOM 5819 O O . VAL B 1 248 ? 3.408 26.422 -1.035 1 97.25 248 VAL B O 1
ATOM 5822 N N . GLU B 1 249 ? 3.057 28.609 -0.456 1 95.69 249 GLU B N 1
ATOM 5823 C CA . GLU B 1 249 ? 2.477 28.938 -1.756 1 95.69 249 GLU B CA 1
ATOM 5824 C C . GLU B 1 249 ? 3.527 28.875 -2.861 1 95.69 249 GLU B C 1
ATOM 5826 O O . GLU B 1 249 ? 4.531 29.578 -2.816 1 95.69 249 GLU B O 1
ATOM 5831 N N . ASP B 1 250 ? 3.256 28.109 -3.826 1 93.12 250 ASP B N 1
ATOM 5832 C CA . ASP B 1 250 ? 4.258 27.703 -4.809 1 93.12 250 ASP B CA 1
ATOM 5833 C C . ASP B 1 250 ? 4.711 28.891 -5.652 1 93.12 250 ASP B C 1
ATOM 5835 O O . ASP B 1 250 ? 5.91 29.094 -5.871 1 93.12 250 ASP B O 1
ATOM 5839 N N . SER B 1 251 ? 3.82 29.656 -6.148 1 92.19 251 SER B N 1
ATOM 5840 C CA . SER B 1 251 ? 4.156 30.75 -7.043 1 92.19 251 SER B CA 1
ATOM 5841 C C . SER B 1 251 ? 5.02 31.797 -6.336 1 92.19 251 SER B C 1
ATOM 5843 O O . SER B 1 251 ? 6 32.281 -6.902 1 92.19 251 SER B O 1
ATOM 5845 N N . LYS B 1 252 ? 4.703 32.125 -5.125 1 94.5 252 LYS B N 1
ATOM 5846 C CA . LYS B 1 252 ? 5.48 33.094 -4.352 1 94.5 252 LYS B CA 1
ATOM 5847 C C . LYS B 1 252 ? 6.863 32.562 -4.012 1 94.5 252 LYS B C 1
ATOM 5849 O O . LYS B 1 252 ? 7.859 33.281 -4.066 1 94.5 252 LYS B O 1
ATOM 5854 N N . TYR B 1 253 ? 6.906 31.344 -3.73 1 95.44 253 TYR B N 1
ATOM 5855 C CA . TYR B 1 253 ? 8.164 30.688 -3.402 1 95.44 253 TYR B CA 1
ATOM 5856 C C . TYR B 1 253 ? 9.094 30.656 -4.605 1 95.44 253 TYR B C 1
ATOM 5858 O O . TYR B 1 253 ? 10.273 31.016 -4.488 1 95.44 253 TYR B O 1
ATOM 5866 N N . ARG B 1 254 ? 8.516 30.312 -5.699 1 91.62 254 ARG B N 1
ATOM 5867 C CA . ARG B 1 254 ? 9.32 30.266 -6.914 1 91.62 254 ARG B CA 1
ATOM 5868 C C . ARG B 1 254 ? 9.82 31.672 -7.289 1 91.62 254 ARG B C 1
ATOM 5870 O O . ARG B 1 254 ? 10.953 31.812 -7.742 1 91.62 254 ARG B O 1
ATOM 5877 N N . HIS B 1 255 ? 9.023 32.594 -7.141 1 93.94 255 HIS B N 1
ATOM 5878 C CA . HIS B 1 255 ? 9.422 33.969 -7.414 1 93.94 255 HIS B CA 1
ATOM 5879 C C . HIS B 1 255 ? 10.562 34.406 -6.496 1 93.94 255 HIS B C 1
ATOM 5881 O O . HIS B 1 255 ? 11.516 35.031 -6.945 1 93.94 255 HIS B O 1
ATOM 5887 N N . TYR B 1 256 ? 10.438 34.031 -5.285 1 94.19 256 TYR B N 1
ATOM 5888 C CA . TYR B 1 256 ? 11.469 34.312 -4.301 1 94.19 256 TYR B CA 1
ATOM 5889 C C . TYR B 1 256 ? 12.797 33.688 -4.691 1 94.19 256 TYR B C 1
ATOM 5891 O O . TYR B 1 256 ? 13.836 34.375 -4.695 1 94.19 256 TYR B O 1
ATOM 5899 N N . ILE B 1 257 ? 12.773 32.5 -5.043 1 91.94 257 ILE B N 1
ATOM 5900 C CA . ILE B 1 257 ? 13.992 31.766 -5.391 1 91.94 257 ILE B CA 1
ATOM 5901 C C . ILE B 1 257 ? 14.602 32.344 -6.66 1 91.94 257 ILE B C 1
ATOM 5903 O O . ILE B 1 257 ? 15.82 32.531 -6.75 1 91.94 257 ILE B O 1
ATOM 5907 N N . LYS B 1 258 ? 13.797 32.656 -7.59 1 89 258 LYS B N 1
ATOM 5908 C CA . LYS B 1 258 ? 14.266 33.219 -8.852 1 89 258 LYS B CA 1
ATOM 5909 C C . LYS B 1 258 ? 14.906 34.594 -8.648 1 89 258 LYS B C 1
ATOM 5911 O O . LYS B 1 258 ? 15.859 34.938 -9.336 1 89 258 LYS B O 1
ATOM 5916 N N . SER B 1 259 ? 14.422 35.219 -7.773 1 89.69 259 SER B N 1
ATOM 5917 C CA . SER B 1 259 ? 14.914 36.594 -7.531 1 89.69 259 SER B CA 1
ATOM 5918 C C . SER B 1 259 ? 16.281 36.562 -6.859 1 89.69 259 SER B C 1
ATOM 5920 O O . SER B 1 259 ? 17.031 37.562 -6.926 1 89.69 259 SER B O 1
ATOM 5922 N N . LEU B 1 260 ? 16.641 35.438 -6.266 1 85.25 260 LEU B N 1
ATOM 5923 C CA . LEU B 1 260 ? 17.875 35.406 -5.484 1 85.25 260 LEU B CA 1
ATOM 5924 C C . LEU B 1 260 ? 18.906 34.469 -6.133 1 85.25 260 LEU B C 1
ATOM 5926 O O . LEU B 1 260 ? 19.953 34.219 -5.555 1 85.25 260 LEU B O 1
ATOM 5930 N N . ARG B 1 261 ? 18.625 33.75 -7.141 1 65.81 261 ARG B N 1
ATOM 5931 C CA . ARG B 1 261 ? 19.391 32.688 -7.789 1 65.81 261 ARG B CA 1
ATOM 5932 C C . ARG B 1 261 ? 20.875 33.062 -7.891 1 65.81 261 ARG B C 1
ATOM 5934 O O . ARG B 1 261 ? 21.75 32.219 -7.844 1 65.81 261 ARG B O 1
ATOM 5941 N N . ASN B 1 262 ? 21.188 34.188 -7.848 1 59.03 262 ASN B N 1
ATOM 5942 C CA . ASN B 1 262 ? 22.594 34.531 -8.039 1 59.03 262 ASN B CA 1
ATOM 5943 C C . ASN B 1 262 ? 23.375 34.5 -6.723 1 59.03 262 ASN B C 1
ATOM 5945 O O . ASN B 1 262 ? 24.578 34.75 -6.699 1 59.03 262 ASN B O 1
ATOM 5949 N N . GLU B 1 263 ? 22.75 34.094 -5.738 1 54.78 263 GLU B N 1
ATOM 5950 C CA . GLU B 1 263 ? 23.484 34.156 -4.477 1 54.78 263 GLU B CA 1
ATOM 5951 C C . GLU B 1 263 ? 24.031 32.781 -4.09 1 54.78 263 GLU B C 1
ATOM 5953 O O . GLU B 1 263 ? 23.266 31.859 -3.873 1 54.78 263 GLU B O 1
ATOM 5958 N N . VAL B 1 264 ? 25.203 32.406 -4.613 1 54.16 264 VAL B N 1
ATOM 5959 C CA . VAL B 1 264 ? 25.906 31.156 -4.367 1 54.16 264 VAL B CA 1
ATOM 5960 C C . VAL B 1 264 ? 26.375 31.109 -2.912 1 54.16 264 VAL B C 1
ATOM 5962 O O . VAL B 1 264 ? 27.125 31.984 -2.461 1 54.16 264 VAL B O 1
ATOM 5965 N N . ASP B 1 265 ? 25.625 30.375 -2.02 1 55.38 265 ASP B N 1
ATOM 5966 C CA . ASP B 1 265 ? 26.109 30.219 -0.65 1 55.38 265 ASP B CA 1
ATOM 5967 C C . ASP B 1 265 ? 27.297 29.266 -0.589 1 55.38 265 ASP B C 1
ATOM 5969 O O . ASP B 1 265 ? 27.219 28.156 -1.094 1 55.38 265 ASP B O 1
ATOM 5973 N N . THR B 1 266 ? 28.438 29.781 -0.483 1 55.81 266 THR B N 1
ATOM 5974 C CA . THR B 1 266 ? 29.656 28.984 -0.346 1 55.81 266 THR B CA 1
ATOM 5975 C C . THR B 1 266 ? 29.734 28.344 1.036 1 55.81 266 THR B C 1
ATOM 5977 O O . THR B 1 266 ? 29.562 29.031 2.051 1 55.81 266 THR B O 1
ATOM 5980 N N . SER B 1 267 ? 29.531 27.125 1.08 1 59.47 267 SER B N 1
ATOM 5981 C CA . SER B 1 267 ? 29.719 26.391 2.334 1 59.47 267 SER B CA 1
ATOM 5982 C C . SER B 1 267 ? 31.188 26.328 2.734 1 59.47 267 SER B C 1
ATOM 5984 O O . SER B 1 267 ? 32.062 26.188 1.879 1 59.47 267 SER B O 1
ATOM 5986 N N . LEU B 1 268 ? 31.344 26.641 3.955 1 59.69 268 LEU B N 1
ATOM 5987 C CA . LEU B 1 268 ? 32.688 26.516 4.496 1 59.69 268 LEU B CA 1
ATOM 5988 C C . LEU B 1 268 ? 32.969 25.062 4.895 1 59.69 268 LEU B C 1
ATOM 5990 O O . LEU B 1 268 ? 34.125 24.703 5.168 1 59.69 268 LEU B O 1
ATOM 5994 N N . CYS B 1 269 ? 31.984 24.25 4.895 1 60.72 269 CYS B N 1
ATOM 5995 C CA . CYS B 1 269 ? 32.188 22.859 5.293 1 60.72 269 CYS B CA 1
ATOM 5996 C C . CYS B 1 269 ? 32.406 21.969 4.074 1 60.72 269 CYS B C 1
ATOM 5998 O O . CYS B 1 269 ? 31.531 21.859 3.209 1 60.72 269 CYS B O 1
ATOM 6000 N N . ALA B 1 270 ? 33.594 21.359 3.967 1 54.28 270 ALA B N 1
ATOM 6001 C CA . ALA B 1 270 ? 34.031 20.547 2.828 1 54.28 270 ALA B CA 1
ATOM 6002 C C . ALA B 1 270 ? 33.125 19.344 2.629 1 54.28 270 ALA B C 1
ATOM 6004 O O . ALA B 1 270 ? 32.781 18.984 1.496 1 54.28 270 ALA B O 1
ATOM 6005 N N . LYS B 1 271 ? 32.781 18.797 3.678 1 57.44 271 LYS B N 1
ATOM 6006 C CA . LYS B 1 271 ? 31.953 17.578 3.611 1 57.44 271 LYS B CA 1
ATOM 6007 C C . LYS B 1 271 ? 30.578 17.891 3.029 1 57.44 271 LYS B C 1
ATOM 6009 O O . LYS B 1 271 ? 30.062 17.109 2.213 1 57.44 271 LYS B O 1
ATOM 6014 N N . LEU B 1 272 ? 30.156 18.984 3.48 1 61.88 272 LEU B N 1
ATOM 6015 C CA . LEU B 1 272 ? 28.844 19.391 2.975 1 61.88 272 LEU B CA 1
ATOM 6016 C C . LEU B 1 272 ? 28.906 19.688 1.48 1 61.88 272 LEU B C 1
ATOM 6018 O O . LEU B 1 272 ? 27.969 19.375 0.743 1 61.88 272 LEU B O 1
ATOM 6022 N N . LYS B 1 273 ? 30 20.219 1.091 1 58.72 273 LYS B N 1
ATOM 6023 C CA . LYS B 1 273 ? 30.188 20.531 -0.324 1 58.72 273 LYS B CA 1
ATOM 6024 C C . LYS B 1 273 ? 30.219 19.25 -1.159 1 58.72 273 LYS B C 1
ATOM 6026 O O . LYS B 1 273 ? 29.641 19.188 -2.244 1 58.72 273 LYS B O 1
ATOM 6031 N N . ALA B 1 274 ? 30.859 18.297 -0.599 1 55.56 274 ALA B N 1
ATOM 6032 C CA . ALA B 1 274 ? 30.984 17.031 -1.309 1 55.56 274 ALA B CA 1
ATOM 6033 C C . ALA B 1 274 ? 29.641 16.344 -1.45 1 55.56 274 ALA B C 1
ATOM 6035 O O . ALA B 1 274 ? 29.312 15.805 -2.514 1 55.56 274 ALA B O 1
ATOM 6036 N N . VAL B 1 275 ? 28.906 16.406 -0.432 1 58.53 275 VAL B N 1
ATOM 6037 C CA . VAL B 1 275 ? 27.594 15.773 -0.437 1 58.53 275 VAL B CA 1
ATOM 6038 C C . VAL B 1 275 ? 26.688 16.484 -1.441 1 58.53 275 VAL B C 1
ATOM 6040 O O . VAL B 1 275 ? 25.969 15.836 -2.205 1 58.53 275 VAL B O 1
ATOM 6043 N N . ARG B 1 276 ? 26.906 17.672 -1.571 1 61.53 276 ARG B N 1
ATOM 6044 C CA . ARG B 1 276 ? 26.094 18.469 -2.482 1 61.53 276 ARG B CA 1
ATOM 6045 C C . ARG B 1 276 ? 26.422 18.141 -3.938 1 61.53 276 ARG B C 1
ATOM 6047 O O . ARG B 1 276 ? 25.516 18.094 -4.781 1 61.53 276 ARG B O 1
ATOM 6054 N N . GLN B 1 277 ? 27.578 17.938 -4.148 1 58.28 277 GLN B N 1
ATOM 6055 C CA . GLN B 1 277 ? 28.016 17.625 -5.508 1 58.28 277 GLN B CA 1
ATOM 6056 C C . GLN B 1 277 ? 27.516 16.25 -5.938 1 58.28 277 GLN B C 1
ATOM 6058 O O . GLN B 1 277 ? 27.094 16.062 -7.086 1 58.28 277 GLN B O 1
ATOM 6063 N N . GLN B 1 278 ? 27.609 15.422 -5.102 1 56.66 278 GLN B N 1
ATOM 6064 C CA . GLN B 1 278 ? 27.141 14.07 -5.387 1 56.66 278 GLN B CA 1
ATOM 6065 C C . GLN B 1 278 ? 25.641 14.055 -5.629 1 56.66 278 GLN B C 1
ATOM 6067 O O . GLN B 1 278 ? 25.141 13.336 -6.504 1 56.66 278 GLN B O 1
ATOM 6072 N N . ASP B 1 279 ? 25 14.844 -5.004 1 61.28 279 ASP B N 1
ATOM 6073 C CA . ASP B 1 279 ? 23.547 14.906 -5.109 1 61.28 279 ASP B CA 1
ATOM 6074 C C . ASP B 1 279 ? 23.125 15.469 -6.465 1 61.28 279 ASP B C 1
ATOM 6076 O O . ASP B 1 279 ? 22.109 15.047 -7.02 1 61.28 279 ASP B O 1
ATOM 6080 N N . ARG B 1 280 ? 23.906 16.281 -6.988 1 59.88 280 ARG B N 1
ATOM 6081 C CA . ARG B 1 280 ? 23.562 16.906 -8.266 1 59.88 280 ARG B CA 1
ATOM 6082 C C . ARG B 1 280 ? 23.531 15.867 -9.383 1 59.88 280 ARG B C 1
ATOM 6084 O O . ARG B 1 280 ? 22.672 15.914 -10.258 1 59.88 280 ARG B O 1
ATOM 6091 N N . SER B 1 281 ? 24.422 14.992 -9.336 1 62.91 281 SER B N 1
ATOM 6092 C CA . SER B 1 281 ? 24.469 13.969 -10.375 1 62.91 281 SER B CA 1
ATOM 6093 C C . SER B 1 281 ? 23.359 12.945 -10.18 1 62.91 281 SER B C 1
ATOM 6095 O O . SER B 1 281 ? 22.766 12.469 -11.156 1 62.91 281 SER B O 1
ATOM 6097 N N . LYS B 1 282 ? 23.031 12.797 -9.102 1 67.62 282 LYS B N 1
ATOM 6098 C CA . LYS B 1 282 ? 22.031 11.781 -8.758 1 67.62 282 LYS B CA 1
ATOM 6099 C C . LYS B 1 282 ? 20.641 12.219 -9.18 1 67.62 282 LYS B C 1
ATOM 6101 O O . LYS B 1 282 ? 19.781 11.375 -9.469 1 67.62 282 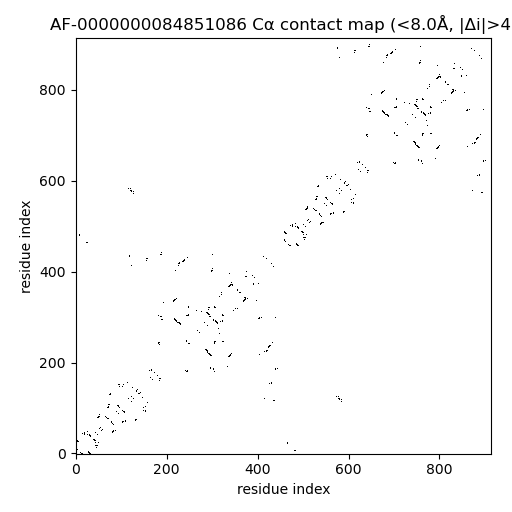LYS B O 1
ATOM 6106 N N . PHE B 1 283 ? 20.516 13.562 -9.352 1 78 283 PHE B N 1
ATOM 6107 C CA . PHE B 1 283 ? 19.156 14.062 -9.547 1 78 283 PHE B CA 1
ATOM 6108 C C . PHE B 1 283 ? 18.969 14.586 -10.969 1 78 283 PHE B C 1
ATOM 6110 O O . PHE B 1 283 ? 18.156 15.469 -11.203 1 78 283 PHE B O 1
ATOM 6117 N N . LYS B 1 284 ? 19.688 14.047 -11.883 1 76.38 284 LYS B N 1
ATOM 6118 C CA . LYS B 1 284 ? 19.672 14.555 -13.25 1 76.38 284 LYS B CA 1
ATOM 6119 C C . LYS B 1 284 ? 18.266 14.453 -13.859 1 76.38 284 LYS B C 1
ATOM 6121 O O . LYS B 1 284 ? 17.828 15.367 -14.57 1 76.38 284 LYS B O 1
ATOM 6126 N N . ASP B 1 285 ? 17.531 13.562 -13.484 1 82.69 285 ASP B N 1
ATOM 6127 C CA . ASP B 1 285 ? 16.234 13.328 -14.109 1 82.69 285 ASP B CA 1
ATOM 6128 C C . ASP B 1 285 ? 15.109 13.844 -13.219 1 82.69 285 ASP B C 1
ATOM 6130 O O . ASP B 1 285 ? 13.93 13.672 -13.547 1 82.69 285 ASP B O 1
ATOM 6134 N N . ALA B 1 286 ? 15.523 14.68 -12.203 1 89.56 286 ALA B N 1
ATOM 6135 C CA . ALA B 1 286 ? 14.508 15.141 -11.258 1 89.56 286 ALA B CA 1
ATOM 6136 C C . ALA B 1 286 ? 14.266 16.641 -11.406 1 89.56 286 ALA B C 1
ATOM 6138 O O . ALA B 1 286 ? 15.211 17.422 -11.57 1 89.56 286 ALA B O 1
ATOM 6139 N N . GLU B 1 287 ? 13.016 17.047 -11.531 1 91.38 287 GLU B N 1
ATOM 6140 C CA . GLU B 1 287 ? 12.648 18.469 -11.453 1 91.38 287 GLU B CA 1
ATOM 6141 C C . GLU B 1 287 ? 12.703 18.969 -10.016 1 91.38 287 GLU B C 1
ATOM 6143 O O . GLU B 1 287 ? 13.117 20.109 -9.766 1 91.38 287 GLU B O 1
ATOM 6148 N N . VAL B 1 288 ? 12.188 18.172 -9.141 1 93.5 288 VAL B N 1
ATOM 6149 C CA . VAL B 1 288 ? 12.281 18.391 -7.695 1 93.5 288 VAL B CA 1
ATOM 6150 C C . VAL B 1 288 ? 13.195 17.328 -7.074 1 93.5 288 VAL B C 1
ATOM 6152 O O . VAL B 1 288 ? 12.945 16.125 -7.211 1 93.5 288 VAL B O 1
ATOM 6155 N N . SER B 1 289 ? 14.211 17.719 -6.449 1 92.62 289 SER B N 1
ATOM 6156 C CA . SER B 1 289 ? 15.195 16.797 -5.902 1 92.62 289 SER B CA 1
ATOM 6157 C C . SER B 1 289 ? 14.805 16.344 -4.5 1 92.62 289 SER B C 1
ATOM 6159 O O . SER B 1 289 ? 15.352 15.359 -3.988 1 92.62 289 SER B O 1
ATOM 6161 N N . GLY B 1 290 ? 13.898 17.031 -3.873 1 94.31 290 GLY B N 1
ATOM 6162 C CA . GLY B 1 290 ? 13.445 16.703 -2.527 1 94.31 290 GLY B CA 1
ATOM 6163 C C . GLY B 1 290 ? 12.57 17.797 -1.922 1 94.31 290 GLY B C 1
ATOM 6164 O O . GLY B 1 290 ? 12.031 18.641 -2.641 1 94.31 290 GLY B O 1
ATOM 6165 N N . VAL B 1 291 ? 12.414 17.688 -0.605 1 96.44 291 VAL B N 1
ATOM 6166 C CA . VAL B 1 291 ? 11.633 18.688 0.109 1 96.44 291 VAL B CA 1
ATOM 6167 C C . VAL B 1 291 ? 12.367 19.109 1.378 1 96.44 291 VAL B C 1
ATOM 6169 O O . VAL B 1 291 ? 13.195 18.359 1.904 1 96.44 291 VAL B O 1
ATOM 6172 N N . ILE B 1 292 ? 12.172 20.312 1.745 1 96.25 292 ILE B N 1
ATOM 6173 C CA . ILE B 1 292 ? 12.555 20.781 3.066 1 96.25 292 ILE B CA 1
ATOM 6174 C C . ILE B 1 292 ? 11.32 20.953 3.939 1 96.25 292 ILE B C 1
ATOM 6176 O O . ILE B 1 292 ? 10.25 21.328 3.449 1 96.25 292 ILE B O 1
ATOM 6180 N N . ALA B 1 293 ? 11.43 20.562 5.172 1 97.38 293 ALA B N 1
ATOM 6181 C CA . ALA B 1 293 ? 10.273 20.672 6.062 1 97.38 293 ALA B CA 1
ATOM 6182 C C . ALA B 1 293 ? 10.695 21.156 7.449 1 97.38 293 ALA B C 1
ATOM 6184 O O . ALA B 1 293 ? 11.844 20.984 7.852 1 97.38 293 ALA B O 1
ATOM 6185 N N . ILE B 1 294 ? 9.812 21.812 8.086 1 97.25 294 ILE B N 1
ATOM 6186 C CA . ILE B 1 294 ? 9.953 22.25 9.477 1 97.25 294 ILE B CA 1
ATOM 6187 C C . ILE B 1 294 ? 8.891 21.562 10.336 1 97.25 294 ILE B C 1
ATOM 6189 O O . ILE B 1 294 ? 7.711 21.547 9.992 1 97.25 294 ILE B O 1
ATOM 6193 N N . GLN B 1 295 ? 9.312 20.984 11.398 1 96.88 295 GLN B N 1
ATOM 6194 C CA . GLN B 1 295 ? 8.438 20.359 12.383 1 96.88 295 GLN B CA 1
ATOM 6195 C C . GLN B 1 295 ? 8.672 20.938 13.773 1 96.88 295 GLN B C 1
ATOM 6197 O O . GLN B 1 295 ? 9.711 21.562 14.023 1 96.88 295 GLN B O 1
ATOM 6202 N N . CYS B 1 296 ? 7.68 20.859 14.539 1 94 296 CYS B N 1
ATOM 6203 C CA . CYS B 1 296 ? 8.031 21.062 15.945 1 94 296 CYS B CA 1
ATOM 6204 C C . CYS B 1 296 ? 8.922 19.938 16.453 1 94 296 CYS B C 1
ATOM 6206 O O . CYS B 1 296 ? 8.578 18.766 16.328 1 94 296 CYS B O 1
ATOM 6208 N N . ALA B 1 297 ? 9.969 20.203 17.016 1 92.19 297 ALA B N 1
ATOM 6209 C CA . ALA B 1 297 ? 11.039 19.266 17.328 1 92.19 297 ALA B CA 1
ATOM 6210 C C . ALA B 1 297 ? 10.633 18.359 18.5 1 92.19 297 ALA B C 1
ATOM 6212 O O . ALA B 1 297 ? 11.094 17.219 18.578 1 92.19 297 ALA B O 1
ATOM 6213 N N . ARG B 1 298 ? 9.789 18.797 19.281 1 89.31 298 ARG B N 1
ATOM 6214 C CA . ARG B 1 298 ? 9.492 18.047 20.516 1 89.31 298 ARG B CA 1
ATOM 6215 C C . ARG B 1 298 ? 8.328 17.094 20.297 1 89.31 298 ARG B C 1
ATOM 6217 O O . ARG B 1 298 ? 8.297 16.016 20.891 1 89.31 298 ARG B O 1
ATOM 6224 N N . HIS B 1 299 ? 7.402 17.562 19.5 1 92.12 299 HIS B N 1
ATOM 6225 C CA . HIS B 1 299 ? 6.191 16.766 19.391 1 92.12 299 HIS B CA 1
ATOM 6226 C C . HIS B 1 299 ? 6.059 16.156 17.984 1 92.12 299 HIS B C 1
ATOM 6228 O O . HIS B 1 299 ? 5.23 15.273 17.766 1 92.12 299 HIS B O 1
ATOM 6234 N N . GLY B 1 300 ? 6.75 16.672 17.031 1 94.19 300 GLY B N 1
ATOM 6235 C CA . GLY B 1 300 ? 6.867 16.031 15.727 1 94.19 300 GLY B CA 1
ATOM 6236 C C . GLY B 1 300 ? 5.766 16.422 14.766 1 94.19 300 GLY B C 1
ATOM 6237 O O . GLY B 1 300 ? 5.465 15.695 13.82 1 94.19 300 GLY B O 1
ATOM 6238 N N . PHE B 1 301 ? 5.105 17.594 15.008 1 96.44 301 PHE B N 1
ATOM 6239 C CA . PHE B 1 301 ? 4.07 18.062 14.094 1 96.44 301 PHE B CA 1
ATOM 6240 C C . PHE B 1 301 ? 4.68 18.844 12.938 1 96.44 301 PHE B C 1
ATOM 6242 O O . PHE B 1 301 ? 5.539 19.703 13.156 1 96.44 301 PHE B O 1
ATOM 6249 N N . TYR B 1 302 ? 4.234 18.5 11.742 1 97.5 302 TYR B N 1
ATOM 6250 C CA . TYR B 1 302 ? 4.555 19.406 10.641 1 97.5 302 TYR B CA 1
ATOM 6251 C C . TYR B 1 302 ? 3.92 20.766 10.844 1 97.5 302 TYR B C 1
ATOM 6253 O O . TYR B 1 302 ? 2.773 20.875 11.289 1 97.5 302 TYR B O 1
ATOM 6261 N N . LEU B 1 303 ? 4.629 21.781 10.547 1 96.94 303 LEU B N 1
ATOM 6262 C CA . LEU B 1 303 ? 4.102 23.125 10.734 1 96.94 303 LEU B CA 1
ATOM 6263 C C . LEU B 1 303 ? 3.398 23.609 9.469 1 96.94 303 LEU B C 1
ATOM 6265 O O . LEU B 1 303 ? 3.738 23.188 8.359 1 96.94 303 LEU B O 1
ATOM 6269 N N . PRO B 1 304 ? 2.367 24.516 9.656 1 96.5 304 PRO B N 1
ATOM 6270 C CA . PRO B 1 304 ? 1.772 25.156 8.484 1 96.5 304 PRO B CA 1
ATOM 6271 C C . PRO B 1 304 ? 2.793 25.938 7.656 1 96.5 304 PRO B C 1
ATOM 6273 O O . PRO B 1 304 ? 3.639 26.641 8.219 1 96.5 304 PRO B O 1
ATOM 6276 N N . GLN B 1 305 ? 2.791 25.75 6.34 1 97.19 305 GLN B N 1
ATOM 6277 C CA . GLN B 1 305 ? 3.699 26.422 5.41 1 97.19 305 GLN B CA 1
ATOM 6278 C C . GLN B 1 305 ? 5.156 26.109 5.746 1 97.19 305 GLN B C 1
ATOM 6280 O O . GLN B 1 305 ? 6.035 26.953 5.555 1 97.19 305 GLN B O 1
ATOM 6285 N N . GLY B 1 306 ? 5.359 24.953 6.285 1 97.38 306 GLY B N 1
ATOM 6286 C CA . GLY B 1 306 ? 6.688 24.531 6.711 1 97.38 306 GLY B CA 1
ATOM 6287 C C . GLY B 1 306 ? 7.352 23.578 5.738 1 97.38 306 GLY B C 1
ATOM 6288 O O . GLY B 1 306 ? 8.289 22.875 6.105 1 97.38 306 GLY B O 1
ATOM 6289 N N . MET B 1 307 ? 6.805 23.516 4.543 1 97.88 307 MET B N 1
ATOM 6290 C CA . MET B 1 307 ? 7.379 22.609 3.564 1 97.88 307 MET B CA 1
ATOM 6291 C C . MET B 1 307 ? 7.492 23.266 2.197 1 97.88 307 MET B C 1
ATOM 6293 O O . MET B 1 307 ? 6.617 24.047 1.807 1 97.88 307 MET B O 1
ATOM 6297 N N . ALA B 1 308 ? 8.602 22.938 1.486 1 97.5 308 ALA B N 1
ATOM 6298 C CA . ALA B 1 308 ? 8.789 23.422 0.124 1 97.5 308 ALA B CA 1
ATOM 6299 C C . ALA B 1 308 ? 9.617 22.438 -0.7 1 97.5 308 ALA B C 1
ATOM 6301 O O . ALA B 1 308 ? 10.375 21.641 -0.146 1 97.5 308 ALA B O 1
ATOM 6302 N N . ASP B 1 309 ? 9.445 22.562 -1.995 1 95.5 309 ASP B N 1
ATOM 6303 C CA . ASP B 1 309 ? 10.211 21.75 -2.926 1 95.5 309 ASP B CA 1
ATOM 6304 C C . ASP B 1 309 ? 11.625 22.297 -3.1 1 95.5 309 ASP B C 1
ATOM 6306 O O . ASP B 1 309 ? 11.836 23.5 -3.102 1 95.5 309 ASP B O 1
ATOM 6310 N N . LEU B 1 310 ? 12.531 21.312 -3.266 1 92.88 310 LEU B N 1
ATOM 6311 C CA . LEU B 1 310 ? 13.914 21.656 -3.572 1 92.88 310 LEU B CA 1
ATOM 6312 C C . LEU B 1 310 ? 14.242 21.328 -5.027 1 92.88 310 LEU B C 1
ATOM 6314 O O . LEU B 1 310 ? 13.852 20.281 -5.539 1 92.88 310 LEU B O 1
ATOM 6318 N N . ASP B 1 311 ? 14.805 22.078 -5.895 1 83.19 311 ASP B N 1
ATOM 6319 C CA . ASP B 1 311 ? 15.141 21.812 -7.289 1 83.19 311 ASP B CA 1
ATOM 6320 C C . ASP B 1 311 ? 16.609 21.422 -7.438 1 83.19 311 ASP B C 1
ATOM 6322 O O . ASP B 1 311 ? 16.953 20.625 -8.312 1 83.19 311 ASP B O 1
ATOM 6326 N N . LYS B 1 312 ? 17.484 22.094 -6.941 1 74.12 312 LYS B N 1
ATOM 6327 C CA . LYS B 1 312 ? 18.906 21.812 -7.105 1 74.12 312 LYS B CA 1
ATOM 6328 C C . LYS B 1 312 ? 19.609 21.688 -5.754 1 74.12 312 LYS B C 1
ATOM 6330 O O . LYS B 1 312 ? 20.625 22.359 -5.512 1 74.12 312 LYS B O 1
ATOM 6335 N N . GLY B 1 313 ? 19.031 20.812 -5.012 1 66.44 313 GLY B N 1
ATOM 6336 C CA . GLY B 1 313 ? 19.688 20.578 -3.732 1 66.44 313 GLY B CA 1
ATOM 6337 C C . GLY B 1 313 ? 19.328 21.625 -2.688 1 66.44 313 GLY B C 1
ATOM 6338 O O . GLY B 1 313 ? 18.531 22.516 -2.947 1 66.44 313 GLY B O 1
ATOM 6339 N N . GLU B 1 314 ? 19.969 21.531 -1.592 1 66.81 314 GLU B N 1
ATOM 6340 C CA . GLU B 1 314 ? 19.703 22.406 -0.456 1 66.81 314 GLU B CA 1
ATOM 6341 C C . GLU B 1 314 ? 20.406 23.75 -0.61 1 66.81 314 GLU B C 1
ATOM 6343 O O . GLU B 1 314 ? 21.547 23.812 -1.077 1 66.81 314 GLU B O 1
ATOM 6348 N N . ALA B 1 315 ? 19.672 24.812 -0.517 1 80.94 315 ALA B N 1
ATOM 6349 C CA . ALA B 1 315 ? 20.172 26.172 -0.435 1 80.94 315 ALA B CA 1
ATOM 6350 C C . ALA B 1 315 ? 19.594 26.891 0.79 1 80.94 315 ALA B C 1
ATOM 6352 O O . ALA B 1 315 ? 18.438 26.719 1.138 1 80.94 315 ALA B O 1
ATOM 6353 N N . TYR B 1 316 ? 20.422 27.734 1.396 1 89.62 316 TYR B N 1
ATOM 6354 C CA . TYR B 1 316 ? 20.031 28.406 2.631 1 89.62 316 TYR B CA 1
ATOM 6355 C C . TYR B 1 316 ? 18.797 29.266 2.416 1 89.62 316 TYR B C 1
ATOM 6357 O O . TYR B 1 316 ? 17.938 29.359 3.297 1 89.62 316 TYR B O 1
ATOM 6365 N N . ILE B 1 317 ? 18.672 29.781 1.234 1 92.12 317 ILE B N 1
ATOM 6366 C CA . ILE B 1 317 ? 17.594 30.703 0.969 1 92.12 317 ILE B CA 1
ATOM 6367 C C . ILE B 1 317 ? 16.25 29.969 0.994 1 92.12 317 ILE B C 1
ATOM 6369 O O . ILE B 1 317 ? 15.227 30.547 1.352 1 92.12 317 ILE B O 1
ATOM 6373 N N . LYS B 1 318 ? 16.281 28.75 0.608 1 93.81 318 LYS B N 1
ATOM 6374 C CA . LYS B 1 318 ? 15.062 27.953 0.626 1 93.81 318 LYS B CA 1
ATOM 6375 C C . LYS B 1 318 ? 14.641 27.625 2.055 1 93.81 318 LYS B C 1
ATOM 6377 O O . LYS B 1 318 ? 13.461 27.75 2.396 1 93.81 318 LYS B O 1
ATOM 6382 N N . THR B 1 319 ? 15.617 27.266 2.828 1 94.75 319 THR B N 1
ATOM 6383 C CA . THR B 1 319 ? 15.344 27.016 4.238 1 94.75 319 THR B CA 1
ATOM 6384 C C . THR B 1 319 ? 14.867 28.297 4.934 1 94.75 319 THR B C 1
ATOM 6386 O O . THR B 1 319 ? 13.961 28.25 5.766 1 94.75 319 THR B O 1
ATOM 6389 N N . ASP B 1 320 ? 15.531 29.453 4.574 1 95.81 320 ASP B N 1
ATOM 6390 C CA . ASP B 1 320 ? 15.109 30.75 5.117 1 95.81 320 ASP B CA 1
ATOM 6391 C C . ASP B 1 320 ? 13.617 30.984 4.895 1 95.81 320 ASP B C 1
ATOM 6393 O O . ASP B 1 320 ? 12.891 31.328 5.824 1 95.81 320 ASP B O 1
ATOM 6397 N N . TYR B 1 321 ? 13.258 30.703 3.68 1 96.19 321 TYR B N 1
ATOM 6398 C CA . TYR B 1 321 ? 11.883 30.984 3.285 1 96.19 321 TYR B CA 1
ATOM 6399 C C . TYR B 1 321 ? 10.906 30.109 4.074 1 96.19 321 TYR B C 1
ATOM 6401 O O . TYR B 1 321 ? 9.914 30.609 4.609 1 96.19 321 TYR B O 1
ATOM 6409 N N . VAL B 1 322 ? 11.172 28.891 4.176 1 96.81 322 VAL B N 1
ATOM 6410 C CA . VAL B 1 322 ? 10.273 27.922 4.809 1 96.81 322 VAL B CA 1
ATOM 6411 C C . VAL B 1 322 ? 10.242 28.172 6.316 1 96.81 322 VAL B C 1
ATOM 6413 O O . VAL B 1 322 ? 9.172 28.125 6.934 1 96.81 322 VAL B O 1
ATOM 6416 N N . LEU B 1 323 ? 11.367 28.391 6.895 1 96.31 323 LEU B N 1
ATOM 6417 C CA . LEU B 1 323 ? 11.445 28.641 8.328 1 96.31 323 LEU B CA 1
ATOM 6418 C C . LEU B 1 323 ? 10.625 29.875 8.719 1 96.31 323 LEU B C 1
ATOM 6420 O O . LEU B 1 323 ? 9.836 29.812 9.664 1 96.31 323 LEU B O 1
ATOM 6424 N N . MET B 1 324 ? 10.781 30.953 7.945 1 95.5 324 MET B N 1
ATOM 6425 C CA . MET B 1 324 ? 10.086 32.219 8.258 1 95.5 324 MET B CA 1
ATOM 6426 C C . MET B 1 324 ? 8.578 32.062 8.055 1 95.5 324 MET B C 1
ATOM 6428 O O . MET B 1 324 ? 7.789 32.531 8.875 1 95.5 324 MET B O 1
ATOM 6432 N N . HIS B 1 325 ? 8.219 31.328 7.07 1 95.31 325 HIS B N 1
ATOM 6433 C CA . HIS B 1 325 ? 6.793 31.172 6.812 1 95.31 325 HIS B CA 1
ATOM 6434 C C . HIS B 1 325 ? 6.168 30.172 7.785 1 95.31 325 HIS B C 1
ATOM 6436 O O . HIS B 1 325 ? 4.992 30.297 8.133 1 95.31 325 HIS B O 1
ATOM 6442 N N . ALA B 1 326 ? 6.93 29.219 8.211 1 95 326 ALA B N 1
ATOM 6443 C CA . ALA B 1 326 ? 6.453 28.297 9.25 1 95 326 ALA B CA 1
ATOM 6444 C C . ALA B 1 326 ? 6.164 29.047 10.547 1 95 326 ALA B C 1
ATOM 6446 O O . ALA B 1 326 ? 5.207 28.734 11.25 1 95 326 ALA B O 1
ATOM 6447 N N . LEU B 1 327 ? 7.004 29.969 10.867 1 92 327 LEU B N 1
ATOM 6448 C CA . LEU B 1 327 ? 6.797 30.797 12.062 1 92 327 LEU B CA 1
ATOM 6449 C C . LEU B 1 327 ? 5.594 31.719 11.883 1 92 327 LEU B C 1
ATOM 6451 O O . LEU B 1 327 ? 4.805 31.891 12.812 1 92 327 LEU B O 1
ATOM 6455 N N . GLY B 1 328 ? 5.473 32.219 10.703 1 87.06 328 GLY B N 1
ATOM 6456 C CA . GLY B 1 328 ? 4.336 33.062 10.398 1 87.06 328 GLY B CA 1
ATOM 6457 C C . GLY B 1 328 ? 4.305 34.344 11.242 1 87.06 328 GLY B C 1
ATOM 6458 O O . GLY B 1 328 ? 5.285 34.656 11.906 1 87.06 328 GLY B O 1
ATOM 6459 N N . PRO B 1 329 ? 3.193 34.969 11.172 1 77.75 329 PRO B N 1
ATOM 6460 C CA . PRO B 1 329 ? 3.055 36.188 11.961 1 77.75 329 PRO B CA 1
ATOM 6461 C C . PRO B 1 329 ? 3.062 35.938 13.461 1 77.75 329 PRO B C 1
ATOM 6463 O O . PRO B 1 329 ? 3.455 36.812 14.242 1 77.75 329 PRO B O 1
ATOM 6466 N N . GLU B 1 330 ? 2.781 34.781 13.797 1 75.19 330 GLU B N 1
ATOM 6467 C CA . GLU B 1 330 ? 2.746 34.375 15.211 1 75.19 330 GLU B CA 1
ATOM 6468 C C . GLU B 1 330 ? 4.152 34.312 15.797 1 75.19 330 GLU B C 1
ATOM 6470 O O . GLU B 1 330 ? 4.324 34.406 17.016 1 75.19 330 GLU B O 1
ATOM 6475 N N . GLY B 1 331 ? 5.051 34.188 14.906 1 73 331 GLY B N 1
ATOM 6476 C CA . GLY B 1 331 ? 6.434 34.125 15.359 1 73 331 GLY B CA 1
ATOM 6477 C C . GLY B 1 331 ? 6.887 35.375 16.078 1 73 331 GLY B C 1
ATOM 6478 O O . GLY B 1 331 ? 7.766 35.344 16.938 1 73 331 GLY B O 1
ATOM 6479 N N . ALA B 1 332 ? 6.203 36.375 15.75 1 68.06 332 ALA B N 1
ATOM 6480 C CA . ALA B 1 332 ? 6.547 37.656 16.359 1 68.06 332 ALA B CA 1
ATOM 6481 C C . ALA B 1 332 ? 6.242 37.656 17.859 1 68.06 332 ALA B C 1
ATOM 6483 O O . ALA B 1 332 ? 6.879 38.375 18.625 1 68.06 332 ALA B O 1
ATOM 6484 N N . ASN B 1 333 ? 5.398 36.781 18.188 1 73.75 333 ASN B N 1
ATOM 6485 C CA . ASN B 1 333 ? 4.984 36.75 19.594 1 73.75 333 ASN B CA 1
ATOM 6486 C C . ASN B 1 333 ? 5.777 35.688 20.375 1 73.75 333 ASN B C 1
ATOM 6488 O O . ASN B 1 333 ? 5.617 35.562 21.578 1 73.75 333 ASN B O 1
ATOM 6492 N N . GLN B 1 334 ? 6.648 35.062 19.609 1 80.19 334 GLN B N 1
ATOM 6493 C CA . GLN B 1 334 ? 7.465 34.031 20.266 1 80.19 334 GLN B CA 1
ATOM 6494 C C . GLN B 1 334 ? 8.75 34.656 20.828 1 80.19 334 GLN B C 1
ATOM 6496 O O . GLN B 1 334 ? 9.445 35.406 20.141 1 80.19 334 GLN B O 1
ATOM 6501 N N . ARG B 1 335 ? 8.992 34.438 22.094 1 76.88 335 ARG B N 1
ATOM 6502 C CA . ARG B 1 335 ? 10.164 35.031 22.719 1 76.88 335 ARG B CA 1
ATOM 6503 C C . ARG B 1 335 ? 11.383 34.125 22.609 1 76.88 335 ARG B C 1
ATOM 6505 O O . ARG B 1 335 ? 12.523 34.594 22.656 1 76.88 335 ARG B O 1
ATOM 6512 N N . TRP B 1 336 ? 11.133 32.875 22.422 1 85.56 336 TRP B N 1
ATOM 6513 C CA . TRP B 1 336 ? 12.258 31.953 22.328 1 85.56 336 TRP B CA 1
ATOM 6514 C C . TRP B 1 336 ? 12 30.891 21.281 1 85.56 336 TRP B C 1
ATOM 6516 O O . TRP B 1 336 ? 11.031 30.125 21.391 1 85.56 336 TRP B O 1
ATOM 6526 N N . ILE B 1 337 ? 12.898 30.875 20.312 1 91.69 337 ILE B N 1
ATOM 6527 C CA . ILE B 1 337 ? 12.812 29.891 19.234 1 91.69 337 ILE B CA 1
ATOM 6528 C C . ILE B 1 337 ? 14.141 29.141 19.109 1 91.69 337 ILE B C 1
ATOM 6530 O O . ILE B 1 337 ? 15.211 29.766 19.047 1 91.69 337 ILE B O 1
ATOM 6534 N N . SER B 1 338 ? 14.086 27.844 19.234 1 93.25 338 SER B N 1
ATOM 6535 C CA . SER B 1 338 ? 15.266 27.016 19.031 1 93.25 338 SER B CA 1
ATOM 6536 C C . SER B 1 338 ? 15.109 26.109 17.828 1 93.25 338 SER B C 1
ATOM 6538 O O . SER B 1 338 ? 14.156 25.328 17.734 1 93.25 338 SER B O 1
ATOM 6540 N N . VAL B 1 339 ? 16.062 26.188 16.906 1 94.38 339 VAL B N 1
ATOM 6541 C CA . VAL B 1 339 ? 15.984 25.438 15.664 1 94.38 339 VAL B CA 1
ATOM 6542 C C . VAL B 1 339 ? 17.016 24.312 15.672 1 94.38 339 VAL B C 1
ATOM 6544 O O . VAL B 1 339 ? 18.219 24.562 15.836 1 94.38 339 VAL B O 1
ATOM 6547 N N . SER B 1 340 ? 16.5 23.109 15.578 1 94.38 340 SER B N 1
ATOM 6548 C CA . SER B 1 340 ? 17.359 21.953 15.336 1 94.38 340 SER B CA 1
ATOM 6549 C C . SER B 1 340 ? 17.594 21.734 13.844 1 94.38 340 SER B C 1
ATOM 6551 O O . SER B 1 340 ? 16.641 21.531 13.078 1 94.38 340 SER B O 1
ATOM 6553 N N . TYR B 1 341 ? 18.812 21.844 13.438 1 93.38 341 TYR B N 1
ATOM 6554 C CA . TYR B 1 341 ? 19.188 21.703 12.039 1 93.38 341 TYR B CA 1
ATOM 6555 C C . TYR B 1 341 ? 20.562 21.078 11.891 1 93.38 341 TYR B C 1
ATOM 6557 O O . TYR B 1 341 ? 21.531 21.531 12.523 1 93.38 341 TYR B O 1
ATOM 6565 N N . ASP B 1 342 ? 20.672 20.047 11.047 1 88.62 342 ASP B N 1
ATOM 6566 C CA . ASP B 1 342 ? 21.906 19.25 10.945 1 88.62 342 ASP B CA 1
ATOM 6567 C C . ASP B 1 342 ? 23.094 20.125 10.562 1 88.62 342 ASP B C 1
ATOM 6569 O O . ASP B 1 342 ? 24.234 19.812 10.891 1 88.62 342 ASP B O 1
ATOM 6573 N N . ILE B 1 343 ? 22.859 21.234 9.898 1 88.44 343 ILE B N 1
ATOM 6574 C CA . ILE B 1 343 ? 23.953 22.094 9.461 1 88.44 343 ILE B CA 1
ATOM 6575 C C . ILE B 1 343 ? 23.828 23.469 10.109 1 88.44 343 ILE B C 1
ATOM 6577 O O . ILE B 1 343 ? 24.156 24.484 9.5 1 88.44 343 ILE B O 1
ATOM 6581 N N . TRP B 1 344 ? 23.25 23.516 11.289 1 91.19 344 TRP B N 1
ATOM 6582 C CA . TRP B 1 344 ? 23.031 24.781 11.969 1 91.19 344 TRP B CA 1
ATOM 6583 C C . TRP B 1 344 ? 24.344 25.531 12.133 1 91.19 344 TRP B C 1
ATOM 6585 O O . TRP B 1 344 ? 24.375 26.766 12.039 1 91.19 344 TRP B O 1
ATOM 6595 N N . CYS B 1 345 ? 25.484 24.797 12.383 1 88.56 345 CYS B N 1
ATOM 6596 C CA . CYS B 1 345 ? 26.781 25.406 12.656 1 88.56 345 CYS B CA 1
ATOM 6597 C C . CYS B 1 345 ? 27.219 26.312 11.508 1 88.56 345 CYS B C 1
ATOM 6599 O O . CYS B 1 345 ? 27.969 27.25 11.719 1 88.56 345 CYS B O 1
ATOM 6601 N N . GLN B 1 346 ? 26.703 26.047 10.328 1 87.31 346 GLN B N 1
ATOM 6602 C CA . GLN B 1 346 ? 27.031 26.859 9.164 1 87.31 346 GLN B CA 1
ATOM 6603 C C . GLN B 1 346 ? 25.875 27.781 8.789 1 87.31 346 GLN B C 1
ATOM 6605 O O . GLN B 1 346 ? 26.078 28.938 8.391 1 87.31 346 GLN B O 1
ATOM 6610 N N . TYR B 1 347 ? 24.75 27.344 8.984 1 91.38 347 TYR B N 1
ATOM 6611 C CA . TYR B 1 347 ? 23.516 28 8.539 1 91.38 347 TYR B CA 1
ATOM 6612 C C . TYR B 1 347 ? 23.312 29.312 9.273 1 91.38 347 TYR B C 1
ATOM 6614 O O . TYR B 1 347 ? 22.922 30.312 8.672 1 91.38 347 TYR B O 1
ATOM 6622 N N . HIS B 1 348 ? 23.641 29.359 10.539 1 92.56 348 HIS B N 1
ATOM 6623 C CA . HIS B 1 348 ? 23.297 30.5 11.383 1 92.56 348 HIS B CA 1
ATOM 6624 C C . HIS B 1 348 ? 24.203 31.688 11.125 1 92.56 348 HIS B C 1
ATOM 6626 O O . HIS B 1 348 ? 23.859 32.844 11.43 1 92.56 348 HIS B O 1
ATOM 6632 N N . ILE B 1 349 ? 25.328 31.438 10.578 1 91.06 349 ILE B N 1
ATOM 6633 C CA . ILE B 1 349 ? 26.375 32.438 10.461 1 91.06 349 ILE B CA 1
ATOM 6634 C C . ILE B 1 349 ? 25.844 33.656 9.695 1 91.06 349 ILE B C 1
ATOM 6636 O O . ILE B 1 349 ? 25.969 34.781 10.156 1 91.06 349 ILE B O 1
ATOM 6640 N N . ASN B 1 350 ? 25.25 33.469 8.586 1 91.69 350 ASN B N 1
ATOM 6641 C CA . ASN B 1 350 ? 24.797 34.594 7.762 1 91.69 350 ASN B CA 1
ATOM 6642 C C . ASN B 1 350 ? 23.266 34.688 7.746 1 91.69 350 ASN B C 1
ATOM 6644 O O . ASN B 1 350 ? 22.688 35.312 6.863 1 91.69 350 ASN B O 1
ATOM 6648 N N . LEU B 1 351 ? 22.672 34 8.656 1 94.12 351 LEU B N 1
ATOM 6649 C CA . LEU B 1 351 ? 21.203 34 8.719 1 94.12 351 LEU B CA 1
ATOM 6650 C C . LEU B 1 351 ? 20.656 35.406 8.93 1 94.12 351 LEU B C 1
ATOM 6652 O O . LEU B 1 351 ? 19.766 35.844 8.195 1 94.12 351 LEU B O 1
ATOM 6656 N N . PRO B 1 352 ? 21.25 36.188 9.859 1 94.94 352 PRO B N 1
ATOM 6657 C CA . PRO B 1 352 ? 20.719 37.562 10.062 1 94.94 352 PRO B CA 1
ATOM 6658 C C . PRO B 1 352 ? 20.812 38.406 8.812 1 94.94 352 PRO B C 1
ATOM 6660 O O . PRO B 1 352 ? 19.875 39.156 8.477 1 94.94 352 PRO B O 1
ATOM 6663 N N . LYS B 1 353 ? 21.875 38.281 8.156 1 94.19 353 LYS B N 1
ATOM 6664 C CA . LYS B 1 353 ? 22.094 39.062 6.945 1 94.19 353 LYS B CA 1
ATOM 6665 C C . LYS B 1 353 ? 21.125 38.656 5.848 1 94.19 353 LYS B C 1
ATOM 6667 O O . LYS B 1 353 ? 20.531 39.5 5.18 1 94.19 353 LYS B O 1
ATOM 6672 N N . ARG B 1 354 ? 20.906 37.406 5.645 1 93.88 354 ARG B N 1
ATOM 6673 C CA . ARG B 1 354 ? 20.047 36.875 4.594 1 93.88 354 ARG B CA 1
ATOM 6674 C C . ARG B 1 354 ? 18.594 37.281 4.844 1 93.88 354 ARG B C 1
ATOM 6676 O O . ARG B 1 354 ? 17.906 37.75 3.932 1 93.88 354 ARG B O 1
ATOM 6683 N N . ILE B 1 355 ? 18.156 37.188 6.059 1 95.06 355 ILE B N 1
ATOM 6684 C CA . ILE B 1 355 ? 16.766 37.469 6.383 1 95.06 355 ILE B CA 1
ATOM 6685 C C . ILE B 1 355 ? 16.5 38.969 6.266 1 95.06 355 ILE B C 1
ATOM 6687 O O . ILE B 1 355 ? 15.492 39.375 5.695 1 95.06 355 ILE B O 1
ATOM 6691 N N . THR B 1 356 ? 17.391 39.75 6.809 1 95.62 356 THR B N 1
ATOM 6692 C CA . THR B 1 356 ? 17.219 41.188 6.754 1 95.62 356 THR B CA 1
ATOM 6693 C C . THR B 1 356 ? 17.156 41.688 5.309 1 95.62 356 THR B C 1
ATOM 6695 O O . THR B 1 356 ? 16.391 42.594 4.98 1 95.62 356 THR B O 1
ATOM 6698 N N . ALA B 1 357 ? 17.828 41.062 4.457 1 94.5 357 ALA B N 1
ATOM 6699 C CA . ALA B 1 357 ? 17.938 41.469 3.062 1 94.5 357 ALA B CA 1
ATOM 6700 C C . ALA B 1 357 ? 16.766 40.938 2.244 1 94.5 357 ALA B C 1
ATOM 6702 O O . ALA B 1 357 ? 16.188 41.656 1.427 1 94.5 357 ALA B O 1
ATOM 6703 N N . ASN B 1 358 ? 16.406 39.719 2.459 1 93.75 358 ASN B N 1
ATOM 6704 C CA . ASN B 1 358 ? 15.508 39.031 1.525 1 93.75 358 ASN B CA 1
ATOM 6705 C C . ASN B 1 358 ? 14.094 38.906 2.084 1 93.75 358 ASN B C 1
ATOM 6707 O O . ASN B 1 358 ? 13.133 38.781 1.326 1 93.75 358 ASN B O 1
ATOM 6711 N N . LEU B 1 359 ? 13.984 38.875 3.402 1 94.44 359 LEU B N 1
ATOM 6712 C CA . LEU B 1 359 ? 12.703 38.75 4.082 1 94.44 359 LEU B CA 1
ATOM 6713 C C . LEU B 1 359 ? 12.594 39.719 5.246 1 94.44 359 LEU B C 1
ATOM 6715 O O . LEU B 1 359 ? 12.391 39.312 6.391 1 94.44 359 LEU B O 1
ATOM 6719 N N . PRO B 1 360 ? 12.555 40.938 4.93 1 93.94 360 PRO B N 1
ATOM 6720 C CA . PRO B 1 360 ? 12.695 41.969 5.965 1 93.94 360 PRO B CA 1
ATOM 6721 C C . PRO B 1 360 ? 11.562 41.938 6.98 1 93.94 360 PRO B C 1
ATOM 6723 O O . PRO B 1 360 ? 11.758 42.281 8.148 1 93.94 360 PRO B O 1
ATOM 6726 N N . ASP B 1 361 ? 10.406 41.531 6.605 1 90.56 361 ASP B N 1
ATOM 6727 C CA . ASP B 1 361 ? 9.258 41.5 7.504 1 90.56 361 ASP B CA 1
ATOM 6728 C C . ASP B 1 361 ? 9.523 40.562 8.688 1 90.56 361 ASP B C 1
ATOM 6730 O O . ASP B 1 361 ? 8.891 40.688 9.734 1 90.56 361 ASP B O 1
ATOM 6734 N N . PHE B 1 362 ? 10.57 39.719 8.531 1 91.69 362 PHE B N 1
ATOM 6735 C CA . PHE B 1 362 ? 10.828 38.719 9.555 1 91.69 362 PHE B CA 1
ATOM 6736 C C . PHE B 1 362 ? 12.094 39.062 10.336 1 91.69 362 PHE B C 1
ATOM 6738 O O . PHE B 1 362 ? 12.469 38.344 11.266 1 91.69 362 PHE B O 1
ATOM 6745 N N . ALA B 1 363 ? 12.703 40.094 10.094 1 91.44 363 ALA B N 1
ATOM 6746 C CA . ALA B 1 363 ? 13.953 40.5 10.727 1 91.44 363 ALA B CA 1
ATOM 6747 C C . ALA B 1 363 ? 13.797 40.594 12.234 1 91.44 363 ALA B C 1
ATOM 6749 O O . ALA B 1 363 ? 14.703 40.219 12.992 1 91.44 363 ALA B O 1
ATOM 6750 N N . PRO B 1 364 ? 12.703 41.062 12.703 1 87.44 364 PRO B N 1
ATOM 6751 C CA . PRO B 1 364 ? 12.539 41.188 14.156 1 87.44 364 PRO B CA 1
ATOM 6752 C C . PRO B 1 364 ? 12.57 39.812 14.867 1 87.44 364 PRO B C 1
ATOM 6754 O O . PRO B 1 364 ? 12.812 39.781 16.078 1 87.44 364 PRO B O 1
ATOM 6757 N N . TYR B 1 365 ? 12.359 38.719 14.172 1 86.5 365 TYR B N 1
ATOM 6758 C CA . TYR B 1 365 ? 12.336 37.406 14.766 1 86.5 365 TYR B CA 1
ATOM 6759 C C . TYR B 1 365 ? 13.742 36.906 15.102 1 86.5 365 TYR B C 1
ATOM 6761 O O . TYR B 1 365 ? 13.922 36.031 15.93 1 86.5 365 TYR B O 1
ATOM 6769 N N . LEU B 1 366 ? 14.68 37.5 14.508 1 90 366 LEU B N 1
ATOM 6770 C CA . LEU B 1 366 ? 16.047 37 14.516 1 90 366 LEU B CA 1
ATOM 6771 C C . LEU B 1 366 ? 16.625 37.031 15.93 1 90 366 LEU B C 1
ATOM 6773 O O . LEU B 1 366 ? 17.406 36.125 16.297 1 90 366 LEU B O 1
ATOM 6777 N N . LYS B 1 367 ? 16.203 37.969 16.688 1 86.56 367 LYS B N 1
ATOM 6778 C CA . LYS B 1 367 ? 16.766 38.125 18.031 1 86.56 367 LYS B CA 1
ATOM 6779 C C . LYS B 1 367 ? 16.312 36.969 18.938 1 86.56 367 LYS B C 1
ATOM 6781 O O . LYS B 1 367 ? 16.938 36.719 19.969 1 86.56 367 LYS B O 1
ATOM 6786 N N . TYR B 1 368 ? 15.375 36.281 18.484 1 86.06 368 TYR B N 1
ATOM 6787 C CA . TYR B 1 368 ? 14.82 35.219 19.328 1 86.06 368 TYR B CA 1
ATOM 6788 C C . TYR B 1 368 ? 15.25 33.844 18.828 1 86.06 368 TYR B C 1
ATOM 6790 O O . TYR B 1 368 ? 14.953 32.844 19.469 1 86.06 368 TYR B O 1
ATOM 6798 N N . ILE B 1 369 ? 15.945 33.781 17.703 1 91.38 369 ILE B N 1
ATOM 6799 C CA . ILE B 1 369 ? 16.234 32.5 17.062 1 91.38 369 ILE B CA 1
ATOM 6800 C C . ILE B 1 369 ? 17.625 32.031 17.469 1 91.38 369 ILE B C 1
ATOM 6802 O O . ILE B 1 369 ? 18.609 32.781 17.312 1 91.38 369 ILE B O 1
ATOM 6806 N N . ARG B 1 370 ? 17.656 30.891 18.062 1 91.38 370 ARG B N 1
ATOM 6807 C CA . ARG B 1 370 ? 18.875 30.125 18.312 1 91.38 370 ARG B CA 1
ATOM 6808 C C . ARG B 1 370 ? 18.781 28.719 17.719 1 91.38 370 ARG B C 1
ATOM 6810 O O . ARG B 1 370 ? 17.75 28.359 17.141 1 91.38 370 ARG B O 1
ATOM 6817 N N . GLY B 1 371 ? 19.906 28 17.797 1 92.75 371 GLY B N 1
ATOM 6818 C CA . GLY B 1 371 ? 19.797 26.672 17.219 1 92.75 371 GLY B CA 1
ATOM 6819 C C . GLY B 1 371 ? 20.938 25.75 17.625 1 92.75 371 GLY B C 1
ATOM 6820 O O . GLY B 1 371 ? 21.859 26.172 18.328 1 92.75 371 GLY B O 1
ATOM 6821 N N . SER B 1 372 ? 20.703 24.5 17.281 1 92.44 372 SER B N 1
ATOM 6822 C CA . SER B 1 372 ? 21.672 23.438 17.578 1 92.44 372 SER B CA 1
ATOM 6823 C C . SER B 1 372 ? 21.609 22.328 16.531 1 92.44 372 SER B C 1
ATOM 6825 O O . SER B 1 372 ? 20.672 22.25 15.75 1 92.44 372 SER B O 1
ATOM 6827 N N . VAL B 1 373 ? 22.672 21.594 16.562 1 91 373 VAL B N 1
ATOM 6828 C CA . VAL B 1 373 ? 22.719 20.359 15.766 1 91 373 VAL B CA 1
ATOM 6829 C C . VAL B 1 373 ? 22.125 19.203 16.562 1 91 373 VAL B C 1
ATOM 6831 O O . VAL B 1 373 ? 22.422 19.031 17.75 1 91 373 VAL B O 1
ATOM 6834 N N . PRO B 1 374 ? 21.25 18.438 15.922 1 89.75 374 PRO B N 1
ATOM 6835 C CA . PRO B 1 374 ? 20.609 17.359 16.656 1 89.75 374 PRO B CA 1
ATOM 6836 C C . PRO B 1 374 ? 21.609 16.344 17.203 1 89.75 374 PRO B C 1
ATOM 6838 O O . PRO B 1 374 ? 22.688 16.156 16.641 1 89.75 374 PRO B O 1
ATOM 6841 N N . LYS B 1 375 ? 21.234 15.562 18.141 1 83.81 375 LYS B N 1
ATOM 6842 C CA . LYS B 1 375 ? 22.094 14.734 18.984 1 83.81 375 LYS B CA 1
ATOM 6843 C C . LYS B 1 375 ? 22.734 13.617 18.156 1 83.81 375 LYS B C 1
ATOM 6845 O O . LYS B 1 375 ? 23.906 13.266 18.375 1 83.81 375 LYS B O 1
ATOM 6850 N N . MET B 1 376 ? 22.016 13.047 17.266 1 82.38 376 MET B N 1
ATOM 6851 C CA . MET B 1 376 ? 22.547 11.914 16.531 1 82.38 376 MET B CA 1
ATOM 6852 C C . MET B 1 376 ? 23.531 12.375 15.453 1 82.38 376 MET B C 1
ATOM 6854 O O . MET B 1 376 ? 24.391 11.609 15.031 1 82.38 376 MET B O 1
ATOM 6858 N N . HIS B 1 377 ? 23.453 13.609 15.07 1 82.38 377 HIS B N 1
ATOM 6859 C CA . HIS B 1 377 ? 24.266 14.117 13.977 1 82.38 377 HIS B CA 1
ATOM 6860 C C . HIS B 1 377 ? 25.5 14.844 14.508 1 82.38 377 HIS B C 1
ATOM 6862 O O . HIS B 1 377 ? 26.531 14.922 13.82 1 82.38 377 HIS B O 1
ATOM 6868 N N . ILE B 1 378 ? 25.453 15.266 15.68 1 84.31 378 ILE B N 1
ATOM 6869 C CA . ILE B 1 378 ? 26.469 16.156 16.219 1 84.31 378 ILE B CA 1
ATOM 6870 C C . ILE B 1 378 ? 27.797 15.414 16.344 1 84.31 378 ILE B C 1
ATOM 6872 O O . ILE B 1 378 ? 28.859 16.016 16.234 1 84.31 378 ILE B O 1
ATOM 6876 N N . HIS B 1 379 ? 27.719 14.156 16.547 1 80.94 379 HIS B N 1
ATOM 6877 C CA . HIS B 1 379 ? 28.922 13.359 16.734 1 80.94 379 HIS B CA 1
ATOM 6878 C C . HIS B 1 379 ? 29.75 13.289 15.469 1 80.94 379 HIS B C 1
ATOM 6880 O O . HIS B 1 379 ? 30.953 13.023 15.523 1 80.94 379 HIS B O 1
ATOM 6886 N N . GLY B 1 380 ? 29.109 13.555 14.32 1 77.25 380 GLY B N 1
ATOM 6887 C CA . GLY B 1 380 ? 29.828 13.562 13.055 1 77.25 380 GLY B CA 1
ATOM 6888 C C . GLY B 1 380 ? 30.469 14.906 12.742 1 77.25 380 GLY B C 1
ATOM 6889 O O . GLY B 1 380 ? 31.188 15.031 11.758 1 77.25 380 GLY B O 1
ATOM 6890 N N . HIS B 1 381 ? 30.344 15.852 13.609 1 84 381 HIS B N 1
ATOM 6891 C CA . HIS B 1 381 ? 30.875 17.188 13.398 1 84 381 HIS B CA 1
ATOM 6892 C C . HIS B 1 381 ? 32.188 17.391 14.148 1 84 381 HIS B C 1
ATOM 6894 O O . HIS B 1 381 ? 32.594 16.531 14.938 1 84 381 HIS B O 1
ATOM 6900 N N . ASN B 1 382 ? 32.875 18.453 13.82 1 82 382 ASN B N 1
ATOM 6901 C CA . ASN B 1 382 ? 34.125 18.75 14.5 1 82 382 ASN B CA 1
ATOM 6902 C C . ASN B 1 382 ? 33.906 19.125 15.969 1 82 382 ASN B C 1
ATOM 6904 O O . ASN B 1 382 ? 32.781 19.375 16.375 1 82 382 ASN B O 1
ATOM 6908 N N . VAL B 1 383 ? 34.938 19.141 16.688 1 83.94 383 VAL B N 1
ATOM 6909 C CA . VAL B 1 383 ? 34.875 19.312 18.141 1 83.94 383 VAL B CA 1
ATOM 6910 C C . VAL B 1 383 ? 34.281 20.688 18.469 1 83.94 383 VAL B C 1
ATOM 6912 O O . VAL B 1 383 ? 33.5 20.812 19.406 1 83.94 383 VAL B O 1
ATOM 6915 N N . ASP B 1 384 ? 34.656 21.656 17.828 1 84.12 384 ASP B N 1
ATOM 6916 C CA . ASP B 1 384 ? 34.156 23 18.078 1 84.12 384 ASP B CA 1
ATOM 6917 C C . ASP B 1 384 ? 32.656 23.047 17.938 1 84.12 384 ASP B C 1
ATOM 6919 O O . ASP B 1 384 ? 31.953 23.672 18.75 1 84.12 384 ASP B O 1
ATOM 6923 N N . CYS B 1 385 ? 32.188 22.438 16.938 1 86.31 385 CYS B N 1
ATOM 6924 C CA . CYS B 1 385 ? 30.75 22.375 16.703 1 86.31 385 CYS B CA 1
ATOM 6925 C C . CYS B 1 385 ? 30.062 21.578 17.812 1 86.31 385 CYS B C 1
ATOM 6927 O O . CYS B 1 385 ? 28.984 21.953 18.266 1 86.31 385 CYS B O 1
ATOM 6929 N N . GLN B 1 386 ? 30.672 20.5 18.25 1 86.56 386 GLN B N 1
ATOM 6930 C CA . GLN B 1 386 ? 30.109 19.656 19.281 1 86.56 386 GLN B CA 1
ATOM 6931 C C . GLN B 1 386 ? 29.938 20.422 20.594 1 86.56 386 GLN B C 1
ATOM 6933 O O . GLN B 1 386 ? 28.984 20.156 21.344 1 86.56 386 GLN B O 1
ATOM 6938 N N . ILE B 1 387 ? 30.734 21.328 20.766 1 85.81 387 ILE B N 1
ATOM 6939 C CA . ILE B 1 387 ? 30.688 22.094 22.016 1 85.81 387 ILE B CA 1
ATOM 6940 C C . ILE B 1 387 ? 29.703 23.25 21.875 1 85.81 387 ILE B C 1
ATOM 6942 O O . ILE B 1 387 ? 28.859 23.453 22.734 1 85.81 387 ILE B O 1
ATOM 6946 N N . ASN B 1 388 ? 29.719 23.938 20.844 1 87.75 388 ASN B N 1
ATOM 6947 C CA . ASN B 1 388 ? 29.016 25.203 20.703 1 87.75 388 ASN B CA 1
ATOM 6948 C C . ASN B 1 388 ? 27.578 25.016 20.234 1 87.75 388 ASN B C 1
ATOM 6950 O O . ASN B 1 388 ? 26.734 25.875 20.438 1 87.75 388 ASN B O 1
ATOM 6954 N N . HIS B 1 389 ? 27.375 23.906 19.594 1 90.38 389 HIS B N 1
ATOM 6955 C CA . HIS B 1 389 ? 26.062 23.766 18.953 1 90.38 389 HIS B CA 1
ATOM 6956 C C . HIS B 1 389 ? 25.391 22.469 19.359 1 90.38 389 HIS B C 1
ATOM 6958 O O . HIS B 1 389 ? 24.672 21.844 18.562 1 90.38 389 HIS B O 1
ATOM 6964 N N . SER B 1 390 ? 25.672 22 20.531 1 87.5 390 SER B N 1
ATOM 6965 C CA . SER B 1 390 ? 25 20.844 21.109 1 87.5 390 SER B CA 1
ATOM 6966 C C . SER B 1 390 ? 23.812 21.25 21.953 1 87.5 390 SER B C 1
ATOM 6968 O O . SER B 1 390 ? 23.859 22.25 22.688 1 87.5 390 SER B O 1
ATOM 6970 N N . PHE B 1 391 ? 22.766 20.453 21.844 1 86.19 391 PHE B N 1
ATOM 6971 C CA . PHE B 1 391 ? 21.594 20.672 22.688 1 86.19 391 PHE B CA 1
ATOM 6972 C C . PHE B 1 391 ? 21.922 20.453 24.156 1 86.19 391 PHE B C 1
ATOM 6974 O O . PHE B 1 391 ? 21.234 20.969 25.031 1 86.19 391 PHE B O 1
ATOM 6981 N N . VAL B 1 392 ? 22.938 19.719 24.406 1 80.44 392 VAL B N 1
ATOM 6982 C CA . VAL B 1 392 ? 23.344 19.406 25.766 1 80.44 392 VAL B CA 1
ATOM 6983 C C . VAL B 1 392 ? 23.781 20.688 26.469 1 80.44 392 VAL B C 1
ATOM 6985 O O . VAL B 1 392 ? 23.531 20.875 27.656 1 80.44 392 VAL B O 1
ATOM 6988 N N . TYR B 1 393 ? 24.344 21.594 25.719 1 82.06 393 TYR B N 1
ATOM 6989 C CA . TYR B 1 393 ? 24.938 22.766 26.344 1 82.06 393 TYR B CA 1
ATOM 6990 C C . TYR B 1 393 ? 24.109 24.016 26.031 1 82.06 393 TYR B C 1
ATOM 6992 O O . TYR B 1 393 ? 24.359 25.078 26.594 1 82.06 393 TYR B O 1
ATOM 7000 N N . GLU B 1 394 ? 23.172 23.859 25.172 1 82 394 GLU B N 1
ATOM 7001 C CA . GLU B 1 394 ? 22.359 25.016 24.812 1 82 394 GLU B CA 1
ATOM 7002 C C . GLU B 1 394 ? 21.422 25.406 25.969 1 82 394 GLU B C 1
ATOM 7004 O O . GLU B 1 394 ? 20.672 24.562 26.469 1 82 394 GLU B O 1
ATOM 7009 N N . ARG B 1 395 ? 21.469 26.609 26.203 1 79.25 395 ARG B N 1
ATOM 7010 C CA . ARG B 1 395 ? 20.625 27.109 27.281 1 79.25 395 ARG B CA 1
ATOM 7011 C C . ARG B 1 395 ? 19.141 26.922 26.953 1 79.25 395 ARG B C 1
ATOM 7013 O O . ARG B 1 395 ? 18.719 27.125 25.812 1 79.25 395 ARG B O 1
ATOM 7020 N N . HIS B 1 396 ? 18.406 26.438 27.891 1 76.19 396 HIS B N 1
ATOM 7021 C CA . HIS B 1 396 ? 16.953 26.328 27.844 1 76.19 396 HIS B CA 1
ATOM 7022 C C . HIS B 1 396 ? 16.516 25.266 26.844 1 76.19 396 HIS B C 1
ATOM 7024 O O . HIS B 1 396 ? 15.406 25.328 26.312 1 76.19 396 HIS B O 1
ATOM 7030 N N . SER B 1 397 ? 17.391 24.312 26.547 1 82.5 397 SER B N 1
ATOM 7031 C CA . SER B 1 397 ? 17.047 23.297 25.562 1 82.5 397 SER B CA 1
ATOM 7032 C C . SER B 1 397 ? 16.25 22.156 26.188 1 82.5 397 SER B C 1
ATOM 7034 O O . SER B 1 397 ? 15.594 21.391 25.484 1 82.5 397 SER B O 1
ATOM 7036 N N . GLY B 1 398 ? 16.266 22 27.531 1 72.44 398 GLY B N 1
ATOM 7037 C CA . GLY B 1 398 ? 15.555 20.922 28.203 1 72.44 398 GLY B CA 1
ATOM 7038 C C . GLY B 1 398 ? 15.945 19.547 27.688 1 72.44 398 GLY B C 1
ATOM 7039 O O . GLY B 1 398 ? 15.094 18.656 27.562 1 72.44 398 GLY B O 1
ATOM 7040 N N . MET B 1 399 ? 17.078 19.312 27.281 1 74.62 399 MET B N 1
ATOM 7041 C CA . MET B 1 399 ? 17.625 18.047 26.797 1 74.62 399 MET B CA 1
ATOM 7042 C C . MET B 1 399 ? 16.859 17.562 25.562 1 74.62 399 MET B C 1
ATOM 7044 O O . MET B 1 399 ? 16.609 16.359 25.422 1 74.62 399 MET B O 1
ATOM 7048 N N . THR B 1 400 ? 16.469 18.438 24.766 1 82.06 400 THR B N 1
ATOM 7049 C CA . THR B 1 400 ? 15.797 18.109 23.516 1 82.06 400 THR B CA 1
ATOM 7050 C C . THR B 1 400 ? 16.719 17.328 22.594 1 82.06 400 THR B C 1
ATOM 7052 O O . THR B 1 400 ? 17.906 17.641 22.5 1 82.06 400 THR B O 1
ATOM 7055 N N . HIS B 1 401 ? 16.172 16.25 21.953 1 79.94 401 HIS B N 1
ATOM 7056 C CA . HIS B 1 401 ? 17.031 15.453 21.078 1 79.94 401 HIS B CA 1
ATOM 7057 C C . HIS B 1 401 ? 17.016 15.984 19.656 1 79.94 401 HIS B C 1
ATOM 7059 O O . HIS B 1 401 ? 17.984 15.82 18.922 1 79.94 401 HIS B O 1
ATOM 7065 N N . GLY B 1 402 ? 15.977 16.609 19.25 1 79 402 GLY B N 1
ATOM 7066 C CA . GLY B 1 402 ? 15.906 17.281 17.969 1 79 402 GLY B CA 1
ATOM 7067 C C . GLY B 1 402 ? 15.844 16.328 16.797 1 79 402 GLY B C 1
ATOM 7068 O O . GLY B 1 402 ? 16.203 16.688 15.672 1 79 402 GLY B O 1
ATOM 7069 N N . GLU B 1 403 ? 15.445 14.984 16.984 1 79.62 403 GLU B N 1
ATOM 7070 C CA . GLU B 1 403 ? 15.5 13.969 15.93 1 79.62 403 GLU B CA 1
ATOM 7071 C C . GLU B 1 403 ? 14.102 13.578 15.469 1 79.62 403 GLU B C 1
ATOM 7073 O O . GLU B 1 403 ? 13.938 12.625 14.703 1 79.62 403 GLU B O 1
ATOM 7078 N N . ALA B 1 404 ? 13.062 14.25 15.797 1 82.69 404 ALA B N 1
ATOM 7079 C CA . ALA B 1 404 ? 11.68 13.859 15.531 1 82.69 404 ALA B CA 1
ATOM 7080 C C . ALA B 1 404 ? 11.406 13.781 14.031 1 82.69 404 ALA B C 1
ATOM 7082 O O . ALA B 1 404 ? 10.672 12.906 13.57 1 82.69 404 ALA B O 1
ATOM 7083 N N . ILE B 1 405 ? 12.062 14.562 13.305 1 89.56 405 ILE B N 1
ATOM 7084 C CA . ILE B 1 405 ? 11.742 14.688 11.883 1 89.56 405 ILE B CA 1
ATOM 7085 C C . ILE B 1 405 ? 12.195 13.43 11.141 1 89.56 405 ILE B C 1
ATOM 7087 O O . ILE B 1 405 ? 11.617 13.07 10.117 1 89.56 405 ILE B O 1
ATOM 7091 N N . GLU B 1 406 ? 13.164 12.719 11.625 1 86.31 406 GLU B N 1
ATOM 7092 C CA . GLU B 1 406 ? 13.641 11.484 11.008 1 86.31 406 GLU B CA 1
ATOM 7093 C C . GLU B 1 406 ? 12.562 10.406 11.016 1 86.31 406 GLU B C 1
ATOM 7095 O O . GLU B 1 406 ? 12.422 9.648 10.055 1 86.31 406 GLU B O 1
ATOM 7100 N N . SER B 1 407 ? 11.852 10.383 12.094 1 85.88 407 SER B N 1
ATOM 7101 C CA . SER B 1 407 ? 10.75 9.43 12.18 1 85.88 407 SER B CA 1
ATOM 7102 C C . SER B 1 407 ? 9.648 9.758 11.18 1 85.88 407 SER B C 1
ATOM 7104 O O . SER B 1 407 ? 9.086 8.852 10.555 1 85.88 407 SER B O 1
ATOM 7106 N N . ALA B 1 408 ? 9.391 10.969 11.031 1 91.62 408 ALA B N 1
ATOM 7107 C CA . ALA B 1 408 ? 8.375 11.398 10.078 1 91.62 408 ALA B CA 1
ATOM 7108 C C . ALA B 1 408 ? 8.781 11.07 8.648 1 91.62 408 ALA B C 1
ATOM 7110 O O . ALA B 1 408 ? 7.961 10.617 7.848 1 91.62 408 ALA B O 1
ATOM 7111 N N . TRP B 1 409 ? 10.07 11.258 8.391 1 92.31 409 TRP B N 1
ATOM 7112 C CA . TRP B 1 409 ? 10.578 10.953 7.059 1 92.31 409 TRP B CA 1
ATOM 7113 C C . TRP B 1 409 ? 10.461 9.469 6.754 1 92.31 409 TRP B C 1
ATOM 7115 O O . TRP B 1 409 ? 10.109 9.078 5.637 1 92.31 409 TRP B O 1
ATOM 7125 N N . SER B 1 410 ? 10.773 8.656 7.73 1 87.5 410 SER B N 1
ATOM 7126 C CA . SER B 1 410 ? 10.695 7.215 7.535 1 87.5 410 SER B CA 1
ATOM 7127 C C . SER B 1 410 ? 9.312 6.793 7.047 1 87.5 410 SER B C 1
ATOM 7129 O O . SER B 1 410 ? 9.195 5.934 6.172 1 87.5 410 SER B O 1
ATOM 7131 N N . GLU B 1 411 ? 8.359 7.414 7.484 1 88.62 411 GLU B N 1
ATOM 7132 C CA . GLU B 1 411 ? 6.988 7.117 7.078 1 88.62 411 GLU B CA 1
ATOM 7133 C C . GLU B 1 411 ? 6.688 7.695 5.699 1 88.62 411 GLU B C 1
ATOM 7135 O O . GLU B 1 411 ? 6.105 7.016 4.848 1 88.62 411 GLU B O 1
ATOM 7140 N N . GLN B 1 412 ? 7.125 8.852 5.512 1 92.62 412 GLN B N 1
ATOM 7141 C CA . GLN B 1 412 ? 6.777 9.57 4.289 1 92.62 412 GLN B CA 1
ATOM 7142 C C . GLN B 1 412 ? 7.531 9.008 3.088 1 92.62 412 GLN B C 1
ATOM 7144 O O . GLN B 1 412 ? 7.051 9.086 1.955 1 92.62 412 GLN B O 1
ATOM 7149 N N . ASN B 1 413 ? 8.672 8.484 3.352 1 92.06 413 ASN B N 1
ATOM 7150 C CA . ASN B 1 413 ? 9.516 7.973 2.279 1 92.06 413 ASN B CA 1
ATOM 7151 C C . ASN B 1 413 ? 8.82 6.859 1.501 1 92.06 413 ASN B C 1
ATOM 7153 O O . ASN B 1 413 ? 9.117 6.641 0.325 1 92.06 413 ASN B O 1
ATOM 7157 N N . HIS B 1 414 ? 7.895 6.266 2.096 1 89.31 414 HIS B N 1
ATOM 7158 C CA . HIS B 1 414 ? 7.172 5.191 1.425 1 89.31 414 HIS B CA 1
ATOM 7159 C C . HIS B 1 414 ? 6.281 5.734 0.314 1 89.31 414 HIS B C 1
ATOM 7161 O O . HIS B 1 414 ? 5.871 4.992 -0.58 1 89.31 414 HIS B O 1
ATOM 7167 N N . ALA B 1 415 ? 6.023 6.992 0.333 1 92.75 415 ALA B N 1
ATOM 7168 C CA . ALA B 1 415 ? 5.164 7.609 -0.673 1 92.75 415 ALA B CA 1
ATOM 7169 C C . ALA B 1 415 ? 5.973 8.047 -1.891 1 92.75 415 ALA B C 1
ATOM 7171 O O . ALA B 1 415 ? 5.406 8.406 -2.924 1 92.75 415 ALA B O 1
ATOM 7172 N N . ALA B 1 416 ? 7.262 7.961 -1.768 1 92.56 416 ALA B N 1
ATOM 7173 C CA . ALA B 1 416 ? 8.141 8.5 -2.799 1 92.56 416 ALA B CA 1
ATOM 7174 C C . ALA B 1 416 ? 7.926 7.793 -4.133 1 92.56 416 ALA B C 1
ATOM 7176 O O . ALA B 1 416 ? 7.992 8.422 -5.191 1 92.56 416 ALA B O 1
ATOM 7177 N N . SER B 1 417 ? 7.574 6.555 -4.07 1 87.62 417 SER B N 1
ATOM 7178 C CA . SER B 1 417 ? 7.496 5.738 -5.277 1 87.62 417 SER B CA 1
ATOM 7179 C C . SER B 1 417 ? 6.387 6.23 -6.203 1 87.62 417 SER B C 1
ATOM 7181 O O . SER B 1 417 ? 6.496 6.121 -7.426 1 87.62 417 SER B O 1
ATOM 7183 N N . PHE B 1 418 ? 5.391 6.859 -5.633 1 91.44 418 PHE B N 1
ATOM 7184 C CA . PHE B 1 418 ? 4.305 7.242 -6.531 1 91.44 418 PHE B CA 1
ATOM 7185 C C . PHE B 1 418 ? 4.172 8.758 -6.609 1 91.44 418 PHE B C 1
ATOM 7187 O O . PHE B 1 418 ? 3.672 9.289 -7.602 1 91.44 418 PHE B O 1
ATOM 7194 N N . THR B 1 419 ? 4.641 9.484 -5.621 1 95.19 419 THR B N 1
ATOM 7195 C CA . THR B 1 419 ? 4.555 10.938 -5.684 1 95.19 419 THR B CA 1
ATOM 7196 C C . THR B 1 419 ? 5.52 11.492 -6.727 1 95.19 419 THR B C 1
ATOM 7198 O O . THR B 1 419 ? 5.281 12.562 -7.289 1 95.19 419 THR B O 1
ATOM 7201 N N . LYS B 1 420 ? 6.539 10.734 -7.008 1 94.25 420 LYS B N 1
ATOM 7202 C CA . LYS B 1 420 ? 7.543 11.188 -7.969 1 94.25 420 LYS B CA 1
ATOM 7203 C C . LYS B 1 420 ? 6.945 11.305 -9.367 1 94.25 420 LYS B C 1
ATOM 7205 O O . LYS B 1 420 ? 7.453 12.055 -10.203 1 94.25 420 LYS B O 1
ATOM 7210 N N . GLU B 1 421 ? 5.844 10.555 -9.594 1 92.56 421 GLU B N 1
ATOM 7211 C CA . GLU B 1 421 ? 5.23 10.516 -10.922 1 92.56 421 GLU B CA 1
ATOM 7212 C C . GLU B 1 421 ? 4.078 11.516 -11.023 1 92.56 421 GLU B C 1
ATOM 7214 O O . GLU B 1 421 ? 3.539 11.734 -12.109 1 92.56 421 GLU B O 1
ATOM 7219 N N . GLN B 1 422 ? 3.742 12.203 -9.961 1 94.12 422 GLN B N 1
ATOM 7220 C CA . GLN B 1 422 ? 2.572 13.07 -9.938 1 94.12 422 GLN B CA 1
ATOM 7221 C C . GLN B 1 422 ? 2.91 14.461 -10.469 1 94.12 422 GLN B C 1
ATOM 7223 O O . GLN B 1 422 ? 4.066 14.883 -10.422 1 94.12 422 GLN B O 1
ATOM 7228 N N . ASN B 1 423 ? 1.857 15.117 -10.953 1 94.38 423 ASN B N 1
ATOM 7229 C CA . ASN B 1 423 ? 2 16.531 -11.305 1 94.38 423 ASN B CA 1
ATOM 7230 C C . ASN B 1 423 ? 2.219 17.391 -10.07 1 94.38 423 ASN B C 1
ATOM 7232 O O . ASN B 1 423 ? 1.929 16.969 -8.953 1 94.38 423 ASN B O 1
ATOM 7236 N N . PRO B 1 424 ? 2.734 18.625 -10.25 1 93.81 424 PRO B N 1
ATOM 7237 C CA . PRO B 1 424 ? 3.152 19.438 -9.102 1 93.81 424 PRO B CA 1
ATOM 7238 C C . PRO B 1 424 ? 2.016 19.688 -8.117 1 93.81 424 PRO B C 1
ATOM 7240 O O . PRO B 1 424 ? 2.178 19.469 -6.914 1 93.81 424 PRO B O 1
ATOM 7243 N N . GLY B 1 425 ? 0.922 20.172 -8.617 1 95.5 425 GLY B N 1
ATOM 7244 C CA . GLY B 1 425 ? -0.189 20.469 -7.723 1 95.5 425 GLY B CA 1
ATOM 7245 C C . GLY B 1 425 ? -0.708 19.234 -7.004 1 95.5 425 GLY B C 1
ATOM 7246 O O . GLY B 1 425 ? -0.917 19.25 -5.789 1 95.5 425 GLY B O 1
ATOM 7247 N N . HIS B 1 426 ? -0.873 18.172 -7.723 1 95.56 426 HIS B N 1
ATOM 7248 C CA . HIS B 1 426 ? -1.357 16.922 -7.172 1 95.56 426 HIS B CA 1
ATOM 7249 C C . HIS B 1 426 ? -0.398 16.375 -6.117 1 95.56 426 HIS B C 1
ATOM 7251 O O . HIS B 1 426 ? -0.831 15.883 -5.074 1 95.56 426 HIS B O 1
ATOM 7257 N N . ARG B 1 427 ? 0.847 16.469 -6.398 1 96.31 427 ARG B N 1
ATOM 7258 C CA . ARG B 1 427 ? 1.876 15.977 -5.488 1 96.31 427 ARG B CA 1
ATOM 7259 C C . ARG B 1 427 ? 1.831 16.719 -4.16 1 96.31 427 ARG B C 1
ATOM 7261 O O . ARG B 1 427 ? 1.882 16.094 -3.094 1 96.31 427 ARG B O 1
ATOM 7268 N N . GLN B 1 428 ? 1.683 18.016 -4.234 1 96.69 428 GLN B N 1
ATOM 7269 C CA . GLN B 1 428 ? 1.617 18.812 -3.018 1 96.69 428 GLN B CA 1
ATOM 7270 C C . GLN B 1 428 ? 0.378 18.469 -2.197 1 96.69 428 GLN B C 1
ATOM 7272 O O . GLN B 1 428 ? 0.449 18.359 -0.971 1 96.69 428 GLN B O 1
ATOM 7277 N N . GLU B 1 429 ? -0.664 18.297 -2.9 1 97.69 429 GLU B N 1
ATOM 7278 C CA . GLU B 1 429 ? -1.906 17.938 -2.221 1 97.69 429 GLU B CA 1
ATOM 7279 C C . GLU B 1 429 ? -1.789 16.594 -1.522 1 97.69 429 GLU B C 1
ATOM 7281 O O . GLU B 1 429 ? -2.268 16.422 -0.399 1 97.69 429 GLU B O 1
ATOM 7286 N N . THR B 1 430 ? -1.183 15.672 -2.188 1 97.69 430 THR B N 1
ATOM 7287 C CA . THR B 1 430 ? -0.981 14.344 -1.619 1 97.69 430 THR B CA 1
ATOM 7288 C C . THR B 1 430 ? -0.108 14.414 -0.37 1 97.69 430 THR B C 1
ATOM 7290 O O . THR B 1 430 ? -0.461 13.867 0.674 1 97.69 430 THR B O 1
ATOM 7293 N N . LEU B 1 431 ? 0.946 15.148 -0.45 1 97.81 431 LEU B N 1
ATOM 7294 C CA . LEU B 1 431 ? 1.862 15.266 0.678 1 97.81 431 LEU B CA 1
ATOM 7295 C C . LEU B 1 431 ? 1.222 16.062 1.817 1 97.81 431 LEU B C 1
ATOM 7297 O O . LEU B 1 431 ? 1.417 15.727 2.99 1 97.81 431 LEU B O 1
ATOM 7301 N N . ASP B 1 432 ? 0.46 17.047 1.428 1 98.25 432 ASP B N 1
ATOM 7302 C CA . ASP B 1 432 ? -0.292 17.781 2.445 1 98.25 432 ASP B CA 1
ATOM 7303 C C . ASP B 1 432 ? -1.243 16.844 3.195 1 98.25 432 ASP B C 1
ATOM 7305 O O . ASP B 1 432 ? -1.394 16.953 4.414 1 98.25 432 ASP B O 1
ATOM 7309 N N . ASN B 1 433 ? -1.876 16.016 2.453 1 98.12 433 ASN B N 1
ATOM 7310 C CA . ASN B 1 433 ? -2.787 15.062 3.068 1 98.12 433 ASN B CA 1
ATOM 7311 C C . ASN B 1 433 ? -2.055 14.125 4.02 1 98.12 433 ASN B C 1
ATOM 7313 O O . ASN B 1 433 ? -2.541 13.836 5.117 1 98.12 433 ASN B O 1
ATOM 7317 N N . PHE B 1 434 ? -0.905 13.656 3.625 1 97.81 434 PHE B N 1
ATOM 7318 C CA . PHE B 1 434 ? -0.095 12.781 4.461 1 97.81 434 PHE B CA 1
ATOM 7319 C C . PHE B 1 434 ? 0.36 13.508 5.723 1 97.81 434 PHE B C 1
ATOM 7321 O O . PHE B 1 434 ? 0.273 12.961 6.824 1 97.81 434 PHE B O 1
ATOM 7328 N N . ASN B 1 435 ? 0.795 14.711 5.547 1 97.62 435 ASN B N 1
ATOM 7329 C CA . ASN B 1 435 ? 1.23 15.508 6.691 1 97.62 435 ASN B CA 1
ATOM 7330 C C . ASN B 1 435 ? 0.08 15.773 7.66 1 97.62 435 ASN B C 1
ATOM 7332 O O . ASN B 1 435 ? 0.252 15.672 8.875 1 97.62 435 ASN B O 1
ATOM 7336 N N . GLY B 1 436 ? -1.026 16.125 7.062 1 97.12 436 GLY B N 1
ATOM 7337 C CA . GLY B 1 436 ? -2.201 16.328 7.891 1 97.12 436 GLY B CA 1
ATOM 7338 C C . GLY B 1 436 ? -2.6 15.109 8.688 1 97.12 436 GLY B C 1
ATOM 7339 O O . GLY B 1 436 ? -2.941 15.219 9.867 1 97.12 436 GLY B O 1
ATOM 7340 N N . HIS B 1 437 ? -2.547 14.016 8.055 1 96.44 437 HIS B N 1
ATOM 7341 C CA . HIS B 1 437 ? -2.875 12.781 8.75 1 96.44 437 HIS B CA 1
ATOM 7342 C C . HIS B 1 437 ? -1.837 12.453 9.82 1 96.44 437 HIS B C 1
ATOM 7344 O O . HIS B 1 437 ? -2.186 11.992 10.906 1 96.44 437 HIS B O 1
ATOM 7350 N N . TYR B 1 438 ? -0.61 12.625 9.508 1 96.25 438 TYR B N 1
ATOM 7351 C CA . TYR B 1 438 ? 0.454 12.422 10.484 1 96.25 438 TYR B CA 1
ATOM 7352 C C . TYR B 1 438 ? 0.215 13.266 11.727 1 96.25 438 TYR B C 1
ATOM 7354 O O . TYR B 1 438 ? 0.271 12.758 12.852 1 96.25 438 TYR B O 1
ATOM 7362 N N . ASN B 1 439 ? -0.07 14.555 11.508 1 96.69 439 ASN B N 1
ATOM 7363 C CA . ASN B 1 439 ? -0.373 15.453 12.617 1 96.69 439 ASN B CA 1
ATOM 7364 C C . ASN B 1 439 ? -1.594 14.977 13.406 1 96.69 439 ASN B C 1
ATOM 7366 O O . ASN B 1 439 ? -1.612 15.055 14.633 1 96.69 439 ASN B O 1
ATOM 7370 N N . PHE B 1 440 ? -2.553 14.5 12.688 1 95.25 440 PHE B N 1
ATOM 7371 C CA . PHE B 1 440 ? -3.77 14.023 13.328 1 95.25 440 PHE B CA 1
ATOM 7372 C C . PHE B 1 440 ? -3.473 12.82 14.219 1 95.25 440 PHE B C 1
ATOM 7374 O O . PHE B 1 440 ? -3.986 12.734 15.336 1 95.25 440 PHE B O 1
ATOM 7381 N N . CYS B 1 441 ? -2.703 11.914 13.727 1 93.31 441 CYS B N 1
ATOM 7382 C CA . CYS B 1 441 ? -2.309 10.758 14.523 1 93.31 441 CYS B CA 1
ATOM 7383 C C . CYS B 1 441 ? -1.545 11.188 15.773 1 93.31 441 CYS B 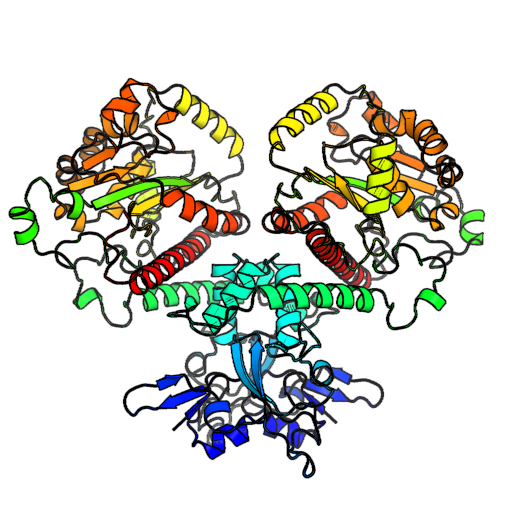C 1
ATOM 7385 O O . CYS B 1 441 ? -1.774 10.656 16.859 1 93.31 441 CYS B O 1
ATOM 7387 N N . LYS B 1 442 ? -0.704 12.133 15.625 1 92.69 442 LYS B N 1
ATOM 7388 C CA . LYS B 1 442 ? 0.044 12.656 16.766 1 92.69 442 LYS B CA 1
ATOM 7389 C C . LYS B 1 442 ? -0.888 13.305 17.781 1 92.69 442 LYS B C 1
ATOM 7391 O O . LYS B 1 442 ? -0.698 13.156 18.984 1 92.69 442 LYS B O 1
ATOM 7396 N N . LEU B 1 443 ? -1.766 14.031 17.281 1 93.06 443 LEU B N 1
ATOM 7397 C CA . LEU B 1 443 ? -2.75 14.664 18.156 1 93.06 443 LEU B CA 1
ATOM 7398 C C . LEU B 1 443 ? -3.486 13.617 18.984 1 93.06 443 LEU B C 1
ATOM 7400 O O . LEU B 1 443 ? -3.643 13.789 20.203 1 93.06 443 LEU B O 1
ATOM 7404 N N . ARG B 1 444 ? -3.883 12.602 18.375 1 90.31 444 ARG B N 1
ATOM 7405 C CA . ARG B 1 444 ? -4.586 11.523 19.062 1 90.31 444 ARG B CA 1
ATOM 7406 C C . ARG B 1 444 ? -3.707 10.891 20.141 1 90.31 444 ARG B C 1
ATOM 7408 O O . ARG B 1 444 ? -4.18 10.594 21.234 1 90.31 444 ARG B O 1
ATOM 7415 N N . GLN B 1 445 ? -2.51 10.68 19.797 1 87.5 445 GLN B N 1
ATOM 7416 C CA . GLN B 1 445 ? -1.568 10.062 20.734 1 87.5 445 GLN B CA 1
ATOM 7417 C C . GLN B 1 445 ? -1.331 10.961 21.938 1 87.5 445 GLN B C 1
ATOM 7419 O O . GLN B 1 445 ? -1.203 10.469 23.062 1 87.5 445 GLN B O 1
ATOM 7424 N N . LEU B 1 446 ? -1.265 12.234 21.719 1 87.44 446 LEU B N 1
ATOM 7425 C CA . LEU B 1 446 ? -1.082 13.195 22.812 1 87.44 446 LEU B CA 1
ATOM 7426 C C . LEU B 1 446 ? -2.264 13.156 23.766 1 87.44 446 LEU B C 1
ATOM 7428 O O . LEU B 1 446 ? -2.092 13.312 24.984 1 87.44 446 LEU B O 1
ATOM 7432 N N . CYS B 1 447 ? -3.385 12.875 23.266 1 81.12 447 CYS B N 1
ATOM 7433 C CA . CYS B 1 447 ? -4.594 12.836 24.094 1 81.12 447 CYS B CA 1
ATOM 7434 C C . CYS B 1 447 ? -4.645 11.562 24.938 1 81.12 447 CYS B C 1
ATOM 7436 O O . CYS B 1 447 ? -5.301 11.531 25.969 1 81.12 447 CYS B O 1
ATOM 7438 N N . GLU B 1 448 ? -4.039 10.508 24.5 1 77.12 448 GLU B N 1
ATOM 7439 C CA . GLU B 1 448 ? -4.059 9.234 25.219 1 77.12 448 GLU B CA 1
ATOM 7440 C C . GLU B 1 448 ? -2.982 9.203 26.297 1 77.12 448 GLU B C 1
ATOM 7442 O O . GLU B 1 448 ? -3.035 8.367 27.203 1 77.12 448 GLU B O 1
ATOM 7447 N N . LEU B 1 449 ? -1.945 9.922 26.156 1 64.06 449 LEU B N 1
ATOM 7448 C CA . LEU B 1 449 ? -0.893 9.938 27.172 1 64.06 449 LEU B CA 1
ATOM 7449 C C . LEU B 1 449 ? -1.425 10.461 28.5 1 64.06 449 LEU B C 1
ATOM 7451 O O . LEU B 1 449 ? -2.166 11.445 28.531 1 64.06 449 LEU B O 1
ATOM 7455 N N . PRO B 1 450 ? -1.392 9.422 29.562 1 54 450 PRO B N 1
ATOM 7456 C CA . PRO B 1 450 ? -1.814 9.883 30.891 1 54 450 PRO B CA 1
ATOM 7457 C C . PRO B 1 450 ? -1.201 11.227 31.281 1 54 450 PRO B C 1
ATOM 7459 O O . PRO B 1 450 ? -0.101 11.562 30.828 1 54 450 PRO B O 1
ATOM 7462 N N . HIS B 1 451 ? -2.133 12.125 31.641 1 47.12 451 HIS B N 1
ATOM 7463 C CA . HIS B 1 451 ? -1.75 13.438 32.156 1 47.12 451 HIS B CA 1
ATOM 7464 C C . HIS B 1 451 ? -0.473 13.359 32.969 1 47.12 451 HIS B C 1
ATOM 7466 O O . HIS B 1 451 ? 0.066 14.391 33.406 1 47.12 451 HIS B O 1
ATOM 7472 N N . HIS B 1 452 ? -0.237 12.219 33.594 1 39.53 452 HIS B N 1
ATOM 7473 C CA . HIS B 1 452 ? 0.85 12.312 34.562 1 39.53 452 HIS B CA 1
ATOM 7474 C C . HIS B 1 452 ? 2.195 12.492 33.875 1 39.53 452 HIS B C 1
ATOM 7476 O O . HIS B 1 452 ? 3.215 12.703 34.531 1 39.53 452 HIS B O 1
ATOM 7482 N N . HIS B 1 453 ? 2.414 11.57 32.906 1 37.88 453 HIS B N 1
ATOM 7483 C CA . HIS B 1 453 ? 3.805 11.711 32.469 1 37.88 453 HIS B CA 1
ATOM 7484 C C . HIS B 1 453 ? 4.062 13.07 31.859 1 37.88 453 HIS B C 1
ATOM 7486 O O . HIS B 1 453 ? 3.305 13.516 30.984 1 37.88 453 HIS B O 1
ATOM 7492 N N . GLY B 1 454 ? 4.453 13.992 32.531 1 33.06 454 GLY B N 1
ATOM 7493 C CA . GLY B 1 454 ? 5.098 15.195 32.031 1 33.06 454 GLY B CA 1
ATOM 7494 C C . GLY B 1 454 ? 5.73 15.008 30.656 1 33.06 454 GLY B C 1
ATOM 7495 O O . GLY B 1 454 ? 5.895 13.875 30.188 1 33.06 454 GLY B O 1
ATOM 7496 N N . PRO B 1 455 ? 5.793 15.977 29.734 1 33.38 455 PRO B N 1
ATOM 7497 C CA . PRO B 1 455 ? 6.492 15.938 28.453 1 33.38 455 PRO B CA 1
ATOM 7498 C C . PRO B 1 455 ? 7.672 14.961 28.453 1 33.38 455 PRO B C 1
ATOM 7500 O O . PRO B 1 455 ? 8.57 15.086 29.297 1 33.38 455 PRO B O 1
ATOM 7503 N N . SER B 1 456 ? 7.484 13.648 28.562 1 31.2 456 SER B N 1
ATOM 7504 C CA . SER B 1 456 ? 8.766 13 28.297 1 31.2 456 SER B CA 1
ATOM 7505 C C . SER B 1 456 ? 9.516 13.695 27.172 1 31.2 456 SER B C 1
ATOM 7507 O O . SER B 1 456 ? 9.148 13.578 26.016 1 31.2 456 SER B O 1
ATOM 7509 N N . TYR B 1 457 ? 9.781 14.898 27.188 1 26.45 457 TYR B N 1
ATOM 7510 C CA . TYR B 1 457 ? 10.797 15.594 26.406 1 26.45 457 TYR B CA 1
ATOM 7511 C C . TYR B 1 457 ? 12.109 14.82 26.422 1 26.45 457 TYR B C 1
ATOM 7513 O O . TYR B 1 457 ? 12.492 14.242 27.438 1 26.45 457 TYR B O 1
#

pLDDT: mean 87.31, std 11.73, range [26.45, 98.25]

InterPro domains:
  IPR040521 Kyakuja-Dileera-Zisupton transposase [PF18758] (214-439)
  IPR041457 CxC2-like cysteine cluster, KDZ transposase-associated [PF18803] (43-137)

Organism: Agaricus bisporus var. burnettii (strain JB137-S8 / ATCC MYA-4627 / FGSC 10392) (NCBI:txid597362)

Sequence (914 aa):
LYRCLECFTHVPMCSDCIIKCHRDQPFHRIQRWTGRFFEKAALSDLGHVLFFGHQGHRCPNNKDSPNNFVVVHTNGTHDCKILYSLQLIRHQLFPPSLDLPQTVFTFTVLKDFDRHSLNAKSSNYDYHKTLKEYTDAAFPGKTHHRYKEFNIVMRLWRHLTLRRRSGQDFNIDSLLSHRRSGCLALRCPACPEVGFNIEEWVIELARDNHLHKYTLFLSADGNFRLQRKRKIHDRLDKSLNAGNGYFVEDSKYRHYIKSLRNEVDTSLCAKLKAVRQQDRSKFKDAEVSGVIAIQCARHGFYLPQGMADLDKGEAYIKTDYVLMHALGPEGANQRWISVSYDIWCQYHINLPKRITANLPDFAPYLKYIRGSVPKMHIHGHNVDCQINHSFVYERHSGMTHGEAIESAWSEQNHAASFTKEQNPGHRQETLDNFNGHYNFCKLRQLCELPHHHGPSYLYRCLECFTHVPMCSDCIIKCHRDQPFHRIQRWTGRFFEKAALSDLGHVLFFGHQGHRCPNNKDSPNNFVVVHTNGTHDCKILYSLQLIRHQLFPPSLDLPQTVFTFTVLKDFDRHSLNAKSSNYDYHKTLKEYTDAAFPGKTHHRYKEFNIVMRLWRHLTLRRRSGQDFNIDSLLSHRRSGCLALRCPACPEVGFNIEEWVIELARDNHLHKYTLFLSADGNFRLQRKRKIHDRLDKSLNAGNGYFVEDSKYRHYIKSLRNEVDTSLCAKLKAVRQQDRSKFKDAEVSGVIAIQCARHGFYLPQGMADLDKGEAYIKTDYVLMHALGPEGANQRWISVSYDIWCQYHINLPKRITANLPDFAPYLKYIRGSVPKMHIHGHNVDCQINHSFVYERHSGMTHGEAIESAWSEQNHAASFTKEQNPGHRQETLDNFNGHYNFCKLRQLCELPHHHGPSY

Nearest PDB structures (foldseek):
  8s0f-assembly1_E  TM=2.443E-01  e=7.575E+00  Homo sapiens

Solvent-accessible surface area (backbone atoms only — not comparable to full-atom values): 49658 Å² total; per-residue (Å²): 88,31,35,44,78,66,43,67,61,70,61,73,27,49,74,68,53,48,52,64,74,27,66,46,43,76,81,58,55,34,30,34,56,73,85,84,53,76,38,86,48,53,61,37,82,75,65,46,64,49,31,82,43,77,92,52,33,78,58,88,82,61,82,73,76,64,41,72,31,40,37,36,40,77,71,10,66,40,71,38,31,34,49,72,87,94,53,50,59,84,66,41,27,48,48,66,44,88,76,78,61,48,46,31,32,29,50,64,30,54,52,49,48,51,45,43,25,69,56,44,43,38,43,71,63,33,51,48,51,42,27,30,37,53,55,30,71,80,49,37,84,78,46,90,84,55,62,70,50,48,52,52,38,49,54,52,49,47,52,51,49,35,32,55,74,35,31,56,83,70,51,39,51,78,78,42,61,84,46,62,77,15,43,38,32,49,69,62,84,79,58,58,33,68,86,75,81,34,57,69,66,56,66,73,66,51,51,79,92,49,41,39,72,53,35,38,44,30,21,45,50,74,40,64,64,51,28,25,51,64,66,93,63,67,90,78,49,61,40,92,57,69,26,22,25,29,36,44,40,60,70,62,49,51,51,52,51,64,75,46,65,82,64,78,81,77,72,87,46,67,66,59,50,51,53,53,55,56,48,55,66,74,35,69,64,31,53,25,35,12,31,38,38,33,24,34,22,79,79,51,24,53,31,31,14,8,23,46,81,23,55,80,57,90,49,71,68,58,51,51,52,28,54,53,45,35,42,40,80,57,35,70,68,49,73,35,34,37,36,19,21,81,57,33,89,63,54,56,73,54,39,65,61,49,34,48,71,76,40,52,93,52,39,80,44,52,85,28,56,46,62,19,23,21,62,87,56,32,76,80,49,56,69,69,48,45,59,74,26,23,33,85,67,38,82,58,42,73,62,48,52,39,58,38,64,58,61,54,45,65,61,50,52,60,37,22,81,54,42,20,76,43,50,68,11,58,32,50,49,52,51,34,46,48,46,43,49,52,28,48,53,47,53,42,52,60,69,65,50,60,86,72,67,58,83,84,95,90,30,36,44,77,67,43,67,62,70,62,72,28,47,77,68,53,50,51,63,72,26,67,44,42,77,82,59,52,34,28,35,56,72,86,86,53,75,39,86,46,52,62,36,81,75,67,47,64,48,32,82,40,76,91,53,31,79,56,90,82,62,82,72,76,62,40,74,32,39,39,36,42,78,70,10,66,38,70,39,29,35,47,70,77,100,48,49,60,84,67,40,28,48,48,65,45,86,75,77,60,49,46,32,32,31,51,65,29,54,52,50,49,51,44,44,26,67,56,42,42,38,42,72,64,34,52,50,51,42,26,30,37,53,54,29,70,77,51,36,83,78,46,89,86,56,64,70,49,47,52,52,39,49,54,52,49,47,52,50,48,35,32,57,74,35,30,56,82,70,51,40,52,78,77,42,63,81,46,62,76,15,43,38,32,50,71,63,83,80,56,60,33,71,86,74,81,33,57,70,67,56,66,73,68,52,51,76,92,50,42,40,73,54,35,39,44,30,22,44,51,76,40,64,64,49,28,24,51,64,64,93,63,68,88,78,48,60,40,90,55,69,28,23,26,29,36,43,40,62,70,64,51,52,51,53,50,64,73,46,66,83,63,77,81,78,70,88,49,65,65,58,50,52,52,51,55,56,48,55,66,73,35,70,66,30,52,25,36,12,32,37,38,31,23,33,22,83,79,49,26,52,31,30,14,8,22,46,80,23,54,82,56,90,50,70,66,59,52,52,52,28,54,53,46,35,43,41,80,58,34,70,70,49,74,31,34,35,36,18,21,82,56,32,88,62,53,57,74,54,41,66,60,51,34,49,72,76,40,50,93,50,40,82,44,53,87,27,57,46,61,18,22,20,62,87,55,32,78,79,48,56,69,68,48,46,59,75,27,22,33,85,68,39,82,58,40,69,63,48,53,40,57,37,63,59,60,53,44,63,60,52,52,61,37,22,81,54,43,20,76,43,51,70,12,60,31,51,50,52,51,34,45,47,48,45,48,53,28,49,54,47,52,42,51,62,69,65,51,60,84,72,67,57,82,84,96

Foldseek 3Di:
DKFWPPDPDRDDDDLVVVLVVCLVPQPTWMWDDPPPDTDTDHNVVSPREAEPPDVRDDDPPDPDFWDWAWEQEQLAIHTHTYDDDPDCVVVQWDALDPPPGRYTYGVHNLVVVLVCCLQVVDDLVNSNLVRLCSVPVPCSVVDDDCSVRSLSRNLVVLQVVLCVLLCVVVVCCVVVVQLQQLSSADDDLQAAFDSRPDDLVCQVPDDQLCVLSQEFEKEKDWDQLQFAFDDDDDPPQAAPCCQNFLAHRAVVLVVLCVVCVPPDPDFPDPVVVVVLVVQQVVCVRTQFRTKMFMARQQLQATARNGMYTHGRDDDLSSNLRNVQVSCPPRLLSRQAYEYAYQVCVGSLPCSLVSCCPRPVVCNSSNVRYHYAYADVNLVVDDPVNVAPRPLVNDRSSVPRRRCSNVVVCVSCSSNSVPLNHDDDNSSVSSVSSNSRVVNVVSVVVVVPPPPPPDSPD/DKFWPPDPDGDDDDLVVVLVVCLVPQPTWMWDDPPPDTDTDHNVVSPREAEPPDVRDDDPPDPDFWDWAWEQEQLAIHTHTYDDDPDCVVVQWDALDPPPGRYTYGVHNLVVVLVCCLQVVDDLVNSNLVRLCSVPVVCSVVGDDCSVRSLSRNLVVLQVVLCVLLCVVVVCCVVVVQLQQLSSADDDLQAAFDSRPDDLVCQVPDDQLCVLSQEFEKEKDWDQLQFAFDDDDDPPQAAPCQQNFLAHRAVVLVVLCVVCVPPDPDFPDPVVVVVLVVLQVVCVGTQFRTKMFMARQQLQATARNGMYTHGRDDDLSSNLRNVQVSCPPRLLSRQAYEYAYQVCVGSLPCSLVSCCPRPVVRNSSNVRYHYAYADVNLVVDDPVNVAPGDLVPDRSSVPRRSCSNVVVCVSCSSNSVPLNHDDDNSSVSSVSSNSRVVNVVSVVVVVPPPPPPDSPD